Protein 5BS6 (pdb70)

Nearest PDB structures (foldseek):
  5bs6-assembly1_B  TM=1.003E+00  e=2.722E-42  Bacteroides thetaiotaomicron VPI-5482
  5bs6-assembly2_D  TM=9.965E-01  e=1.262E-39  Bacteroides thetaiotaomicron VPI-5482
  5deq-assembly1_A  TM=8.181E-01  e=1.836E-32  Bacteroides thetaiotaomicron VPI-5482
  7q92-assembly1_A  TM=7.296E-01  e=8.599E-11  Agrobacterium fabrum str. C58
  5kq4-assembly1_B  TM=6.463E-01  e=1.432E-04  Schizosaccharomyces pombe 972h-

Radius of gyration: 41.74 Å; Cα contacts (8 Å, |Δi|>4): 1568; chains: 4; bounding box: 86×140×81 Å

Sequence (867 aa):
NYYSSNPTFYLGIDCIIFGFNEGEISLLLLKRNFEPAGEWSLGGFVQKDESVDDAAKRVLAELTGLENVYEQVGAFGAIDRDPGERVVSIAYYALININEYDRELVQKHNAYWVNINELPALIFDHPEVDKAREKQKASVEPIGFNLLPKLFTLSQLQSLYEAIYGEPDKRNFRKRVAEDFIEKTDKIDKLGSKRGAALYKFNGKAYRKDPKFKLAKNYYSSNPTFYLGIDCIIFGFNEGEISLLLLKRNFEPAGEWSLGGFVQKDESVDDAAKRVLAELTGLENVYEQVGAFGAIDRDPGERVVSIAYYALININEYDRELVQKHNAYWVNINELPALIFDHPEVDKAREKQKASVEPIGFNLLPKLFTLSQLQSLYEAIYGEPDKRNFRKRVAEDFIEKTDKIDKLGSKRGAALYKFNGKAYRKDPFKLAKNYYSSNPTFYLGIDCIIFGFNEGEISLLLLKRNFEPAGEWSLGGFVQKDESVDDAAKRVLAELTGLENVYEQVGAFGAIDRDPGERVVSIAYYALININEYDRELVQKHNAYWVNINELPALIFDHPEVDKAREKQKASVEPIGFNLLPKLFTLSQLQSLYEAIYGEPDKRNFRKRVAEDFIEKTDKIDKLGSKRGAALYKFNGKAYRKDPKFKLSNAKNYYSSNPTFYLGIDCIIFGFNEGEISLLLLKRNFEPAGEWSLGGFVQKDESVDDAAKRVLAELTGLENVYEQVGAFGAIDRDPGERVVSIAYYALININEYDRELVQKHNAYWVNINELPALIFDHPEVDKAREKQKASVEPIGFNLLPKLFTLSQLQSLYEAIYGEPDKRNFRKRVAEDFIEKTDKIDKLGSKRGAALYKFNGKAYRKDPKFKL

Secondary structure (DSSP, 8-state):
--STTS--BEEEEEEEEEEEETTEEEEEEEE-SSS----EE--EE--TTS-HHHHHHHHHHHHH---S---EEEEE--TTSSTTS-EEEEEEEEE--TTSS-HHHHHHTTEEEEETTSPPPBSTT----HHHH--HHHHHSGGGGGGS-SEE-HHHHHHHHHHHHT---HHHHHHHHH---EEEEEEEEEEETTEEEEEEEE-HHHHHTS-----/---TTTTS--BEEEEEEEEEEEETTEEEEEEEE-SSS----EE--EE--TTS-HHHHHHHHHHHHH---S---EEEEE--TTSSSSS-EEEEEEEEE--TTSS-HHHHHHTTEEEEETTSPPPBSTTTT--HHHH--HHHHHS-GGGGSS-SEE-HHHHHHHHHHHTT---HHHHHHHHH---EEEEEEEEESSSS-EEEEEEE-HHHHHH-----/---TTTTS--BEEEEEEEEEEEETTEEEEEEEE-SSS----EE--EEPPTTS-HHHHHHHHHHHHH---S---EEEEE--TTSSSSS-EEEEEEEEE--TTSS-HHHHHHTTEEEEETTSPPPBPTT----HHHH---HHHHS-GGGGGS-SEE-HHHHHHHHHHHHT---HHHHHHHHH---EEEEEEEEEETTTEEEEEEEE-HHHHHHS-----/-----TTTTS--BEEEEEEEEEEEETTEEEEEEEE-SSS----EE--EE--TTS-HHHHHHHHHHHHH---S---EEEEE--TTSSSSS-EEEEEEEEE--TTSS-HHHHHHTTEEEEETTSPPPBPTTS---HHHH--HHHHHSTTGGGSS-SEE-HHHHHHHHHHHHT---HHHHHHHHH---EEEEEEEEESSTT-EEEEEEE-HHHHHTS-----

B-factor: mean 39.22, std 18.21, range [7.43, 135.19]

Solvent-accessible surface area: 45488 Å² total

CATH classification: 3.90.79.10 (+1 more: 1.10.10.10)

Organism: Bacteroides thetaiotaomicron (strain ATCC 29148 / DSM 2079 / JCM 5827 / CCUG 10774 / NCTC 10582 / VPI-5482 / E50) (NCBI:txid226186)

Foldseek 3Di:
DPCVVDDDAWEKEFEFEWADDDLFIWTKWFCAPDPDDVAIATTDTDDPPDDPVVRNQVVVCQQFVDHPWDFWLAWAFDQPLDVVHRYIYTYDYTAAAPVHTDVVSNVVRRIDIDGPVDDDDYGRCRVCNVSVLPLVCVQQAVPLCRNDPQKDFVVSVQSSNCNSVVHHDPVVSVVLLVPDQWAWDPDWDDPDPPDIGTIIGGHPVVCVVPVGHHD/DPCPPVVDDDAWEKEFEFEWADDPLFIWTKWFCAPDDDDVAIATTDTDDPVDDPVVRNQVVVCLQWVDHPWAFWQDWAFDQCLPVVGGYTYTYDYTAAAPVDTDVVSNVVRRIDIDGPVDDDDYGRCRVCVVSVLVLVCVQFDVRLCRNDPQKDFLVRVQSSNCNSVVHHDSVVSVVQLVPPQWAWDPDWDDPDPPDTGTITGGRVVVPVVDHDGD/DVCPPVVDDDAWEKEFEFEWADDDLFIWTKWFCAPDDDDVAIATTDTDDPPDDPVVRNQVVVCLQFVDHPWDFWLAWAQDQPLPVVGRYTYTYDYTAAAPVHTDPVSNVVRRIDIDGLVDDDDYGGCRVCNVSVLPLVCVFFAVPLCRNDPQKDFLVRVQSSNCNSVVHHDPVVSVVLLVVPQWAWDPDWDDDPDPDIGTITGGRPVVCVVPPGGGD/DPCPDPCVVDDDAWEKEFEFEWADDPLFIWTKWFCAPDPDHVAIATTDTDDPVDDPVVRNQVVVCQQFVDHPWAFWLAWAFDQPLPVVGGYIYTYDYTAAAPVRGDPVSNVVRRIDIDGPVDDDDYGRCRVCCVSNLPLVCVQQAVPLCRNDPQKDALVRVQSSNCNSVVHHDSVVSVVVLVVDQWAWDPDWDDDPPPDTGTIIGGHPVVCVVPPGGGD

Structure (mmCIF, N/CA/C/O backbone):
data_5BS6
#
_entry.id   5BS6
#
_cell.length_a   176.437
_cell.length_b   176.437
_cell.length_c   118.426
_cell.angle_alpha   90.000
_cell.angle_beta   90.000
_cell.angle_gamma   120.000
#
_symmetry.space_group_name_H-M   'H 3'
#
loop_
_entity.id
_entity.type
_entity.pdbx_description
1 polymer 'transcriptional regulator AraR'
2 non-polymer 1,2-ETHANEDIOL
3 water water
#
loop_
_atom_site.group_PDB
_atom_site.id
_atom_site.type_symbol
_atom_site.label_atom_id
_atom_site.label_alt_id
_atom_site.label_comp_id
_atom_site.label_asym_id
_atom_site.label_entity_id
_atom_site.label_seq_id
_atom_site.pdbx_PDB_ins_code
_atom_site.Cartn_x
_atom_site.Cartn_y
_atom_site.Cartn_z
_atom_site.occupancy
_atom_site.B_iso_or_equiv
_atom_site.auth_seq_id
_atom_site.auth_comp_id
_atom_site.auth_asym_id
_atom_site.auth_atom_id
_atom_site.pdbx_PDB_model_num
ATOM 1 N N . ASN A 1 6 ? 123.792 19.314 22.080 1.00 75.61 3 ASN A N 1
ATOM 2 C CA . ASN A 1 6 ? 123.515 19.526 23.535 1.00 74.99 3 ASN A CA 1
ATOM 3 C C . ASN A 1 6 ? 122.023 19.451 23.869 1.00 70.88 3 ASN A C 1
ATOM 4 O O . ASN A 1 6 ? 121.596 18.645 24.716 1.00 68.09 3 ASN A O 1
ATOM 6 N N . TYR A 1 7 ? 121.248 20.291 23.173 1.00 67.49 4 TYR A N 1
ATOM 7 C CA . TYR A 1 7 ? 119.837 20.584 23.518 1.00 62.66 4 TYR A CA 1
ATOM 8 C C . TYR A 1 7 ? 118.849 19.479 23.122 1.00 53.42 4 TYR A C 1
ATOM 9 O O . TYR A 1 7 ? 117.835 19.273 23.787 1.00 52.83 4 TYR A O 1
ATOM 18 N N . TYR A 1 8 ? 119.156 18.786 22.027 1.00 46.73 5 TYR A N 1
ATOM 19 C CA . TYR A 1 8 ? 118.258 17.803 21.443 1.00 40.54 5 TYR A CA 1
ATOM 20 C C . TYR A 1 8 ? 118.458 16.358 21.916 1.00 37.82 5 TYR A C 1
ATOM 21 O O . TYR A 1 8 ? 117.592 15.524 21.663 1.00 36.64 5 TYR A O 1
ATOM 30 N N . SER A 1 9 ? 119.560 16.071 22.622 1.00 36.63 6 SER A N 1
ATOM 31 C CA . SER A 1 9 ? 119.982 14.683 22.923 1.00 36.13 6 SER A CA 1
ATOM 32 C C . SER A 1 9 ? 119.067 13.875 23.863 1.00 35.47 6 SER A C 1
ATOM 33 O O . SER A 1 9 ? 119.137 12.646 23.878 1.00 36.50 6 SER A O 1
ATOM 36 N N . SER A 1 10 ? 118.204 14.535 24.626 1.00 33.79 7 SER A N 1
ATOM 37 C CA . SER A 1 10 ? 117.265 13.807 25.471 1.00 35.41 7 SER A CA 1
ATOM 38 C C . SER A 1 10 ? 116.083 13.220 24.679 1.00 33.81 7 SER A C 1
ATOM 39 O O . SER A 1 10 ? 115.264 12.497 25.209 1.00 35.98 7 SER A O 1
ATOM 42 N N . ASN A 1 11 ? 115.988 13.538 23.403 1.00 32.96 8 ASN A N 1
ATOM 43 C CA . ASN A 1 11 ? 114.935 12.992 22.584 1.00 31.76 8 ASN A CA 1
ATOM 44 C C . ASN A 1 11 ? 115.466 11.787 21.819 1.00 31.36 8 ASN A C 1
ATOM 45 O O . ASN A 1 11 ? 116.671 11.702 21.573 1.00 31.68 8 ASN A O 1
ATOM 50 N N . PRO A 1 12 ? 114.570 10.850 21.442 1.00 30.42 9 PRO A N 1
ATOM 51 C CA . PRO A 1 12 ? 114.958 9.677 20.690 1.00 29.93 9 PRO A CA 1
ATOM 52 C C . PRO A 1 12 ? 115.203 9.988 19.237 1.00 29.45 9 PRO A C 1
ATOM 53 O O . PRO A 1 12 ? 114.839 11.061 18.773 1.00 29.35 9 PRO A O 1
ATOM 57 N N . THR A 1 13 ? 115.792 9.027 18.532 1.00 29.11 10 THR A N 1
ATOM 58 C CA . THR A 1 13 ? 116.046 9.138 17.102 1.00 28.84 10 THR A CA 1
ATOM 59 C C . THR A 1 13 ? 115.386 7.968 16.388 1.00 28.34 10 THR A C 1
ATOM 60 O O . THR A 1 13 ? 115.117 6.956 17.016 1.00 28.61 10 THR A O 1
ATOM 64 N N . PHE A 1 14 ? 115.098 8.128 15.096 1.00 27.72 11 PHE A N 1
ATOM 65 C CA . PHE A 1 14 ? 114.293 7.157 14.350 1.00 27.16 11 PHE A CA 1
ATOM 66 C C . PHE A 1 14 ? 114.847 6.883 12.970 1.00 26.64 11 PHE A C 1
ATOM 67 O O . PHE A 1 14 ? 115.415 7.757 12.333 1.00 26.10 11 PHE A O 1
ATOM 75 N N . TYR A 1 15 ? 114.637 5.659 12.500 1.00 26.56 12 TYR A N 1
ATOM 76 C CA . TYR A 1 15 ? 114.894 5.329 11.112 1.00 26.53 12 TYR A CA 1
ATOM 77 C C . TYR A 1 15 ? 113.944 6.138 10.274 1.00 26.09 12 TYR A C 1
ATOM 78 O O . TYR A 1 15 ? 112.777 6.232 10.607 1.00 25.11 12 TYR A O 1
ATOM 87 N N . LEU A 1 16 ? 114.463 6.748 9.214 1.00 26.59 13 LEU A N 1
ATOM 88 C CA . LEU A 1 16 ? 113.657 7.522 8.277 1.00 26.94 13 LEU A CA 1
ATOM 89 C C . LEU A 1 16 ? 113.594 6.816 6.958 1.00 26.55 13 LEU A C 1
ATOM 90 O O . LEU A 1 16 ? 114.510 6.894 6.154 1.00 26.91 13 LEU A O 1
ATOM 95 N N . GLY A 1 17 ? 112.501 6.123 6.720 1.00 26.15 14 GLY A N 1
ATOM 96 C CA . GLY A 1 17 ? 112.314 5.467 5.453 1.00 25.77 14 GLY A CA 1
ATOM 97 C C . GLY A 1 17 ? 111.941 6.457 4.386 1.00 25.70 14 GLY A C 1
ATOM 98 O O . GLY A 1 17 ? 111.557 7.583 4.656 1.00 25.46 14 GLY A O 1
ATOM 99 N N . ILE A 1 18 ? 112.096 6.012 3.155 1.00 25.98 15 ILE A N 1
ATOM 100 C CA . ILE A 1 18 ? 111.577 6.685 1.985 1.00 26.09 15 ILE A CA 1
ATOM 101 C C . ILE A 1 18 ? 110.748 5.636 1.271 1.00 25.94 15 ILE A C 1
ATOM 102 O O . ILE A 1 18 ? 111.141 4.477 1.198 1.00 26.29 15 ILE A O 1
ATOM 107 N N . ASP A 1 19 ? 109.607 6.009 0.736 1.00 26.06 16 ASP A N 1
ATOM 108 C CA . ASP A 1 19 ? 108.843 5.078 -0.116 1.00 26.13 16 ASP A CA 1
ATOM 109 C C . ASP A 1 19 ? 108.376 5.836 -1.347 1.00 26.01 16 ASP A C 1
ATOM 110 O O . ASP A 1 19 ? 107.978 7.003 -1.232 1.00 25.39 16 ASP A O 1
ATOM 115 N N . CYS A 1 20 ? 108.452 5.182 -2.514 1.00 26.15 17 CYS A N 1
ATOM 116 C CA . CYS A 1 20 ? 108.131 5.830 -3.799 1.00 26.50 17 CYS A CA 1
ATOM 117 C C . CYS A 1 20 ? 106.949 5.232 -4.517 1.00 25.38 17 CYS A C 1
ATOM 118 O O . CYS A 1 20 ? 106.972 4.062 -4.859 1.00 25.60 17 CYS A O 1
ATOM 121 N N . ILE A 1 21 ? 105.928 6.045 -4.762 1.00 24.52 18 ILE A N 1
ATOM 122 C CA . ILE A 1 21 ? 104.815 5.655 -5.593 1.00 23.81 18 ILE A CA 1
ATOM 123 C C . ILE A 1 21 ? 105.124 6.137 -7.011 1.00 23.79 18 ILE A C 1
ATOM 124 O O . ILE A 1 21 ? 105.085 7.346 -7.307 1.00 24.02 18 ILE A O 1
ATOM 129 N N . ILE A 1 22 ? 105.425 5.201 -7.895 1.00 23.30 19 ILE A N 1
ATOM 130 C CA . ILE A 1 22 ? 105.962 5.571 -9.195 1.00 23.16 19 ILE A CA 1
ATOM 131 C C . ILE A 1 22 ? 104.923 5.329 -10.262 1.00 23.14 19 ILE A C 1
ATOM 132 O O . ILE A 1 22 ? 104.618 4.194 -10.580 1.00 22.96 19 ILE A O 1
ATOM 137 N N . PHE A 1 23 ? 104.394 6.412 -10.809 1.00 23.46 20 PHE A N 1
ATOM 138 C CA . PHE A 1 23 ? 103.293 6.364 -11.757 1.00 23.83 20 PHE A CA 1
ATOM 139 C C . PHE A 1 23 ? 103.784 6.274 -13.188 1.00 24.19 20 PHE A C 1
ATOM 140 O O . PHE A 1 23 ? 104.681 6.982 -13.578 1.00 24.10 20 PHE A O 1
ATOM 148 N N . GLY A 1 24 ? 103.148 5.413 -13.957 1.00 24.65 21 GLY A N 1
ATOM 149 C CA . GLY A 1 24 ? 103.403 5.310 -15.390 1.00 25.60 21 GLY A CA 1
ATOM 150 C C . GLY A 1 24 ? 102.085 5.234 -16.144 1.00 26.56 21 GLY A C 1
ATOM 151 O O . GLY A 1 24 ? 101.043 4.918 -15.561 1.00 26.40 21 GLY A O 1
ATOM 152 N N . PHE A 1 25 ? 102.121 5.543 -17.435 1.00 27.96 22 PHE A N 1
ATOM 153 C CA . PHE A 1 25 ? 100.932 5.462 -18.270 1.00 29.23 22 PHE A CA 1
ATOM 154 C C . PHE A 1 25 ? 101.216 4.717 -19.569 1.00 30.51 22 PHE A C 1
ATOM 155 O O . PHE A 1 25 ? 102.219 4.952 -20.236 1.00 30.27 22 PHE A O 1
ATOM 163 N N . ASN A 1 26 ? 100.293 3.831 -19.924 1.00 32.41 23 ASN A N 1
ATOM 164 C CA . ASN A 1 26 ? 100.408 3.005 -21.103 1.00 34.29 23 ASN A CA 1
ATOM 165 C C . ASN A 1 26 ? 99.052 2.411 -21.529 1.00 36.19 23 ASN A C 1
ATOM 166 O O . ASN A 1 26 ? 98.315 1.871 -20.708 1.00 35.17 23 ASN A O 1
ATOM 171 N N . GLU A 1 27 ? 98.740 2.541 -22.823 1.00 39.66 24 GLU A N 1
ATOM 172 C CA . GLU A 1 27 ? 97.522 1.989 -23.431 1.00 41.92 24 GLU A CA 1
ATOM 173 C C . GLU A 1 27 ? 96.250 2.302 -22.659 1.00 40.49 24 GLU A C 1
ATOM 174 O O . GLU A 1 27 ? 95.476 1.406 -22.329 1.00 39.45 24 GLU A O 1
ATOM 180 N N . GLY A 1 28 ? 96.049 3.577 -22.358 1.00 39.58 25 GLY A N 1
ATOM 181 C CA . GLY A 1 28 ? 94.883 4.001 -21.612 1.00 39.65 25 GLY A CA 1
ATOM 182 C C . GLY A 1 28 ? 94.835 3.593 -20.143 1.00 39.16 25 GLY A C 1
ATOM 183 O O . GLY A 1 28 ? 93.803 3.762 -19.494 1.00 39.66 25 GLY A O 1
ATOM 184 N N . GLU A 1 29 ? 95.933 3.079 -19.597 1.00 38.11 26 GLU A N 1
ATOM 185 C CA . GLU A 1 29 ? 95.921 2.625 -18.214 1.00 37.70 26 GLU A CA 1
ATOM 186 C C . GLU A 1 29 ? 97.037 3.263 -17.416 1.00 34.41 26 GLU A C 1
ATOM 187 O O . GLU A 1 29 ? 98.148 3.395 -17.899 1.00 33.71 26 GLU A O 1
ATOM 193 N N . ILE A 1 30 ? 96.733 3.667 -16.191 1.00 31.99 27 ILE A N 1
ATOM 194 C CA . ILE A 1 30 ? 97.772 4.069 -15.253 1.00 30.16 27 ILE A CA 1
ATOM 195 C C . ILE A 1 30 ? 98.208 2.872 -14.441 1.00 27.94 27 ILE A C 1
ATOM 196 O O . ILE A 1 30 ? 97.390 2.065 -14.058 1.00 27.61 27 ILE A O 1
ATOM 201 N N . SER A 1 31 ? 99.509 2.768 -14.198 1.00 26.19 28 SER A N 1
ATOM 202 C CA . SER A 1 31 ? 100.098 1.652 -13.451 1.00 24.80 28 SER A CA 1
ATOM 203 C C . SER A 1 31 ? 101.130 2.181 -12.489 1.00 23.79 28 SER A C 1
ATOM 204 O O . SER A 1 31 ? 101.653 3.290 -12.690 1.00 23.69 28 SER A O 1
ATOM 207 N N . LEU A 1 32 ? 101.431 1.380 -11.466 1.00 22.73 29 LEU A N 1
ATOM 208 C CA . LEU A 1 32 ? 102.509 1.683 -10.546 1.00 22.08 29 LEU A CA 1
ATOM 209 C C . LEU A 1 32 ? 103.651 0.704 -10.755 1.00 21.94 29 LEU A C 1
ATOM 210 O O . LEU A 1 32 ? 103.423 -0.466 -11.104 1.00 21.93 29 LEU A O 1
ATOM 215 N N . LEU A 1 33 ? 104.880 1.169 -10.524 1.00 21.79 30 LEU A N 1
ATOM 216 C CA . LEU A 1 33 ? 106.034 0.283 -10.547 1.00 21.70 30 LEU A CA 1
ATOM 217 C C . LEU A 1 33 ? 106.254 -0.253 -9.130 1.00 21.63 30 LEU A C 1
ATOM 218 O O . LEU A 1 33 ? 106.530 0.519 -8.196 1.00 21.69 30 LEU A O 1
ATOM 223 N N . LEU A 1 34 ? 106.112 -1.568 -8.978 1.00 21.62 31 LEU A N 1
ATOM 224 C CA . LEU A 1 34 ? 106.112 -2.209 -7.678 1.00 21.57 31 LEU A CA 1
ATOM 225 C C . LEU A 1 34 ? 107.182 -3.284 -7.561 1.00 22.10 31 LEU A C 1
ATOM 226 O O . LEU A 1 34 ? 107.535 -3.911 -8.550 1.00 22.43 31 LEU A O 1
ATOM 231 N N . LEU A 1 35 ? 107.692 -3.493 -6.354 1.00 22.55 32 LEU A N 1
ATOM 232 C CA . LEU A 1 35 ? 108.631 -4.570 -6.073 1.00 23.19 32 LEU A CA 1
ATOM 233 C C . LEU A 1 35 ? 107.883 -5.808 -5.655 1.00 23.83 32 LEU A C 1
ATOM 234 O O . LEU A 1 35 ? 107.032 -5.718 -4.763 1.00 23.89 32 LEU A O 1
ATOM 239 N N . LYS A 1 36 ? 108.212 -6.958 -6.241 1.00 24.56 33 LYS A N 1
ATOM 240 C CA . LYS A 1 36 ? 107.849 -8.214 -5.603 1.00 25.72 33 LYS A CA 1
ATOM 241 C C . LYS A 1 36 ? 109.095 -8.678 -4.845 1.00 26.22 33 LYS A C 1
ATOM 242 O O . LYS A 1 36 ? 110.018 -9.260 -5.416 1.00 26.57 33 LYS A O 1
ATOM 248 N N . ARG A 1 37 ? 109.126 -8.381 -3.559 1.00 26.37 34 ARG A N 1
ATOM 249 C CA . ARG A 1 37 ? 110.404 -8.338 -2.846 1.00 26.94 34 ARG A CA 1
ATOM 250 C C . ARG A 1 37 ? 111.288 -9.585 -3.004 1.00 27.60 34 ARG A C 1
ATOM 251 O O . ARG A 1 37 ? 110.859 -10.716 -2.752 1.00 27.83 34 ARG A O 1
ATOM 259 N N . ASN A 1 38 ? 112.519 -9.348 -3.437 1.00 27.83 35 ASN A N 1
ATOM 260 C CA . ASN A 1 38 ? 113.509 -10.392 -3.557 1.00 28.75 35 ASN A CA 1
ATOM 261 C C . ASN A 1 38 ? 114.450 -10.360 -2.328 1.00 29.53 35 ASN A C 1
ATOM 262 O O . ASN A 1 38 ? 115.574 -10.822 -2.398 1.00 29.94 35 ASN A O 1
ATOM 267 N N . PHE A 1 39 ? 113.976 -9.796 -1.223 1.00 30.05 36 PHE A N 1
ATOM 268 C CA . PHE A 1 39 ? 114.742 -9.733 -0.003 1.00 30.92 36 PHE A CA 1
ATOM 269 C C . PHE A 1 39 ? 113.809 -9.760 1.200 1.00 32.00 36 PHE A C 1
ATOM 270 O O . PHE A 1 39 ? 112.601 -9.489 1.099 1.00 31.10 36 PHE A O 1
ATOM 278 N N . GLU A 1 40 ? 114.402 -10.103 2.335 1.00 34.41 37 GLU A N 1
ATOM 279 C CA . GLU A 1 40 ? 113.717 -10.106 3.605 1.00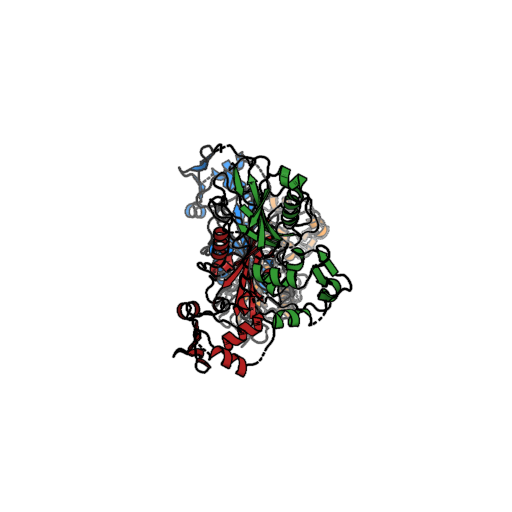 36.31 37 GLU A CA 1
ATOM 280 C C . GLU A 1 40 ? 113.964 -8.717 4.178 1.00 35.11 37 GLU A C 1
ATOM 281 O O . GLU A 1 40 ? 115.062 -8.184 4.032 1.00 36.75 37 GLU A O 1
ATOM 287 N N . PRO A 1 41 ? 112.970 -8.126 4.850 1.00 33.58 38 PRO A N 1
ATOM 288 C CA . PRO A 1 41 ? 111.687 -8.709 5.237 1.00 33.39 38 PRO A CA 1
ATOM 289 C C . PRO A 1 41 ? 110.671 -8.769 4.104 1.00 32.84 38 PRO A C 1
ATOM 290 O O . PRO A 1 41 ? 110.801 -8.048 3.114 1.00 32.25 38 PRO A O 1
ATOM 294 N N . ALA A 1 42 ? 109.694 -9.656 4.260 1.00 33.07 39 ALA A N 1
ATOM 295 C CA . ALA A 1 42 ? 108.544 -9.733 3.361 1.00 33.06 39 ALA A CA 1
ATOM 296 C C . ALA A 1 42 ? 108.925 -10.194 1.960 1.00 33.49 39 ALA A C 1
ATOM 297 O O . ALA A 1 42 ? 108.326 -9.757 0.957 1.00 32.24 39 ALA A O 1
ATOM 307 N N . GLY A 1 44 ? 108.872 -11.945 -1.310 1.00 31.85 41 GLY A N 1
ATOM 308 C CA . GLY A 1 44 ? 107.784 -12.515 -2.079 1.00 30.94 41 GLY A CA 1
ATOM 309 C C . GLY A 1 44 ? 106.526 -11.673 -2.078 1.00 29.90 41 GLY A C 1
ATOM 310 O O . GLY A 1 44 ? 105.604 -11.903 -2.880 1.00 29.90 41 GLY A O 1
ATOM 311 N N . GLU A 1 45 ? 106.472 -10.699 -1.178 1.00 28.89 42 GLU A N 1
ATOM 312 C CA . GLU A 1 45 ? 105.301 -9.831 -1.047 1.00 27.91 42 GLU A CA 1
ATOM 313 C C . GLU A 1 45 ? 105.489 -8.540 -1.806 1.00 26.23 42 GLU A C 1
ATOM 314 O O . GLU A 1 45 ? 106.614 -8.119 -2.097 1.00 26.17 42 GLU A O 1
ATOM 320 N N . TRP A 1 46 ? 104.380 -7.930 -2.187 1.00 24.97 43 TRP A N 1
ATOM 321 C CA . TRP A 1 46 ? 104.433 -6.726 -3.000 1.00 23.74 43 TRP A CA 1
ATOM 322 C C . TRP A 1 46 ? 104.567 -5.470 -2.148 1.00 23.15 43 TRP A C 1
ATOM 323 O O . TRP A 1 46 ? 103.992 -5.389 -1.065 1.00 23.04 43 TRP A O 1
ATOM 334 N N . SER A 1 47 ? 105.354 -4.519 -2.654 1.00 22.50 44 SER A N 1
ATOM 335 C CA . SER A 1 47 ? 105.607 -3.281 -1.957 1.00 22.29 44 SER A CA 1
ATOM 336 C C . SER A 1 47 ? 106.074 -2.184 -2.882 1.00 22.03 44 SER A C 1
ATOM 337 O O . SER A 1 47 ? 106.532 -2.427 -3.999 1.00 21.99 44 SER A O 1
ATOM 340 N N . LEU A 1 48 ? 105.990 -0.970 -2.370 1.00 21.84 45 LEU A N 1
ATOM 341 C CA . LEU A 1 48 ? 106.577 0.193 -3.015 1.00 21.79 45 LEU A CA 1
ATOM 342 C C . LEU A 1 48 ? 108.090 0.067 -2.970 1.00 22.14 45 LEU A C 1
ATOM 343 O O . LEU A 1 48 ? 108.619 -0.724 -2.189 1.00 22.21 45 LEU A O 1
ATOM 356 N N . GLY A 1 50 ? 111.535 1.443 -2.019 1.00 23.33 47 GLY A N 1
ATOM 357 C CA . GLY A 1 50 ? 111.829 2.168 -0.801 1.00 23.45 47 GLY A CA 1
ATOM 358 C C . GLY A 1 50 ? 113.297 2.153 -0.421 1.00 23.89 47 GLY A C 1
ATOM 359 O O . GLY A 1 50 ? 114.132 1.513 -1.068 1.00 24.46 47 GLY A O 1
ATOM 360 N N . GLY A 1 51 ? 113.614 2.870 0.639 1.00 23.95 48 GLY A N 1
ATOM 361 C CA . GLY A 1 51 ? 114.981 2.962 1.122 1.00 24.38 48 GLY A CA 1
ATOM 362 C C . GLY A 1 51 ? 114.989 3.693 2.445 1.00 24.50 48 GLY A C 1
ATOM 363 O O . GLY A 1 51 ? 113.936 3.876 3.048 1.00 24.35 48 GLY A O 1
ATOM 364 N N . PHE A 1 52 ? 116.165 4.120 2.891 1.00 25.02 49 PHE A N 1
ATOM 365 C CA . PHE A 1 52 ? 116.287 4.905 4.120 1.00 25.24 49 PHE A CA 1
ATOM 366 C C . PHE A 1 52 ? 117.116 6.129 3.883 1.00 25.57 49 PHE A C 1
ATOM 367 O O . PHE A 1 52 ? 118.054 6.121 3.092 1.00 25.63 49 PHE A O 1
ATOM 375 N N . VAL A 1 53 ? 116.784 7.186 4.615 1.00 25.84 50 VAL A N 1
ATOM 376 C CA . VAL A 1 53 ? 117.551 8.421 4.518 1.00 26.34 50 VAL A CA 1
ATOM 377 C C . VAL A 1 53 ? 118.912 8.162 5.151 1.00 27.45 50 VAL A C 1
ATOM 378 O O . VAL A 1 53 ? 118.967 7.571 6.225 1.00 27.67 50 VAL A O 1
ATOM 382 N N . GLN A 1 54 ? 119.971 8.575 4.454 1.00 28.78 51 GLN A N 1
ATOM 383 C CA . GLN A 1 54 ? 121.355 8.486 4.921 1.00 30.41 51 GLN A CA 1
ATOM 384 C C . GLN A 1 54 ? 121.827 9.851 5.449 1.00 32.56 51 GLN A C 1
ATOM 385 O O . GLN A 1 54 ? 121.159 10.860 5.267 1.00 32.77 51 GLN A O 1
ATOM 391 N N . LYS A 1 55 ? 122.985 9.881 6.089 1.00 35.73 52 LYS A N 1
ATOM 392 C CA . LYS A 1 55 ? 123.521 11.121 6.698 1.00 38.48 52 LYS A CA 1
ATOM 393 C C . LYS A 1 55 ? 124.070 12.084 5.645 1.00 39.47 52 LYS A C 1
ATOM 394 O O . LYS A 1 55 ? 124.090 13.293 5.829 1.00 38.58 52 LYS A O 1
ATOM 400 N N . ASP A 1 56 ? 124.519 11.506 4.544 1.00 41.90 53 ASP A N 1
ATOM 401 C CA . ASP A 1 56 ? 124.930 12.239 3.349 1.00 44.67 53 ASP A CA 1
ATOM 402 C C . ASP A 1 56 ? 123.924 13.268 2.880 1.00 42.29 53 ASP A C 1
ATOM 403 O O . ASP A 1 56 ? 124.302 14.287 2.321 1.00 43.12 53 ASP A O 1
ATOM 408 N N . GLU A 1 57 ? 122.640 12.969 3.038 1.00 38.66 54 GLU A N 1
ATOM 409 C CA . GLU A 1 57 ? 121.672 13.483 2.094 1.00 36.62 54 GLU A CA 1
ATOM 410 C C . GLU A 1 57 ? 120.445 14.108 2.739 1.00 34.09 54 GLU A C 1
ATOM 411 O O . GLU A 1 57 ? 120.010 13.702 3.816 1.00 33.48 54 GLU A O 1
ATOM 417 N N . SER A 1 58 ? 119.888 15.089 2.044 1.00 32.11 55 SER A N 1
ATOM 418 C CA . SER A 1 58 ? 118.574 15.585 2.362 1.00 30.85 55 SER A CA 1
ATOM 419 C C . SER A 1 58 ? 117.524 14.487 2.150 1.00 29.20 55 SER A C 1
ATOM 420 O O . SER A 1 58 ? 117.781 13.449 1.492 1.00 28.80 55 SER A O 1
ATOM 423 N N . VAL A 1 59 ? 116.339 14.729 2.693 1.00 27.69 56 VAL A N 1
ATOM 424 C CA . VAL A 1 59 ? 115.221 13.822 2.495 1.00 26.67 56 VAL A CA 1
ATOM 425 C C . VAL A 1 59 ? 114.818 13.814 1.032 1.00 26.34 56 VAL A C 1
ATOM 426 O O . VAL A 1 59 ? 114.642 12.752 0.474 1.00 25.92 56 VAL A O 1
ATOM 430 N N . ASP A 1 60 ? 114.682 14.984 0.417 1.00 26.61 57 ASP A N 1
ATOM 431 C CA . ASP A 1 60 ? 114.405 15.062 -1.019 1.00 26.88 57 ASP A CA 1
ATOM 432 C C . ASP A 1 60 ? 115.440 14.264 -1.829 1.00 26.93 57 ASP A C 1
ATOM 433 O O . ASP A 1 60 ? 115.064 13.544 -2.724 1.00 26.64 57 ASP A O 1
ATOM 438 N N . ASP A 1 61 ? 116.728 14.362 -1.511 1.00 27.41 58 ASP A N 1
ATOM 439 C CA . ASP A 1 61 ? 117.737 13.646 -2.319 1.00 27.94 58 ASP A CA 1
ATOM 440 C C . ASP A 1 61 ? 117.685 12.157 -2.122 1.00 27.17 58 ASP A C 1
ATOM 441 O O . ASP A 1 61 ? 117.973 11.405 -3.045 1.00 27.35 58 ASP A O 1
ATOM 446 N N . ALA A 1 62 ? 117.321 11.728 -0.917 1.00 26.57 59 ALA A N 1
ATOM 447 C CA . ALA A 1 62 ? 117.074 10.305 -0.645 1.00 25.83 59 ALA A CA 1
ATOM 448 C C . ALA A 1 62 ? 115.969 9.776 -1.571 1.00 25.43 59 ALA A C 1
ATOM 449 O O . ALA A 1 62 ? 116.077 8.698 -2.156 1.00 25.26 59 ALA A O 1
ATOM 451 N N . ALA A 1 63 ? 114.903 10.543 -1.726 1.00 25.22 60 ALA A N 1
ATOM 452 C CA . ALA A 1 63 ? 113.855 10.126 -2.650 1.00 25.18 60 ALA A CA 1
ATOM 453 C C . ALA A 1 63 ? 114.402 9.994 -4.099 1.00 25.77 60 ALA A C 1
ATOM 454 O O . ALA A 1 63 ? 114.168 8.962 -4.758 1.00 25.29 60 ALA A O 1
ATOM 456 N N . LYS A 1 64 ? 115.150 11.007 -4.558 1.00 26.70 61 LYS A N 1
ATOM 457 C CA . LYS A 1 64 ? 115.799 10.960 -5.871 1.00 27.69 61 LYS A CA 1
ATOM 458 C C . LYS A 1 64 ? 116.697 9.751 -6.017 1.00 27.44 61 LYS A C 1
ATOM 459 O O . LYS A 1 64 ? 116.685 9.096 -7.053 1.00 27.38 61 LYS A O 1
ATOM 465 N N . ARG A 1 65 ? 117.493 9.464 -4.985 1.00 27.34 62 ARG A N 1
ATOM 466 C CA . ARG A 1 65 ? 118.422 8.337 -5.042 1.00 27.33 62 ARG A CA 1
ATOM 467 C C . ARG A 1 65 ? 117.652 7.033 -5.174 1.00 27.10 62 ARG A C 1
ATOM 468 O O . ARG A 1 65 ? 117.935 6.217 -6.051 1.00 27.20 62 ARG A O 1
ATOM 476 N N . VAL A 1 66 ? 116.679 6.830 -4.295 1.00 27.07 63 VAL A N 1
ATOM 477 C CA . VAL A 1 66 ? 115.917 5.571 -4.291 1.00 27.27 63 VAL A CA 1
ATOM 478 C C . VAL A 1 66 ? 115.251 5.323 -5.656 1.00 27.45 63 VAL A C 1
ATOM 479 O O . VAL A 1 66 ? 115.236 4.217 -6.144 1.00 27.34 63 VAL A O 1
ATOM 483 N N . LEU A 1 67 ? 114.721 6.372 -6.252 1.00 28.10 64 LEU A N 1
ATOM 484 C CA . LEU A 1 67 ? 114.146 6.291 -7.593 1.00 29.05 64 LEU A CA 1
ATOM 485 C C . LEU A 1 67 ? 115.173 5.938 -8.669 1.00 29.54 64 LEU A C 1
ATOM 486 O O . LEU A 1 67 ? 114.900 5.109 -9.529 1.00 29.64 64 LEU A O 1
ATOM 491 N N . ALA A 1 68 ? 116.343 6.558 -8.608 1.00 29.95 65 ALA A N 1
ATOM 492 C CA . ALA A 1 68 ? 117.451 6.241 -9.526 1.00 31.14 65 ALA A CA 1
ATOM 493 C C . ALA A 1 68 ? 118.014 4.830 -9.344 1.00 31.36 65 ALA A C 1
ATOM 494 O O . ALA A 1 68 ? 118.403 4.215 -10.310 1.00 31.90 65 ALA A O 1
ATOM 496 N N . GLU A 1 69 ? 118.042 4.312 -8.116 1.00 31.71 66 GLU A N 1
ATOM 497 C CA . GLU A 1 69 ? 118.501 2.939 -7.877 1.00 32.33 66 GLU A CA 1
ATOM 498 C C . GLU A 1 69 ? 117.641 1.908 -8.600 1.00 31.22 66 GLU A C 1
ATOM 499 O O . GLU A 1 69 ? 118.137 0.878 -9.032 1.00 31.54 66 GLU A O 1
ATOM 505 N N . LEU A 1 70 ? 116.353 2.186 -8.721 1.00 30.02 67 LEU A N 1
ATOM 506 C CA . LEU A 1 70 ? 115.440 1.262 -9.359 1.00 29.42 67 LEU A CA 1
ATOM 507 C C . LEU A 1 70 ? 115.372 1.486 -10.853 1.00 29.84 67 LEU A C 1
ATOM 508 O O . LEU A 1 70 ? 115.320 0.527 -11.599 1.00 29.92 67 LEU A O 1
ATOM 513 N N . THR A 1 71 ? 115.351 2.750 -11.288 1.00 30.43 68 THR A N 1
ATOM 514 C CA . THR A 1 71 ? 115.017 3.084 -12.688 1.00 30.67 68 THR A CA 1
ATOM 515 C C . THR A 1 71 ? 116.151 3.663 -13.501 1.00 31.56 68 THR A C 1
ATOM 516 O O . THR A 1 71 ? 116.026 3.794 -14.714 1.00 32.10 68 THR A O 1
ATOM 520 N N . GLY A 1 72 ? 117.225 4.078 -12.842 1.00 32.19 69 GLY A N 1
ATOM 521 C CA . GLY A 1 72 ? 118.299 4.818 -13.516 1.00 32.79 69 GLY A CA 1
ATOM 522 C C . GLY A 1 72 ? 117.955 6.252 -13.913 1.00 33.34 69 GLY A C 1
ATOM 523 O O . GLY A 1 72 ? 118.777 6.944 -14.509 1.00 34.22 69 GLY A O 1
ATOM 524 N N . LEU A 1 73 ? 116.758 6.720 -13.578 1.00 33.32 70 LEU A N 1
ATOM 525 C CA . LEU A 1 73 ? 116.316 8.045 -13.984 1.00 33.77 70 LEU A CA 1
ATOM 526 C C . LEU A 1 73 ? 116.751 9.130 -13.014 1.00 35.06 70 LEU A C 1
ATOM 527 O O . LEU A 1 73 ? 116.858 8.899 -11.806 1.00 34.28 70 LEU A O 1
ATOM 532 N N . GLU A 1 74 ? 116.987 10.316 -13.577 1.00 37.68 71 GLU A N 1
ATOM 533 C CA . GLU A 1 74 ? 117.278 11.538 -12.841 1.00 39.46 71 GLU A CA 1
ATOM 534 C C . GLU A 1 74 ? 116.455 12.692 -13.407 1.00 39.23 71 GLU A C 1
ATOM 535 O O . GLU A 1 74 ? 115.863 12.577 -14.478 1.00 38.82 71 GLU A O 1
ATOM 541 N N . ASN A 1 75 ? 116.392 13.795 -12.671 1.00 39.41 72 ASN A N 1
ATOM 542 C CA . ASN A 1 75 ? 115.558 14.948 -13.049 1.00 39.71 72 ASN A CA 1
ATOM 543 C C . ASN A 1 75 ? 114.095 14.564 -13.200 1.00 37.79 72 ASN A C 1
ATOM 544 O O . ASN A 1 75 ? 113.426 15.039 -14.101 1.00 37.52 72 ASN A O 1
ATOM 549 N N . VAL A 1 76 ? 113.615 13.694 -12.314 1.00 36.19 73 VAL A N 1
ATOM 550 C CA . VAL A 1 76 ? 112.245 13.205 -12.378 1.00 34.95 73 VAL A CA 1
ATOM 551 C C . VAL A 1 76 ? 111.297 14.152 -11.666 1.00 34.05 73 VAL A C 1
ATOM 552 O O . VAL A 1 76 ? 111.611 14.647 -10.599 1.00 33.60 73 VAL A O 1
ATOM 556 N N . TYR A 1 77 ? 110.131 14.382 -12.254 1.00 33.71 74 TYR A N 1
ATOM 557 C CA . TYR A 1 77 ? 109.075 15.125 -11.579 1.00 34.02 74 TYR A CA 1
ATOM 558 C C . TYR A 1 77 ? 108.632 14.356 -10.337 1.00 33.29 74 TYR A C 1
ATOM 559 O O . TYR A 1 77 ? 108.108 13.262 -10.473 1.00 32.39 74 TYR A O 1
ATOM 576 N N . GLU A 1 79 ? 106.814 14.678 -6.145 1.00 33.11 76 GLU A N 1
ATOM 577 C CA . GLU A 1 79 ? 106.154 15.453 -5.092 1.00 32.88 76 GLU A CA 1
ATOM 578 C C . GLU A 1 79 ? 106.118 14.667 -3.813 1.00 30.17 76 GLU A C 1
ATOM 579 O O . GLU A 1 79 ? 105.848 13.481 -3.838 1.00 29.61 76 GLU A O 1
ATOM 585 N N . GLN A 1 80 ? 106.358 15.337 -2.694 1.00 28.40 77 GLN A N 1
ATOM 586 C CA . GLN A 1 80 ? 106.257 14.708 -1.400 1.00 26.92 77 GLN A CA 1
ATOM 587 C C . GLN A 1 80 ? 104.768 14.524 -1.047 1.00 26.38 77 GLN A C 1
ATOM 588 O O . GLN A 1 80 ? 103.979 15.439 -1.191 1.00 26.79 77 GLN A O 1
ATOM 594 N N . VAL A 1 81 ? 104.406 13.327 -0.594 1.00 25.39 78 VAL A N 1
ATOM 595 C CA . VAL A 1 81 ? 103.030 12.953 -0.293 1.00 25.00 78 VAL A CA 1
ATOM 596 C C . VAL A 1 81 ? 102.751 13.172 1.187 1.00 24.91 78 VAL A C 1
ATOM 597 O O . VAL A 1 81 ? 101.708 13.723 1.555 1.00 25.38 78 VAL A O 1
ATOM 601 N N . GLY A 1 82 ? 103.680 12.751 2.040 1.00 24.23 79 GLY A N 1
ATOM 602 C CA . GLY A 1 82 ? 103.549 13.002 3.469 1.00 24.16 79 GLY A CA 1
ATOM 603 C C . GLY A 1 82 ? 104.451 12.138 4.307 1.00 23.71 79 GLY A C 1
ATOM 604 O O . GLY A 1 82 ? 105.151 11.267 3.786 1.00 23.35 79 GLY A O 1
ATOM 605 N N . ALA A 1 83 ? 104.444 12.378 5.619 1.00 23.80 80 ALA A N 1
ATOM 606 C CA . ALA A 1 83 ? 105.237 11.575 6.545 1.00 23.43 80 ALA A CA 1
ATOM 607 C C . ALA A 1 83 ? 104.285 10.657 7.264 1.00 23.48 80 ALA A C 1
ATOM 608 O O . ALA A 1 83 ? 103.389 11.130 7.942 1.00 23.94 80 ALA A O 1
ATOM 610 N N . PHE A 1 84 ? 104.486 9.347 7.083 1.00 23.20 81 PHE A N 1
ATOM 611 C CA . PHE A 1 84 ? 103.676 8.287 7.696 1.00 23.19 81 PHE A CA 1
ATOM 612 C C . PHE A 1 84 ? 104.369 7.750 8.952 1.00 23.23 81 PHE A C 1
ATOM 613 O O . PHE A 1 84 ? 105.443 7.152 8.883 1.00 22.93 81 PHE A O 1
ATOM 621 N N . GLY A 1 85 ? 103.747 7.972 10.097 1.00 23.68 82 GLY A N 1
ATOM 622 C CA . GLY A 1 85 ? 104.405 7.762 11.377 1.00 24.05 82 GLY A CA 1
ATOM 623 C C . GLY A 1 85 ? 103.598 7.068 12.451 1.00 24.61 82 GLY A C 1
ATOM 624 O O . GLY A 1 85 ? 103.772 7.350 13.639 1.00 25.12 82 GLY A O 1
ATOM 625 N N . ALA A 1 86 ? 102.715 6.163 12.045 1.00 24.84 83 ALA A N 1
ATOM 626 C CA . ALA A 1 86 ? 102.021 5.292 12.991 1.00 25.40 83 ALA A CA 1
ATOM 627 C C . ALA A 1 86 ? 103.069 4.370 13.638 1.00 25.75 83 ALA A C 1
ATOM 628 O O . ALA A 1 86 ? 104.067 3.982 12.997 1.00 25.52 83 ALA A O 1
ATOM 630 N N . ILE A 1 87 ? 102.857 4.035 14.904 1.00 26.41 84 ILE A N 1
ATOM 631 C CA . ILE A 1 87 ? 103.858 3.309 15.650 1.00 26.92 84 ILE A CA 1
ATOM 632 C C . ILE A 1 87 ? 104.178 1.957 15.014 1.00 27.56 84 ILE A C 1
ATOM 633 O O . ILE A 1 87 ? 105.337 1.615 14.842 1.00 27.22 84 ILE A O 1
ATOM 638 N N . ASP A 1 88 ? 103.136 1.210 14.658 1.00 29.02 85 ASP A N 1
ATOM 639 C CA . ASP A 1 88 ? 103.256 -0.161 14.152 1.00 30.08 85 ASP A CA 1
ATOM 640 C C . ASP A 1 88 ? 103.153 -0.299 12.623 1.00 29.40 85 ASP A C 1
ATOM 641 O O . ASP A 1 88 ? 102.850 -1.386 12.115 1.00 28.95 85 ASP A O 1
ATOM 646 N N . ARG A 1 89 ? 103.404 0.781 11.885 1.00 28.56 86 ARG A N 1
ATOM 647 C CA . ARG A 1 89 ? 103.320 0.702 10.426 1.00 27.88 86 ARG A CA 1
ATOM 648 C C . ARG A 1 89 ? 104.328 -0.310 9.884 1.00 27.72 86 ARG A C 1
ATOM 649 O O . ARG A 1 89 ? 104.032 -1.022 8.924 1.00 27.81 86 ARG A O 1
ATOM 657 N N . ASP A 1 90 ? 105.508 -0.361 10.496 1.00 27.60 87 ASP A N 1
ATOM 658 C CA . ASP A 1 90 ? 106.517 -1.359 10.175 1.00 27.89 87 ASP A CA 1
ATOM 659 C C . ASP A 1 90 ? 106.690 -2.272 11.395 1.00 29.02 87 ASP A C 1
ATOM 660 O O . ASP A 1 90 ? 107.157 -1.831 12.446 1.00 29.75 87 ASP A O 1
ATOM 665 N N . PRO A 1 91 ? 106.319 -3.544 11.259 1.00 29.79 88 PRO A N 1
ATOM 666 C CA . PRO A 1 91 ? 106.307 -4.482 12.373 1.00 30.84 88 PRO A CA 1
ATOM 667 C C . PRO A 1 91 ? 107.694 -4.913 12.853 1.00 31.66 88 PRO A C 1
ATOM 668 O O . PRO A 1 91 ? 107.810 -5.444 13.946 1.00 31.77 88 PRO A O 1
ATOM 672 N N . GLY A 1 92 ? 108.722 -4.722 12.032 1.00 32.35 89 GLY A N 1
ATOM 673 C CA . GLY A 1 92 ? 110.072 -5.131 12.392 1.00 33.59 89 GLY A CA 1
ATOM 674 C C . GLY A 1 92 ? 110.764 -4.137 13.301 1.00 34.70 89 GLY A C 1
ATOM 675 O O . GLY A 1 92 ? 111.614 -4.507 14.103 1.00 36.17 89 GLY A O 1
ATOM 676 N N . GLU A 1 93 ? 110.402 -2.868 13.180 1.00 34.98 90 GLU A N 1
ATOM 677 C CA . GLU A 1 93 ? 111.095 -1.815 13.881 1.00 35.22 90 GLU A CA 1
ATOM 678 C C . GLU A 1 93 ? 110.289 -0.533 13.728 1.00 32.87 90 GLU A C 1
ATOM 679 O O . GLU A 1 93 ? 109.449 -0.435 12.830 1.00 33.07 90 GLU A O 1
ATOM 685 N N . ARG A 1 94 ? 110.521 0.441 14.603 1.00 30.57 91 ARG A N 1
ATOM 686 C CA . ARG A 1 94 ? 109.900 1.746 14.450 1.00 28.48 91 ARG A CA 1
ATOM 687 C C . ARG A 1 94 ? 110.555 2.461 13.284 1.00 27.26 91 ARG A C 1
ATOM 688 O O . ARG A 1 94 ? 111.731 2.761 13.337 1.00 27.51 91 ARG A O 1
ATOM 696 N N . VAL A 1 95 ? 109.771 2.777 12.260 1.00 26.03 92 VAL A N 1
ATOM 697 C CA . VAL A 1 95 ? 110.258 3.500 11.097 1.00 25.15 92 VAL A CA 1
ATOM 698 C C . VAL A 1 95 ? 109.230 4.519 10.666 1.00 24.71 92 VAL A C 1
ATOM 699 O O . VAL A 1 95 ? 108.085 4.178 10.410 1.00 24.57 92 VAL A O 1
ATOM 703 N N . VAL A 1 96 ? 109.648 5.773 10.574 1.00 24.46 93 VAL A N 1
ATOM 704 C CA . VAL A 1 96 ? 108.807 6.828 10.055 1.00 24.12 93 VAL A CA 1
ATOM 705 C C . VAL A 1 96 ? 109.207 6.981 8.593 1.00 23.91 93 VAL A C 1
ATOM 706 O O . VAL A 1 96 ? 110.364 7.254 8.291 1.00 24.06 93 VAL A O 1
ATOM 710 N N . SER A 1 97 ? 108.263 6.806 7.684 1.00 23.72 94 SER A N 1
ATOM 711 C CA . SER A 1 97 ? 108.581 6.872 6.261 1.00 23.66 94 SER A CA 1
ATOM 712 C C . SER A 1 97 ? 107.994 8.106 5.604 1.00 23.40 94 SER A C 1
ATOM 713 O O . SER A 1 97 ? 106.841 8.461 5.821 1.00 23.36 94 SER A O 1
ATOM 716 N N . ILE A 1 98 ? 108.812 8.766 4.798 1.00 23.05 95 ILE A N 1
ATOM 717 C CA . ILE A 1 98 ? 108.331 9.856 3.994 1.00 22.92 95 ILE A CA 1
ATOM 718 C C . ILE A 1 98 ? 108.068 9.335 2.595 1.00 22.35 95 ILE A C 1
ATOM 719 O O . ILE A 1 98 ? 108.947 8.807 1.951 1.00 22.06 95 ILE A O 1
ATOM 724 N N . ALA A 1 99 ? 106.837 9.510 2.141 1.00 22.00 96 ALA A N 1
ATOM 725 C CA . ALA A 1 99 ? 106.423 9.023 0.841 1.00 21.57 96 ALA A CA 1
ATOM 726 C C . ALA A 1 99 ? 106.508 10.115 -0.199 1.00 21.56 96 ALA A C 1
ATOM 727 O O . ALA A 1 99 ? 106.269 11.274 0.085 1.00 21.76 96 ALA A O 1
ATOM 729 N N . TYR A 1 100 ? 106.887 9.721 -1.402 1.00 21.31 97 TYR A N 1
ATOM 730 C CA . TYR A 1 100 ? 106.961 10.613 -2.537 1.00 21.45 97 TYR A CA 1
ATOM 731 C C . TYR A 1 100 ? 106.272 9.910 -3.678 1.00 21.83 97 TYR A C 1
ATOM 732 O O . TYR A 1 100 ? 106.252 8.670 -3.730 1.00 21.51 97 TYR A O 1
ATOM 741 N N . TYR A 1 101 ? 105.689 10.687 -4.586 1.00 22.59 98 TYR A N 1
ATOM 742 C CA . TYR A 1 101 ? 105.280 10.126 -5.871 1.00 23.08 98 TYR A CA 1
ATOM 743 C C . TYR A 1 101 ? 106.059 10.700 -7.046 1.00 23.34 98 TYR A C 1
ATOM 744 O O . TYR A 1 101 ? 106.560 11.816 -6.997 1.00 23.62 98 TYR A O 1
ATOM 753 N N . ALA A 1 102 ? 106.195 9.904 -8.090 1.00 23.42 99 ALA A N 1
ATOM 754 C CA . ALA A 1 102 ? 106.953 10.315 -9.252 1.00 23.49 99 ALA A CA 1
ATOM 755 C C . ALA A 1 102 ? 106.117 10.018 -10.458 1.00 24.52 99 ALA A C 1
ATOM 756 O O . ALA A 1 102 ? 105.352 9.074 -10.435 1.00 24.30 99 ALA A O 1
ATOM 758 N N . LEU A 1 103 ? 106.255 10.840 -11.492 1.00 25.66 100 LEU A N 1
ATOM 759 C CA . LEU A 1 103 ? 105.633 10.615 -12.773 1.00 26.43 100 LEU A CA 1
ATOM 760 C C . LEU A 1 103 ? 106.736 10.397 -13.745 1.00 26.77 100 LEU A C 1
ATOM 761 O O . LEU A 1 103 ? 107.535 11.304 -13.967 1.00 27.27 100 LEU A O 1
ATOM 766 N N . ILE A 1 104 ? 106.794 9.199 -14.325 1.00 26.67 101 ILE A N 1
ATOM 767 C CA . ILE A 1 104 ? 107.800 8.903 -15.323 1.00 27.13 101 ILE A CA 1
ATOM 768 C C . ILE A 1 104 ? 107.235 8.441 -16.652 1.00 27.74 101 ILE A C 1
ATOM 769 O O . ILE A 1 104 ? 106.086 8.060 -16.740 1.00 27.71 101 ILE A O 1
ATOM 774 N N . ASN A 1 105 ? 108.070 8.485 -17.682 1.00 28.65 102 ASN A N 1
ATOM 775 C CA . ASN A 1 105 ? 107.726 7.933 -18.966 1.00 29.44 102 ASN A CA 1
ATOM 776 C C . ASN A 1 105 ? 107.964 6.446 -18.884 1.00 30.10 102 ASN A C 1
ATOM 777 O O . ASN A 1 105 ? 109.104 5.997 -18.776 1.00 30.04 102 ASN A O 1
ATOM 782 N N . ILE A 1 106 ? 106.882 5.684 -18.948 1.00 31.28 103 ILE A N 1
ATOM 783 C CA . ILE A 1 106 ? 106.938 4.245 -18.789 1.00 32.15 103 ILE A CA 1
ATOM 784 C C . ILE A 1 106 ? 107.763 3.617 -19.904 1.00 34.46 103 ILE A C 1
ATOM 785 O O . ILE A 1 106 ? 108.138 2.463 -19.810 1.00 34.13 103 ILE A O 1
ATOM 790 N N . ASN A 1 107 ? 108.023 4.362 -20.972 1.00 38.12 104 ASN A N 1
ATOM 791 C CA . ASN A 1 107 ? 108.940 3.866 -21.982 1.00 41.60 104 ASN A CA 1
ATOM 792 C C . ASN A 1 107 ? 110.432 4.070 -21.680 1.00 42.81 104 ASN A C 1
ATOM 793 O O . ASN A 1 107 ? 111.260 3.367 -22.236 1.00 44.04 104 ASN A O 1
ATOM 798 N N . GLU A 1 108 ? 110.779 5.003 -20.799 1.00 44.16 105 GLU A N 1
ATOM 799 C CA . GLU A 1 108 ? 112.184 5.311 -20.516 1.00 45.52 105 GLU A CA 1
ATOM 800 C C . GLU A 1 108 ? 112.597 4.985 -19.077 1.00 42.58 105 GLU A C 1
ATOM 801 O O . GLU A 1 108 ? 112.440 5.796 -18.181 1.00 43.85 105 GLU A O 1
ATOM 807 N N . TYR A 1 109 ? 113.135 3.799 -18.864 1.00 40.15 106 TYR A N 1
ATOM 808 C CA . TYR A 1 109 ? 113.728 3.441 -17.583 1.00 38.21 106 TYR A CA 1
ATOM 809 C C . TYR A 1 109 ? 114.765 2.343 -17.821 1.00 38.69 106 TYR A C 1
ATOM 810 O O . TYR A 1 109 ? 114.737 1.668 -18.834 1.00 38.36 106 TYR A O 1
ATOM 819 N N . ASP A 1 110 ? 115.670 2.168 -16.878 1.00 38.72 107 ASP A N 1
ATOM 820 C CA . ASP A 1 110 ? 116.699 1.159 -16.995 1.00 40.26 107 ASP A CA 1
ATOM 821 C C . ASP A 1 110 ? 116.108 -0.235 -16.706 1.00 41.62 107 ASP A C 1
ATOM 822 O O . ASP A 1 110 ? 115.870 -0.600 -15.543 1.00 40.44 107 ASP A O 1
ATOM 827 N N . ARG A 1 111 ? 115.855 -0.997 -17.772 1.00 43.74 108 ARG A N 1
ATOM 828 C CA . ARG A 1 111 ? 115.228 -2.332 -17.657 1.00 45.87 108 ARG A CA 1
ATOM 829 C C . ARG A 1 111 ? 116.059 -3.344 -16.883 1.00 44.80 108 ARG A C 1
ATOM 830 O O . ARG A 1 111 ? 115.516 -4.256 -16.261 1.00 44.16 108 ARG A O 1
ATOM 838 N N . GLU A 1 112 ? 117.373 -3.168 -16.926 1.00 44.30 109 GLU A N 1
ATOM 839 C CA . GLU A 1 112 ? 118.291 -4.012 -16.194 1.00 43.88 109 GLU A CA 1
ATOM 840 C C . GLU A 1 112 ? 118.025 -3.821 -14.714 1.00 40.48 109 GLU A C 1
ATOM 841 O O . GLU A 1 112 ? 117.814 -4.792 -14.000 1.00 39.34 109 GLU A O 1
ATOM 847 N N . LEU A 1 113 ? 118.041 -2.568 -14.254 1.00 37.54 110 LEU A N 1
ATOM 848 C CA . LEU A 1 113 ? 117.849 -2.294 -12.836 1.00 35.89 110 LEU A CA 1
ATOM 849 C C . LEU A 1 113 ? 116.490 -2.808 -12.368 1.00 34.62 110 LEU A C 1
ATOM 850 O O . LEU A 1 113 ? 116.390 -3.438 -11.298 1.00 34.66 110 LEU A O 1
ATOM 855 N N . VAL A 1 114 ? 115.458 -2.565 -13.169 1.00 33.00 111 VAL A N 1
ATOM 856 C CA . VAL A 1 114 ? 114.137 -3.032 -12.809 1.00 32.56 111 VAL A CA 1
ATOM 857 C C . VAL A 1 114 ? 114.094 -4.539 -12.645 1.00 33.27 111 VAL A C 1
ATOM 858 O O . VAL A 1 114 ? 113.571 -5.025 -11.636 1.00 32.34 111 VAL A O 1
ATOM 862 N N . GLN A 1 115 ? 114.659 -5.267 -13.606 1.00 35.36 112 GLN A N 1
ATOM 863 C CA . GLN A 1 115 ? 114.749 -6.735 -13.523 1.00 37.45 112 GLN A CA 1
ATOM 864 C C . GLN A 1 115 ? 115.483 -7.227 -12.281 1.00 37.22 112 GLN A C 1
ATOM 865 O O . GLN A 1 115 ? 115.085 -8.204 -11.671 1.00 37.18 112 GLN A O 1
ATOM 871 N N . LYS A 1 116 ? 116.562 -6.553 -11.923 1.00 37.66 113 LYS A N 1
ATOM 872 C CA . LYS A 1 116 ? 117.340 -6.925 -10.752 1.00 38.77 113 LYS A CA 1
ATOM 873 C C . LYS A 1 116 ? 116.660 -6.605 -9.417 1.00 35.59 113 LYS A C 1
ATOM 874 O O . LYS A 1 116 ? 117.051 -7.132 -8.392 1.00 35.32 113 LYS A O 1
ATOM 880 N N . HIS A 1 117 ? 115.659 -5.740 -9.424 1.00 32.73 114 HIS A N 1
ATOM 881 C CA . HIS A 1 117 ? 114.879 -5.517 -8.226 1.00 30.91 114 HIS A CA 1
ATOM 882 C C . HIS A 1 117 ? 113.612 -6.354 -8.195 1.00 29.61 114 HIS A C 1
ATOM 883 O O . HIS A 1 117 ? 112.823 -6.220 -7.257 1.00 28.56 114 HIS A O 1
ATOM 890 N N . ASN A 1 118 ? 113.428 -7.218 -9.205 1.00 28.94 115 ASN A N 1
ATOM 891 C CA . ASN A 1 118 ? 112.215 -8.032 -9.344 1.00 28.25 115 ASN A CA 1
ATOM 892 C C . ASN A 1 118 ? 110.955 -7.158 -9.334 1.00 26.71 115 ASN A C 1
ATOM 893 O O . ASN A 1 118 ? 109.975 -7.450 -8.642 1.00 26.30 115 ASN A O 1
ATOM 898 N N . ALA A 1 119 ? 111.012 -6.073 -10.098 1.00 25.60 116 ALA A N 1
ATOM 899 C CA . ALA A 1 119 ? 109.973 -5.082 -10.099 1.00 24.79 116 ALA A CA 1
ATOM 900 C C . ALA A 1 119 ? 109.081 -5.167 -11.334 1.00 24.71 116 ALA A C 1
ATOM 901 O O . ALA A 1 119 ? 109.509 -5.614 -12.377 1.00 25.15 116 ALA A O 1
ATOM 903 N N . TYR A 1 120 ? 107.826 -4.748 -11.184 1.00 24.15 117 TYR A N 1
ATOM 904 C CA . TYR A 1 120 ? 106.793 -4.927 -12.206 1.00 24.19 117 TYR A CA 1
ATOM 905 C C . TYR A 1 120 ? 105.827 -3.760 -12.233 1.00 23.60 117 TYR A C 1
ATOM 906 O O . TYR A 1 120 ? 105.463 -3.170 -11.175 1.00 23.06 117 TYR A O 1
ATOM 915 N N . TRP A 1 121 ? 105.381 -3.444 -13.442 1.00 23.45 118 TRP A N 1
ATOM 916 C CA . TRP A 1 121 ? 104.318 -2.475 -13.618 1.00 22.99 118 TRP A CA 1
ATOM 917 C C . TRP A 1 121 ? 102.975 -3.163 -13.441 1.00 23.21 118 TRP A C 1
ATOM 918 O O . TRP A 1 121 ? 102.701 -4.174 -14.107 1.00 23.72 118 TRP A O 1
ATOM 929 N N . VAL A 1 122 ? 102.139 -2.613 -12.558 1.00 22.71 119 VAL A N 1
ATOM 930 C CA . VAL A 1 122 ? 100.816 -3.164 -12.306 1.00 22.99 119 VAL A CA 1
ATOM 931 C C . VAL A 1 122 ? 99.779 -2.064 -12.391 1.00 23.28 119 VAL A C 1
ATOM 932 O O . VAL A 1 122 ? 99.947 -0.988 -11.814 1.00 23.08 119 VAL A O 1
ATOM 936 N N . ASN A 1 123 ? 98.716 -2.336 -13.123 1.00 24.00 120 ASN A N 1
ATOM 937 C CA . ASN A 1 123 ? 97.588 -1.438 -13.250 1.00 24.61 120 ASN A CA 1
ATOM 938 C C . ASN A 1 123 ? 97.095 -1.008 -11.867 1.00 24.50 120 ASN A C 1
ATOM 939 O O . ASN A 1 123 ? 96.976 -1.832 -10.951 1.00 24.51 120 ASN A O 1
ATOM 944 N N . ILE A 1 124 ? 96.793 0.277 -11.730 1.00 24.48 121 ILE A N 1
ATOM 945 C CA . ILE A 1 124 ? 96.553 0.868 -10.421 1.00 24.45 121 ILE A CA 1
ATOM 946 C C . ILE A 1 124 ? 95.208 0.461 -9.844 1.00 25.33 121 ILE A C 1
ATOM 947 O O . ILE A 1 124 ? 94.997 0.589 -8.636 1.00 25.50 121 ILE A O 1
ATOM 952 N N . ASN A 1 125 ? 94.307 -0.017 -10.702 1.00 26.03 122 ASN A N 1
ATOM 953 C CA . ASN A 1 125 ? 93.020 -0.561 -10.270 1.00 26.97 122 ASN A CA 1
ATOM 954 C C . ASN A 1 125 ? 93.016 -2.072 -10.116 1.00 26.94 122 ASN A C 1
ATOM 955 O O . ASN A 1 125 ? 91.990 -2.667 -9.871 1.00 27.75 122 ASN A O 1
ATOM 960 N N . GLU A 1 126 ? 94.156 -2.712 -10.279 1.00 26.23 123 GLU A N 1
ATOM 961 C CA . GLU A 1 126 ? 94.217 -4.153 -10.129 1.00 26.29 123 GLU A CA 1
ATOM 962 C C . GLU A 1 126 ? 95.466 -4.541 -9.361 1.00 25.17 123 GLU A C 1
ATOM 963 O O . GLU A 1 126 ? 96.128 -5.521 -9.684 1.00 24.92 123 GLU A O 1
ATOM 969 N N . LEU A 1 127 ? 95.760 -3.776 -8.317 1.00 24.53 124 LEU A N 1
ATOM 970 C CA . LEU A 1 127 ? 96.972 -3.988 -7.519 1.00 23.71 124 LEU A CA 1
ATOM 971 C C . LEU A 1 127 ? 96.911 -5.230 -6.655 1.00 24.02 124 LEU A C 1
ATOM 972 O O . LEU A 1 127 ? 95.864 -5.567 -6.128 1.00 24.68 124 LEU A O 1
ATOM 977 N N . PRO A 1 128 ? 98.042 -5.926 -6.504 1.00 23.71 125 PRO A N 1
ATOM 978 C CA . PRO A 1 128 ? 98.088 -6.944 -5.470 1.00 24.04 125 PRO A CA 1
ATOM 979 C C . PRO A 1 128 ? 98.067 -6.262 -4.096 1.00 23.97 125 PRO A C 1
ATOM 980 O O . PRO A 1 128 ? 98.161 -5.024 -4.016 1.00 23.62 125 PRO A O 1
ATOM 984 N N . ALA A 1 129 ? 97.895 -7.052 -3.043 1.00 24.34 126 ALA A N 1
ATOM 985 C CA . ALA A 1 129 ? 97.940 -6.524 -1.687 1.00 24.39 126 ALA A CA 1
ATOM 986 C C . ALA A 1 129 ? 99.351 -5.997 -1.446 1.00 23.76 126 ALA A C 1
ATOM 987 O O . ALA A 1 129 ? 100.308 -6.727 -1.632 1.00 24.01 126 ALA A O 1
ATOM 989 N N . LEU A 1 130 ? 99.477 -4.741 -1.060 1.00 23.50 127 LEU A N 1
ATOM 990 C CA . LEU A 1 130 ? 100.762 -4.178 -0.640 1.00 23.10 127 LEU A CA 1
ATOM 991 C C . LEU A 1 130 ? 100.963 -4.317 0.855 1.00 23.50 127 LEU A C 1
ATOM 992 O O . LEU A 1 130 ? 100.019 -4.241 1.621 1.00 24.16 127 LEU A O 1
ATOM 997 N N . ILE A 1 131 ? 102.211 -4.512 1.252 1.00 23.42 128 ILE A N 1
ATOM 998 C CA . ILE A 1 131 ? 102.554 -4.687 2.651 1.00 23.90 128 ILE A CA 1
ATOM 999 C C . ILE A 1 131 ? 102.492 -3.379 3.435 1.00 23.91 128 ILE A C 1
ATOM 1000 O O . ILE A 1 131 ? 102.311 -2.313 2.858 1.00 23.37 128 ILE A O 1
ATOM 1005 N N . PHE A 1 132 ? 102.590 -3.506 4.763 1.00 24.65 129 PHE A N 1
ATOM 1006 C CA . PHE A 1 132 ? 102.655 -2.387 5.705 1.00 24.94 129 PHE A CA 1
ATOM 1007 C C . PHE A 1 132 ? 101.516 -1.399 5.461 1.00 25.12 129 PHE A C 1
ATOM 1008 O O . PHE A 1 132 ? 100.392 -1.827 5.277 1.00 25.78 129 PHE A O 1
ATOM 1016 N N . ASP A 1 133 ? 101.799 -0.102 5.428 1.00 24.66 130 ASP A N 1
ATOM 1017 C CA . ASP A 1 133 ? 100.772 0.922 5.200 1.00 24.90 130 ASP A CA 1
ATOM 1018 C C . ASP A 1 133 ? 100.914 1.482 3.768 1.00 24.33 130 ASP A C 1
ATOM 1019 O O . ASP A 1 133 ? 100.448 2.561 3.444 1.00 24.47 130 ASP A O 1
ATOM 1024 N N . HIS A 1 134 ? 101.561 0.729 2.909 1.00 23.85 131 HIS A N 1
ATOM 1025 C CA . HIS A 1 134 ? 101.724 1.151 1.536 1.00 23.51 131 HIS A CA 1
ATOM 1026 C C . HIS A 1 134 ? 100.408 1.373 0.783 1.00 24.36 131 HIS A C 1
ATOM 1027 O O . HIS A 1 134 ? 100.320 2.309 0.007 1.00 24.02 131 HIS A O 1
ATOM 1034 N N . PRO A 1 135 ? 99.371 0.547 1.029 1.00 25.70 132 PRO A N 1
ATOM 1035 C CA . PRO A 1 135 ? 98.076 0.857 0.379 1.00 26.81 132 PRO A CA 1
ATOM 1036 C C . PRO A 1 135 ? 97.569 2.269 0.716 1.00 27.96 132 PRO A C 1
ATOM 1037 O O . PRO A 1 135 ? 97.052 2.975 -0.141 1.00 28.23 132 PRO A O 1
ATOM 1041 N N . GLU A 1 136 ? 97.729 2.663 1.968 1.00 29.38 133 GLU A N 1
ATOM 1042 C CA . GLU A 1 136 ? 97.338 3.983 2.429 1.00 30.88 133 GLU A CA 1
ATOM 1043 C C . GLU A 1 136 ? 98.118 5.053 1.703 1.00 29.54 133 GLU A C 1
ATOM 1044 O O . GLU A 1 136 ? 97.550 6.052 1.318 1.00 29.53 133 GLU A O 1
ATOM 1058 N N . VAL A 1 138 ? 99.555 4.923 -1.221 1.00 27.77 135 VAL A N 1
ATOM 1059 C CA . VAL A 1 138 ? 99.101 4.926 -2.597 1.00 28.04 135 VAL A CA 1
ATOM 1060 C C . VAL A 1 138 ? 97.802 5.717 -2.761 1.00 29.64 135 VAL A C 1
ATOM 1061 O O . VAL A 1 138 ? 97.659 6.480 -3.724 1.00 29.35 135 VAL A O 1
ATOM 1065 N N . ASP A 1 139 ? 96.867 5.534 -1.835 1.00 31.58 136 ASP A N 1
ATOM 1066 C CA . ASP A 1 139 ? 95.600 6.252 -1.893 1.00 34.29 136 ASP A CA 1
ATOM 1067 C C . ASP A 1 139 ? 95.796 7.757 -1.783 1.00 34.30 136 ASP A C 1
ATOM 1068 O O . ASP A 1 139 ? 95.163 8.521 -2.493 1.00 34.21 136 ASP A O 1
ATOM 1073 N N . LYS A 1 140 ? 96.685 8.180 -0.905 1.00 34.19 137 LYS A N 1
ATOM 1074 C CA . LYS A 1 140 ? 96.887 9.587 -0.708 1.00 35.48 137 LYS A CA 1
ATOM 1075 C C . LYS A 1 140 ? 97.620 10.148 -1.907 1.00 33.61 137 LYS A C 1
ATOM 1076 O O . LYS A 1 140 ? 97.326 11.244 -2.346 1.00 33.13 137 LYS A O 1
ATOM 1082 N N . ALA A 1 141 ? 98.556 9.384 -2.464 1.00 32.53 138 ALA A N 1
ATOM 1083 C CA . ALA A 1 141 ? 99.309 9.858 -3.636 1.00 31.98 138 ALA A CA 1
ATOM 1084 C C . ALA A 1 141 ? 98.399 10.065 -4.827 1.00 32.94 138 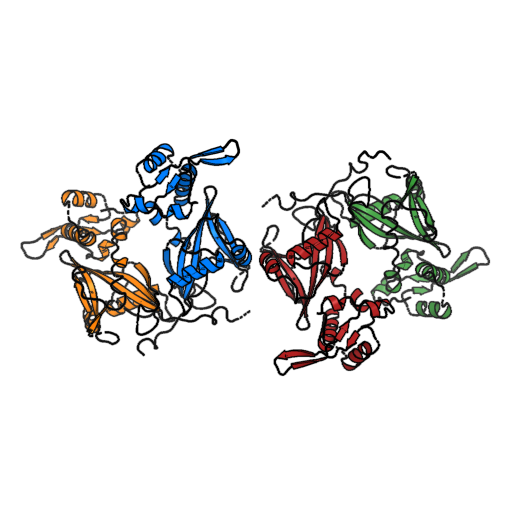ALA A C 1
ATOM 1085 O O . ALA A 1 141 ? 98.529 11.058 -5.512 1.00 32.40 138 ALA A O 1
ATOM 1087 N N . ARG A 1 142 ? 97.479 9.127 -5.061 1.00 34.39 139 ARG A N 1
ATOM 1088 C CA . ARG A 1 142 ? 96.553 9.224 -6.186 1.00 36.10 139 ARG A CA 1
ATOM 1089 C C . ARG A 1 142 ? 95.710 10.465 -6.075 1.00 37.60 139 ARG A C 1
ATOM 1090 O O . ARG A 1 142 ? 95.531 11.177 -7.050 1.00 37.71 139 ARG A O 1
ATOM 1098 N N . GLU A 1 143 ? 95.168 10.699 -4.888 1.00 39.64 140 GLU A N 1
ATOM 1099 C CA . GLU A 1 143 ? 94.275 11.834 -4.678 1.00 42.17 140 GLU A CA 1
ATOM 1100 C C . GLU A 1 143 ? 95.016 13.148 -4.943 1.00 40.32 140 GLU A C 1
ATOM 1101 O O . GLU A 1 143 ? 94.470 14.031 -5.566 1.00 40.73 140 GLU A O 1
ATOM 1123 N N . LYS A 1 146 ? 95.859 13.435 -8.784 1.00 40.33 143 LYS A N 1
ATOM 1124 C CA . LYS A 1 146 ? 94.629 13.786 -9.475 1.00 43.52 143 LYS A CA 1
ATOM 1125 C C . LYS A 1 146 ? 94.367 15.295 -9.349 1.00 45.21 143 LYS A C 1
ATOM 1126 O O . LYS A 1 146 ? 94.140 15.992 -10.349 1.00 45.02 143 LYS A O 1
ATOM 1132 N N . GLN A 1 147 ? 94.456 15.786 -8.118 1.00 45.74 144 GLN A N 1
ATOM 1133 C CA . GLN A 1 147 ? 94.185 17.182 -7.814 1.00 48.26 144 GLN A CA 1
ATOM 1134 C C . GLN A 1 147 ? 95.182 18.114 -8.522 1.00 46.92 144 GLN A C 1
ATOM 1135 O O . GLN A 1 147 ? 94.795 19.122 -9.095 1.00 48.52 144 GLN A O 1
ATOM 1141 N N . LYS A 1 148 ? 96.459 17.776 -8.488 1.00 44.68 145 LYS A N 1
ATOM 1142 C CA . LYS A 1 148 ? 97.470 18.620 -9.103 1.00 44.92 145 LYS A CA 1
ATOM 1143 C C . LYS A 1 148 ? 97.374 18.600 -10.633 1.00 44.61 145 LYS A C 1
ATOM 1144 O O . LYS A 1 148 ? 97.593 19.607 -11.286 1.00 45.11 145 LYS A O 1
ATOM 1150 N N . ALA A 1 149 ? 97.039 17.447 -11.197 1.00 44.03 146 ALA A N 1
ATOM 1151 C CA . ALA A 1 149 ? 97.006 17.272 -12.642 1.00 44.49 146 ALA A CA 1
ATOM 1152 C C . ALA A 1 149 ? 95.880 18.047 -13.317 1.00 47.16 146 ALA A C 1
ATOM 1153 O O . ALA A 1 149 ? 95.918 18.256 -14.527 1.00 46.90 146 ALA A O 1
ATOM 1155 N N . SER A 1 150 ? 94.867 18.437 -12.544 1.00 49.50 147 SER A N 1
ATOM 1156 C CA . SER A 1 150 ? 93.776 19.274 -13.055 1.00 51.50 147 SER A CA 1
ATOM 1157 C C . SER A 1 150 ? 94.163 20.756 -13.158 1.00 52.05 147 SER A C 1
ATOM 1158 O O . SER A 1 150 ? 93.600 21.480 -13.954 1.00 51.91 147 SER A O 1
ATOM 1161 N N . VAL A 1 151 ? 95.109 21.200 -12.334 1.00 52.66 148 VAL A N 1
ATOM 1162 C CA . VAL A 1 151 ? 95.447 22.617 -12.247 1.00 54.34 148 VAL A CA 1
ATOM 1163 C C . VAL A 1 151 ? 96.854 22.923 -12.782 1.00 53.68 148 VAL A C 1
ATOM 1164 O O . VAL A 1 151 ? 97.177 24.070 -13.046 1.00 54.17 148 VAL A O 1
ATOM 1168 N N . GLU A 1 152 ? 97.679 21.894 -12.952 1.00 52.77 149 GLU A N 1
ATOM 1169 C CA . GLU A 1 152 ? 99.024 22.055 -13.504 1.00 52.45 149 GLU A CA 1
ATOM 1170 C C . GLU A 1 152 ? 99.322 20.980 -14.548 1.00 47.64 149 GLU A C 1
ATOM 1171 O O . GLU A 1 152 ? 98.790 19.878 -14.483 1.00 46.39 149 GLU A O 1
ATOM 1177 N N . PRO A 1 153 ? 100.200 21.281 -15.498 1.00 44.95 150 PRO A N 1
ATOM 1178 C CA . PRO A 1 153 ? 100.467 20.348 -16.589 1.00 42.86 150 PRO A CA 1
ATOM 1179 C C . PRO A 1 153 ? 101.493 19.259 -16.228 1.00 40.39 150 PRO A C 1
ATOM 1180 O O . PRO A 1 153 ? 102.419 19.003 -16.988 1.00 40.09 150 PRO A O 1
ATOM 1184 N N . ILE A 1 154 ? 101.305 18.603 -15.090 1.00 38.22 151 ILE A N 1
ATOM 1185 C CA . ILE A 1 154 ? 102.226 17.564 -14.650 1.00 36.23 151 ILE A CA 1
ATOM 1186 C C . ILE A 1 154 ? 101.992 16.287 -15.431 1.00 34.44 151 ILE A C 1
ATOM 1187 O O . ILE A 1 154 ? 102.887 15.459 -15.566 1.00 33.46 151 ILE A O 1
ATOM 1192 N N . GLY A 1 155 ? 100.785 16.150 -15.964 1.00 33.98 152 GLY A N 1
ATOM 1193 C CA . GLY A 1 155 ? 100.432 15.037 -16.823 1.00 32.95 152 GLY A CA 1
ATOM 1194 C C . GLY A 1 155 ? 101.436 14.728 -17.922 1.00 32.62 152 GLY A C 1
ATOM 1195 O O . GLY A 1 155 ? 101.642 13.561 -18.240 1.00 32.19 152 GLY A O 1
ATOM 1196 N N . PHE A 1 156 ? 102.067 15.752 -18.502 1.00 32.90 153 PHE A N 1
ATOM 1197 C CA . PHE A 1 156 ? 102.969 15.539 -19.646 1.00 32.71 153 PHE A CA 1
ATOM 1198 C C . PHE A 1 156 ? 104.232 14.769 -19.282 1.00 32.34 153 PHE A C 1
ATOM 1199 O O . PHE A 1 156 ? 104.898 14.238 -20.163 1.00 32.51 153 PHE A O 1
ATOM 1207 N N . ASN A 1 157 ? 104.544 14.676 -17.991 1.00 31.63 154 ASN A N 1
ATOM 1208 C CA . ASN A 1 157 ? 105.652 13.843 -17.541 1.00 31.35 154 ASN A CA 1
ATOM 1209 C C . ASN A 1 157 ? 105.377 12.361 -17.711 1.00 30.03 154 ASN A C 1
ATOM 1210 O O . ASN A 1 157 ? 106.298 11.562 -17.720 1.00 29.92 154 ASN A O 1
ATOM 1215 N N . LEU A 1 158 ? 104.098 12.003 -17.791 1.00 29.23 155 LEU A N 1
ATOM 1216 C CA . LEU A 1 158 ? 103.682 10.631 -18.041 1.00 28.74 155 LEU A CA 1
ATOM 1217 C C . LEU A 1 158 ? 103.669 10.254 -19.517 1.00 29.30 155 LEU A C 1
ATOM 1218 O O . LEU A 1 158 ? 103.437 9.115 -19.848 1.00 28.96 155 LEU A O 1
ATOM 1223 N N . LEU A 1 159 ? 103.896 11.216 -20.399 1.00 30.57 156 LEU A N 1
ATOM 1224 C CA . LEU A 1 159 ? 103.861 10.984 -21.839 1.00 31.53 156 LEU A CA 1
ATOM 1225 C C . LEU A 1 159 ? 105.230 11.206 -22.415 1.00 32.60 156 LEU A C 1
ATOM 1226 O O . LEU A 1 159 ? 106.073 11.863 -21.798 1.00 33.74 156 LEU A O 1
ATOM 1231 N N . PRO A 1 160 ? 105.473 10.661 -23.609 1.00 33.12 157 PRO A N 1
ATOM 1232 C CA . PRO A 1 160 ? 106.739 10.999 -24.279 1.00 34.22 157 PRO A CA 1
ATOM 1233 C C . PRO A 1 160 ? 106.724 12.460 -24.698 1.00 35.41 157 PRO A C 1
ATOM 1234 O O . PRO A 1 160 ? 105.687 13.113 -24.607 1.00 34.56 157 PRO A O 1
ATOM 1238 N N . LYS A 1 161 ? 107.864 12.971 -25.140 1.00 37.91 158 LYS A N 1
ATOM 1239 C CA . LYS A 1 161 ? 107.958 14.365 -25.504 1.00 40.55 158 LYS A CA 1
ATOM 1240 C C . LYS A 1 161 ? 106.959 14.668 -26.622 1.00 39.74 158 LYS A C 1
ATOM 1241 O O . LYS A 1 161 ? 106.277 15.688 -26.565 1.00 39.78 158 LYS A O 1
ATOM 1247 N N . LEU A 1 162 ? 106.833 13.765 -27.600 1.00 38.35 159 LEU A N 1
ATOM 1248 C CA . LEU A 1 162 ? 105.837 13.916 -28.660 1.00 37.75 159 LEU A CA 1
ATOM 1249 C C . LEU A 1 162 ? 104.649 12.979 -28.455 1.00 35.86 159 LEU A C 1
ATOM 1250 O O . LEU A 1 162 ? 104.825 11.768 -28.378 1.00 35.45 159 LEU A O 1
ATOM 1255 N N . PHE A 1 163 ? 103.441 13.541 -28.413 1.00 34.89 160 PHE A N 1
ATOM 1256 C CA . PHE A 1 163 ? 102.213 12.773 -28.132 1.00 33.60 160 PHE A CA 1
ATOM 1257 C C . PHE A 1 163 ? 101.079 13.181 -29.069 1.00 33.60 160 PHE A C 1
ATOM 1258 O O . PHE A 1 163 ? 101.121 14.249 -29.676 1.00 34.02 160 PHE A O 1
ATOM 1266 N N . THR A 1 164 ? 100.072 12.320 -29.181 1.00 33.24 161 THR A N 1
ATOM 1267 C CA . THR A 1 164 ? 98.880 12.621 -29.958 1.00 33.58 161 THR A CA 1
ATOM 1268 C C . THR A 1 164 ? 97.790 13.050 -29.001 1.00 34.77 161 THR A C 1
ATOM 1269 O O . THR A 1 164 ? 97.881 12.815 -27.788 1.00 34.37 161 THR A O 1
ATOM 1273 N N . LEU A 1 165 ? 96.749 13.663 -29.550 1.00 36.45 162 LEU A N 1
ATOM 1274 C CA . LEU A 1 165 ? 95.644 14.127 -28.739 1.00 38.17 162 LEU A CA 1
ATOM 1275 C C . LEU A 1 165 ? 94.832 12.978 -28.200 1.00 38.39 162 LEU A C 1
ATOM 1276 O O . LEU A 1 165 ? 94.309 13.066 -27.085 1.00 39.02 162 LEU A O 1
ATOM 1281 N N . SER A 1 166 ? 94.713 11.899 -28.971 1.00 38.80 163 SER A N 1
ATOM 1282 C CA . SER A 1 166 ? 93.979 10.734 -28.464 1.00 39.90 163 SER A CA 1
ATOM 1283 C C . SER A 1 166 ? 94.747 10.134 -27.279 1.00 37.84 163 SER A C 1
ATOM 1284 O O . SER A 1 166 ? 94.156 9.753 -26.282 1.00 37.40 163 SER A O 1
ATOM 1287 N N . GLN A 1 167 ? 96.072 10.110 -27.373 1.00 36.45 164 GLN A N 1
ATOM 1288 C CA . GLN A 1 167 ? 96.890 9.703 -26.250 1.00 35.35 164 GLN A CA 1
ATOM 1289 C C . GLN A 1 167 ? 96.673 10.595 -25.037 1.00 34.31 164 GLN A C 1
ATOM 1290 O O . GLN A 1 167 ? 96.610 10.105 -23.912 1.00 33.16 164 GLN A O 1
ATOM 1296 N N . LEU A 1 168 ? 96.588 11.904 -25.270 1.00 33.70 165 LEU A N 1
ATOM 1297 C CA . LEU A 1 168 ? 96.455 12.860 -24.178 1.00 33.43 165 LEU A CA 1
ATOM 1298 C C . LEU A 1 168 ? 95.081 12.734 -23.549 1.00 33.97 165 LEU A C 1
ATOM 1299 O O . LEU A 1 168 ? 94.927 12.768 -22.325 1.00 34.03 165 LEU A O 1
ATOM 1304 N N . GLN A 1 169 ? 94.071 12.607 -24.389 1.00 34.35 166 GLN A N 1
ATOM 1305 C CA . GLN A 1 169 ? 92.721 12.442 -23.882 1.00 35.45 166 GLN A CA 1
ATOM 1306 C C . GLN A 1 169 ? 92.659 11.175 -23.028 1.00 34.69 166 GLN A C 1
ATOM 1307 O O . GLN A 1 169 ? 92.104 11.159 -21.947 1.00 34.81 166 GLN A O 1
ATOM 1313 N N . SER A 1 170 ? 93.264 10.120 -23.542 1.00 33.99 167 SER A N 1
ATOM 1314 C CA . SER A 1 170 ? 93.283 8.836 -22.886 1.00 33.98 167 SER A CA 1
ATOM 1315 C C . SER A 1 170 ? 93.966 8.921 -21.497 1.00 33.61 167 SER A C 1
ATOM 1316 O O . SER A 1 170 ? 93.551 8.259 -20.546 1.00 33.39 167 SER A O 1
ATOM 1319 N N . LEU A 1 171 ? 95.005 9.748 -21.392 1.00 33.31 168 LEU A N 1
ATOM 1320 C CA . LEU A 1 171 ? 95.679 9.979 -20.119 1.00 33.11 168 LEU A CA 1
ATOM 1321 C C . LEU A 1 171 ? 94.731 10.564 -19.096 1.00 34.42 168 LEU A C 1
ATOM 1322 O O . LEU A 1 171 ? 94.622 10.053 -17.978 1.00 34.94 168 LEU A O 1
ATOM 1327 N N . TYR A 1 172 ? 94.027 11.617 -19.484 1.00 36.03 169 TYR A N 1
ATOM 1328 C CA . TYR A 1 172 ? 93.118 12.299 -18.569 1.00 38.05 169 TYR A CA 1
ATOM 1329 C C . TYR A 1 172 ? 91.863 11.495 -18.280 1.00 39.53 169 TYR A C 1
ATOM 1330 O O . TYR A 1 172 ? 91.311 11.592 -17.199 1.00 40.18 169 TYR A O 1
ATOM 1339 N N . GLU A 1 173 ? 91.446 10.657 -19.216 1.00 40.82 170 GLU A N 1
ATOM 1340 C CA . GLU A 1 173 ? 90.394 9.696 -18.915 1.00 42.97 170 GLU A CA 1
ATOM 1341 C C . GLU A 1 173 ? 90.843 8.704 -17.849 1.00 43.65 170 GLU A C 1
ATOM 1342 O O . GLU A 1 173 ? 90.048 8.327 -16.993 1.00 45.18 170 GLU A O 1
ATOM 1348 N N . ALA A 1 174 ? 92.107 8.291 -17.890 1.00 43.05 171 ALA A N 1
ATOM 1349 C CA . ALA A 1 174 ? 92.615 7.320 -16.925 1.00 43.77 171 ALA A CA 1
ATOM 1350 C C . ALA A 1 174 ? 92.809 7.960 -15.551 1.00 45.67 171 ALA A C 1
ATOM 1351 O O . ALA A 1 174 ? 92.494 7.348 -14.533 1.00 45.70 171 ALA A O 1
ATOM 1353 N N . ILE A 1 175 ? 93.296 9.202 -15.526 1.00 48.22 172 ILE A N 1
ATOM 1354 C CA . ILE A 1 175 ? 93.529 9.905 -14.265 1.00 50.04 172 ILE A CA 1
ATOM 1355 C C . ILE A 1 175 ? 92.219 10.109 -13.506 1.00 54.07 172 ILE A C 1
ATOM 1356 O O . ILE A 1 175 ? 92.193 10.019 -12.278 1.00 54.17 172 ILE A O 1
ATOM 1361 N N . TYR A 1 176 ? 91.138 10.374 -14.241 1.00 57.57 173 TYR A N 1
ATOM 1362 C CA . TYR A 1 176 ? 89.847 10.657 -13.621 1.00 60.97 173 TYR A CA 1
ATOM 1363 C C . TYR A 1 176 ? 88.852 9.501 -13.687 1.00 62.26 173 TYR A C 1
ATOM 1364 O O . TYR A 1 176 ? 87.722 9.634 -13.220 1.00 62.85 173 TYR A O 1
ATOM 1373 N N . GLY A 1 177 ? 89.275 8.366 -14.239 1.00 63.36 174 GLY A N 1
ATOM 1374 C CA . GLY A 1 177 ? 88.435 7.165 -14.303 1.00 66.04 174 GLY A CA 1
ATOM 1375 C C . GLY A 1 177 ? 87.066 7.386 -14.932 1.00 69.08 174 GLY A C 1
ATOM 1376 O O . GLY A 1 177 ? 86.096 6.727 -14.555 1.00 69.44 174 GLY A O 1
ATOM 1377 N N . GLU A 1 178 ? 86.977 8.315 -15.886 1.00 70.75 175 GLU A N 1
ATOM 1378 C CA . GLU A 1 178 ? 85.710 8.577 -16.569 1.00 73.50 175 GLU A CA 1
ATOM 1379 C C . GLU A 1 178 ? 85.882 9.190 -17.966 1.00 69.27 175 GLU A C 1
ATOM 1380 O O . GLU A 1 178 ? 86.781 10.000 -18.179 1.00 65.70 175 GLU A O 1
ATOM 1386 N N . PRO A 1 179 ? 85.013 8.804 -18.918 1.00 68.45 176 PRO A N 1
ATOM 1387 C CA . PRO A 1 179 ? 85.114 9.327 -20.288 1.00 67.81 176 PRO A CA 1
ATOM 1388 C C . PRO A 1 179 ? 84.950 10.846 -20.383 1.00 67.85 176 PRO A C 1
ATOM 1389 O O . PRO A 1 179 ? 84.268 11.454 -19.556 1.00 67.75 176 PRO A O 1
ATOM 1401 N N . ASP A 1 181 ? 84.310 14.228 -23.241 1.00 69.61 178 ASP A N 1
ATOM 1402 C CA . ASP A 1 181 ? 83.767 14.530 -24.572 1.00 70.11 178 ASP A CA 1
ATOM 1403 C C . ASP A 1 181 ? 84.892 14.886 -25.530 1.00 68.16 178 ASP A C 1
ATOM 1404 O O . ASP A 1 181 ? 85.627 15.860 -25.326 1.00 65.23 178 ASP A O 1
ATOM 1409 N N . LYS A 1 182 ? 84.991 14.085 -26.586 1.00 67.45 179 LYS A N 1
ATOM 1410 C CA . LYS A 1 182 ? 86.066 14.185 -27.553 1.00 67.64 179 LYS A CA 1
ATOM 1411 C C . LYS A 1 182 ? 86.125 15.571 -28.158 1.00 69.92 179 LYS A C 1
ATOM 1412 O O . LYS A 1 182 ? 87.181 16.195 -28.163 1.00 69.12 179 LYS A O 1
ATOM 1418 N N . ARG A 1 183 ? 84.980 16.048 -28.649 1.00 73.11 180 ARG A N 1
ATOM 1419 C CA . ARG A 1 183 ? 84.902 17.336 -29.335 1.00 74.44 180 ARG A CA 1
ATOM 1420 C C . ARG A 1 183 ? 85.461 18.475 -28.487 1.00 75.69 180 ARG A C 1
ATOM 1421 O O . ARG A 1 183 ? 86.440 19.107 -28.879 1.00 78.10 180 ARG A O 1
ATOM 1423 N N . ASN A 1 184 ? 84.860 18.733 -27.327 1.00 77.19 181 ASN A N 1
ATOM 1424 C CA . ASN A 1 184 ? 85.201 19.941 -26.560 1.00 78.30 181 ASN A CA 1
ATOM 1425 C C . ASN A 1 184 ? 86.540 19.851 -25.850 1.00 75.37 181 ASN A C 1
ATOM 1426 O O . ASN A 1 184 ? 87.135 20.870 -25.507 1.00 76.85 181 ASN A O 1
ATOM 1431 N N . PHE A 1 185 ? 87.017 18.630 -25.635 1.00 72.69 182 PHE A N 1
ATOM 1432 C CA . PHE A 1 185 ? 88.361 18.429 -25.113 1.00 69.34 182 PHE A CA 1
ATOM 1433 C C . PHE A 1 185 ? 89.386 18.943 -26.126 1.00 67.90 182 PHE A C 1
ATOM 1434 O O . PHE A 1 185 ? 90.382 19.562 -25.753 1.00 65.49 182 PHE A O 1
ATOM 1442 N N . ARG A 1 186 ? 89.126 18.690 -27.407 1.00 67.53 183 ARG A N 1
ATOM 1443 C CA . ARG A 1 186 ? 90.022 19.127 -28.481 1.00 68.02 183 ARG A CA 1
ATOM 1444 C C . ARG A 1 186 ? 90.008 20.640 -28.700 1.00 66.37 183 ARG A C 1
ATOM 1445 O O . ARG A 1 186 ? 91.004 21.205 -29.157 1.00 64.27 183 ARG A O 1
ATOM 1453 N N . LYS A 1 187 ? 88.901 21.288 -28.346 1.00 66.25 184 LYS A N 1
ATOM 1454 C CA . LYS A 1 187 ? 88.817 22.743 -28.415 1.00 68.07 184 LYS A CA 1
ATOM 1455 C C . LYS A 1 187 ? 89.634 23.365 -27.289 1.00 68.83 184 LYS A C 1
ATOM 1456 O O . LYS A 1 187 ? 90.293 24.375 -27.498 1.00 70.81 184 LYS A O 1
ATOM 1458 N N . ARG A 1 188 ? 89.617 22.755 -26.108 1.00 71.06 185 ARG A N 1
ATOM 1459 C CA . ARG A 1 188 ? 90.432 23.250 -24.981 1.00 74.47 185 ARG A CA 1
ATOM 1460 C C . ARG A 1 188 ? 91.931 23.240 -25.283 1.00 72.27 185 ARG A C 1
ATOM 1461 O O . ARG A 1 188 ? 92.655 24.124 -24.845 1.00 74.36 185 ARG A O 1
ATOM 1469 N N . VAL A 1 189 ? 92.383 22.235 -26.024 1.00 70.71 186 VAL A N 1
ATOM 1470 C CA . VAL A 1 189 ? 93.782 22.119 -26.442 1.00 69.62 186 VAL A CA 1
ATOM 1471 C C . VAL A 1 189 ? 94.137 23.103 -27.555 1.00 70.75 186 VAL A C 1
ATOM 1472 O O . VAL A 1 189 ? 95.231 23.679 -27.561 1.00 68.39 186 VAL A O 1
ATOM 1476 N N . ALA A 1 190 ? 93.214 23.276 -28.499 1.00 72.27 187 ALA A N 1
ATOM 1477 C CA . ALA A 1 190 ? 93.391 24.220 -29.595 1.00 73.59 187 ALA A CA 1
ATOM 1478 C C . ALA A 1 190 ? 93.744 25.604 -29.065 1.00 77.89 187 ALA A C 1
ATOM 1479 O O . ALA A 1 190 ? 94.723 26.202 -29.502 1.00 79.17 187 ALA A O 1
ATOM 1481 N N . GLU A 1 191 ? 92.964 26.096 -28.103 1.00 81.82 188 GLU A N 1
ATOM 1482 C CA . GLU A 1 191 ? 93.196 27.432 -27.531 1.00 86.08 188 GLU A CA 1
ATOM 1483 C C . GLU A 1 191 ? 94.138 27.434 -26.323 1.00 84.38 188 GLU A C 1
ATOM 1484 O O . GLU A 1 191 ? 94.124 28.364 -25.524 1.00 84.96 188 GLU A O 1
ATOM 1498 N N . ASP A 1 193 ? 97.944 27.563 -25.899 1.00 80.09 190 ASP A N 1
ATOM 1499 C CA . ASP A 1 193 ? 99.008 27.946 -26.826 1.00 80.59 190 ASP A CA 1
ATOM 1500 C C . ASP A 1 193 ? 100.302 27.148 -26.646 1.00 76.14 190 ASP A C 1
ATOM 1501 O O . ASP A 1 193 ? 101.027 26.898 -27.612 1.00 76.16 190 ASP A O 1
ATOM 1506 N N . PHE A 1 194 ? 100.583 26.742 -25.413 1.00 71.04 191 PHE A N 1
ATOM 1507 C CA . PHE A 1 194 ? 101.821 26.022 -25.095 1.00 66.77 191 PHE A CA 1
ATOM 1508 C C . PHE A 1 194 ? 101.782 24.527 -25.484 1.00 62.18 191 PHE A C 1
ATOM 1509 O O . PHE A 1 194 ? 102.733 23.783 -25.233 1.00 60.21 191 PHE A O 1
ATOM 1517 N N . ILE A 1 195 ? 100.679 24.085 -26.074 1.00 59.35 192 ILE A N 1
ATOM 1518 C CA . ILE A 1 195 ? 100.614 22.767 -26.694 1.00 57.19 192 ILE A CA 1
ATOM 1519 C C . ILE A 1 195 ? 100.715 22.949 -28.211 1.00 57.04 192 ILE A C 1
ATOM 1520 O O . ILE A 1 195 ? 99.728 23.278 -28.872 1.00 56.12 192 ILE A O 1
ATOM 1525 N N . GLU A 1 196 ? 101.923 22.749 -28.740 1.00 56.74 193 GLU A N 1
ATOM 1526 C CA . GLU A 1 196 ? 102.235 22.991 -30.150 1.00 55.87 193 GLU A CA 1
ATOM 1527 C C . GLU A 1 196 ? 102.068 21.743 -30.981 1.00 51.45 193 GLU A C 1
ATOM 1528 O O . GLU A 1 196 ? 102.492 20.668 -30.599 1.00 50.43 193 GLU A O 1
ATOM 1534 N N . LYS A 1 197 ? 101.490 21.917 -32.151 1.00 50.09 194 LYS A N 1
ATOM 1535 C CA . LYS A 1 197 ? 101.320 20.844 -33.116 1.00 47.21 194 LYS A CA 1
ATOM 1536 C C . LYS A 1 197 ? 102.545 20.779 -34.006 1.00 45.40 194 LYS A C 1
ATOM 1537 O O . LYS A 1 197 ? 102.967 21.784 -34.538 1.00 45.56 194 LYS A O 1
ATOM 1543 N N . THR A 1 198 ? 103.114 19.595 -34.169 1.00 42.75 195 THR A N 1
ATOM 1544 C CA . THR A 1 198 ? 104.242 19.429 -35.077 1.00 41.97 195 THR A CA 1
ATOM 1545 C C . THR A 1 198 ? 103.781 18.987 -36.462 1.00 41.80 195 THR A C 1
ATOM 1546 O O . THR A 1 198 ? 102.593 18.764 -36.692 1.00 40.95 195 THR A O 1
ATOM 1550 N N . ASP A 1 199 ? 104.739 18.855 -37.373 1.00 43.17 196 ASP A N 1
ATOM 1551 C CA . ASP A 1 199 ? 104.498 18.278 -38.702 1.00 44.02 196 ASP A CA 1
ATOM 1552 C C . ASP A 1 199 ? 104.839 16.774 -38.743 1.00 42.18 196 ASP A C 1
ATOM 1553 O O . ASP A 1 199 ? 104.827 16.161 -39.798 1.00 42.07 196 ASP A O 1
ATOM 1558 N N . LYS A 1 200 ? 105.127 16.188 -37.587 1.00 40.44 197 LYS A N 1
ATOM 1559 C CA . LYS A 1 200 ? 105.409 14.769 -37.483 1.00 40.05 197 LYS A CA 1
ATOM 1560 C C . LYS A 1 200 ? 104.103 14.072 -37.134 1.00 38.72 197 LYS A C 1
ATOM 1561 O O . LYS A 1 200 ? 103.204 14.694 -36.571 1.00 38.28 197 LYS A O 1
ATOM 1567 N N . ILE A 1 201 ? 103.987 12.796 -37.490 1.00 37.88 198 ILE A N 1
ATOM 1568 C CA . ILE A 1 201 ? 102.851 11.986 -37.088 1.00 37.03 198 ILE A CA 1
ATOM 1569 C C . ILE A 1 201 ? 103.337 10.748 -36.360 1.00 36.89 198 ILE A C 1
ATOM 1570 O O . ILE A 1 201 ? 104.442 10.291 -36.595 1.00 36.26 198 ILE A O 1
ATOM 1575 N N . ASP A 1 202 ? 102.488 10.209 -35.493 1.00 37.56 199 ASP A N 1
ATOM 1576 C CA . ASP A 1 202 ? 102.739 8.914 -34.849 1.00 39.47 199 ASP A CA 1
ATOM 1577 C C . ASP A 1 202 ? 102.194 7.820 -35.779 1.00 40.51 199 ASP A C 1
ATOM 1578 O O . ASP A 1 202 ? 101.003 7.762 -36.041 1.00 38.74 199 ASP A O 1
ATOM 1583 N N . LYS A 1 203 ? 103.069 6.961 -36.275 1.00 43.30 200 LYS A N 1
ATOM 1584 C CA . LYS A 1 203 ? 102.664 5.930 -37.216 1.00 46.35 200 LYS A CA 1
ATOM 1585 C C . LYS A 1 203 ? 102.629 4.551 -36.541 1.00 49.16 200 LYS A C 1
ATOM 1586 O O . LYS A 1 203 ? 103.589 3.784 -36.632 1.00 51.27 200 LYS A O 1
ATOM 1592 N N . LEU A 1 204 ? 101.527 4.238 -35.858 1.00 50.85 201 LEU A N 1
ATOM 1593 C CA . LEU A 1 204 ? 101.398 2.939 -35.173 1.00 52.46 201 LEU A CA 1
ATOM 1594 C C . LEU A 1 204 ? 101.579 1.780 -36.151 1.00 53.48 201 LEU A C 1
ATOM 1595 O O . LEU A 1 204 ? 102.228 0.798 -35.833 1.00 59.02 201 LEU A O 1
ATOM 1597 N N . GLY A 1 205 ? 101.017 1.903 -37.345 1.00 52.75 202 GLY A N 1
ATOM 1598 C CA . GLY A 1 205 ? 101.167 0.882 -38.382 1.00 52.35 202 GLY A CA 1
ATOM 1599 C C . GLY A 1 205 ? 100.925 1.496 -39.743 1.00 51.05 202 GLY A C 1
ATOM 1600 O O . GLY A 1 205 ? 100.733 2.713 -39.858 1.00 50.42 202 GLY A O 1
ATOM 1601 N N . SER A 1 206 ? 100.917 0.665 -40.780 1.00 49.88 203 SER A N 1
ATOM 1602 C CA . SER A 1 206 ? 100.733 1.163 -42.138 1.00 49.39 203 SER A CA 1
ATOM 1603 C C . SER A 1 206 ? 99.349 1.810 -42.373 1.00 46.68 203 SER A C 1
ATOM 1604 O O . SER A 1 206 ? 99.192 2.604 -43.281 1.00 46.05 203 SER A O 1
ATOM 1607 N N . LYS A 1 207 ? 98.363 1.477 -41.549 1.00 45.12 204 LYS A N 1
ATOM 1608 C CA . LYS A 1 207 ? 97.021 2.036 -41.661 1.00 43.92 204 LYS A CA 1
ATOM 1609 C C . LYS A 1 207 ? 96.707 3.071 -40.586 1.00 42.53 204 LYS A C 1
ATOM 1610 O O . LYS A 1 207 ? 95.637 3.651 -40.586 1.00 41.92 204 LYS A O 1
ATOM 1616 N N . ARG A 1 208 ? 97.619 3.292 -39.651 1.00 42.68 205 ARG A N 1
ATOM 1617 C CA . ARG A 1 208 ? 97.322 4.128 -38.494 1.00 41.70 205 ARG A CA 1
ATOM 1618 C C . ARG A 1 208 ? 98.305 5.279 -38.431 1.00 38.20 205 ARG A C 1
ATOM 1619 O O . ARG A 1 208 ? 99.517 5.083 -38.518 1.00 38.27 205 ARG A O 1
ATOM 1627 N N . GLY A 1 209 ? 97.762 6.474 -38.275 1.00 36.83 206 GLY A N 1
ATOM 1628 C CA . GLY A 1 209 ? 98.557 7.659 -38.119 1.00 34.13 206 GLY A CA 1
ATOM 1629 C C . GLY A 1 209 ? 97.782 8.737 -37.396 1.00 32.58 206 GLY A C 1
ATOM 1630 O O . GLY A 1 209 ? 96.563 8.794 -37.495 1.00 32.25 206 GLY A O 1
ATOM 1631 N N . ALA A 1 210 ? 98.507 9.611 -36.700 1.00 31.12 207 ALA A N 1
ATOM 1632 C CA . ALA A 1 210 ? 97.911 10.752 -36.002 1.00 30.66 207 ALA A CA 1
ATOM 1633 C C . ALA A 1 210 ? 98.969 11.825 -35.734 1.00 29.87 207 ALA A C 1
ATOM 1634 O O . ALA A 1 210 ? 100.146 11.516 -35.472 1.00 29.86 207 ALA A O 1
ATOM 1636 N N . ALA A 1 211 ? 98.547 13.081 -35.819 1.00 29.74 208 ALA A N 1
ATOM 1637 C CA . ALA A 1 211 ? 99.438 14.222 -35.648 1.00 29.83 208 ALA A CA 1
ATOM 1638 C C . ALA A 1 211 ? 100.106 14.218 -34.267 1.00 30.26 208 ALA A C 1
ATOM 1639 O O . ALA A 1 211 ? 99.442 13.961 -33.259 1.00 30.48 208 ALA A O 1
ATOM 1641 N N . LEU A 1 212 ? 101.406 14.511 -34.226 1.00 30.73 209 LEU A N 1
ATOM 1642 C CA . LEU A 1 212 ? 102.141 14.559 -32.967 1.00 31.37 209 LEU A CA 1
ATOM 1643 C C . LEU A 1 212 ? 102.201 15.989 -32.466 1.00 32.90 209 LEU A C 1
ATOM 1644 O O . LEU A 1 212 ? 102.414 16.922 -33.236 1.00 34.01 209 LEU A O 1
ATOM 1649 N N . TYR A 1 213 ? 101.980 16.154 -31.171 1.00 34.75 210 TYR A N 1
ATOM 1650 C CA . TYR A 1 213 ? 102.068 17.443 -30.508 1.00 36.54 210 TYR A CA 1
ATOM 1651 C C . TYR A 1 213 ? 103.200 17.432 -29.489 1.00 39.09 210 TYR A C 1
ATOM 1652 O O . TYR A 1 213 ? 103.685 16.370 -29.085 1.00 38.79 210 TYR A O 1
ATOM 1661 N N . LYS A 1 214 ? 103.577 18.630 -29.054 1.00 42.68 211 LYS A N 1
ATOM 1662 C CA . LYS A 1 214 ? 104.665 18.844 -28.106 1.00 45.86 211 LYS A CA 1
ATOM 1663 C C . LYS A 1 214 ? 104.178 19.795 -27.021 1.00 45.36 211 LYS A C 1
ATOM 1664 O O . LYS A 1 214 ? 103.331 20.648 -27.276 1.00 44.17 211 LYS A O 1
ATOM 1670 N N . PHE A 1 215 ? 104.698 19.636 -25.809 1.00 46.29 212 PHE A N 1
ATOM 1671 C CA . PHE A 1 215 ? 104.398 20.553 -24.720 1.00 47.68 212 PHE A CA 1
ATOM 1672 C C . PHE A 1 215 ? 105.555 21.531 -24.606 1.00 50.38 212 PHE A C 1
ATOM 1673 O O . PHE A 1 215 ? 106.696 21.128 -24.433 1.00 50.67 212 PHE A O 1
ATOM 1681 N N . ASN A 1 216 ? 105.245 22.818 -24.709 1.00 53.42 213 ASN A N 1
ATOM 1682 C CA . ASN A 1 216 ? 106.252 23.869 -24.688 1.00 58.24 213 ASN A CA 1
ATOM 1683 C C . ASN A 1 216 ? 106.315 24.539 -23.319 1.00 59.74 213 ASN A C 1
ATOM 1684 O O . ASN A 1 216 ? 105.511 25.430 -23.011 1.00 59.29 213 ASN A O 1
ATOM 1689 N N . GLY A 1 217 ? 107.292 24.118 -22.519 1.00 62.26 214 GLY A N 1
ATOM 1690 C CA . GLY A 1 217 ? 107.439 24.575 -21.137 1.00 64.52 214 GLY A CA 1
ATOM 1691 C C . GLY A 1 217 ? 107.631 26.074 -21.005 1.00 68.55 214 GLY A C 1
ATOM 1692 O O . GLY A 1 217 ? 106.975 26.713 -20.178 1.00 70.92 214 GLY A O 1
ATOM 1693 N N . LYS A 1 218 ? 108.525 26.642 -21.812 1.00 72.42 215 LYS A N 1
ATOM 1694 C CA . LYS A 1 218 ? 108.777 28.088 -21.776 1.00 76.07 215 LYS A CA 1
ATOM 1695 C C . LYS A 1 218 ? 107.483 28.861 -22.044 1.00 75.62 215 LYS A C 1
ATOM 1696 O O . LYS A 1 218 ? 107.117 29.746 -21.278 1.00 78.47 215 LYS A O 1
ATOM 1698 N N . ALA A 1 219 ? 106.782 28.496 -23.113 1.00 73.92 216 ALA A N 1
ATOM 1699 C CA . ALA A 1 219 ? 105.539 29.168 -23.490 1.00 73.07 216 ALA A CA 1
ATOM 1700 C C . ALA A 1 219 ? 104.411 28.976 -22.472 1.00 71.79 216 ALA A C 1
ATOM 1701 O O . ALA A 1 219 ? 103.465 29.763 -22.444 1.00 71.84 216 ALA A O 1
ATOM 1703 N N . TYR A 1 220 ? 104.489 27.927 -21.655 1.00 69.54 217 TYR A N 1
ATOM 1704 C CA . TYR A 1 220 ? 103.486 27.714 -20.610 1.00 68.83 217 TYR A CA 1
ATOM 1705 C C . TYR A 1 220 ? 103.653 28.738 -19.499 1.00 72.37 217 TYR A C 1
ATOM 1706 O O . TYR A 1 220 ? 102.679 29.328 -19.049 1.00 73.43 217 TYR A O 1
ATOM 1715 N N . ARG A 1 221 ? 104.892 28.944 -19.066 1.00 77.36 218 ARG A N 1
ATOM 1716 C CA . ARG A 1 221 ? 105.181 29.868 -17.965 1.00 82.98 218 ARG A CA 1
ATOM 1717 C C . ARG A 1 221 ? 104.990 31.346 -18.320 1.00 87.17 218 ARG A C 1
ATOM 1718 O O . ARG A 1 221 ? 104.774 32.163 -17.433 1.00 88.27 218 ARG A O 1
ATOM 1726 N N . LYS A 1 222 ? 105.045 31.683 -19.606 1.00 90.60 219 LYS A N 1
ATOM 1727 C CA . LYS A 1 222 ? 104.629 33.012 -20.070 1.00 95.53 219 LYS A CA 1
ATOM 1728 C C . LYS A 1 222 ? 103.142 33.279 -19.768 1.00 96.50 219 LYS A C 1
ATOM 1729 O O . LYS A 1 222 ? 102.726 34.435 -19.670 1.00 102.10 219 LYS A O 1
ATOM 1731 N N . ASP A 1 223 ? 102.350 32.212 -19.637 1.00 92.69 220 ASP A N 1
ATOM 1732 C CA . ASP A 1 223 ? 100.937 32.312 -19.254 1.00 92.11 220 ASP A CA 1
ATOM 1733 C C . ASP A 1 223 ? 100.452 30.967 -18.664 1.00 85.59 220 ASP A C 1
ATOM 1734 O O . ASP A 1 223 ? 99.911 30.124 -19.388 1.00 84.21 220 ASP A O 1
ATOM 1739 N N . PRO A 1 224 ? 100.669 30.754 -17.349 1.00 80.70 221 PRO A N 1
ATOM 1740 C CA . PRO A 1 224 ? 100.320 29.490 -16.676 1.00 75.66 221 PRO A CA 1
ATOM 1741 C C . PRO A 1 224 ? 98.818 29.217 -16.554 1.00 73.40 221 PRO A C 1
ATOM 1742 O O . PRO A 1 224 ? 98.309 29.047 -15.452 1.00 70.77 221 PRO A O 1
ATOM 1746 N N . LYS A 1 225 ? 98.126 29.150 -17.685 1.00 74.83 222 LYS A N 1
ATOM 1747 C CA . LYS A 1 225 ? 96.679 28.945 -17.702 1.00 74.49 222 LYS A CA 1
ATOM 1748 C C . LYS A 1 225 ? 96.357 27.529 -18.191 1.00 71.22 222 LYS A C 1
ATOM 1749 O O . LYS A 1 225 ? 95.890 27.326 -19.321 1.00 70.11 222 LYS A O 1
ATOM 1751 N N . PHE A 1 226 ? 96.633 26.553 -17.331 1.00 67.52 223 PHE A N 1
ATOM 1752 C CA . PHE A 1 226 ? 96.293 25.163 -17.603 1.00 64.41 223 PHE A CA 1
ATOM 1753 C C . PHE A 1 226 ? 95.030 24.796 -16.858 1.00 66.96 223 PHE A C 1
ATOM 1754 O O . PHE A 1 226 ? 94.987 24.886 -15.632 1.00 68.92 223 PHE A O 1
ATOM 1762 N N . LYS A 1 227 ? 94.015 24.363 -17.591 1.00 69.23 224 LYS A N 1
ATOM 1763 C CA . LYS A 1 227 ? 92.789 23.878 -16.979 1.00 74.82 224 LYS A CA 1
ATOM 1764 C C . LYS A 1 227 ? 92.069 22.986 -17.977 1.00 79.80 224 LYS A C 1
ATOM 1765 O O . LYS A 1 227 ? 91.753 23.427 -19.080 1.00 81.17 224 LYS A O 1
ATOM 1767 N N . LEU A 1 228 ? 91.844 21.728 -17.601 1.00 84.46 225 LEU A N 1
ATOM 1768 C CA . LEU A 1 228 ? 91.021 20.810 -18.399 1.00 87.93 225 LEU A CA 1
ATOM 1769 C C . LEU A 1 228 ? 90.624 19.571 -17.596 1.00 87.67 225 LEU A C 1
ATOM 1770 O O . LEU A 1 228 ? 91.307 19.190 -16.644 1.00 85.42 225 LEU A O 1
ATOM 1775 N N . ALA B 1 3 ? 120.015 -13.036 8.023 1.00 56.28 0 ALA B N 1
ATOM 1776 C CA . ALA B 1 3 ? 120.235 -12.344 6.701 1.00 56.96 0 ALA B CA 1
ATOM 1777 C C . ALA B 1 3 ? 119.736 -10.886 6.702 1.00 56.68 0 ALA B C 1
ATOM 1778 O O . ALA B 1 3 ? 120.439 -9.973 6.265 1.00 57.54 0 ALA B O 1
ATOM 1788 N N . LYS B 1 5 ? 119.250 -9.494 9.419 1.00 52.21 2 LYS B N 1
ATOM 1789 C CA . LYS B 1 5 ? 119.723 -9.147 10.749 1.00 52.90 2 LYS B CA 1
ATOM 1790 C C . LYS B 1 5 ? 119.999 -7.635 10.928 1.00 50.32 2 LYS B C 1
ATOM 1791 O O . LYS B 1 5 ? 119.636 -7.041 11.943 1.00 46.09 2 LYS B O 1
ATOM 1797 N N . ASN B 1 6 ? 120.640 -7.037 9.921 1.00 49.31 3 ASN B N 1
ATOM 1798 C CA . ASN B 1 6 ? 120.995 -5.623 9.929 1.00 47.94 3 ASN B CA 1
ATOM 1799 C C . ASN B 1 6 ? 120.309 -4.826 8.829 1.00 45.89 3 ASN B C 1
ATOM 1800 O O . ASN B 1 6 ? 120.809 -3.779 8.402 1.00 47.04 3 ASN B O 1
ATOM 1805 N N . TYR B 1 7 ? 119.158 -5.308 8.378 1.00 42.27 4 TYR B N 1
ATOM 1806 C CA . TYR B 1 7 ? 118.392 -4.574 7.394 1.00 40.37 4 TYR B CA 1
ATOM 1807 C C . TYR B 1 7 ? 118.026 -3.167 7.902 1.00 38.27 4 TYR B C 1
ATOM 1808 O O . TYR B 1 7 ? 118.040 -2.190 7.146 1.00 37.29 4 TYR B O 1
ATOM 1817 N N . TYR B 1 8 ? 117.697 -3.069 9.183 1.00 36.05 5 TYR B N 1
ATOM 1818 C CA . TYR B 1 8 ? 117.373 -1.780 9.771 1.00 34.85 5 TYR B CA 1
ATOM 1819 C C . TYR B 1 8 ? 118.621 -1.099 10.276 1.00 33.77 5 TYR B C 1
ATOM 1820 O O . TYR B 1 8 ? 118.897 0.035 9.924 1.00 32.88 5 TYR B O 1
ATOM 1829 N N . SER B 1 9 ? 119.380 -1.827 11.086 1.00 33.80 6 SER B N 1
ATOM 1830 C CA . SER B 1 9 ? 120.479 -1.258 11.891 1.00 33.63 6 SER B CA 1
ATOM 1831 C C . SER B 1 9 ? 121.665 -0.750 11.061 1.00 33.38 6 SER B C 1
ATOM 1832 O O . SER B 1 9 ? 122.465 0.019 11.553 1.00 33.03 6 SER B O 1
ATOM 1835 N N . SER B 1 10 ? 121.759 -1.158 9.802 1.00 33.39 7 SER B N 1
ATOM 1836 C CA . SER B 1 10 ? 122.785 -0.628 8.910 1.00 33.92 7 SER B CA 1
ATOM 1837 C C . SER B 1 10 ? 122.508 0.817 8.506 1.00 33.96 7 SER B C 1
ATOM 1838 O O . SER B 1 10 ? 123.360 1.458 7.880 1.00 34.31 7 SER B O 1
ATOM 1841 N N . ASN B 1 11 ? 121.323 1.332 8.852 1.00 33.43 8 ASN B N 1
ATOM 1842 C CA . ASN B 1 11 ? 120.947 2.711 8.523 1.00 32.62 8 ASN B CA 1
ATOM 1843 C C . ASN B 1 11 ? 121.017 3.630 9.724 1.00 31.98 8 ASN B C 1
ATOM 1844 O O . ASN B 1 11 ? 120.881 3.171 10.843 1.00 32.47 8 ASN B O 1
ATOM 1849 N N . PRO B 1 12 ? 121.242 4.932 9.497 1.00 31.14 9 PRO B N 1
ATOM 1850 C CA . PRO B 1 12 ? 121.328 5.877 10.602 1.00 30.92 9 PRO B CA 1
ATOM 1851 C C . PRO B 1 12 ? 119.949 6.249 11.140 1.00 30.59 9 PRO B C 1
ATOM 1852 O O . PRO B 1 12 ? 118.913 5.892 10.530 1.00 30.37 9 PRO B O 1
ATOM 1856 N N . THR B 1 13 ? 119.934 6.971 12.258 1.00 30.19 10 THR B N 1
ATOM 1857 C CA . THR B 1 13 ? 118.690 7.433 12.838 1.00 29.79 10 THR B CA 1
ATOM 1858 C C . THR B 1 13 ? 118.743 8.924 13.035 1.00 29.49 10 THR B C 1
ATOM 1859 O O . THR B 1 13 ? 119.802 9.481 13.213 1.00 29.62 10 THR B O 1
ATOM 1863 N N . PHE B 1 14 ? 117.582 9.554 13.008 1.00 29.07 11 PHE B N 1
ATOM 1864 C CA . PHE B 1 14 ? 117.501 10.994 13.022 1.00 29.31 11 PHE B CA 1
ATOM 1865 C C . PHE B 1 14 ? 116.523 11.465 14.086 1.00 28.81 11 PHE B C 1
ATOM 1866 O O . PHE B 1 14 ? 115.558 10.755 14.400 1.00 27.74 11 PHE B O 1
ATOM 1874 N N . TYR B 1 15 ? 116.789 12.660 14.622 1.00 28.85 12 TYR B N 1
ATOM 1875 C CA . TYR B 1 15 ? 115.780 13.412 15.355 1.00 29.07 12 TYR B CA 1
ATOM 1876 C C . TYR B 1 15 ? 114.607 13.780 14.426 1.00 28.32 12 TYR B C 1
ATOM 1877 O O . TYR B 1 15 ? 114.789 14.246 13.287 1.00 27.17 12 TYR B O 1
ATOM 1886 N N . LEU B 1 16 ? 113.399 13.569 14.941 1.00 28.11 13 LEU B N 1
ATOM 1887 C CA . LEU B 1 16 ? 112.183 13.940 14.250 1.00 27.80 13 LEU B CA 1
ATOM 1888 C C . LEU B 1 16 ? 111.502 15.080 14.965 1.00 27.12 13 LEU B C 1
ATOM 1889 O O . LEU B 1 16 ? 110.860 14.875 15.992 1.00 26.68 13 LEU B O 1
ATOM 1894 N N . GLY B 1 17 ? 111.614 16.265 14.380 1.00 26.72 14 GLY B N 1
ATOM 1895 C CA . GLY B 1 17 ? 111.067 17.457 14.970 1.00 26.66 14 GLY B CA 1
ATOM 1896 C C . GLY B 1 17 ? 109.604 17.590 14.624 1.00 26.49 14 GLY B C 1
ATOM 1897 O O . GLY B 1 17 ? 109.130 17.038 13.627 1.00 26.45 14 GLY B O 1
ATOM 1898 N N . ILE B 1 18 ? 108.894 18.324 15.465 1.00 26.32 15 ILE B N 1
ATOM 1899 C CA . ILE B 1 18 ? 107.543 18.745 15.183 1.00 26.31 15 ILE B CA 1
ATOM 1900 C C . ILE B 1 18 ? 107.543 20.262 15.180 1.00 26.50 15 ILE B C 1
ATOM 1901 O O . ILE B 1 18 ? 108.146 20.875 16.055 1.00 26.61 15 ILE B O 1
ATOM 1906 N N . ASP B 1 19 ? 106.856 20.865 14.218 1.00 26.85 16 ASP B N 1
ATOM 1907 C CA . ASP B 1 19 ? 106.692 22.327 14.190 1.00 27.46 16 ASP B CA 1
ATOM 1908 C C . ASP B 1 19 ? 105.274 22.730 13.838 1.00 27.66 16 ASP B C 1
ATOM 1909 O O . ASP B 1 19 ? 104.708 22.225 12.872 1.00 27.46 16 ASP B O 1
ATOM 1914 N N . CYS B 1 20 ? 104.694 23.633 14.629 1.00 28.43 17 CYS B N 1
ATOM 1915 C CA . CYS B 1 20 ? 103.276 23.997 14.473 1.00 28.83 17 CYS B CA 1
ATOM 1916 C C . CYS B 1 20 ? 103.068 25.422 14.034 1.00 28.00 17 CYS B C 1
ATOM 1917 O O . CYS B 1 20 ? 103.548 26.339 14.685 1.00 28.46 17 CYS B O 1
ATOM 1920 N N . ILE B 1 21 ? 102.349 25.592 12.925 1.00 27.37 18 ILE B N 1
ATOM 1921 C CA . ILE B 1 21 ? 101.861 26.890 12.469 1.00 27.01 18 ILE B CA 1
ATOM 1922 C C . ILE B 1 21 ? 100.417 27.037 12.953 1.00 26.93 18 ILE B C 1
ATOM 1923 O O . ILE B 1 21 ? 99.504 26.337 12.478 1.00 26.92 18 ILE B O 1
ATOM 1928 N N . ILE B 1 22 ? 100.200 27.954 13.884 1.00 26.66 19 ILE B N 1
ATOM 1929 C CA . ILE B 1 22 ? 98.938 28.032 14.573 1.00 26.58 19 ILE B CA 1
ATOM 1930 C C . ILE B 1 22 ? 98.226 29.307 14.149 1.00 26.94 19 ILE B C 1
ATOM 1931 O O . ILE B 1 22 ? 98.656 30.411 14.472 1.00 26.89 19 ILE B O 1
ATOM 1936 N N . PHE B 1 23 ? 97.135 29.141 13.410 1.00 27.18 20 PHE B N 1
ATOM 1937 C CA . PHE B 1 23 ? 96.390 30.258 12.869 1.00 27.46 20 PHE B CA 1
ATOM 1938 C C . PHE B 1 23 ? 95.278 30.701 13.831 1.00 27.95 20 PHE B C 1
ATOM 1939 O O . PHE B 1 23 ? 94.537 29.878 14.399 1.00 27.59 20 PHE B O 1
ATOM 1947 N N . GLY B 1 24 ? 95.173 32.016 13.986 1.00 28.74 21 GLY B N 1
ATOM 1948 C CA . GLY B 1 24 ? 94.056 32.656 14.654 1.00 29.65 21 GLY B CA 1
ATOM 1949 C C . GLY B 1 24 ? 93.489 33.762 13.785 1.00 30.80 21 GLY B C 1
ATOM 1950 O O . GLY B 1 24 ? 94.134 34.221 12.839 1.00 30.43 21 GLY B O 1
ATOM 1951 N N . PHE B 1 25 ? 92.267 34.180 14.107 1.00 32.54 22 PHE B N 1
ATOM 1952 C CA . PHE B 1 25 ? 91.612 35.275 13.421 1.00 33.60 22 PHE B CA 1
ATOM 1953 C C . PHE B 1 25 ? 90.860 36.152 14.409 1.00 35.41 22 PHE B C 1
ATOM 1954 O O . PHE B 1 25 ? 90.131 35.657 15.277 1.00 35.74 22 PHE B O 1
ATOM 1962 N N . ASN B 1 26 ? 91.038 37.458 14.259 1.00 37.70 23 ASN B N 1
ATOM 1963 C CA . ASN B 1 26 ? 90.510 38.439 15.202 1.00 40.25 23 ASN B CA 1
ATOM 1964 C C . ASN B 1 26 ? 90.511 39.823 14.559 1.00 42.78 23 ASN B C 1
ATOM 1965 O O . ASN B 1 26 ? 91.547 40.280 14.062 1.00 41.94 23 ASN B O 1
ATOM 1970 N N . GLU B 1 27 ? 89.342 40.469 14.560 1.00 46.30 24 GLU B N 1
ATOM 1971 C CA . GLU B 1 27 ? 89.180 41.824 14.029 1.00 48.53 24 GLU B CA 1
ATOM 1972 C C . GLU B 1 27 ? 89.681 41.941 12.606 1.00 45.22 24 GLU B C 1
ATOM 1973 O O . GLU B 1 27 ? 90.409 42.854 12.290 1.00 45.01 24 GLU B O 1
ATOM 1979 N N . GLY B 1 28 ? 89.313 40.997 11.756 1.00 44.09 25 GLY B N 1
ATOM 1980 C CA . GLY B 1 28 ? 89.677 41.049 10.342 1.00 42.66 25 GLY B CA 1
ATOM 1981 C C . GLY B 1 28 ? 91.105 40.674 9.950 1.00 42.14 25 GLY B C 1
ATOM 1982 O O . GLY B 1 28 ? 91.479 40.782 8.769 1.00 41.97 25 GLY B O 1
ATOM 1983 N N . GLU B 1 29 ? 91.905 40.220 10.909 1.00 41.28 26 GLU B N 1
ATOM 1984 C CA . GLU B 1 29 ? 93.288 39.832 10.635 1.00 40.96 26 GLU B CA 1
ATOM 1985 C C . GLU B 1 29 ? 93.523 38.367 10.970 1.00 37.72 26 GLU B C 1
ATOM 1986 O O . GLU B 1 29 ? 93.012 37.854 11.961 1.00 36.71 26 GLU B O 1
ATOM 1992 N N . ILE B 1 30 ? 94.348 37.712 10.167 1.00 34.88 27 ILE B N 1
ATOM 1993 C CA . ILE B 1 30 ? 94.876 36.398 10.522 1.00 32.50 27 ILE B CA 1
ATOM 1994 C C . ILE B 1 30 ? 96.195 36.568 11.257 1.00 30.56 27 ILE B C 1
ATOM 1995 O O . ILE B 1 30 ? 97.043 37.342 10.833 1.00 30.14 27 ILE B O 1
ATOM 2000 N N . SER B 1 31 ? 96.354 35.872 12.378 1.00 28.89 28 SER B N 1
ATOM 2001 C CA . SER B 1 31 ? 97.610 35.934 13.135 1.00 27.82 28 SER B CA 1
ATOM 2002 C C . SER B 1 31 ? 98.173 34.545 13.353 1.00 27.01 28 SER B C 1
ATOM 2003 O O . SER B 1 31 ? 97.468 33.555 13.193 1.00 26.79 28 SER B O 1
ATOM 2006 N N . LEU B 1 32 ? 99.460 34.482 13.690 1.00 26.30 29 LEU B N 1
ATOM 2007 C CA . LEU B 1 32 ? 100.107 33.249 14.072 1.00 25.60 29 LEU B CA 1
ATOM 2008 C C . LEU B 1 32 ? 100.550 33.331 15.519 1.00 25.52 29 LEU B C 1
ATOM 2009 O O . LEU B 1 32 ? 100.974 34.379 15.987 1.00 25.63 29 LEU B O 1
ATOM 2014 N N . LEU B 1 33 ? 100.440 32.229 16.248 1.00 25.36 30 LEU B N 1
ATOM 2015 C CA . LEU B 1 33 ? 100.916 32.209 17.631 1.00 25.25 30 LEU B CA 1
ATOM 2016 C C . LEU B 1 33 ? 102.368 31.760 17.578 1.00 25.26 30 LEU B C 1
ATOM 2017 O O . LEU B 1 33 ? 102.641 30.627 17.216 1.00 25.21 30 LEU B O 1
ATOM 2022 N N . LEU B 1 34 ? 103.290 32.657 17.916 1.00 25.32 31 LEU B N 1
ATOM 2023 C CA . LEU B 1 34 ? 104.718 32.385 17.818 1.00 25.41 31 LEU B CA 1
ATOM 2024 C C . LEU B 1 34 ? 105.395 32.462 19.187 1.00 26.00 31 LEU B C 1
ATOM 2025 O O . LEU B 1 34 ? 104.919 33.141 20.109 1.00 26.12 31 LEU B O 1
ATOM 2030 N N . LEU B 1 35 ? 106.522 31.770 19.294 1.00 26.34 32 LEU B N 1
ATOM 2031 C CA . LEU B 1 35 ? 107.382 31.868 20.450 1.00 26.88 32 LEU B CA 1
ATOM 2032 C C . LEU B 1 35 ? 108.411 32.957 20.250 1.00 27.82 32 LEU B C 1
ATOM 2033 O O . LEU B 1 35 ? 109.070 33.008 19.202 1.00 27.76 32 LEU B O 1
ATOM 2038 N N . LYS B 1 36 ? 108.579 33.807 21.262 1.00 28.81 33 LYS B N 1
ATOM 2039 C CA . LYS B 1 36 ? 109.814 34.560 21.404 1.00 29.86 33 LYS B CA 1
ATOM 2040 C C . LYS B 1 36 ? 110.608 33.767 22.409 1.00 30.69 33 LYS B C 1
ATOM 2041 O O . LYS B 1 36 ? 110.375 33.839 23.624 1.00 31.27 33 LYS B O 1
ATOM 2047 N N . ARG B 1 37 ? 111.540 32.992 21.890 1.00 31.30 34 ARG B N 1
ATOM 2048 C CA . ARG B 1 37 ? 112.109 31.903 22.651 1.00 32.28 34 ARG B CA 1
ATOM 2049 C C . ARG B 1 37 ? 112.722 32.337 23.955 1.00 33.33 34 ARG B C 1
ATOM 2050 O O . ARG B 1 37 ? 113.579 33.212 23.972 1.00 33.91 34 ARG B O 1
ATOM 2058 N N . ASN B 1 38 ? 112.297 31.685 25.029 1.00 34.41 35 ASN B N 1
ATOM 2059 C CA . ASN B 1 38 ? 112.898 31.876 26.354 1.00 35.90 35 ASN B CA 1
ATOM 2060 C C . ASN B 1 38 ? 113.882 30.746 26.681 1.00 36.96 35 ASN B C 1
ATOM 2061 O O . ASN B 1 38 ? 114.218 30.521 27.836 1.00 38.47 35 ASN B O 1
ATOM 2066 N N . PHE B 1 39 ? 114.322 30.031 25.652 1.00 37.28 36 PHE B N 1
ATOM 2067 C CA . PHE B 1 39 ? 115.259 28.940 25.815 1.00 37.89 36 PHE B CA 1
ATOM 2068 C C . PHE B 1 39 ? 116.211 28.956 24.631 1.00 38.07 36 PHE B C 1
ATOM 2069 O O . PHE B 1 39 ? 115.980 29.641 23.644 1.00 37.31 36 PHE B O 1
ATOM 2077 N N . GLU B 1 40 ? 117.288 28.199 24.765 1.00 39.22 37 GLU B N 1
ATOM 2078 C CA . GLU B 1 40 ? 118.296 28.056 23.734 1.00 40.15 37 GLU B CA 1
ATOM 2079 C C . GLU B 1 40 ? 117.957 26.746 22.998 1.00 38.80 37 GLU B C 1
ATOM 2080 O O . GLU B 1 40 ? 117.379 25.845 23.594 1.00 38.83 37 GLU B O 1
ATOM 2086 N N . PRO B 1 41 ? 118.289 26.628 21.701 1.00 37.69 38 PRO B N 1
ATOM 2087 C CA . PRO B 1 41 ? 118.988 27.545 20.810 1.00 37.49 38 PRO B CA 1
ATOM 2088 C C . PRO B 1 41 ? 118.112 28.684 20.307 1.00 36.99 38 PRO B C 1
ATOM 2089 O O . PRO B 1 41 ? 116.887 28.596 20.369 1.00 36.48 38 PRO B O 1
ATOM 2093 N N . ALA B 1 42 ? 118.759 29.734 19.804 1.00 37.12 39 ALA B N 1
ATOM 2094 C CA . ALA B 1 42 ? 118.094 30.944 19.299 1.00 37.27 39 ALA B CA 1
ATOM 2095 C C . ALA B 1 42 ? 117.255 31.689 20.347 1.00 37.34 39 ALA B C 1
ATOM 2096 O O . ALA B 1 42 ? 116.203 32.247 20.032 1.00 36.22 39 ALA B O 1
ATOM 2106 N N . GLY B 1 44 ? 115.675 34.423 22.509 1.00 36.08 41 GLY B N 1
ATOM 2107 C CA . GLY B 1 44 ? 115.353 35.792 22.127 1.00 35.89 41 GLY B CA 1
ATOM 2108 C C . GLY B 1 44 ? 114.903 35.966 20.685 1.00 35.15 41 GLY B C 1
ATOM 2109 O O . GLY B 1 44 ? 114.505 37.053 20.289 1.00 34.85 41 GLY B O 1
ATOM 2110 N N . GLU B 1 45 ? 114.959 34.902 19.889 1.00 34.72 42 GLU B N 1
ATOM 2111 C CA . GLU B 1 45 ? 114.482 34.971 18.511 1.00 34.13 42 GLU B CA 1
ATOM 2112 C C . GLU B 1 45 ? 113.118 34.326 18.386 1.00 32.26 42 GLU B C 1
ATOM 2113 O O . GLU B 1 45 ? 112.709 33.543 19.224 1.00 31.88 42 GLU B O 1
ATOM 2119 N N . TRP B 1 46 ? 112.414 34.700 17.335 1.00 31.13 43 TRP B N 1
ATOM 2120 C CA . TRP B 1 46 ? 111.060 34.252 17.118 1.00 30.10 43 TRP B CA 1
ATOM 2121 C C . TRP B 1 46 ? 111.036 32.937 16.361 1.00 29.87 43 TRP B C 1
ATOM 2122 O O . TRP B 1 46 ? 111.795 32.747 15.402 1.00 29.88 43 TRP B O 1
ATOM 2133 N N . SER B 1 47 ? 110.133 32.049 16.775 1.00 29.51 44 SER B N 1
ATOM 2134 C CA . SER B 1 47 ? 109.975 30.763 16.117 1.00 29.52 44 SER B CA 1
ATOM 2135 C C . SER B 1 47 ? 108.572 30.207 16.268 1.00 29.16 44 SER B C 1
ATOM 2136 O O . SER B 1 47 ? 107.754 30.718 17.032 1.00 29.42 44 SER B O 1
ATOM 2139 N N . LEU B 1 48 ? 108.329 29.129 15.536 1.00 28.66 45 LEU B N 1
ATOM 2140 C CA . LEU B 1 48 ? 107.141 28.328 15.679 1.00 28.26 45 LEU B CA 1
ATOM 2141 C C . LEU B 1 48 ? 107.250 27.496 16.944 1.00 28.41 45 LEU B C 1
ATOM 2142 O O . LEU B 1 48 ? 108.349 27.290 17.475 1.00 28.30 45 LEU B O 1
ATOM 2155 N N . GLY B 1 50 ? 107.415 24.153 18.820 1.00 28.74 47 GLY B N 1
ATOM 2156 C CA . GLY B 1 50 ? 108.098 22.933 18.389 1.00 28.41 47 GLY B CA 1
ATOM 2157 C C . GLY B 1 50 ? 108.177 21.835 19.432 1.00 27.88 47 GLY B C 1
ATOM 2158 O O . GLY B 1 50 ? 107.773 21.994 20.574 1.00 28.54 47 GLY B O 1
ATOM 2159 N N . GLY B 1 51 ? 108.703 20.709 19.016 1.00 27.24 48 GLY B N 1
ATOM 2160 C CA . GLY B 1 51 ? 108.793 19.524 19.865 1.00 27.04 48 GLY B CA 1
ATOM 2161 C C . GLY B 1 51 ? 109.500 18.441 19.078 1.00 26.58 48 GLY B C 1
ATOM 2162 O O . GLY B 1 51 ? 109.981 18.687 17.953 1.00 25.93 48 GLY B O 1
ATOM 2163 N N . PHE B 1 52 ? 109.574 17.258 19.671 1.00 26.51 49 PHE B N 1
ATOM 2164 C CA . PHE B 1 52 ? 110.183 16.092 19.025 1.00 26.37 49 PHE B CA 1
ATOM 2165 C C . PHE B 1 52 ? 109.302 14.900 19.254 1.00 26.56 49 PHE B C 1
ATOM 2166 O O . PHE B 1 52 ? 108.752 14.729 20.343 1.00 26.84 49 PHE B O 1
ATOM 2174 N N . VAL B 1 53 ? 109.186 14.063 18.232 1.00 26.68 50 VAL B N 1
ATOM 2175 C CA . VAL B 1 53 ? 108.462 12.792 18.342 1.00 26.80 50 VAL B CA 1
ATOM 2176 C C . VAL B 1 53 ? 109.140 11.893 19.379 1.00 27.47 50 VAL B C 1
ATOM 2177 O O . VAL B 1 53 ? 110.358 11.784 19.389 1.00 27.64 50 VAL B O 1
ATOM 2181 N N . GLN B 1 54 ? 108.348 11.282 20.251 1.00 28.29 51 GLN B N 1
ATOM 2182 C CA . GLN B 1 54 ? 108.852 10.364 21.266 1.00 29.33 51 GLN B CA 1
ATOM 2183 C C . GLN B 1 54 ? 108.562 8.912 20.872 1.00 31.35 51 GLN B C 1
ATOM 2184 O O . GLN B 1 54 ? 107.782 8.652 19.963 1.00 31.12 51 GLN B O 1
ATOM 2190 N N . LYS B 1 55 ? 109.197 7.978 21.570 1.00 34.54 52 LYS B N 1
ATOM 2191 C CA . LYS B 1 55 ? 109.060 6.539 21.296 1.00 37.37 52 LYS B CA 1
ATOM 2192 C C . LYS B 1 55 ? 107.639 5.982 21.446 1.00 37.70 52 LYS B C 1
ATOM 2193 O O . LYS B 1 55 ? 107.225 5.073 20.716 1.00 37.74 52 LYS B O 1
ATOM 2199 N N . ASP B 1 56 ? 106.892 6.508 22.396 1.00 38.36 53 ASP B N 1
ATOM 2200 C CA . ASP B 1 56 ? 105.563 5.961 22.663 1.00 39.81 53 ASP B CA 1
ATOM 2201 C C . ASP B 1 56 ? 104.474 6.509 21.728 1.00 37.46 53 ASP B C 1
ATOM 2202 O O . ASP B 1 56 ? 103.327 6.128 21.858 1.00 38.96 53 ASP B O 1
ATOM 2207 N N . GLU B 1 57 ? 104.801 7.413 20.816 1.00 34.47 54 GLU B N 1
ATOM 2208 C CA . GLU B 1 57 ? 103.750 8.128 20.103 1.00 32.76 54 GLU B CA 1
ATOM 2209 C C . GLU B 1 57 ? 103.959 8.174 18.597 1.00 30.55 54 GLU B C 1
ATOM 2210 O O . GLU B 1 57 ? 105.075 8.161 18.091 1.00 29.68 54 GLU B O 1
ATOM 2216 N N . SER B 1 58 ? 102.843 8.254 17.895 1.00 28.71 55 SER B N 1
ATOM 2217 C CA . SER B 1 58 ? 102.864 8.461 16.489 1.00 27.55 55 SER B CA 1
ATOM 2218 C C . SER B 1 58 ? 103.194 9.926 16.183 1.00 26.66 55 SER B C 1
ATOM 2219 O O . SER B 1 58 ? 103.141 10.797 17.042 1.00 26.52 55 SER B O 1
ATOM 2222 N N . VAL B 1 59 ? 103.536 10.188 14.932 1.00 25.97 56 VAL B N 1
ATOM 2223 C CA . VAL B 1 59 ? 103.847 11.541 14.489 1.00 25.29 56 VAL B CA 1
ATOM 2224 C C . VAL B 1 59 ? 102.648 12.459 14.678 1.00 25.02 56 VAL B C 1
ATOM 2225 O O . VAL B 1 59 ? 102.797 13.525 15.252 1.00 24.92 56 VAL B O 1
ATOM 2229 N N . ASP B 1 60 ? 101.469 12.058 14.213 1.00 24.91 57 ASP B N 1
ATOM 2230 C CA . ASP B 1 60 ? 100.268 12.882 14.456 1.00 25.07 57 ASP B CA 1
ATOM 2231 C C . ASP B 1 60 ? 100.047 13.182 15.935 1.00 25.30 57 ASP B C 1
ATOM 2232 O O . ASP B 1 60 ? 99.747 14.320 16.278 1.00 25.92 57 ASP B O 1
ATOM 2237 N N . ASP B 1 61 ? 100.197 12.193 16.803 1.00 25.37 58 ASP B N 1
ATOM 2238 C CA . ASP B 1 61 ? 99.987 12.420 18.235 1.00 25.68 58 ASP B CA 1
ATOM 2239 C C . ASP B 1 61 ? 101.021 13.342 18.837 1.00 25.15 58 ASP B C 1
ATOM 2240 O O . ASP B 1 61 ? 100.715 14.072 19.765 1.00 25.28 58 ASP B O 1
ATOM 2245 N N . ALA B 1 62 ? 102.236 13.312 18.318 1.00 24.53 59 ALA B N 1
ATOM 2246 C CA . ALA B 1 62 ? 103.247 14.282 18.734 1.00 24.25 59 ALA B CA 1
ATOM 2247 C C . ALA B 1 62 ? 102.768 15.707 18.463 1.00 24.13 59 ALA B C 1
ATOM 2248 O O . ALA B 1 62 ? 102.887 16.606 19.305 1.00 23.99 59 ALA B O 1
ATOM 2250 N N . ALA B 1 63 ? 102.202 15.900 17.274 1.00 24.25 60 ALA B N 1
ATOM 2251 C CA . ALA B 1 63 ? 101.695 17.226 16.877 1.00 24.38 60 ALA B CA 1
ATOM 2252 C C . ALA B 1 63 ? 100.557 17.676 17.803 1.00 24.74 60 ALA B C 1
ATOM 2253 O O . ALA B 1 63 ? 100.465 18.854 18.155 1.00 24.57 60 ALA B O 1
ATOM 2255 N N . LYS B 1 64 ? 99.697 16.743 18.196 1.00 25.24 61 LYS B N 1
ATOM 2256 C CA . LYS B 1 64 ? 98.616 17.083 19.131 1.00 26.10 61 LYS B CA 1
ATOM 2257 C C . LYS B 1 64 ? 99.172 17.480 20.490 1.00 26.01 61 LYS B C 1
ATOM 2258 O O . LYS B 1 64 ? 98.772 18.509 21.052 1.00 25.96 61 LYS B O 1
ATOM 2264 N N . ARG B 1 65 ? 100.111 16.668 20.981 1.00 25.88 62 ARG B N 1
ATOM 2265 C CA . ARG B 1 65 ? 100.725 16.896 22.264 1.00 26.20 62 ARG B CA 1
ATOM 2266 C C . ARG B 1 65 ? 101.379 18.276 22.299 1.00 26.28 62 ARG B C 1
ATOM 2267 O O . ARG B 1 65 ? 101.138 19.059 23.220 1.00 26.35 62 ARG B O 1
ATOM 2275 N N . VAL B 1 66 ? 102.194 18.569 21.284 1.00 26.13 63 VAL B N 1
ATOM 2276 C CA . VAL B 1 66 ? 102.935 19.826 21.236 1.00 26.18 63 VAL B CA 1
ATOM 2277 C C . VAL B 1 66 ? 101.990 21.044 21.289 1.00 26.56 63 VAL B C 1
ATOM 2278 O O . VAL B 1 66 ? 102.213 22.028 22.025 1.00 26.31 63 VAL B O 1
ATOM 2282 N N . LEU B 1 67 ? 100.935 20.961 20.491 1.00 26.84 64 LEU B N 1
ATOM 2283 C CA . LEU B 1 67 ? 99.903 21.962 20.483 1.00 27.47 64 LEU B CA 1
ATOM 2284 C C . LEU B 1 67 ? 99.206 22.116 21.831 1.00 27.88 64 LEU B C 1
ATOM 2285 O O . LEU B 1 67 ? 98.963 23.241 22.289 1.00 27.77 64 LEU B O 1
ATOM 2290 N N . ALA B 1 68 ? 98.862 20.982 22.445 1.00 27.94 65 ALA B N 1
ATOM 2291 C CA . ALA B 1 68 ? 98.295 20.984 23.791 1.00 28.27 65 ALA B CA 1
ATOM 2292 C C . ALA B 1 68 ? 99.275 21.558 24.819 1.00 28.33 65 ALA B C 1
ATOM 2293 O O . ALA B 1 68 ? 98.853 22.287 25.698 1.00 28.78 65 ALA B O 1
ATOM 2295 N N . GLU B 1 69 ? 100.564 21.256 24.712 1.00 28.23 66 GLU B N 1
ATOM 2296 C CA . GLU B 1 69 ? 101.549 21.817 25.651 1.00 28.73 66 GLU B CA 1
ATOM 2297 C C . GLU B 1 69 ? 101.522 23.352 25.642 1.00 28.49 66 GLU B C 1
ATOM 2298 O O . GLU B 1 69 ? 101.752 23.985 26.673 1.00 29.20 66 GLU B O 1
ATOM 2304 N N . LEU B 1 70 ? 101.252 23.946 24.483 1.00 27.76 67 LEU B N 1
ATOM 2305 C CA . LEU B 1 70 ? 101.265 25.402 24.361 1.00 27.50 67 LEU B CA 1
ATOM 2306 C C . LEU B 1 70 ? 99.929 26.073 24.701 1.00 27.97 67 LEU B C 1
ATOM 2307 O O . LEU B 1 70 ? 99.905 27.147 25.310 1.00 27.97 67 LEU B O 1
ATOM 2312 N N . THR B 1 71 ? 98.840 25.447 24.268 1.00 28.22 68 THR B N 1
ATOM 2313 C CA . THR B 1 71 ? 97.524 26.054 24.298 1.00 28.63 68 THR B CA 1
ATOM 2314 C C . THR B 1 71 ? 96.552 25.365 25.247 1.00 29.54 68 THR B C 1
ATOM 2315 O O . THR B 1 71 ? 95.497 25.919 25.543 1.00 29.95 68 THR B O 1
ATOM 2319 N N . GLY B 1 72 ? 96.873 24.149 25.683 1.00 30.03 69 GLY B N 1
ATOM 2320 C CA . GLY B 1 72 ? 95.933 23.342 26.433 1.00 30.74 69 GLY B CA 1
ATOM 2321 C C . GLY B 1 72 ? 94.818 22.738 25.592 1.00 31.27 69 GLY B C 1
ATOM 2322 O O . GLY B 1 72 ? 94.016 21.977 26.104 1.00 31.60 69 GLY B O 1
ATOM 2323 N N . LEU B 1 73 ? 94.763 23.049 24.298 1.00 31.92 70 LEU B N 1
ATOM 2324 C CA . LEU B 1 73 ? 93.644 22.608 23.454 1.00 32.80 70 LEU B CA 1
ATOM 2325 C C . LEU B 1 73 ? 93.769 21.165 23.000 1.00 34.12 70 LEU B C 1
ATOM 2326 O O . LEU B 1 73 ? 94.871 20.677 22.793 1.00 34.23 70 LEU B O 1
ATOM 2331 N N . GLU B 1 74 ? 92.627 20.499 22.831 1.00 36.31 71 GLU B N 1
ATOM 2332 C CA . GLU B 1 74 ? 92.566 19.142 22.273 1.00 38.08 71 GLU B CA 1
ATOM 2333 C C . GLU B 1 74 ? 91.486 19.122 21.197 1.00 37.42 71 GLU B C 1
ATOM 2334 O O . GLU B 1 74 ? 90.759 20.103 21.044 1.00 35.94 71 GLU B O 1
ATOM 2340 N N . ASN B 1 75 ? 91.394 18.025 20.443 1.00 37.52 72 ASN B N 1
ATOM 2341 C CA . ASN B 1 75 ? 90.436 17.911 19.321 1.00 38.08 72 ASN B CA 1
ATOM 2342 C C . ASN B 1 75 ? 90.512 19.111 18.388 1.00 36.65 72 ASN B C 1
ATOM 2343 O O . ASN B 1 75 ? 89.505 19.668 17.967 1.00 36.37 72 ASN B O 1
ATOM 2348 N N . VAL B 1 76 ? 91.741 19.492 18.087 1.00 35.06 73 VAL B N 1
ATOM 2349 C CA . VAL B 1 76 ? 92.045 20.653 17.290 1.00 34.03 73 VAL B CA 1
ATOM 2350 C C . VAL B 1 76 ? 92.117 20.257 15.816 1.00 33.24 73 VAL B C 1
ATOM 2351 O O . VAL B 1 76 ? 92.629 19.194 15.500 1.00 32.91 73 VAL B O 1
ATOM 2355 N N . TYR B 1 77 ? 91.610 21.105 14.927 1.00 32.54 74 TYR B N 1
ATOM 2356 C CA . TYR B 1 77 ? 91.746 20.871 13.493 1.00 32.76 74 TYR B CA 1
ATOM 2357 C C . TYR B 1 77 ? 93.183 21.092 13.034 1.00 31.77 74 TYR B C 1
ATOM 2358 O O . TYR B 1 77 ? 93.668 22.197 13.084 1.00 31.20 74 TYR B O 1
ATOM 2375 N N . GLU B 1 79 ? 96.439 19.899 10.078 1.00 29.85 76 GLU B N 1
ATOM 2376 C CA . GLU B 1 79 ? 96.843 19.245 8.834 1.00 29.86 76 GLU B CA 1
ATOM 2377 C C . GLU B 1 79 ? 98.361 19.145 8.754 1.00 27.86 76 GLU B C 1
ATOM 2378 O O . GLU B 1 79 ? 99.080 20.099 9.041 1.00 27.36 76 GLU B O 1
ATOM 2384 N N . GLN B 1 80 ? 98.851 17.986 8.347 1.00 26.36 77 GLN B N 1
ATOM 2385 C CA . GLN B 1 80 ? 100.255 17.839 8.134 1.00 25.50 77 GLN B CA 1
ATOM 2386 C C . GLN B 1 80 ? 100.656 18.646 6.885 1.00 25.19 77 GLN B C 1
ATOM 2387 O O . GLN B 1 80 ? 100.083 18.483 5.833 1.00 25.00 77 GLN B O 1
ATOM 2393 N N . VAL B 1 81 ? 101.638 19.525 7.052 1.00 24.86 78 VAL B N 1
ATOM 2394 C CA . VAL B 1 81 ? 102.140 20.382 5.988 1.00 24.77 78 VAL B CA 1
ATOM 2395 C C . VAL B 1 81 ? 103.203 19.656 5.170 1.00 24.77 78 VAL B C 1
ATOM 2396 O O . VAL B 1 81 ? 103.192 19.709 3.953 1.00 25.07 78 VAL B O 1
ATOM 2400 N N . GLY B 1 82 ? 104.151 19.007 5.834 1.00 24.49 79 GLY B N 1
ATOM 2401 C CA . GLY B 1 82 ? 105.236 18.386 5.099 1.00 24.41 79 GLY B CA 1
ATOM 2402 C C . GLY B 1 82 ? 106.398 18.016 5.975 1.00 24.21 79 GLY B C 1
ATOM 2403 O O . GLY B 1 82 ? 106.452 18.397 7.133 1.00 24.19 79 GLY B O 1
ATOM 2404 N N . ALA B 1 83 ? 107.320 17.257 5.403 1.00 24.08 80 ALA B N 1
ATOM 2405 C CA . ALA B 1 83 ? 108.524 16.842 6.072 1.00 23.89 80 ALA B CA 1
ATOM 2406 C C . ALA B 1 83 ? 109.679 17.672 5.535 1.00 24.12 80 ALA B C 1
ATOM 2407 O O . ALA B 1 83 ? 109.979 17.660 4.336 1.00 24.40 80 ALA B O 1
ATOM 2409 N N . PHE B 1 84 ? 110.325 18.400 6.423 1.00 24.10 81 PHE B N 1
ATOM 2410 C CA . PHE B 1 84 ? 111.396 19.279 6.031 1.00 24.60 81 PHE B CA 1
ATOM 2411 C C . PHE B 1 84 ? 112.670 18.654 6.484 1.00 25.06 81 PHE B C 1
ATOM 2412 O O . PHE B 1 84 ? 112.873 18.481 7.682 1.00 24.82 81 PHE B O 1
ATOM 2420 N N . GLY B 1 85 ? 113.502 18.303 5.500 1.00 25.95 82 GLY B N 1
ATOM 2421 C CA . GLY B 1 85 ? 114.654 17.435 5.704 1.00 26.79 82 GLY B CA 1
ATOM 2422 C C . GLY B 1 85 ? 115.936 17.882 5.021 1.00 27.87 82 GLY B C 1
ATOM 2423 O O . GLY B 1 85 ? 116.856 17.085 4.839 1.00 27.72 82 GLY B O 1
ATOM 2424 N N . ALA B 1 86 ? 116.024 19.159 4.674 1.00 29.10 83 ALA B N 1
ATOM 2425 C CA . ALA B 1 86 ? 117.296 19.687 4.203 1.00 30.88 83 ALA B CA 1
ATOM 2426 C C . ALA B 1 86 ? 118.335 19.469 5.307 1.00 31.83 83 ALA B C 1
ATOM 2427 O O . ALA B 1 86 ? 118.020 19.550 6.504 1.00 31.85 83 ALA B O 1
ATOM 2429 N N . ILE B 1 87 ? 119.562 19.190 4.892 1.00 33.45 84 ILE B N 1
ATOM 2430 C CA . ILE B 1 87 ? 120.645 18.808 5.807 1.00 34.59 84 ILE B CA 1
ATOM 2431 C C . ILE B 1 87 ? 120.907 19.855 6.892 1.00 35.54 84 ILE B C 1
ATOM 2432 O O . ILE B 1 87 ? 120.970 19.507 8.071 1.00 35.40 84 ILE B O 1
ATOM 2437 N N . ASP B 1 88 ? 121.037 21.124 6.489 1.00 37.07 85 ASP B N 1
ATOM 2438 C CA . ASP B 1 88 ? 121.370 22.237 7.415 1.00 38.50 85 ASP B CA 1
ATOM 2439 C C . ASP B 1 88 ? 120.199 23.150 7.839 1.00 37.34 85 ASP B C 1
ATOM 2440 O O . ASP B 1 88 ? 120.433 24.281 8.250 1.00 37.67 85 ASP B O 1
ATOM 2445 N N . ARG B 1 89 ? 118.955 22.680 7.747 1.00 35.71 86 ARG B N 1
ATOM 2446 C CA . ARG B 1 89 ? 117.813 23.508 8.151 1.00 34.43 86 ARG B CA 1
ATOM 2447 C C . ARG B 1 89 ? 117.968 23.919 9.606 1.00 34.49 86 ARG B C 1
ATOM 2448 O O . ARG B 1 89 ? 117.686 25.044 9.976 1.00 34.65 86 ARG B O 1
ATOM 2456 N N . ASP B 1 90 ? 118.445 22.995 10.425 1.00 34.74 87 ASP B N 1
ATOM 2457 C CA . ASP B 1 90 ? 118.810 23.289 11.780 1.00 34.79 87 ASP B CA 1
ATOM 2458 C C . ASP B 1 90 ? 120.333 23.190 11.828 1.00 36.09 87 ASP B C 1
ATOM 2459 O O . ASP B 1 90 ? 120.877 22.101 11.668 1.00 36.45 87 ASP B O 1
ATOM 2464 N N . PRO B 1 91 ? 121.024 24.325 12.056 1.00 37.23 88 PRO B N 1
ATOM 2465 C CA . PRO B 1 91 ? 122.488 24.381 12.054 1.00 38.04 88 PRO B CA 1
ATOM 2466 C C . PRO B 1 91 ? 123.126 23.701 13.262 1.00 38.59 88 PRO B C 1
ATOM 2467 O O . PRO B 1 91 ? 124.303 23.338 13.209 1.00 39.81 88 PRO B O 1
ATOM 2471 N N . GLY B 1 92 ? 122.359 23.532 14.333 1.00 38.74 89 GLY B N 1
ATOM 2472 C CA . GLY B 1 92 ? 122.878 22.971 15.568 1.00 39.14 89 GLY B CA 1
ATOM 2473 C C . GLY B 1 92 ? 123.093 21.490 15.473 1.00 39.30 89 GLY B C 1
ATOM 2474 O O . GLY B 1 92 ? 124.048 20.956 16.025 1.00 40.40 89 GLY B O 1
ATOM 2475 N N . GLU B 1 93 ? 122.205 20.828 14.749 1.00 39.72 90 GLU B N 1
ATOM 2476 C CA . GLU B 1 93 ? 122.140 19.376 14.728 1.00 39.61 90 GLU B CA 1
ATOM 2477 C C . GLU B 1 93 ? 121.244 18.939 13.561 1.00 36.43 90 GLU B C 1
ATOM 2478 O O . GLU B 1 93 ? 120.414 19.713 13.099 1.00 36.57 90 GLU B O 1
ATOM 2484 N N . ARG B 1 94 ? 121.414 17.722 13.059 1.00 33.42 91 ARG B N 1
ATOM 2485 C CA . ARG B 1 94 ? 120.543 17.247 11.993 1.00 31.08 91 ARG B CA 1
ATOM 2486 C C . ARG B 1 94 ? 119.155 16.914 12.561 1.00 29.26 91 ARG B C 1
ATOM 2487 O O . ARG B 1 94 ? 119.004 16.047 13.429 1.00 29.01 91 ARG B O 1
ATOM 2495 N N . VAL B 1 95 ? 118.147 17.622 12.060 1.00 27.44 92 VAL B N 1
ATOM 2496 C CA . VAL B 1 95 ? 116.774 17.421 12.477 1.00 25.91 92 VAL B CA 1
ATOM 2497 C C . VAL B 1 95 ? 115.887 17.481 11.263 1.00 24.95 92 VAL B C 1
ATOM 2498 O O . VAL B 1 95 ? 115.874 18.469 10.555 1.00 25.06 92 VAL B O 1
ATOM 2502 N N . VAL B 1 96 ? 115.128 16.420 11.042 1.00 23.97 93 VAL B N 1
ATOM 2503 C CA . VAL B 1 96 ? 114.110 16.412 10.020 1.00 23.16 93 VAL B CA 1
ATOM 2504 C C . VAL B 1 96 ? 112.812 16.740 10.728 1.00 22.81 93 VAL B C 1
ATOM 2505 O O . VAL B 1 96 ? 112.419 16.029 11.635 1.00 22.85 93 VAL B O 1
ATOM 2509 N N . SER B 1 97 ? 112.154 17.825 10.335 1.00 22.61 94 SER B N 1
ATOM 2510 C CA . SER B 1 97 ? 110.965 18.262 11.051 1.00 22.37 94 SER B CA 1
ATOM 2511 C C . SER B 1 97 ? 109.718 18.107 10.249 1.00 22.18 94 SER B C 1
ATOM 2512 O O . SER B 1 97 ? 109.679 18.416 9.077 1.00 22.22 94 SER B O 1
ATOM 2515 N N . ILE B 1 98 ? 108.669 17.704 10.943 1.00 22.04 95 ILE B N 1
ATOM 2516 C CA . ILE B 1 98 ? 107.405 17.481 10.321 1.00 22.04 95 ILE B CA 1
ATOM 2517 C C . ILE B 1 98 ? 106.475 18.575 10.781 1.00 22.14 95 ILE B C 1
ATOM 2518 O O . ILE B 1 98 ? 106.090 18.641 11.940 1.00 22.19 95 ILE B O 1
ATOM 2523 N N . ALA B 1 99 ? 106.136 19.446 9.847 1.00 22.33 96 ALA B N 1
ATOM 2524 C CA . ALA B 1 99 ? 105.340 20.615 10.124 1.00 22.42 96 ALA B CA 1
ATOM 2525 C C . ALA B 1 99 ? 103.842 20.332 10.014 1.00 22.66 96 ALA B C 1
ATOM 2526 O O . ALA B 1 99 ? 103.390 19.621 9.109 1.00 22.72 96 ALA B O 1
ATOM 2528 N N . TYR B 1 100 ? 103.092 20.904 10.948 1.00 22.89 97 TYR B N 1
ATOM 2529 C CA . TYR B 1 100 ? 101.641 20.835 10.969 1.00 23.30 97 TYR B CA 1
ATOM 2530 C C . TYR B 1 100 ? 101.090 22.253 11.049 1.00 24.02 97 TYR B C 1
ATOM 2531 O O . TYR B 1 100 ? 101.735 23.154 11.599 1.00 23.98 97 TYR B O 1
ATOM 2540 N N . TYR B 1 101 ? 99.913 22.481 10.486 1.00 25.03 98 TYR B N 1
ATOM 2541 C CA . TYR B 1 101 ? 99.193 23.708 10.821 1.00 25.80 98 TYR B CA 1
ATOM 2542 C C . TYR B 1 101 ? 97.928 23.370 11.603 1.00 25.83 98 TYR B C 1
ATOM 2543 O O . TYR B 1 101 ? 97.412 22.260 11.519 1.00 25.81 98 TYR B O 1
ATOM 2552 N N . ALA B 1 102 ? 97.463 24.328 12.390 1.00 25.91 99 ALA B N 1
ATOM 2553 C CA . ALA B 1 102 ? 96.271 24.148 13.222 1.00 26.18 99 ALA B CA 1
ATOM 2554 C C . ALA B 1 102 ? 95.392 25.393 13.100 1.00 26.60 99 ALA B C 1
ATOM 2555 O O . ALA B 1 102 ? 95.905 26.486 12.936 1.00 26.38 99 ALA B O 1
ATOM 2557 N N . LEU B 1 103 ? 94.074 25.216 13.121 1.00 24.04 100 LEU B N 1
ATOM 2558 C CA . LEU B 1 103 ? 93.149 26.338 13.193 1.00 25.17 100 LEU B CA 1
ATOM 2559 C C . LEU B 1 103 ? 92.477 26.305 14.545 1.00 25.72 100 LEU B C 1
ATOM 2560 O O . LEU B 1 103 ? 91.796 25.331 14.879 1.00 26.36 100 LEU B O 1
ATOM 2565 N N . ILE B 1 104 ? 92.674 27.363 15.326 1.00 25.74 101 ILE B N 1
ATOM 2566 C CA . ILE B 1 104 ? 92.046 27.479 16.619 1.00 25.98 101 ILE B CA 1
ATOM 2567 C C . ILE B 1 104 ? 91.248 28.767 16.757 1.00 27.26 101 ILE B C 1
ATOM 2568 O O . ILE B 1 104 ? 91.452 29.750 16.037 1.00 27.13 101 ILE B O 1
ATOM 2573 N N . ASN B 1 105 ? 90.330 28.732 17.710 1.00 28.78 102 ASN B N 1
ATOM 2574 C CA . ASN B 1 105 ? 89.558 29.882 18.093 1.00 30.00 102 ASN B CA 1
ATOM 2575 C C . ASN B 1 105 ? 90.418 30.667 19.057 1.00 30.25 102 ASN B C 1
ATOM 2576 O O . ASN B 1 105 ? 90.646 30.232 20.175 1.00 30.82 102 ASN B O 1
ATOM 2581 N N . ILE B 1 106 ? 90.886 31.825 18.615 1.00 30.75 103 ILE B N 1
ATOM 2582 C CA . ILE B 1 106 ? 91.735 32.698 19.415 1.00 31.25 103 ILE B CA 1
ATOM 2583 C C . ILE B 1 106 ? 91.097 33.216 20.728 1.00 32.97 103 ILE B C 1
ATOM 2584 O O . ILE B 1 106 ? 91.810 33.725 21.606 1.00 32.12 103 ILE B O 1
ATOM 2589 N N . ASN B 1 107 ? 89.773 33.110 20.858 1.00 34.83 104 ASN B N 1
ATOM 2590 C CA . ASN B 1 107 ? 89.094 33.516 22.095 1.00 37.33 104 ASN B CA 1
ATOM 2591 C C . ASN B 1 107 ? 89.076 32.439 23.167 1.00 38.64 104 ASN B C 1
ATOM 2592 O O . ASN B 1 107 ? 88.621 32.693 24.268 1.00 40.50 104 ASN B O 1
ATOM 2597 N N . GLU B 1 108 ? 89.554 31.237 22.858 1.00 38.93 105 GLU B N 1
ATOM 2598 C CA . GLU B 1 108 ? 89.570 30.156 23.837 1.00 39.75 105 GLU B CA 1
ATOM 2599 C C . GLU B 1 108 ? 90.869 29.383 23.808 1.00 37.28 105 GLU B C 1
ATOM 2600 O O . GLU B 1 108 ? 91.036 28.469 23.019 1.00 36.04 105 GLU B O 1
ATOM 2606 N N . TYR B 1 109 ? 91.783 29.754 24.689 1.00 36.76 106 TYR B N 1
ATOM 2607 C CA . TYR B 1 109 ? 92.984 28.978 24.919 1.00 35.81 106 TYR B CA 1
ATOM 2608 C C . TYR B 1 109 ? 93.550 29.285 26.302 1.00 36.40 106 TYR B C 1
ATOM 2609 O O . TYR B 1 109 ? 93.164 30.264 26.945 1.00 36.61 106 TYR B O 1
ATOM 2618 N N . ASP B 1 110 ? 94.475 28.438 26.743 1.00 36.34 107 ASP B N 1
ATOM 2619 C CA . ASP B 1 110 ? 95.093 28.584 28.041 1.00 36.83 107 ASP B CA 1
ATOM 2620 C C . ASP B 1 110 ? 96.179 29.647 28.000 1.00 37.57 107 ASP B C 1
ATOM 2621 O O . ASP B 1 110 ? 97.303 29.369 27.583 1.00 36.27 107 ASP B O 1
ATOM 2626 N N . ARG B 1 111 ? 95.837 30.839 28.475 1.00 39.93 108 ARG B N 1
ATOM 2627 C CA . ARG B 1 111 ? 96.736 31.977 28.473 1.00 42.80 108 ARG B CA 1
ATOM 2628 C C . ARG B 1 111 ? 97.980 31.805 29.334 1.00 42.94 108 ARG B C 1
ATOM 2629 O O . ARG B 1 111 ? 99.043 32.273 28.944 1.00 43.26 108 ARG B O 1
ATOM 2637 N N . GLU B 1 112 ? 97.888 31.137 30.480 1.00 43.46 109 GLU B N 1
ATOM 2638 C CA . GLU B 1 112 ? 99.103 30.970 31.290 1.00 45.11 109 GLU B CA 1
ATOM 2639 C C . GLU B 1 112 ? 100.067 29.976 30.647 1.00 41.83 109 GLU B C 1
ATOM 2640 O O . GLU B 1 112 ? 101.278 30.139 30.724 1.00 41.67 109 GLU B O 1
ATOM 2646 N N . LEU B 1 113 ? 99.528 28.978 29.970 1.00 39.00 110 LEU B N 1
ATOM 2647 C CA . LEU B 1 113 ? 100.350 28.068 29.169 1.00 37.04 110 LEU B CA 1
ATOM 2648 C C . LEU B 1 113 ? 101.061 28.828 28.045 1.00 35.33 110 LEU B C 1
ATOM 2649 O O . LEU B 1 113 ? 102.255 28.652 27.822 1.00 33.80 110 LEU B O 1
ATOM 2654 N N . VAL B 1 114 ? 100.327 29.702 27.375 1.00 34.99 111 VAL B N 1
ATOM 2655 C CA . VAL B 1 114 ? 100.921 30.578 26.372 1.00 35.69 111 VAL B CA 1
ATOM 2656 C C . VAL B 1 114 ? 101.989 31.502 26.975 1.00 37.68 111 VAL B C 1
ATOM 2657 O O . VAL B 1 114 ? 103.070 31.651 26.396 1.00 37.14 111 VAL B O 1
ATOM 2661 N N . GLN B 1 115 ? 101.691 32.104 28.130 1.00 40.22 112 GLN B N 1
ATOM 2662 C CA . GLN B 1 115 ? 102.659 32.972 28.834 1.00 42.82 112 GLN B CA 1
ATOM 2663 C C . GLN B 1 115 ? 103.899 32.241 29.302 1.00 42.47 112 GLN B C 1
ATOM 2664 O O . GLN B 1 115 ? 105.000 32.777 29.234 1.00 40.92 112 GLN B O 1
ATOM 2670 N N . LYS B 1 116 ? 103.708 31.019 29.784 1.00 42.85 113 LYS B N 1
ATOM 2671 C CA . LYS B 1 116 ? 104.809 30.176 30.209 1.00 43.92 113 LYS B CA 1
ATOM 2672 C C . LYS B 1 116 ? 105.806 29.981 29.064 1.00 41.03 113 LYS B C 1
ATOM 2673 O O . LYS B 1 116 ? 107.006 30.099 29.266 1.00 40.88 113 LYS B O 1
ATOM 2679 N N . HIS B 1 117 ? 105.298 29.708 27.862 1.00 37.90 114 HIS B N 1
ATOM 2680 C CA . HIS B 1 117 ? 106.136 29.565 26.667 1.00 35.77 114 HIS B CA 1
ATOM 2681 C C . HIS B 1 117 ? 106.556 30.890 26.021 1.00 34.14 114 HIS B C 1
ATOM 2682 O O . HIS B 1 117 ? 107.236 30.887 24.986 1.00 32.69 114 HIS B O 1
ATOM 2689 N N . ASN B 1 118 ? 106.160 32.004 26.629 1.00 33.13 115 ASN B N 1
ATOM 2690 C CA . ASN B 1 118 ? 106.465 33.335 26.112 1.00 32.55 115 ASN B CA 1
ATOM 2691 C C . ASN B 1 118 ? 106.043 33.499 24.633 1.00 30.91 115 ASN B C 1
ATOM 2692 O O . ASN B 1 118 ? 106.820 33.926 23.779 1.00 29.80 115 ASN B O 1
ATOM 2697 N N . ALA B 1 119 ? 104.800 33.138 24.348 1.00 29.58 116 ALA B N 1
ATOM 2698 C CA . ALA B 1 119 ? 104.308 33.149 22.999 1.00 28.35 116 ALA B CA 1
ATOM 2699 C C . ALA B 1 119 ? 103.319 34.292 22.781 1.00 28.15 116 ALA B C 1
ATOM 2700 O O . ALA B 1 119 ? 102.659 34.766 23.714 1.00 28.94 116 ALA B O 1
ATOM 2702 N N . TYR B 1 120 ? 103.234 34.745 21.536 1.00 27.27 117 TYR B N 1
ATOM 2703 C CA . TYR B 1 120 ? 102.467 35.938 21.212 1.00 27.14 117 TYR B CA 1
ATOM 2704 C C . TYR B 1 120 ? 101.831 35.804 19.847 1.00 26.26 117 TYR B C 1
ATOM 2705 O O . TYR B 1 120 ? 102.432 35.269 18.931 1.00 25.19 117 TYR B O 1
ATOM 2714 N N . TRP B 1 121 ? 100.611 36.308 19.731 1.00 26.19 118 TRP B N 1
ATOM 2715 C CA . TRP B 1 121 ? 99.937 36.369 18.461 1.00 25.95 118 TRP B CA 1
ATOM 2716 C C . TRP B 1 121 ? 100.487 37.512 17.639 1.00 26.46 118 TRP B C 1
ATOM 2717 O O . TRP B 1 121 ? 100.580 38.621 18.136 1.00 27.34 118 TRP B O 1
ATOM 2728 N N . VAL B 1 122 ? 100.832 37.241 16.379 1.00 26.37 119 VAL B N 1
ATOM 2729 C CA . VAL B 1 122 ? 101.377 38.259 15.471 1.00 26.77 119 VAL B CA 1
ATOM 2730 C C . VAL B 1 122 ? 100.677 38.172 14.129 1.00 27.10 119 VAL B C 1
ATOM 2731 O O . VAL B 1 122 ? 100.517 37.084 13.582 1.00 26.53 119 VAL B O 1
ATOM 2735 N N . ASN B 1 123 ? 100.294 39.335 13.606 1.00 28.29 120 ASN B N 1
ATOM 2736 C CA . ASN B 1 123 ? 99.664 39.487 12.308 1.00 28.97 120 ASN B CA 1
ATOM 2737 C C . ASN B 1 123 ? 100.484 38.833 11.218 1.00 29.20 120 ASN B C 1
ATOM 2738 O O . ASN B 1 123 ? 101.670 39.110 11.074 1.00 29.71 120 ASN B O 1
ATOM 2743 N N . ILE B 1 124 ? 99.848 37.982 10.429 1.00 29.21 121 ILE B N 1
ATOM 2744 C CA . ILE B 1 124 ? 100.576 37.148 9.491 1.00 29.34 121 ILE B CA 1
ATOM 2745 C C . ILE B 1 124 ? 101.254 37.936 8.391 1.00 30.84 121 ILE B C 1
ATOM 2746 O O . ILE B 1 124 ? 102.157 37.428 7.748 1.00 31.04 121 ILE B O 1
ATOM 2751 N N . ASN B 1 125 ? 100.837 39.174 8.171 1.00 32.54 122 ASN B N 1
ATOM 2752 C CA . ASN B 1 125 ? 101.507 40.003 7.186 1.00 34.34 122 ASN B CA 1
ATOM 2753 C C . ASN B 1 125 ? 102.593 40.894 7.764 1.00 34.83 122 ASN B C 1
ATOM 2754 O O . ASN B 1 125 ? 103.321 41.531 7.025 1.00 36.25 122 ASN B O 1
ATOM 2759 N N . GLU B 1 126 ? 102.716 40.928 9.079 1.00 34.71 123 GLU B N 1
ATOM 2760 C CA . GLU B 1 126 ? 103.733 41.750 9.733 1.00 34.94 123 GLU B CA 1
ATOM 2761 C C . GLU B 1 126 ? 104.505 40.930 10.755 1.00 32.96 123 GLU B C 1
ATOM 2762 O O . GLU B 1 126 ? 104.726 41.363 11.878 1.00 32.49 123 GLU B O 1
ATOM 2768 N N . LEU B 1 127 ? 104.933 39.751 10.313 1.00 31.38 124 LEU B N 1
ATOM 2769 C CA . LEU B 1 127 ? 105.692 38.817 11.115 1.00 30.18 124 LEU B CA 1
ATOM 2770 C C . LEU B 1 127 ? 107.124 39.257 11.335 1.00 30.30 124 LEU B C 1
ATOM 2771 O O . LEU B 1 127 ? 107.714 39.921 10.474 1.00 30.62 124 LEU B O 1
ATOM 2776 N N . PRO B 1 128 ? 107.703 38.866 12.497 1.00 29.59 125 PRO B N 1
ATOM 2777 C CA . PRO B 1 128 ? 109.125 39.048 12.678 1.00 29.76 125 PRO B CA 1
ATOM 2778 C C . PRO B 1 128 ? 109.869 37.982 11.904 1.00 29.48 125 PRO B C 1
ATOM 2779 O O . PRO B 1 128 ? 109.283 36.989 11.509 1.00 28.56 125 PRO B O 1
ATOM 2783 N N . ALA B 1 129 ? 111.163 38.190 11.720 1.00 30.52 126 ALA B N 1
ATOM 2784 C CA . ALA B 1 129 ? 112.045 37.170 11.178 1.00 30.61 126 ALA B CA 1
ATOM 2785 C C . ALA B 1 129 ? 111.956 35.929 12.047 1.00 30.23 126 ALA B C 1
ATOM 2786 O O . ALA B 1 129 ? 112.099 36.017 13.264 1.00 31.08 126 ALA B O 1
ATOM 2788 N N . LEU B 1 130 ? 111.680 34.792 11.416 1.00 29.68 127 LEU B N 1
ATOM 2789 C CA . LEU B 1 130 ? 111.644 33.502 12.082 1.00 28.92 127 LEU B CA 1
ATOM 2790 C C . LEU B 1 130 ? 112.930 32.750 11.789 1.00 28.87 127 LEU B C 1
ATOM 2791 O O . LEU B 1 130 ? 113.509 32.878 10.723 1.00 29.51 127 LEU B O 1
ATOM 2796 N N . ILE B 1 131 ? 113.354 31.956 12.750 1.00 28.71 128 ILE B N 1
ATOM 2797 C CA . ILE B 1 131 ? 114.599 31.226 12.670 1.00 29.45 128 ILE B CA 1
ATOM 2798 C C . ILE B 1 131 ? 114.521 30.001 11.752 1.00 29.28 128 ILE B C 1
ATOM 2799 O O . ILE B 1 131 ? 113.432 29.529 11.365 1.00 28.60 128 ILE B O 1
ATOM 2804 N N . PHE B 1 132 ? 115.697 29.487 11.411 1.00 30.16 129 PHE B N 1
ATOM 2805 C CA . PHE B 1 132 ? 115.822 28.268 10.613 1.00 30.31 129 PHE B CA 1
ATOM 2806 C C . PHE B 1 132 ? 115.018 28.373 9.297 1.00 29.30 129 PHE B C 1
ATOM 2807 O O . PHE B 1 132 ? 115.113 29.359 8.595 1.00 29.38 129 PHE B O 1
ATOM 2815 N N . ASP B 1 133 ? 114.221 27.357 8.981 1.00 28.31 130 ASP B N 1
ATOM 2816 C CA . ASP B 1 133 ? 113.419 27.313 7.756 1.00 27.67 130 ASP B CA 1
ATOM 2817 C C . ASP B 1 133 ? 111.925 27.565 8.058 1.00 26.65 130 ASP B C 1
ATOM 2818 O O . ASP B 1 133 ? 111.052 27.272 7.232 1.00 26.28 130 ASP B O 1
ATOM 2823 N N . HIS B 1 134 ? 111.637 28.121 9.238 1.00 25.94 131 HIS B N 1
ATOM 2824 C CA . HIS B 1 134 ? 110.259 28.373 9.642 1.00 25.16 131 HIS B CA 1
ATOM 2825 C C . HIS B 1 134 ? 109.513 29.299 8.668 1.00 25.53 131 HIS B C 1
ATOM 2826 O O . HIS B 1 134 ? 108.319 29.107 8.440 1.00 24.76 131 HIS B O 1
ATOM 2833 N N . PRO B 1 135 ? 110.209 30.278 8.063 1.00 26.43 132 PRO B N 1
ATOM 2834 C CA . PRO B 1 135 ? 109.495 31.079 7.054 1.00 27.27 132 PRO B CA 1
ATOM 2835 C C . PRO B 1 135 ? 108.967 30.230 5.890 1.00 28.30 132 PRO B C 1
ATOM 2836 O O . PRO B 1 135 ? 107.856 30.479 5.374 1.00 28.68 132 PRO B O 1
ATOM 2840 N N . GLU B 1 136 ? 109.750 29.235 5.485 1.00 28.84 133 GLU B N 1
ATOM 2841 C CA . GLU B 1 136 ? 109.366 28.373 4.381 1.00 29.87 133 GLU B CA 1
ATOM 2842 C C . GLU B 1 136 ? 108.153 27.532 4.805 1.00 28.45 133 GLU B C 1
ATOM 2843 O O . GLU B 1 136 ? 107.240 27.305 4.022 1.00 28.14 133 GLU B O 1
ATOM 2857 N N . VAL B 1 138 ? 105.816 28.339 7.040 1.00 25.87 135 VAL B N 1
ATOM 2858 C CA . VAL B 1 138 ? 104.662 29.221 7.074 1.00 25.82 135 VAL B CA 1
ATOM 2859 C C . VAL B 1 138 ? 104.078 29.457 5.673 1.00 27.34 135 VAL B C 1
ATOM 2860 O O . VAL B 1 138 ? 102.859 29.346 5.488 1.00 27.18 135 VAL B O 1
ATOM 2864 N N . ASP B 1 139 ? 104.942 29.793 4.708 1.00 29.02 136 ASP B N 1
ATOM 2865 C CA . ASP B 1 139 ? 104.531 29.966 3.307 1.00 31.15 136 ASP B CA 1
ATOM 2866 C C . ASP B 1 139 ? 103.765 28.767 2.788 1.00 31.59 136 ASP B C 1
ATOM 2867 O O . ASP B 1 139 ? 102.716 28.905 2.186 1.00 31.78 136 ASP B O 1
ATOM 2872 N N . LYS B 1 140 ? 104.301 27.580 3.014 1.00 32.25 137 LYS B N 1
ATOM 2873 C CA . LYS B 1 140 ? 103.660 26.367 2.504 1.00 33.70 137 LYS B CA 1
ATOM 2874 C C . LYS B 1 140 ? 102.326 26.131 3.228 1.00 31.49 137 LYS B C 1
ATOM 2875 O O . LYS B 1 140 ? 101.317 25.779 2.604 1.00 30.91 137 LYS B O 1
ATOM 2881 N N . ALA B 1 141 ? 102.323 26.375 4.538 1.00 29.68 138 ALA B N 1
ATOM 2882 C CA . ALA B 1 141 ? 101.110 26.246 5.338 1.00 28.96 138 ALA B CA 1
ATOM 2883 C C . ALA B 1 141 ? 100.043 27.235 4.869 1.00 30.00 138 ALA B C 1
ATOM 2884 O O . ALA B 1 141 ? 98.882 26.856 4.711 1.00 29.81 138 ALA B O 1
ATOM 2886 N N . ARG B 1 142 ? 100.431 28.484 4.618 1.00 33.22 139 ARG B N 1
ATOM 2887 C CA . ARG B 1 142 ? 99.455 29.469 4.152 1.00 33.96 139 ARG B CA 1
ATOM 2888 C C . ARG B 1 142 ? 98.838 28.985 2.868 1.00 34.08 139 ARG B C 1
ATOM 2889 O O . ARG B 1 142 ? 97.615 28.939 2.749 1.00 33.21 139 ARG B O 1
ATOM 2897 N N . GLU B 1 143 ? 99.693 28.609 1.916 1.00 35.23 140 GLU B N 1
ATOM 2898 C CA . GLU B 1 143 ? 99.232 28.155 0.608 1.00 36.09 140 GLU B CA 1
ATOM 2899 C C . GLU B 1 143 ? 98.258 26.982 0.752 1.00 35.38 140 GLU B C 1
ATOM 2900 O O . GLU B 1 143 ? 97.199 26.994 0.143 1.00 35.65 140 GLU B O 1
ATOM 2918 N N . LYS B 1 146 ? 94.881 28.034 2.525 1.00 37.77 143 LYS B N 1
ATOM 2919 C CA . LYS B 1 146 ? 94.087 28.790 1.564 1.00 41.21 143 LYS B CA 1
ATOM 2920 C C . LYS B 1 146 ? 93.339 27.900 0.562 1.00 41.83 143 LYS B C 1
ATOM 2921 O O . LYS B 1 146 ? 92.151 28.082 0.316 1.00 42.05 143 LYS B O 1
ATOM 2927 N N . GLN B 1 147 ? 94.041 26.936 -0.004 1.00 42.59 144 GLN B N 1
ATOM 2928 C CA . GLN B 1 147 ? 93.439 25.991 -0.927 1.00 45.55 144 GLN B CA 1
ATOM 2929 C C . GLN B 1 147 ? 92.313 25.212 -0.242 1.00 44.02 144 GLN B C 1
ATOM 2930 O O . GLN B 1 147 ? 91.204 25.108 -0.761 1.00 44.97 144 GLN B O 1
ATOM 2936 N N . LYS B 1 148 ? 92.590 24.685 0.939 1.00 42.07 145 LYS B N 1
ATOM 2937 C CA . LYS B 1 148 ? 91.619 23.856 1.625 1.00 42.07 145 LYS B CA 1
ATOM 2938 C C . LYS B 1 148 ? 90.389 24.660 2.016 1.00 41.50 145 LYS B C 1
ATOM 2939 O O . LYS B 1 148 ? 89.265 24.187 1.866 1.00 42.80 145 LYS B O 1
ATOM 2945 N N . ALA B 1 149 ? 90.586 25.883 2.481 1.00 39.72 146 ALA B N 1
ATOM 2946 C CA . ALA B 1 149 ? 89.450 26.691 2.940 1.00 40.63 146 ALA B CA 1
ATOM 2947 C C . ALA B 1 149 ? 88.489 27.109 1.815 1.00 43.91 146 ALA B C 1
ATOM 2948 O O . ALA B 1 149 ? 87.365 27.537 2.086 1.00 45.27 146 ALA B O 1
ATOM 2950 N N . SER B 1 150 ? 88.906 26.980 0.559 1.00 45.26 147 SER B N 1
ATOM 2951 C CA . SER B 1 150 ? 88.012 27.316 -0.546 1.00 48.52 147 SER B CA 1
ATOM 2952 C C . SER B 1 150 ? 87.110 26.146 -0.893 1.00 50.38 147 SER B C 1
ATOM 2953 O O . SER B 1 150 ? 86.059 26.332 -1.487 1.00 53.14 147 SER B O 1
ATOM 2956 N N . VAL B 1 151 ? 87.511 24.946 -0.494 1.00 50.10 148 VAL B N 1
ATOM 2957 C CA . VAL B 1 151 ? 86.808 23.731 -0.894 1.00 52.65 148 VAL B CA 1
ATOM 2958 C C . VAL B 1 151 ? 86.210 22.951 0.290 1.00 52.30 148 VAL B C 1
ATOM 2959 O O . VAL B 1 151 ? 85.387 22.073 0.091 1.00 54.52 148 VAL B O 1
ATOM 2963 N N . GLU B 1 152 ? 86.625 23.266 1.512 1.00 50.31 149 GLU B N 1
ATOM 2964 C CA . GLU B 1 152 ? 86.025 22.678 2.703 1.00 50.40 149 GLU B CA 1
ATOM 2965 C C . GLU B 1 152 ? 85.799 23.773 3.732 1.00 46.15 149 GLU B C 1
ATOM 2966 O O . GLU B 1 152 ? 86.417 24.818 3.634 1.00 43.29 149 GLU B O 1
ATOM 2972 N N . PRO B 1 153 ? 84.906 23.533 4.714 1.00 41.60 150 PRO B N 1
ATOM 2973 C CA . PRO B 1 153 ? 84.519 24.511 5.734 1.00 39.65 150 PRO B CA 1
ATOM 2974 C C . PRO B 1 153 ? 85.412 24.520 6.970 1.00 38.27 150 PRO B C 1
ATOM 2975 O O . PRO B 1 153 ? 84.916 24.560 8.105 1.00 37.44 150 PRO B O 1
ATOM 2979 N N . ILE B 1 154 ? 86.719 24.505 6.747 1.00 37.22 151 ILE B N 1
ATOM 2980 C CA . ILE B 1 154 ? 87.689 24.486 7.834 1.00 36.10 151 ILE B CA 1
ATOM 2981 C C . ILE B 1 154 ? 87.818 25.855 8.523 1.00 35.06 151 ILE B C 1
ATOM 2982 O O . ILE B 1 154 ? 88.284 25.940 9.661 1.00 34.99 151 ILE B O 1
ATOM 2987 N N . GLY B 1 155 ? 87.400 26.915 7.835 1.00 34.17 152 GLY B N 1
ATOM 2988 C CA . GLY B 1 155 ? 87.452 28.264 8.368 1.00 33.14 152 GLY B CA 1
ATOM 2989 C C . GLY B 1 155 ? 86.695 28.453 9.666 1.00 32.83 152 GLY B C 1
ATOM 2990 O O . GLY B 1 155 ? 87.091 29.245 10.503 1.00 32.49 152 GLY B O 1
ATOM 2991 N N . PHE B 1 156 ? 85.614 27.711 9.850 1.00 32.98 153 PHE B N 1
ATOM 2992 C CA . PHE B 1 156 ? 84.794 27.843 11.043 1.00 32.95 153 PHE B CA 1
ATOM 2993 C C . PHE B 1 156 ? 85.518 27.460 12.342 1.00 32.54 153 PHE B C 1
ATOM 2994 O O . PHE B 1 156 ? 85.021 27.762 13.442 1.00 33.13 153 PHE B O 1
ATOM 3002 N N . ASN B 1 157 ? 86.687 26.827 12.231 1.00 31.36 154 ASN B N 1
ATOM 3003 C CA . ASN B 1 157 ? 87.508 26.536 13.403 1.00 30.62 154 ASN B CA 1
ATOM 3004 C C . ASN B 1 157 ? 88.186 27.788 13.930 1.00 29.92 154 ASN B C 1
ATOM 3005 O O . ASN B 1 157 ? 88.603 27.826 15.092 1.00 29.94 154 ASN B O 1
ATOM 3010 N N . LEU B 1 158 ? 88.300 28.800 13.067 1.00 29.21 155 LEU B N 1
ATOM 3011 C CA . LEU B 1 158 ? 88.889 30.103 13.413 1.00 28.93 155 LEU B CA 1
ATOM 3012 C C . LEU B 1 158 ? 87.893 31.034 14.085 1.00 29.56 155 LEU B C 1
ATOM 3013 O O . LEU B 1 158 ? 88.282 32.051 14.648 1.00 29.50 155 LEU B O 1
ATOM 3018 N N . LEU B 1 159 ? 86.611 30.675 14.018 1.00 30.53 156 LEU B N 1
ATOM 3019 C CA . LEU B 1 159 ? 85.529 31.493 14.529 1.00 31.41 156 LEU B CA 1
ATOM 3020 C C . LEU B 1 159 ? 84.908 30.853 15.752 1.00 32.88 156 LEU B C 1
ATOM 3021 O O . LEU B 1 159 ? 84.985 29.646 15.937 1.00 34.33 156 LEU B O 1
ATOM 3026 N N . PRO B 1 160 ? 84.285 31.664 16.603 1.00 34.02 157 PRO B N 1
ATOM 3027 C CA . PRO B 1 160 ? 83.511 31.098 17.680 1.00 34.98 157 PRO B CA 1
ATOM 3028 C C . PRO B 1 160 ? 82.352 30.289 17.131 1.00 36.02 157 PRO B C 1
ATOM 3029 O O . PRO B 1 160 ? 82.033 30.370 15.942 1.00 35.03 157 PRO B O 1
ATOM 3033 N N . LYS B 1 161 ? 81.728 29.508 18.003 1.00 38.50 158 LYS B N 1
ATOM 3034 C CA . LYS B 1 161 ? 80.585 28.701 17.625 1.00 40.45 158 LYS B CA 1
ATOM 3035 C C . LYS B 1 161 ? 79.518 29.581 16.965 1.00 39.00 158 LYS B C 1
ATOM 3036 O O . LYS B 1 161 ? 78.919 29.187 15.961 1.00 37.96 158 LYS B O 1
ATOM 3042 N N . LEU B 1 162 ? 79.295 30.772 17.520 1.00 38.22 159 LEU B N 1
ATOM 3043 C CA . LEU B 1 162 ? 78.352 31.730 16.942 1.00 37.66 159 LEU B CA 1
ATOM 3044 C C . LEU B 1 162 ? 79.111 32.883 16.327 1.00 36.40 159 LEU B C 1
ATOM 3045 O O . LEU B 1 162 ? 79.977 33.460 16.973 1.00 36.70 159 LEU B O 1
ATOM 3050 N N . PHE B 1 163 ? 78.753 33.230 15.093 1.00 35.33 160 PHE B N 1
ATOM 3051 C CA . PHE B 1 163 ? 79.447 34.271 14.330 1.00 34.26 160 PHE B CA 1
ATOM 3052 C C . PHE B 1 163 ? 78.477 35.071 13.447 1.00 34.40 160 PHE B C 1
ATOM 3053 O O . PHE B 1 163 ? 77.420 34.576 13.045 1.00 33.85 160 PHE B O 1
ATOM 3061 N N . THR B 1 164 ? 78.852 36.313 13.155 1.00 34.58 161 THR B N 1
ATOM 3062 C CA . THR B 1 164 ? 78.061 37.183 12.276 1.00 35.17 161 THR B CA 1
ATOM 3063 C C . THR B 1 164 ? 78.571 37.030 10.852 1.00 34.50 161 THR B C 1
ATOM 3064 O O . THR B 1 164 ? 79.708 36.591 10.654 1.00 33.83 161 THR B O 1
ATOM 3068 N N . LEU B 1 165 ? 77.742 37.379 9.868 1.00 34.73 162 LEU B N 1
ATOM 3069 C CA . LEU B 1 165 ? 78.154 37.273 8.461 1.00 34.68 162 LEU B CA 1
ATOM 3070 C C . LEU B 1 165 ? 79.251 38.257 8.173 1.00 34.58 162 LEU B C 1
ATOM 3071 O O . LEU B 1 165 ? 80.086 38.033 7.305 1.00 34.85 162 LEU B O 1
ATOM 3076 N N . SER B 1 166 ? 79.225 39.363 8.903 1.00 34.99 163 SER B N 1
ATOM 3077 C CA . SER B 1 166 ? 80.266 40.371 8.836 1.00 35.02 163 SER B CA 1
ATOM 3078 C C . SER B 1 166 ? 81.610 39.755 9.241 1.00 33.60 163 SER B C 1
ATOM 3079 O O . SER B 1 166 ? 82.601 39.930 8.549 1.00 33.29 163 SER B O 1
ATOM 3082 N N . GLN B 1 167 ? 81.630 38.996 10.333 1.00 32.92 164 GLN B N 1
ATOM 3083 C CA . GLN B 1 167 ? 82.864 38.333 10.769 1.00 32.25 164 GLN B CA 1
ATOM 3084 C C . GLN B 1 167 ? 83.284 37.278 9.771 1.00 32.26 164 GLN B C 1
ATOM 3085 O O . GLN B 1 167 ? 84.469 37.133 9.477 1.00 31.78 164 GLN B O 1
ATOM 3091 N N . LEU B 1 168 ? 82.309 36.545 9.242 1.00 32.48 165 LEU B N 1
ATOM 3092 C CA . LEU B 1 168 ? 82.613 35.495 8.276 1.00 33.08 165 LEU B CA 1
ATOM 3093 C C . LEU B 1 168 ? 83.238 36.082 7.026 1.00 33.99 165 LEU B C 1
ATOM 3094 O O . LEU B 1 168 ? 84.287 35.627 6.575 1.00 34.21 165 LEU B O 1
ATOM 3099 N N . GLN B 1 169 ? 82.597 37.092 6.463 1.00 35.26 166 GLN B N 1
ATOM 3100 C CA . GLN B 1 169 ? 83.126 37.706 5.250 1.00 36.56 166 GLN B CA 1
ATOM 3101 C C . GLN B 1 169 ? 84.509 38.257 5.502 1.00 36.49 166 GLN B C 1
ATOM 3102 O O . GLN B 1 169 ? 85.421 38.068 4.708 1.00 37.74 166 GLN B O 1
ATOM 3108 N N . SER B 1 170 ? 84.654 38.936 6.627 1.00 35.91 167 SER B N 1
ATOM 3109 C CA . SER B 1 170 ? 85.931 39.491 7.020 1.00 35.73 167 SER B CA 1
ATOM 3110 C C . SER B 1 170 ? 87.024 38.400 7.051 1.00 35.32 167 SER B C 1
ATOM 3111 O O . SER B 1 170 ? 88.150 38.624 6.611 1.00 35.18 167 SER B O 1
ATOM 3114 N N . LEU B 1 171 ? 86.671 37.222 7.566 1.00 34.72 168 LEU B N 1
ATOM 3115 C CA . LEU B 1 171 ? 87.611 36.132 7.692 1.00 34.43 168 LEU B CA 1
ATOM 3116 C C . LEU B 1 171 ? 88.087 35.692 6.331 1.00 35.96 168 LEU B C 1
ATOM 3117 O O . LEU B 1 171 ? 89.277 35.508 6.127 1.00 36.00 168 LEU B O 1
ATOM 3122 N N . TYR B 1 172 ? 87.155 35.513 5.402 1.00 37.33 169 TYR B N 1
ATOM 3123 C CA . TYR B 1 172 ? 87.505 35.023 4.086 1.00 38.91 169 TYR B CA 1
ATOM 3124 C C . TYR B 1 172 ? 88.267 36.070 3.283 1.00 40.86 169 TYR B C 1
ATOM 3125 O O . TYR B 1 172 ? 89.123 35.720 2.453 1.00 40.73 169 TYR B O 1
ATOM 3134 N N . GLU B 1 173 ? 87.989 37.346 3.559 1.00 41.61 170 GLU B N 1
ATOM 3135 C CA . GLU B 1 173 ? 88.749 38.425 2.938 1.00 43.84 170 GLU B CA 1
ATOM 3136 C C . GLU B 1 173 ? 90.187 38.372 3.405 1.00 44.15 170 GLU B C 1
ATOM 3137 O O . GLU B 1 173 ? 91.093 38.580 2.617 1.00 45.85 170 GLU B O 1
ATOM 3143 N N . ALA B 1 174 ? 90.383 38.068 4.687 1.00 44.39 171 ALA B N 1
ATOM 3144 C CA . ALA B 1 174 ? 91.711 37.910 5.266 1.00 44.49 171 ALA B CA 1
ATOM 3145 C C . ALA B 1 174 ? 92.402 36.643 4.751 1.00 46.38 171 ALA B C 1
ATOM 3146 O O . ALA B 1 174 ? 93.598 36.652 4.513 1.00 47.44 171 ALA B O 1
ATOM 3148 N N . ILE B 1 175 ? 91.653 35.559 4.567 1.00 48.10 172 ILE B N 1
ATOM 3149 C CA . ILE B 1 175 ? 92.232 34.320 4.049 1.00 49.92 172 ILE B CA 1
ATOM 3150 C C . ILE B 1 175 ? 92.801 34.608 2.674 1.00 53.02 172 ILE B C 1
ATOM 3151 O O . ILE B 1 175 ? 93.964 34.332 2.404 1.00 54.07 172 ILE B O 1
ATOM 3156 N N . TYR B 1 176 ? 91.963 35.177 1.815 1.00 56.50 173 TYR B N 1
ATOM 3157 C CA . TYR B 1 176 ? 92.314 35.417 0.418 1.00 59.65 173 TYR B CA 1
ATOM 3158 C C . TYR B 1 176 ? 92.999 36.761 0.186 1.00 60.87 173 TYR B C 1
ATOM 3159 O O . TYR B 1 176 ? 93.317 37.105 -0.946 1.00 60.61 173 TYR B O 1
ATOM 3168 N N . GLY B 1 177 ? 93.217 37.527 1.250 1.00 62.12 174 GLY B N 1
ATOM 3169 C CA . GLY B 1 177 ? 93.924 38.798 1.148 1.00 64.56 174 GLY B CA 1
ATOM 3170 C C . GLY B 1 177 ? 93.332 39.717 0.098 1.00 68.46 174 GLY B C 1
ATOM 3171 O O . GLY B 1 177 ? 94.067 40.431 -0.581 1.00 69.34 174 GLY B O 1
ATOM 3172 N N . GLU B 1 178 ? 92.005 39.697 -0.036 1.00 71.23 175 GLU B N 1
ATOM 3173 C CA . GLU B 1 178 ? 91.310 40.558 -0.993 1.00 74.65 175 GLU B CA 1
ATOM 3174 C C . GLU B 1 178 ? 89.839 40.773 -0.624 1.00 73.87 175 GLU B C 1
ATOM 3175 O O . GLU B 1 178 ? 89.225 39.916 0.015 1.00 72.42 175 GLU B O 1
ATOM 3181 N N . PRO B 1 179 ? 89.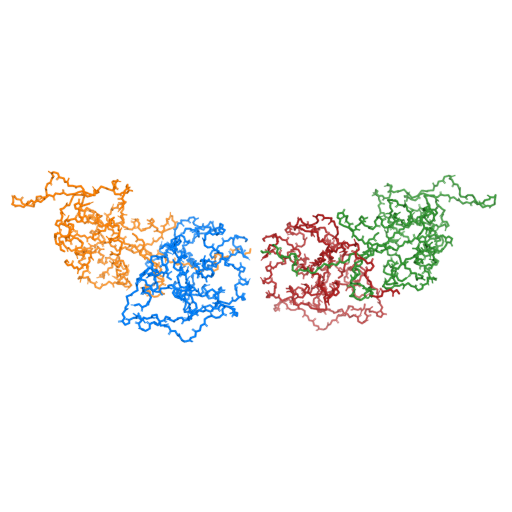267 41.914 -1.051 1.00 75.15 176 PRO B N 1
ATOM 3182 C CA . PRO B 1 179 ? 87.869 42.218 -0.746 1.00 73.60 176 PRO B CA 1
ATOM 3183 C C . PRO B 1 179 ? 86.892 41.431 -1.614 1.00 72.45 176 PRO B C 1
ATOM 3184 O O . PRO B 1 179 ? 87.183 41.133 -2.771 1.00 70.68 176 PRO B O 1
ATOM 3196 N N . ASP B 1 181 ? 82.593 40.771 -2.774 1.00 68.83 178 ASP B N 1
ATOM 3197 C CA . ASP B 1 181 ? 81.337 41.464 -2.986 1.00 69.22 178 ASP B CA 1
ATOM 3198 C C . ASP B 1 181 ? 80.375 41.054 -1.888 1.00 66.46 178 ASP B C 1
ATOM 3199 O O . ASP B 1 181 ? 79.974 39.899 -1.818 1.00 64.39 178 ASP B O 1
ATOM 3204 N N . LYS B 1 182 ? 80.011 42.010 -1.042 1.00 66.02 179 LYS B N 1
ATOM 3205 C CA . LYS B 1 182 ? 79.145 41.764 0.112 1.00 65.57 179 LYS B CA 1
ATOM 3206 C C . LYS B 1 182 ? 77.834 41.090 -0.279 1.00 65.86 179 LYS B C 1
ATOM 3207 O O . LYS B 1 182 ? 77.346 40.213 0.418 1.00 65.53 179 LYS B O 1
ATOM 3213 N N . ARG B 1 183 ? 77.286 41.483 -1.417 1.00 69.54 180 ARG B N 1
ATOM 3214 C CA . ARG B 1 183 ? 75.977 41.007 -1.853 1.00 71.69 180 ARG B CA 1
ATOM 3215 C C . ARG B 1 183 ? 76.013 39.551 -2.327 1.00 68.46 180 ARG B C 1
ATOM 3216 O O . ARG B 1 183 ? 75.164 38.746 -1.944 1.00 66.15 180 ARG B O 1
ATOM 3224 N N . ASN B 1 184 ? 76.996 39.221 -3.162 1.00 67.32 181 ASN B N 1
ATOM 3225 C CA . ASN B 1 184 ? 77.150 37.859 -3.684 1.00 66.93 181 ASN B CA 1
ATOM 3226 C C . ASN B 1 184 ? 77.558 36.876 -2.589 1.00 65.42 181 ASN B C 1
ATOM 3227 O O . ASN B 1 184 ? 77.198 35.700 -2.634 1.00 64.91 181 ASN B O 1
ATOM 3229 N N . PHE B 1 185 ? 78.309 37.374 -1.608 1.00 64.38 182 PHE B N 1
ATOM 3230 C CA . PHE B 1 185 ? 78.731 36.586 -0.453 1.00 61.72 182 PHE B CA 1
ATOM 3231 C C . PHE B 1 185 ? 77.531 36.171 0.396 1.00 62.33 182 PHE B C 1
ATOM 3232 O O . PHE B 1 185 ? 77.397 34.999 0.752 1.00 60.24 182 PHE B O 1
ATOM 3240 N N . ARG B 1 186 ? 76.676 37.142 0.719 1.00 63.85 183 ARG B N 1
ATOM 3241 C CA . ARG B 1 186 ? 75.410 36.884 1.418 1.00 65.35 183 ARG B CA 1
ATOM 3242 C C . ARG B 1 186 ? 74.547 35.834 0.706 1.00 65.32 183 ARG B C 1
ATOM 3243 O O . ARG B 1 186 ? 73.975 34.965 1.353 1.00 61.39 183 ARG B O 1
ATOM 3251 N N . LYS B 1 187 ? 74.459 35.916 -0.621 1.00 69.53 184 LYS B N 1
ATOM 3252 C CA . LYS B 1 187 ? 73.719 34.919 -1.407 1.00 71.87 184 LYS B CA 1
ATOM 3253 C C . LYS B 1 187 ? 74.244 33.492 -1.219 1.00 69.88 184 LYS B C 1
ATOM 3254 O O . LYS B 1 187 ? 73.466 32.575 -0.961 1.00 68.70 184 LYS B O 1
ATOM 3260 N N . ARG B 1 188 ? 75.556 33.304 -1.352 1.00 69.30 185 ARG B N 1
ATOM 3261 C CA . ARG B 1 188 ? 76.162 31.971 -1.181 1.00 69.53 185 ARG B CA 1
ATOM 3262 C C . ARG B 1 188 ? 75.989 31.384 0.236 1.00 66.20 185 ARG B C 1
ATOM 3263 O O . ARG B 1 188 ? 75.915 30.165 0.408 1.00 65.87 185 ARG B O 1
ATOM 3271 N N . VAL B 1 189 ? 75.911 32.251 1.239 1.00 61.81 186 VAL B N 1
ATOM 3272 C CA . VAL B 1 189 ? 75.666 31.814 2.609 1.00 57.57 186 VAL B CA 1
ATOM 3273 C C . VAL B 1 189 ? 74.188 31.476 2.815 1.00 56.00 186 VAL B C 1
ATOM 3274 O O . VAL B 1 189 ? 73.852 30.526 3.531 1.00 53.95 186 VAL B O 1
ATOM 3278 N N . ALA B 1 190 ? 73.306 32.254 2.196 1.00 56.18 187 ALA B N 1
ATOM 3279 C CA . ALA B 1 190 ? 71.864 31.999 2.293 1.00 56.53 187 ALA B CA 1
ATOM 3280 C C . ALA B 1 190 ? 71.492 30.636 1.725 1.00 57.51 187 ALA B C 1
ATOM 3281 O O . ALA B 1 190 ? 70.575 29.998 2.226 1.00 55.49 187 ALA B O 1
ATOM 3283 N N . GLU B 1 191 ? 72.220 30.195 0.699 1.00 61.52 188 GLU B N 1
ATOM 3284 C CA . GLU B 1 191 ? 71.951 28.929 0.026 1.00 65.84 188 GLU B CA 1
ATOM 3285 C C . GLU B 1 191 ? 72.585 27.717 0.702 1.00 67.52 188 GLU B C 1
ATOM 3286 O O . GLU B 1 191 ? 72.324 26.583 0.302 1.00 73.28 188 GLU B O 1
ATOM 3300 N N . ASP B 1 193 ? 72.628 25.341 3.693 1.00 65.76 190 ASP B N 1
ATOM 3301 C CA . ASP B 1 193 ? 71.717 24.935 4.762 1.00 67.08 190 ASP B CA 1
ATOM 3302 C C . ASP B 1 193 ? 72.434 24.710 6.111 1.00 64.82 190 ASP B C 1
ATOM 3303 O O . ASP B 1 193 ? 71.837 24.910 7.179 1.00 65.26 190 ASP B O 1
ATOM 3308 N N . PHE B 1 194 ? 73.709 24.315 6.047 1.00 60.63 191 PHE B N 1
ATOM 3309 C CA . PHE B 1 194 ? 74.540 24.029 7.238 1.00 58.68 191 PHE B CA 1
ATOM 3310 C C . PHE B 1 194 ? 75.061 25.278 7.978 1.00 54.41 191 PHE B C 1
ATOM 3311 O O . PHE B 1 194 ? 75.745 25.157 8.998 1.00 52.53 191 PHE B O 1
ATOM 3319 N N . ILE B 1 195 ? 74.770 26.459 7.430 1.00 50.68 192 ILE B N 1
ATOM 3320 C CA . ILE B 1 195 ? 74.982 27.732 8.107 1.00 46.58 192 ILE B CA 1
ATOM 3321 C C . ILE B 1 195 ? 73.609 28.274 8.499 1.00 45.31 192 ILE B C 1
ATOM 3322 O O . ILE B 1 195 ? 72.951 28.964 7.724 1.00 42.75 192 ILE B O 1
ATOM 3327 N N . GLU B 1 196 ? 73.183 27.916 9.709 1.00 46.35 193 GLU B N 1
ATOM 3328 C CA . GLU B 1 196 ? 71.860 28.241 10.223 1.00 46.05 193 GLU B CA 1
ATOM 3329 C C . GLU B 1 196 ? 71.874 29.614 10.868 1.00 42.89 193 GLU B C 1
ATOM 3330 O O . GLU B 1 196 ? 72.778 29.934 11.631 1.00 40.96 193 GLU B O 1
ATOM 3336 N N . LYS B 1 197 ? 70.854 30.411 10.570 1.00 42.08 194 LYS B N 1
ATOM 3337 C CA . LYS B 1 197 ? 70.629 31.690 11.240 1.00 41.53 194 LYS B CA 1
ATOM 3338 C C . LYS B 1 197 ? 70.000 31.472 12.621 1.00 40.67 194 LYS B C 1
ATOM 3339 O O . LYS B 1 197 ? 69.176 30.600 12.794 1.00 40.45 194 LYS B O 1
ATOM 3345 N N . THR B 1 198 ? 70.404 32.276 13.592 1.00 41.06 195 THR B N 1
ATOM 3346 C CA . THR B 1 198 ? 69.937 32.145 14.980 1.00 42.03 195 THR B CA 1
ATOM 3347 C C . THR B 1 198 ? 69.041 33.326 15.320 1.00 40.47 195 THR B C 1
ATOM 3348 O O . THR B 1 198 ? 69.026 34.328 14.585 1.00 39.66 195 THR B O 1
ATOM 3352 N N . ASP B 1 199 ? 68.297 33.195 16.417 1.00 40.13 196 ASP B N 1
ATOM 3353 C CA . ASP B 1 199 ? 67.578 34.312 17.012 1.00 41.25 196 ASP B CA 1
ATOM 3354 C C . ASP B 1 199 ? 68.413 35.051 18.080 1.00 40.51 196 ASP B C 1
ATOM 3355 O O . ASP B 1 199 ? 67.867 35.755 18.923 1.00 41.37 196 ASP B O 1
ATOM 3360 N N . LYS B 1 200 ? 69.733 34.925 18.014 1.00 39.11 197 LYS B N 1
ATOM 3361 C CA . LYS B 1 200 ? 70.635 35.622 18.925 1.00 39.58 197 LYS B CA 1
ATOM 3362 C C . LYS B 1 200 ? 71.427 36.678 18.165 1.00 37.71 197 LYS B C 1
ATOM 3363 O O . LYS B 1 200 ? 71.618 36.572 16.954 1.00 35.51 197 LYS B O 1
ATOM 3369 N N . ILE B 1 201 ? 71.872 37.705 18.882 1.00 37.44 198 ILE B N 1
ATOM 3370 C CA . ILE B 1 201 ? 72.691 38.754 18.275 1.00 37.71 198 ILE B CA 1
ATOM 3371 C C . ILE B 1 201 ? 73.967 38.950 19.076 1.00 38.73 198 ILE B C 1
ATOM 3372 O O . ILE B 1 201 ? 73.981 38.736 20.267 1.00 38.82 198 ILE B O 1
ATOM 3377 N N . ASP B 1 202 ? 75.025 39.353 18.391 1.00 41.10 199 ASP B N 1
ATOM 3378 C CA . ASP B 1 202 ? 76.282 39.723 18.997 1.00 44.38 199 ASP B CA 1
ATOM 3379 C C . ASP B 1 202 ? 76.157 41.167 19.429 1.00 47.41 199 ASP B C 1
ATOM 3380 O O . ASP B 1 202 ? 75.883 42.023 18.603 1.00 48.10 199 ASP B O 1
ATOM 3385 N N . LYS B 1 203 ? 76.349 41.426 20.720 1.00 51.43 200 LYS B N 1
ATOM 3386 C CA . LYS B 1 203 ? 76.245 42.768 21.289 1.00 55.60 200 LYS B CA 1
ATOM 3387 C C . LYS B 1 203 ? 77.619 43.249 21.736 1.00 59.03 200 LYS B C 1
ATOM 3388 O O . LYS B 1 203 ? 78.239 42.630 22.605 1.00 58.92 200 LYS B O 1
ATOM 3394 N N . LEU B 1 204 ? 78.090 44.344 21.141 1.00 63.41 201 LEU B N 1
ATOM 3395 C CA . LEU B 1 204 ? 79.374 44.943 21.514 1.00 67.73 201 LEU B CA 1
ATOM 3396 C C . LEU B 1 204 ? 79.125 46.011 22.569 1.00 68.59 201 LEU B C 1
ATOM 3397 O O . LEU B 1 204 ? 79.744 45.992 23.629 1.00 72.21 201 LEU B O 1
ATOM 3402 N N . GLY B 1 205 ? 78.210 46.932 22.287 1.00 66.21 202 GLY B N 1
ATOM 3403 C CA . GLY B 1 205 ? 77.768 47.892 23.293 1.00 65.52 202 GLY B CA 1
ATOM 3404 C C . GLY B 1 205 ? 76.267 47.816 23.467 1.00 63.25 202 GLY B C 1
ATOM 3405 O O . GLY B 1 205 ? 75.661 46.762 23.295 1.00 61.92 202 GLY B O 1
ATOM 3406 N N . SER B 1 206 ? 75.660 48.935 23.826 1.00 55.44 203 SER B N 1
ATOM 3407 C CA . SER B 1 206 ? 74.210 49.056 23.733 1.00 54.23 203 SER B CA 1
ATOM 3408 C C . SER B 1 206 ? 73.776 49.550 22.338 1.00 52.60 203 SER B C 1
ATOM 3409 O O . SER B 1 206 ? 72.597 49.512 22.021 1.00 52.84 203 SER B O 1
ATOM 3412 N N . LYS B 1 207 ? 74.720 49.992 21.507 1.00 52.17 204 LYS B N 1
ATOM 3413 C CA . LYS B 1 207 ? 74.391 50.534 20.187 1.00 52.56 204 LYS B CA 1
ATOM 3414 C C . LYS B 1 207 ? 74.708 49.583 19.034 1.00 51.80 204 LYS B C 1
ATOM 3415 O O . LYS B 1 207 ? 74.318 49.850 17.899 1.00 50.70 204 LYS B O 1
ATOM 3421 N N . ARG B 1 208 ? 75.416 48.489 19.317 1.00 51.95 205 ARG B N 1
ATOM 3422 C CA . ARG B 1 208 ? 75.842 47.562 18.268 1.00 51.70 205 ARG B CA 1
ATOM 3423 C C . ARG B 1 208 ? 75.201 46.189 18.421 1.00 47.67 205 ARG B C 1
ATOM 3424 O O . ARG B 1 208 ? 75.206 45.596 19.499 1.00 49.46 205 ARG B O 1
ATOM 3432 N N . GLY B 1 209 ? 74.644 45.690 17.330 1.00 43.24 206 GLY B N 1
ATOM 3433 C CA . GLY B 1 209 ? 74.056 44.378 17.323 1.00 40.17 206 GLY B CA 1
ATOM 3434 C C . GLY B 1 209 ? 74.085 43.812 15.924 1.00 37.96 206 GLY B C 1
ATOM 3435 O O . GLY B 1 209 ? 73.994 44.558 14.944 1.00 36.59 206 GLY B O 1
ATOM 3436 N N . ALA B 1 210 ? 74.194 42.490 15.832 1.00 35.85 207 ALA B N 1
ATOM 3437 C CA . ALA B 1 210 ? 74.176 41.817 14.535 1.00 35.01 207 ALA B CA 1
ATOM 3438 C C . ALA B 1 210 ? 73.765 40.355 14.689 1.00 33.89 207 ALA B C 1
ATOM 3439 O O . ALA B 1 210 ? 74.135 39.699 15.672 1.00 33.18 207 ALA B O 1
ATOM 3441 N N . ALA B 1 211 ? 72.989 39.855 13.729 1.00 33.32 208 ALA B N 1
ATOM 3442 C CA . ALA B 1 211 ? 72.499 38.473 13.775 1.00 33.38 208 ALA B CA 1
ATOM 3443 C C . ALA B 1 211 ? 73.644 37.463 13.754 1.00 32.62 208 ALA B C 1
ATOM 3444 O O . ALA B 1 211 ? 74.600 37.608 12.980 1.00 31.68 208 ALA B O 1
ATOM 3446 N N . LEU B 1 212 ? 73.525 36.458 14.623 1.00 32.83 209 LEU B N 1
ATOM 3447 C CA . LEU B 1 212 ? 74.500 35.387 14.754 1.00 32.82 209 LEU B CA 1
ATOM 3448 C C . LEU B 1 212 ? 74.058 34.135 13.995 1.00 33.99 209 LEU B C 1
ATOM 3449 O O . LEU B 1 212 ? 72.863 33.834 13.865 1.00 35.24 209 LEU B O 1
ATOM 3454 N N . TYR B 1 213 ? 75.055 33.423 13.500 1.00 34.64 210 TYR B N 1
ATOM 3455 C CA . TYR B 1 213 ? 74.882 32.191 12.764 1.00 36.17 210 TYR B CA 1
ATOM 3456 C C . TYR B 1 213 ? 75.725 31.093 13.393 1.00 37.89 210 TYR B C 1
ATOM 3457 O O . TYR B 1 213 ? 76.631 31.359 14.195 1.00 37.61 210 TYR B O 1
ATOM 3466 N N . LYS B 1 214 ? 75.428 29.867 12.975 1.00 40.61 211 LYS B N 1
ATOM 3467 C CA . LYS B 1 214 ? 76.015 28.659 13.519 1.00 43.45 211 LYS B CA 1
ATOM 3468 C C . LYS B 1 214 ? 76.343 27.723 12.366 1.00 43.40 211 LYS B C 1
ATOM 3469 O O . LYS B 1 214 ? 75.633 27.677 11.372 1.00 42.68 211 LYS B O 1
ATOM 3475 N N . PHE B 1 215 ? 77.419 26.970 12.497 1.00 44.51 212 PHE B N 1
ATOM 3476 C CA . PHE B 1 215 ? 77.753 25.977 11.492 1.00 45.99 212 PHE B CA 1
ATOM 3477 C C . PHE B 1 215 ? 77.255 24.635 11.986 1.00 48.15 212 PHE B C 1
ATOM 3478 O O . PHE B 1 215 ? 77.588 24.222 13.087 1.00 48.28 212 PHE B O 1
ATOM 3486 N N . ASN B 1 216 ? 76.442 23.973 11.178 1.00 50.47 213 ASN B N 1
ATOM 3487 C CA . ASN B 1 216 ? 75.923 22.670 11.526 1.00 54.89 213 ASN B CA 1
ATOM 3488 C C . ASN B 1 216 ? 76.698 21.573 10.795 1.00 56.77 213 ASN B C 1
ATOM 3489 O O . ASN B 1 216 ? 76.337 21.187 9.683 1.00 56.30 213 ASN B O 1
ATOM 3494 N N . GLY B 1 217 ? 77.766 21.086 11.428 1.00 59.13 214 GLY B N 1
ATOM 3495 C CA . GLY B 1 217 ? 78.591 20.005 10.871 1.00 61.37 214 GLY B CA 1
ATOM 3496 C C . GLY B 1 217 ? 77.785 18.776 10.469 1.00 65.13 214 GLY B C 1
ATOM 3497 O O . GLY B 1 217 ? 77.959 18.251 9.367 1.00 63.56 214 GLY B O 1
ATOM 3498 N N . LYS B 1 218 ? 76.902 18.332 11.371 1.00 71.21 215 LYS B N 1
ATOM 3499 C CA . LYS B 1 218 ? 75.943 17.238 11.115 1.00 75.64 215 LYS B CA 1
ATOM 3500 C C . LYS B 1 218 ? 75.280 17.430 9.748 1.00 74.44 215 LYS B C 1
ATOM 3501 O O . LYS B 1 218 ? 75.389 16.577 8.862 1.00 75.29 215 LYS B O 1
ATOM 3507 N N . ALA B 1 219 ? 74.618 18.571 9.585 1.00 72.44 216 ALA B N 1
ATOM 3508 C CA . ALA B 1 219 ? 73.945 18.910 8.338 1.00 71.47 216 ALA B CA 1
ATOM 3509 C C . ALA B 1 219 ? 74.930 18.971 7.181 1.00 68.23 216 ALA B C 1
ATOM 3510 O O . ALA B 1 219 ? 74.626 18.521 6.084 1.00 68.92 216 ALA B O 1
ATOM 3512 N N . TYR B 1 220 ? 76.112 19.523 7.430 1.00 65.92 217 TYR B N 1
ATOM 3513 C CA . TYR B 1 220 ? 77.104 19.664 6.377 1.00 63.69 217 TYR B CA 1
ATOM 3514 C C . TYR B 1 220 ? 77.545 18.310 5.847 1.00 67.15 217 TYR B C 1
ATOM 3515 O O . TYR B 1 220 ? 77.500 18.080 4.638 1.00 66.43 217 TYR B O 1
ATOM 3524 N N . ARG B 1 221 ? 77.975 17.424 6.743 1.00 71.60 218 ARG B N 1
ATOM 3525 C CA . ARG B 1 221 ? 78.471 16.108 6.327 1.00 76.54 218 ARG B CA 1
ATOM 3526 C C . ARG B 1 221 ? 77.376 15.244 5.696 1.00 79.52 218 ARG B C 1
ATOM 3527 O O . ARG B 1 221 ? 77.680 14.314 4.962 1.00 79.04 218 ARG B O 1
ATOM 3535 N N . LYS B 1 222 ? 76.110 15.557 5.972 1.00 83.75 219 LYS B N 1
ATOM 3536 C CA . LYS B 1 222 ? 74.996 14.969 5.222 1.00 87.00 219 LYS B CA 1
ATOM 3537 C C . LYS B 1 222 ? 75.057 15.372 3.735 1.00 86.98 219 LYS B C 1
ATOM 3538 O O . LYS B 1 222 ? 74.717 14.571 2.865 1.00 89.84 219 LYS B O 1
ATOM 3540 N N . ASP B 1 223 ? 75.502 16.597 3.446 1.00 84.92 220 ASP B N 1
ATOM 3541 C CA . ASP B 1 223 ? 75.600 17.081 2.063 1.00 84.51 220 ASP B CA 1
ATOM 3542 C C . ASP B 1 223 ? 76.584 18.255 1.886 1.00 80.30 220 ASP B C 1
ATOM 3543 O O . ASP B 1 223 ? 76.216 19.412 2.099 1.00 81.44 220 ASP B O 1
ATOM 3548 N N . PRO B 1 224 ? 77.840 17.960 1.499 1.00 75.78 221 PRO B N 1
ATOM 3549 C CA . PRO B 1 224 ? 78.793 19.028 1.159 1.00 72.66 221 PRO B CA 1
ATOM 3550 C C . PRO B 1 224 ? 78.368 19.880 -0.031 1.00 71.48 221 PRO B C 1
ATOM 3551 O O . PRO B 1 224 ? 78.960 20.929 -0.259 1.00 66.73 221 PRO B O 1
ATOM 3555 N N . PHE B 1 226 ? 80.370 22.833 -0.224 1.00 58.23 223 PHE B N 1
ATOM 3556 C CA . PHE B 1 226 ? 80.940 24.091 0.256 1.00 58.32 223 PHE B CA 1
ATOM 3557 C C . PHE B 1 226 ? 81.826 24.800 -0.768 1.00 59.32 223 PHE B C 1
ATOM 3558 O O . PHE B 1 226 ? 82.804 24.241 -1.240 1.00 58.59 223 PHE B O 1
ATOM 3566 N N . LYS B 1 227 ? 81.475 26.044 -1.080 1.00 63.19 224 LYS B N 1
ATOM 3567 C CA . LYS B 1 227 ? 82.275 26.910 -1.944 1.00 66.46 224 LYS B CA 1
ATOM 3568 C C . LYS B 1 227 ? 81.847 28.346 -1.683 1.00 69.81 224 LYS B C 1
ATOM 3569 O O . LYS B 1 227 ? 80.684 28.698 -1.928 1.00 72.10 224 LYS B O 1
ATOM 3571 N N . LEU B 1 228 ? 82.768 29.158 -1.158 1.00 72.86 225 LEU B N 1
ATOM 3572 C CA . LEU B 1 228 ? 82.534 30.599 -1.005 1.00 77.07 225 LEU B CA 1
ATOM 3573 C C . LEU B 1 228 ? 83.822 31.443 -1.032 1.00 76.35 225 LEU B C 1
ATOM 3574 O O . LEU B 1 228 ? 84.938 30.918 -1.046 1.00 73.48 225 LEU B O 1
ATOM 3579 N N . ALA C 1 3 ? 99.319 -14.037 -20.910 1.00 77.38 0 ALA C N 1
ATOM 3580 C CA . ALA C 1 3 ? 100.618 -14.359 -20.245 1.00 76.03 0 ALA C CA 1
ATOM 3581 C C . ALA C 1 3 ? 100.917 -15.844 -20.382 1.00 73.91 0 ALA C C 1
ATOM 3582 O O . ALA C 1 3 ? 101.581 -16.254 -21.333 1.00 71.15 0 ALA C O 1
ATOM 3592 N N . LYS C 1 5 ? 98.797 -17.960 -21.099 1.00 72.27 2 LYS C N 1
ATOM 3593 C CA . LYS C 1 5 ? 98.069 -18.327 -22.318 1.00 71.18 2 LYS C CA 1
ATOM 3594 C C . LYS C 1 5 ? 99.026 -18.775 -23.449 1.00 70.08 2 LYS C C 1
ATOM 3595 O O . LYS C 1 5 ? 98.760 -19.770 -24.130 1.00 68.63 2 LYS C O 1
ATOM 3597 N N . ASN C 1 6 ? 100.139 -18.043 -23.615 1.00 67.17 3 ASN C N 1
ATOM 3598 C CA . ASN C 1 6 ? 101.130 -18.279 -24.678 1.00 61.65 3 ASN C CA 1
ATOM 3599 C C . ASN C 1 6 ? 102.462 -18.831 -24.173 1.00 56.91 3 ASN C C 1
ATOM 3600 O O . ASN C 1 6 ? 103.440 -18.893 -24.923 1.00 59.32 3 ASN C O 1
ATOM 3602 N N . TYR C 1 7 ? 102.515 -19.230 -22.907 1.00 50.22 4 TYR C N 1
ATOM 3603 C CA . TYR C 1 7 ? 103.767 -19.714 -22.322 1.00 45.68 4 TYR C CA 1
ATOM 3604 C C . TYR C 1 7 ? 104.189 -21.064 -22.946 1.00 42.73 4 TYR C C 1
ATOM 3605 O O . TYR C 1 7 ? 105.349 -21.279 -23.284 1.00 41.21 4 TYR C O 1
ATOM 3614 N N . TYR C 1 8 ? 103.230 -21.960 -23.093 1.00 39.87 5 TYR C N 1
ATOM 3615 C CA . TYR C 1 8 ? 103.482 -23.212 -23.737 1.00 38.12 5 TYR C CA 1
ATOM 3616 C C . TYR C 1 8 ? 103.526 -23.000 -25.249 1.00 37.26 5 TYR C C 1
ATOM 3617 O O . TYR C 1 8 ? 104.544 -23.272 -25.901 1.00 35.91 5 TYR C O 1
ATOM 3626 N N . SER C 1 9 ? 102.431 -22.472 -25.787 1.00 38.94 6 SER C N 1
ATOM 3627 C CA . SER C 1 9 ? 102.170 -22.483 -27.235 1.00 38.28 6 SER C CA 1
ATOM 3628 C C . SER C 1 9 ? 103.149 -21.687 -28.110 1.00 36.84 6 SER C C 1
ATOM 3629 O O . SER C 1 9 ? 103.155 -21.856 -29.316 1.00 36.27 6 SER C O 1
ATOM 3632 N N . SER C 1 10 ? 103.982 -20.844 -27.517 1.00 36.37 7 SER C N 1
ATOM 3633 C CA . SER C 1 10 ? 105.053 -20.198 -28.274 1.00 36.03 7 SER C CA 1
ATOM 3634 C C . SER C 1 10 ? 106.220 -21.142 -28.576 1.00 34.59 7 SER C C 1
ATOM 3635 O O . SER C 1 10 ? 107.216 -20.728 -29.186 1.00 35.14 7 SER C O 1
ATOM 3638 N N . ASN C 1 11 ? 106.112 -22.397 -28.133 1.00 32.52 8 ASN C N 1
ATOM 3639 C CA . ASN C 1 11 ? 107.137 -23.400 -28.370 1.00 30.94 8 ASN C CA 1
ATOM 3640 C C . ASN C 1 11 ? 106.663 -24.475 -29.363 1.00 29.71 8 ASN C C 1
ATOM 3641 O O . ASN C 1 11 ? 105.464 -24.783 -29.449 1.00 29.68 8 ASN C O 1
ATOM 3646 N N . PRO C 1 12 ? 107.610 -25.051 -30.120 1.00 28.40 9 PRO C N 1
ATOM 3647 C CA . PRO C 1 12 ? 107.276 -26.125 -31.019 1.00 27.44 9 PRO C CA 1
ATOM 3648 C C . PRO C 1 12 ? 106.941 -27.418 -30.273 1.00 26.68 9 PRO C C 1
ATOM 3649 O O . PRO C 1 12 ? 107.214 -27.532 -29.073 1.00 26.80 9 PRO C O 1
ATOM 3653 N N . THR C 1 13 ? 106.345 -28.370 -30.991 1.00 25.71 10 THR C N 1
ATOM 3654 C CA . THR C 1 13 ? 106.021 -29.680 -30.458 1.00 25.23 10 THR C CA 1
ATOM 3655 C C . THR C 1 13 ? 106.656 -30.736 -31.341 1.00 24.58 10 THR C C 1
ATOM 3656 O O . THR C 1 13 ? 106.848 -30.503 -32.521 1.00 24.38 10 THR C O 1
ATOM 3660 N N . PHE C 1 14 ? 106.943 -31.905 -30.769 1.00 24.13 11 PHE C N 1
ATOM 3661 C CA . PHE C 1 14 ? 107.700 -32.942 -31.472 1.00 23.83 11 PHE C CA 1
ATOM 3662 C C . PHE C 1 14 ? 107.057 -34.307 -31.350 1.00 23.50 11 PHE C C 1
ATOM 3663 O O . PHE C 1 14 ? 106.445 -34.612 -30.324 1.00 23.45 11 PHE C O 1
ATOM 3671 N N . TYR C 1 15 ? 107.236 -35.139 -32.378 1.00 23.25 12 TYR C N 1
ATOM 3672 C CA . TYR C 1 15 ? 106.968 -36.560 -32.269 1.00 22.96 12 TYR C CA 1
ATOM 3673 C C . TYR C 1 15 ? 107.859 -37.169 -31.209 1.00 22.98 12 TYR C C 1
ATOM 3674 O O . TYR C 1 15 ? 109.050 -36.906 -31.200 1.00 22.92 12 TYR C O 1
ATOM 3683 N N . LEU C 1 16 ? 107.273 -37.986 -30.331 1.00 23.05 13 LEU C N 1
ATOM 3684 C CA . LEU C 1 16 ? 107.987 -38.680 -29.285 1.00 23.23 13 LEU C CA 1
ATOM 3685 C C . LEU C 1 16 ? 107.996 -40.172 -29.551 1.00 23.01 13 LEU C C 1
ATOM 3686 O O . LEU C 1 16 ? 107.018 -40.884 -29.299 1.00 22.74 13 LEU C O 1
ATOM 3691 N N . GLY C 1 17 ? 109.135 -40.655 -30.015 1.00 23.02 14 GLY C N 1
ATOM 3692 C CA . GLY C 1 17 ? 109.311 -42.062 -30.318 1.00 22.92 14 GLY C CA 1
ATOM 3693 C C . GLY C 1 17 ? 109.652 -42.901 -29.104 1.00 22.89 14 GLY C C 1
ATOM 3694 O O . GLY C 1 17 ? 110.135 -42.415 -28.076 1.00 23.09 14 GLY C O 1
ATOM 3695 N N . ILE C 1 18 ? 109.360 -44.182 -29.219 1.00 22.79 15 ILE C N 1
ATOM 3696 C CA . ILE C 1 18 ? 109.804 -45.146 -28.269 1.00 22.64 15 ILE C CA 1
ATOM 3697 C C . ILE C 1 18 ? 110.610 -46.157 -29.075 1.00 22.72 15 ILE C C 1
ATOM 3698 O O . ILE C 1 18 ? 110.189 -46.555 -30.139 1.00 22.52 15 ILE C O 1
ATOM 3703 N N . ASP C 1 19 ? 111.769 -46.552 -28.558 1.00 23.09 16 ASP C N 1
ATOM 3704 C CA . ASP C 1 19 ? 112.522 -47.660 -29.105 1.00 23.47 16 ASP C CA 1
ATOM 3705 C C . ASP C 1 19 ? 112.970 -48.610 -27.971 1.00 23.80 16 ASP C C 1
ATOM 3706 O O . ASP C 1 19 ? 113.468 -48.172 -26.906 1.00 23.78 16 ASP C O 1
ATOM 3711 N N . CYS C 1 20 ? 112.780 -49.908 -28.212 1.00 24.16 17 CYS C N 1
ATOM 3712 C CA . CYS C 1 20 ? 113.057 -50.943 -27.235 1.00 24.40 17 CYS C CA 1
ATOM 3713 C C . CYS C 1 20 ? 114.234 -51.813 -27.595 1.00 23.86 17 CYS C C 1
ATOM 3714 O O . CYS C 1 20 ? 114.269 -52.409 -28.660 1.00 24.00 17 CYS C O 1
ATOM 3717 N N . ILE C 1 21 ? 115.205 -51.899 -26.691 1.00 23.41 18 ILE C N 1
ATOM 3718 C CA . ILE C 1 21 ? 116.287 -52.866 -26.820 1.00 23.07 18 ILE C CA 1
ATOM 3719 C C . ILE C 1 21 ? 115.877 -54.055 -25.983 1.00 22.60 18 ILE C C 1
ATOM 3720 O O . ILE C 1 21 ? 115.843 -53.966 -24.778 1.00 22.62 18 ILE C O 1
ATOM 3725 N N . ILE C 1 22 ? 115.544 -55.160 -26.627 1.00 22.20 19 ILE C N 1
ATOM 3726 C CA . ILE C 1 22 ? 115.004 -56.306 -25.931 1.00 21.98 19 ILE C CA 1
ATOM 3727 C C . ILE C 1 22 ? 116.047 -57.416 -25.852 1.00 22.08 19 ILE C C 1
ATOM 3728 O O . ILE C 1 22 ? 116.382 -58.027 -26.875 1.00 22.17 19 ILE C O 1
ATOM 3733 N N . PHE C 1 23 ? 116.536 -57.673 -24.641 1.00 22.13 20 PHE C N 1
ATOM 3734 C CA . PHE C 1 23 ? 117.580 -58.657 -24.414 1.00 22.37 20 PHE C CA 1
ATOM 3735 C C . PHE C 1 23 ? 117.003 -60.024 -24.090 1.00 22.84 20 PHE C C 1
ATOM 3736 O O . PHE C 1 23 ? 116.039 -60.136 -23.365 1.00 22.59 20 PHE C O 1
ATOM 3744 N N . GLY C 1 24 ? 117.638 -61.059 -24.632 1.00 23.64 21 GLY C N 1
ATOM 3745 C CA . GLY C 1 24 ? 117.376 -62.433 -24.242 1.00 24.26 21 GLY C CA 1
ATOM 3746 C C . GLY C 1 24 ? 118.679 -63.211 -24.101 1.00 25.19 21 GLY C C 1
ATOM 3747 O O . GLY C 1 24 ? 119.742 -62.773 -24.536 1.00 25.49 21 GLY C O 1
ATOM 3748 N N . PHE C 1 25 ? 118.590 -64.383 -23.505 1.00 26.16 22 PHE C N 1
ATOM 3749 C CA . PHE C 1 25 ? 119.763 -65.217 -23.270 1.00 27.41 22 PHE C CA 1
ATOM 3750 C C . PHE C 1 25 ? 119.451 -66.682 -23.567 1.00 29.07 22 PHE C C 1
ATOM 3751 O O . PHE C 1 25 ? 118.472 -67.256 -23.063 1.00 29.17 22 PHE C O 1
ATOM 3759 N N . ASN C 1 26 ? 120.294 -67.287 -24.383 1.00 31.55 23 ASN C N 1
ATOM 3760 C CA . ASN C 1 26 ? 120.116 -68.671 -24.764 1.00 33.85 23 ASN C CA 1
ATOM 3761 C C . ASN C 1 26 ? 121.470 -69.272 -25.112 1.00 35.66 23 ASN C C 1
ATOM 3762 O O . ASN C 1 26 ? 122.238 -68.678 -25.882 1.00 34.95 23 ASN C O 1
ATOM 3767 N N . GLU C 1 27 ? 121.770 -70.416 -24.488 1.00 38.33 24 GLU C N 1
ATOM 3768 C CA . GLU C 1 27 ? 122.945 -71.236 -24.816 1.00 40.36 24 GLU C CA 1
ATOM 3769 C C . GLU C 1 27 ? 124.224 -70.422 -24.827 1.00 39.56 24 GLU C C 1
ATOM 3770 O O . GLU C 1 27 ? 124.970 -70.409 -25.810 1.00 39.76 24 GLU C O 1
ATOM 3776 N N . GLY C 1 28 ? 124.446 -69.697 -23.744 1.00 38.33 25 GLY C N 1
ATOM 3777 C CA . GLY C 1 28 ? 125.661 -68.911 -23.602 1.00 38.19 25 GLY C CA 1
ATOM 3778 C C . GLY C 1 28 ? 125.750 -67.640 -24.414 1.00 37.44 25 GLY C C 1
ATOM 3779 O O . GLY C 1 28 ? 126.728 -66.925 -24.298 1.00 38.29 25 GLY C O 1
ATOM 3780 N N . GLU C 1 29 ? 124.738 -67.336 -25.226 1.00 36.37 26 GLU C N 1
ATOM 3781 C CA . GLU C 1 29 ? 124.755 -66.125 -26.043 1.00 35.39 26 GLU C CA 1
ATOM 3782 C C . GLU C 1 29 ? 123.626 -65.180 -25.629 1.00 32.58 26 GLU C C 1
ATOM 3783 O O . GLU C 1 29 ? 122.522 -65.596 -25.295 1.00 31.46 26 GLU C O 1
ATOM 3789 N N . ILE C 1 30 ? 123.936 -63.894 -25.642 1.00 30.87 27 ILE C N 1
ATOM 3790 C CA . ILE C 1 30 ? 122.938 -62.848 -25.477 1.00 29.02 27 ILE C CA 1
ATOM 3791 C C . ILE C 1 30 ? 122.497 -62.392 -26.852 1.00 27.71 27 ILE C C 1
ATOM 3792 O O . ILE C 1 30 ? 123.334 -62.146 -27.703 1.00 27.98 27 ILE C O 1
ATOM 3797 N N . SER C 1 31 ? 121.180 -62.300 -27.049 1.00 26.69 28 SER C N 1
ATOM 3798 C CA . SER C 1 31 ? 120.602 -61.812 -28.308 1.00 25.44 28 SER C CA 1
ATOM 3799 C C . SER C 1 31 ? 119.629 -60.686 -28.078 1.00 24.12 28 SER C C 1
ATOM 3800 O O . SER C 1 31 ? 119.135 -60.475 -26.966 1.00 24.02 28 SER C O 1
ATOM 3803 N N . LEU C 1 32 ? 119.358 -59.974 -29.162 1.00 23.12 29 LEU C N 1
ATOM 3804 C CA . LEU C 1 32 ? 118.391 -58.921 -29.205 1.00 22.04 29 LEU C CA 1
ATOM 3805 C C . LEU C 1 32 ? 117.270 -59.324 -30.133 1.00 21.57 29 LEU C C 1
ATOM 3806 O O . LEU C 1 32 ? 117.486 -59.939 -31.183 1.00 21.78 29 LEU C O 1
ATOM 3811 N N . LEU C 1 33 ? 116.056 -58.962 -29.744 1.00 21.01 30 LEU C N 1
ATOM 3812 C CA . LEU C 1 33 ? 114.890 -59.180 -30.580 1.00 20.69 30 LEU C CA 1
ATOM 3813 C C . LEU C 1 33 ? 114.750 -57.973 -31.518 1.00 20.49 30 LEU C C 1
ATOM 3814 O O . LEU C 1 33 ? 114.398 -56.897 -31.096 1.00 20.29 30 LEU C O 1
ATOM 3819 N N . LEU C 1 34 ? 115.047 -58.160 -32.795 1.00 20.69 31 LEU C N 1
ATOM 3820 C CA . LEU C 1 34 ? 115.037 -57.055 -33.742 1.00 20.64 31 LEU C CA 1
ATOM 3821 C C . LEU C 1 34 ? 113.965 -57.240 -34.803 1.00 20.83 31 LEU C C 1
ATOM 3822 O O . LEU C 1 34 ? 113.553 -58.358 -35.091 1.00 21.05 31 LEU C O 1
ATOM 3827 N N . LEU C 1 35 ? 113.520 -56.143 -35.396 1.00 20.96 32 LEU C N 1
ATOM 3828 C CA . LEU C 1 35 ? 112.615 -56.203 -36.532 1.00 21.42 32 LEU C CA 1
ATOM 3829 C C . LEU C 1 35 ? 113.415 -56.117 -37.809 1.00 22.26 32 LEU C C 1
ATOM 3830 O O . LEU C 1 35 ? 114.274 -55.242 -37.948 1.00 22.22 32 LEU C O 1
ATOM 3835 N N . LYS C 1 36 ? 113.129 -57.022 -38.736 1.00 23.19 33 LYS C N 1
ATOM 3836 C CA . LYS C 1 36 ? 113.463 -56.793 -40.130 1.00 24.27 33 LYS C CA 1
ATOM 3837 C C . LYS C 1 36 ? 112.212 -56.230 -40.783 1.00 24.85 33 LYS C C 1
ATOM 3838 O O . LYS C 1 36 ? 111.271 -56.959 -41.100 1.00 25.16 33 LYS C O 1
ATOM 3844 N N . ARG C 1 37 ? 112.200 -54.924 -40.991 1.00 25.43 34 ARG C N 1
ATOM 3845 C CA . ARG C 1 37 ? 110.931 -54.202 -41.158 1.00 25.97 34 ARG C CA 1
ATOM 3846 C C . ARG C 1 37 ? 110.073 -54.678 -42.320 1.00 27.14 34 ARG C C 1
ATOM 3847 O O . ARG C 1 37 ? 110.539 -54.733 -43.468 1.00 27.96 34 ARG C O 1
ATOM 3855 N N . ASN C 1 38 ? 108.818 -55.016 -42.014 1.00 27.63 35 ASN C N 1
ATOM 3856 C CA . ASN C 1 38 ? 107.812 -55.332 -43.049 1.00 28.58 35 ASN C CA 1
ATOM 3857 C C . ASN C 1 38 ? 106.916 -54.113 -43.338 1.00 29.02 35 ASN C C 1
ATOM 3858 O O . ASN C 1 38 ? 105.845 -54.263 -43.869 1.00 29.38 35 ASN C O 1
ATOM 3863 N N . PHE C 1 39 ? 107.345 -52.914 -42.944 1.00 29.21 36 PHE C N 1
ATOM 3864 C CA . PHE C 1 39 ? 106.583 -51.677 -43.186 1.00 29.64 36 PHE C CA 1
ATOM 3865 C C . PHE C 1 39 ? 107.554 -50.559 -43.515 1.00 29.96 36 PHE C C 1
ATOM 3866 O O . PHE C 1 39 ? 108.751 -50.715 -43.307 1.00 29.75 36 PHE C O 1
ATOM 3874 N N . GLU C 1 40 ? 107.031 -49.456 -44.044 1.00 30.93 37 GLU C N 1
ATOM 3875 C CA . GLU C 1 40 ? 107.820 -48.269 -44.320 1.00 31.55 37 GLU C CA 1
ATOM 3876 C C . GLU C 1 40 ? 107.688 -47.341 -43.119 1.00 31.11 37 GLU C C 1
ATOM 3877 O O . GLU C 1 40 ? 106.658 -47.347 -42.449 1.00 31.10 37 GLU C O 1
ATOM 3883 N N . PRO C 1 41 ? 108.724 -46.535 -42.834 1.00 30.51 38 PRO C N 1
ATOM 3884 C CA . PRO C 1 41 ? 109.954 -46.353 -43.606 1.00 30.74 38 PRO C CA 1
ATOM 3885 C C . PRO C 1 41 ? 111.021 -47.407 -43.351 1.00 30.56 38 PRO C C 1
ATOM 3886 O O . PRO C 1 41 ? 110.902 -48.196 -42.411 1.00 30.15 38 PRO C O 1
ATOM 3890 N N . ALA C 1 42 ? 112.053 -47.411 -44.198 1.00 31.07 39 ALA C N 1
ATOM 3891 C CA . ALA C 1 42 ? 113.166 -48.357 -44.094 1.00 31.20 39 ALA C CA 1
ATOM 3892 C C . ALA C 1 42 ? 112.698 -49.822 -44.122 1.00 31.60 39 ALA C C 1
ATOM 3893 O O . ALA C 1 42 ? 113.216 -50.683 -43.403 1.00 31.16 39 ALA C O 1
ATOM 3903 N N . GLY C 1 44 ? 112.454 -53.561 -45.104 1.00 31.61 41 GLY C N 1
ATOM 3904 C CA . GLY C 1 44 ? 113.524 -54.514 -45.418 1.00 31.07 41 GLY C CA 1
ATOM 3905 C C . GLY C 1 44 ? 114.847 -54.260 -44.699 1.00 30.34 41 GLY C C 1
ATOM 3906 O O . GLY C 1 44 ? 115.820 -54.967 -44.952 1.00 31.16 41 GLY C O 1
ATOM 3907 N N . GLU C 1 45 ? 114.901 -53.275 -43.803 1.00 28.91 42 GLU C N 1
ATOM 3908 C CA . GLU C 1 45 ? 116.110 -53.016 -43.022 1.00 28.31 42 GLU C CA 1
ATOM 3909 C C . GLU C 1 45 ? 115.872 -53.365 -41.571 1.00 26.45 42 GLU C C 1
ATOM 3910 O O . GLU C 1 45 ? 114.741 -53.474 -41.146 1.00 26.09 42 GLU C O 1
ATOM 3916 N N . TRP C 1 46 ? 116.948 -53.602 -40.836 1.00 25.34 43 TRP C N 1
ATOM 3917 C CA . TRP C 1 46 ? 116.850 -54.052 -39.456 1.00 24.22 43 TRP C CA 1
ATOM 3918 C C . TRP C 1 46 ? 116.745 -52.861 -38.513 1.00 23.39 43 TRP C C 1
ATOM 3919 O O . TRP C 1 46 ? 117.419 -51.864 -38.723 1.00 23.59 43 TRP C O 1
ATOM 3930 N N . SER C 1 47 ? 115.909 -52.980 -37.480 1.00 22.43 44 SER C N 1
ATOM 3931 C CA . SER C 1 47 ? 115.763 -51.943 -36.476 1.00 21.68 44 SER C CA 1
ATOM 3932 C C . SER C 1 47 ? 115.288 -52.512 -35.141 1.00 21.39 44 SER C C 1
ATOM 3933 O O . SER C 1 47 ? 114.958 -53.680 -35.035 1.00 21.46 44 SER C O 1
ATOM 3936 N N . LEU C 1 48 ? 115.257 -51.663 -34.123 1.00 21.04 45 LEU C N 1
ATOM 3937 C CA . LEU C 1 48 ? 114.668 -51.985 -32.834 1.00 20.66 45 LEU C CA 1
ATOM 3938 C C . LEU C 1 48 ? 113.162 -51.955 -32.963 1.00 20.52 45 LEU C C 1
ATOM 3939 O O . LEU C 1 48 ? 112.624 -51.409 -33.928 1.00 20.65 45 LEU C O 1
ATOM 3952 N N . GLY C 1 50 ? 109.736 -50.386 -32.057 1.00 19.92 47 GLY C N 1
ATOM 3953 C CA . GLY C 1 50 ? 109.500 -48.999 -31.790 1.00 19.76 47 GLY C CA 1
ATOM 3954 C C . GLY C 1 50 ? 108.050 -48.612 -31.920 1.00 19.75 47 GLY C C 1
ATOM 3955 O O . GLY C 1 50 ? 107.221 -49.399 -32.378 1.00 20.04 47 GLY C O 1
ATOM 3956 N N . GLY C 1 51 ? 107.753 -47.392 -31.465 1.00 19.62 48 GLY C N 1
ATOM 3957 C CA . GLY C 1 51 ? 106.407 -46.845 -31.445 1.00 19.70 48 GLY C CA 1
ATOM 3958 C C . GLY C 1 51 ? 106.465 -45.347 -31.236 1.00 19.71 48 GLY C C 1
ATOM 3959 O O . GLY C 1 51 ? 107.547 -44.747 -31.283 1.00 19.57 48 GLY C O 1
ATOM 3960 N N . PHE C 1 52 ? 105.293 -44.747 -31.017 1.00 19.87 49 PHE C N 1
ATOM 3961 C CA . PHE C 1 52 ? 105.202 -43.353 -30.639 1.00 20.01 49 PHE C CA 1
ATOM 3962 C C . PHE C 1 52 ? 104.313 -43.203 -29.407 1.00 20.19 49 PHE C C 1
ATOM 3963 O O . PHE C 1 52 ? 103.314 -43.916 -29.241 1.00 20.32 49 PHE C O 1
ATOM 3971 N N . VAL C 1 53 ? 104.685 -42.280 -28.536 1.00 20.30 50 VAL C N 1
ATOM 3972 C CA . VAL C 1 53 ? 103.866 -41.947 -27.379 1.00 20.63 50 VAL C CA 1
ATOM 3973 C C . VAL C 1 53 ? 102.520 -41.343 -27.850 1.00 21.28 50 VAL C C 1
ATOM 3974 O O . VAL C 1 53 ? 102.467 -40.504 -28.729 1.00 21.47 50 VAL C O 1
ATOM 3978 N N . GLN C 1 54 ? 101.432 -41.812 -27.258 1.00 21.83 51 GLN C N 1
ATOM 3979 C CA . GLN C 1 54 ? 100.106 -41.330 -27.592 1.00 22.70 51 GLN C CA 1
ATOM 3980 C C . GLN C 1 54 ? 99.592 -40.357 -26.530 1.00 23.79 51 GLN C C 1
ATOM 3981 O O . GLN C 1 54 ? 100.116 -40.299 -25.412 1.00 23.69 51 GLN C O 1
ATOM 3987 N N . LYS C 1 55 ? 98.557 -39.604 -26.888 1.00 25.24 52 LYS C N 1
ATOM 3988 C CA . LYS C 1 55 ? 97.847 -38.770 -25.918 1.00 26.61 52 LYS C CA 1
ATOM 3989 C C . LYS C 1 55 ? 97.281 -39.616 -24.790 1.00 27.11 52 LYS C C 1
ATOM 3990 O O . LYS C 1 55 ? 96.863 -40.754 -24.967 1.00 27.50 52 LYS C O 1
ATOM 3996 N N . ASP C 1 56 ? 97.260 -39.085 -23.605 1.00 27.77 53 ASP C N 1
ATOM 3997 C CA . ASP C 1 56 ? 96.729 -39.901 -22.519 1.00 28.42 53 ASP C CA 1
ATOM 3998 C C . ASP C 1 56 ? 97.431 -41.267 -22.310 1.00 27.46 53 ASP C C 1
ATOM 3999 O O . ASP C 1 56 ? 96.812 -42.203 -21.840 1.00 28.17 53 ASP C O 1
ATOM 4001 N N . GLU C 1 57 ? 98.705 -41.387 -22.658 1.00 26.25 54 GLU C N 1
ATOM 4002 C CA . GLU C 1 57 ? 99.536 -42.406 -22.042 1.00 25.36 54 GLU C CA 1
ATOM 4003 C C . GLU C 1 57 ? 100.851 -41.779 -21.625 1.00 24.49 54 GLU C C 1
ATOM 4004 O O . GLU C 1 57 ? 101.388 -40.896 -22.303 1.00 24.22 54 GLU C O 1
ATOM 4010 N N . SER C 1 58 ? 101.356 -42.222 -20.479 1.00 23.92 55 SER C N 1
ATOM 4011 C CA . SER C 1 58 ? 102.680 -41.809 -20.034 1.00 23.33 55 SER C CA 1
ATOM 4012 C C . SER C 1 58 ? 103.741 -42.410 -20.956 1.00 22.36 55 SER C C 1
ATOM 4013 O O . SER C 1 58 ? 103.483 -43.362 -21.703 1.00 21.98 55 SER C O 1
ATOM 4016 N N . VAL C 1 59 ? 104.935 -41.841 -20.910 1.00 21.81 56 VAL C N 1
ATOM 4017 C CA . VAL C 1 59 ? 106.050 -42.356 -21.677 1.00 21.13 56 VAL C CA 1
ATOM 4018 C C . VAL C 1 59 ? 106.363 -43.786 -21.272 1.00 20.87 56 VAL C C 1
ATOM 4019 O O . VAL C 1 59 ? 106.567 -44.640 -22.143 1.00 20.51 56 VAL C O 1
ATOM 4023 N N . ASP C 1 60 ? 106.383 -44.062 -19.965 1.00 21.08 57 ASP C N 1
ATOM 4024 C CA . ASP C 1 60 ? 106.609 -45.437 -19.483 1.00 20.98 57 ASP C CA 1
ATOM 4025 C C . ASP C 1 60 ? 105.543 -46.388 -20.003 1.00 20.84 57 ASP C C 1
ATOM 4026 O O . ASP C 1 60 ? 105.847 -47.512 -20.390 1.00 20.58 57 ASP C O 1
ATOM 4031 N N . ASP C 1 61 ? 104.294 -45.942 -20.013 1.00 21.10 58 ASP C N 1
ATOM 4032 C CA . ASP C 1 61 ? 103.215 -46.790 -20.491 1.00 21.26 58 ASP C CA 1
ATOM 4033 C C . ASP C 1 61 ? 103.337 -47.034 -21.985 1.00 20.92 58 ASP C C 1
ATOM 4034 O O . ASP C 1 61 ? 103.018 -48.118 -22.475 1.00 20.94 58 ASP C O 1
ATOM 4039 N N . ALA C 1 62 ? 103.845 -46.045 -22.703 1.00 20.70 59 ALA C N 1
ATOM 4040 C CA . ALA C 1 62 ? 104.026 -46.196 -24.116 1.00 20.38 59 ALA C CA 1
ATOM 4041 C C . ALA C 1 62 ? 105.033 -47.303 -24.334 1.00 20.07 59 ALA C C 1
ATOM 4042 O O . ALA C 1 62 ? 104.844 -48.156 -25.233 1.00 19.97 59 ALA C O 1
ATOM 4044 N N . ALA C 1 63 ? 106.091 -47.296 -23.515 1.00 19.94 60 ALA C N 1
ATOM 4045 C CA . ALA C 1 63 ? 107.142 -48.323 -23.617 1.00 19.79 60 ALA C CA 1
ATOM 4046 C C . ALA C 1 63 ? 106.608 -49.729 -23.324 1.00 19.90 60 ALA C C 1
ATOM 4047 O O . ALA C 1 63 ? 106.945 -50.679 -24.050 1.00 19.76 60 ALA C O 1
ATOM 4049 N N . LYS C 1 64 ? 105.762 -49.850 -22.302 1.00 20.22 61 LYS C N 1
ATOM 4050 C CA . LYS C 1 64 ? 105.133 -51.131 -21.987 1.00 20.55 61 LYS C CA 1
ATOM 4051 C C . LYS C 1 64 ? 104.232 -51.633 -23.100 1.00 20.54 61 LYS C C 1
ATOM 4052 O O . LYS C 1 64 ? 104.204 -52.831 -23.387 1.00 20.55 61 LYS C O 1
ATOM 4058 N N . ARG C 1 65 ? 103.477 -50.713 -23.700 1.00 20.56 62 ARG C N 1
ATOM 4059 C CA . ARG C 1 65 ? 102.571 -51.051 -24.786 1.00 20.60 62 ARG C CA 1
ATOM 4060 C C . ARG C 1 65 ? 103.351 -51.571 -25.984 1.00 20.57 62 ARG C C 1
ATOM 4061 O O . ARG C 1 65 ? 103.017 -52.606 -26.545 1.00 20.71 62 ARG C O 1
ATOM 4069 N N . VAL C 1 66 ? 104.393 -50.854 -26.371 1.00 20.64 63 VAL C N 1
ATOM 4070 C CA . VAL C 1 66 ? 105.164 -51.208 -27.563 1.00 20.85 63 VAL C CA 1
ATOM 4071 C C . VAL C 1 66 ? 105.726 -52.614 -27.456 1.00 21.07 63 VAL C C 1
ATOM 4072 O O . VAL C 1 66 ? 105.624 -53.412 -28.404 1.00 21.18 63 VAL C O 1
ATOM 4076 N N . LEU C 1 67 ? 106.307 -52.905 -26.294 1.00 21.31 64 LEU C N 1
ATOM 4077 C CA . LEU C 1 67 ? 106.810 -54.224 -25.965 1.00 21.66 64 LEU C CA 1
ATOM 4078 C C . LEU C 1 67 ? 105.735 -55.326 -25.999 1.00 21.94 64 LEU C C 1
ATOM 4079 O O . LEU C 1 67 ? 105.940 -56.412 -26.579 1.00 21.97 64 LEU C O 1
ATOM 4084 N N . ALA C 1 68 ? 104.583 -55.042 -25.394 1.00 22.09 65 ALA C N 1
ATOM 4085 C CA . ALA C 1 68 ? 103.456 -55.974 -25.428 1.00 22.36 65 ALA C CA 1
ATOM 4086 C C . ALA C 1 68 ? 102.931 -56.230 -26.841 1.00 22.59 65 ALA C C 1
ATOM 4087 O O . ALA C 1 68 ? 102.483 -57.320 -27.146 1.00 22.80 65 ALA C O 1
ATOM 4089 N N . GLU C 1 69 ? 102.984 -55.227 -27.709 1.00 22.62 66 GLU C N 1
ATOM 4090 C CA . GLU C 1 69 ? 102.505 -55.388 -29.089 1.00 22.77 66 GLU C CA 1
ATOM 4091 C C . GLU C 1 69 ? 103.365 -56.401 -29.809 1.00 22.38 66 GLU C C 1
ATOM 4092 O O . GLU C 1 69 ? 102.912 -57.090 -30.712 1.00 22.78 66 GLU C O 1
ATOM 4098 N N . LEU C 1 70 ? 104.622 -56.494 -29.418 1.00 21.74 67 LEU C N 1
ATOM 4099 C CA . LEU C 1 70 ? 105.537 -57.391 -30.100 1.00 21.50 67 LEU C CA 1
ATOM 4100 C C . LEU C 1 70 ? 105.539 -58.756 -29.440 1.00 21.84 67 LEU C C 1
ATOM 4101 O O . LEU C 1 70 ? 105.541 -59.759 -30.128 1.00 21.82 67 LEU C O 1
ATOM 4106 N N . THR C 1 71 ? 105.559 -58.782 -28.104 1.00 22.08 68 THR C N 1
ATOM 4107 C CA . THR C 1 71 ? 105.805 -60.023 -27.364 1.00 22.47 68 THR C CA 1
ATOM 4108 C C . THR C 1 71 ? 104.609 -60.546 -26.625 1.00 23.19 68 THR C C 1
ATOM 4109 O O . THR C 1 71 ? 104.643 -61.653 -26.104 1.00 23.50 68 THR C O 1
ATOM 4113 N N . GLY C 1 72 ? 103.564 -59.742 -26.528 1.00 23.78 69 GLY C N 1
ATOM 4114 C CA . GLY C 1 72 ? 102.462 -60.060 -25.631 1.00 24.61 69 GLY C CA 1
ATOM 4115 C C . GLY C 1 72 ? 102.818 -60.140 -24.147 1.00 25.16 69 GLY C C 1
ATOM 4116 O O . GLY C 1 72 ? 101.988 -60.540 -23.339 1.00 25.21 69 GLY C O 1
ATOM 4117 N N . LEU C 1 73 ? 104.033 -59.747 -23.774 1.00 25.89 70 LEU C N 1
ATOM 4118 C CA . LEU C 1 73 ? 104.426 -59.782 -22.364 1.00 27.02 70 LEU C CA 1
ATOM 4119 C C . LEU C 1 73 ? 104.000 -58.537 -21.592 1.00 28.32 70 LEU C C 1
ATOM 4120 O O . LEU C 1 73 ? 104.048 -57.416 -22.114 1.00 27.75 70 LEU C O 1
ATOM 4125 N N . GLU C 1 74 ? 103.600 -58.752 -20.339 1.00 30.95 71 GLU C N 1
ATOM 4126 C CA . GLU C 1 74 ? 103.352 -57.670 -19.378 1.00 33.33 71 GLU C CA 1
ATOM 4127 C C . GLU C 1 74 ? 104.188 -57.906 -18.140 1.00 32.73 71 GLU C C 1
ATOM 4128 O O . GLU C 1 74 ? 104.757 -58.966 -17.998 1.00 32.89 71 GLU C O 1
ATOM 4134 N N . ASN C 1 75 ? 104.255 -56.918 -17.257 1.00 32.51 72 ASN C N 1
ATOM 4135 C CA . ASN C 1 75 ? 105.133 -56.956 -16.080 1.00 32.84 72 ASN C CA 1
ATOM 4136 C C . ASN C 1 75 ? 106.563 -57.330 -16.426 1.00 31.74 72 ASN C C 1
ATOM 4137 O O . ASN C 1 75 ? 107.183 -58.173 -15.771 1.00 32.53 72 ASN C O 1
ATOM 4142 N N . VAL C 1 76 ? 107.083 -56.698 -17.467 1.00 30.11 73 VAL C N 1
ATOM 4143 C CA . VAL C 1 76 ? 108.435 -56.953 -17.935 1.00 28.91 73 VAL C CA 1
ATOM 4144 C C . VAL C 1 76 ? 109.393 -56.021 -17.231 1.00 28.41 73 VAL C C 1
ATOM 4145 O O . VAL C 1 76 ? 109.055 -54.864 -17.006 1.00 28.19 73 VAL C O 1
ATOM 4149 N N . TYR C 1 77 ? 110.590 -56.508 -16.913 1.00 28.25 74 TYR C N 1
ATOM 4150 C CA . TYR C 1 77 ? 111.646 -55.662 -16.386 1.00 28.48 74 TYR C CA 1
ATOM 4151 C C . TYR C 1 77 ? 112.145 -54.705 -17.495 1.00 27.97 74 TYR C C 1
ATOM 4152 O O . TYR C 1 77 ? 112.651 -55.167 -18.535 1.00 26.90 74 TYR C O 1
ATOM 4169 N N . GLU C 1 79 ? 113.989 -50.573 -18.202 1.00 26.89 76 GLU C N 1
ATOM 4170 C CA . GLU C 1 79 ? 114.727 -49.426 -17.697 1.00 27.04 76 GLU C CA 1
ATOM 4171 C C . GLU C 1 79 ? 114.848 -48.429 -18.841 1.00 25.30 76 GLU C C 1
ATOM 4172 O O . GLU C 1 79 ? 115.139 -48.804 -19.974 1.00 24.58 76 GLU C O 1
ATOM 4178 N N . GLN C 1 80 ? 114.641 -47.164 -18.529 1.00 24.30 77 GLN C N 1
ATOM 4179 C CA . GLN C 1 80 ? 114.805 -46.107 -19.491 1.00 23.39 77 GLN C CA 1
ATOM 4180 C C . GLN C 1 80 ? 116.290 -45.890 -19.746 1.00 23.31 77 GLN C C 1
ATOM 4181 O O . GLN C 1 80 ? 117.048 -45.760 -18.806 1.00 23.89 77 GLN C O 1
ATOM 4187 N N . VAL C 1 81 ? 116.690 -45.902 -21.018 1.00 22.59 78 VAL C N 1
ATOM 4188 C CA . VAL C 1 81 ? 118.089 -45.764 -21.408 1.00 22.69 78 VAL C CA 1
ATOM 4189 C C . VAL C 1 81 ? 118.431 -44.290 -21.548 1.00 22.76 78 VAL C C 1
ATOM 4190 O O . VAL C 1 81 ? 119.444 -43.832 -21.046 1.00 23.33 78 VAL C O 1
ATOM 4194 N N . GLY C 1 82 ? 117.586 -43.552 -22.260 1.00 22.14 79 GLY C N 1
ATOM 4195 C CA . GLY C 1 82 ? 117.806 -42.128 -22.429 1.00 22.30 79 GLY C CA 1
ATOM 4196 C C . GLY C 1 82 ? 116.923 -41.537 -23.508 1.00 21.79 79 GLY C C 1
ATOM 4197 O O . GLY C 1 82 ? 116.310 -42.267 -24.303 1.00 21.31 79 GLY C O 1
ATOM 4198 N N . ALA C 1 83 ? 116.859 -40.214 -23.545 1.00 21.95 80 ALA C N 1
ATOM 4199 C CA . ALA C 1 83 ? 116.173 -39.516 -24.614 1.00 21.66 80 ALA C CA 1
ATOM 4200 C C . ALA C 1 83 ? 117.182 -39.128 -25.681 1.00 21.87 80 ALA C C 1
ATOM 4201 O O . ALA C 1 83 ? 118.142 -38.404 -25.423 1.00 22.41 80 ALA C O 1
ATOM 4203 N N . PHE C 1 84 ? 116.938 -39.600 -26.887 1.00 21.58 81 PHE C N 1
ATOM 4204 C CA . PHE C 1 84 ? 117.824 -39.375 -28.017 1.00 21.85 81 PHE C CA 1
ATOM 4205 C C . PHE C 1 84 ? 117.198 -38.305 -28.890 1.00 22.06 81 PHE C C 1
ATOM 4206 O O . PHE C 1 84 ? 116.092 -38.472 -29.409 1.00 21.73 81 PHE C O 1
ATOM 4214 N N . GLY C 1 85 ? 117.899 -37.190 -29.024 1.00 22.94 82 GLY C N 1
ATOM 4215 C CA . GLY C 1 85 ? 117.304 -35.988 -29.604 1.00 23.46 82 GLY C CA 1
ATOM 4216 C C . GLY C 1 85 ? 118.174 -35.227 -30.578 1.00 24.31 82 GLY C C 1
ATOM 4217 O O . GLY C 1 85 ? 117.974 -34.033 -30.773 1.00 24.51 82 GLY C O 1
ATOM 4218 N N . ALA C 1 86 ? 119.143 -35.905 -31.180 1.00 24.89 83 ALA C N 1
ATOM 4219 C CA . ALA C 1 86 ? 119.909 -35.301 -32.274 1.00 26.05 83 ALA C CA 1
ATOM 4220 C C . ALA C 1 86 ? 118.930 -34.926 -33.384 1.00 26.57 83 ALA C C 1
ATOM 4221 O O . ALA C 1 86 ? 117.962 -35.647 -33.640 1.00 26.13 83 ALA C O 1
ATOM 4223 N N . ILE C 1 87 ? 119.181 -33.794 -34.032 1.00 27.99 84 ILE C N 1
ATOM 4224 C CA . ILE C 1 87 ? 118.225 -33.253 -34.986 1.00 28.91 84 ILE C CA 1
ATOM 4225 C C . ILE C 1 87 ? 118.008 -34.199 -36.170 1.00 29.57 84 ILE C C 1
ATOM 4226 O O . ILE C 1 87 ? 116.874 -34.383 -36.609 1.00 29.68 84 ILE C O 1
ATOM 4231 N N . ASP C 1 88 ? 119.083 -34.819 -36.650 1.00 30.60 85 ASP C N 1
ATOM 4232 C CA . ASP C 1 88 ? 119.004 -35.690 -37.823 1.00 31.58 85 ASP C CA 1
ATOM 4233 C C 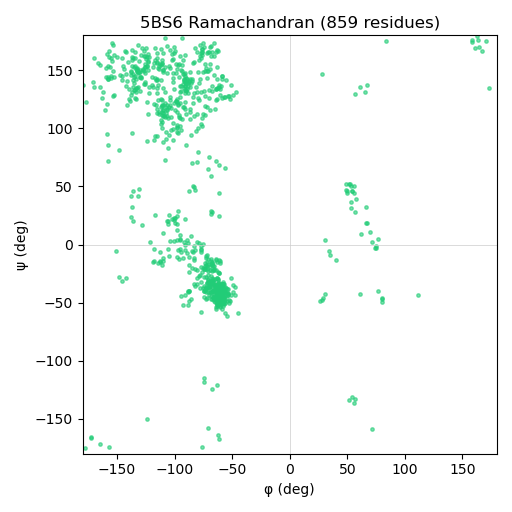. ASP C 1 88 ? 118.897 -37.191 -37.549 1.00 30.25 85 ASP C C 1
ATOM 4234 O O . ASP C 1 88 ? 119.011 -37.959 -38.476 1.00 30.37 85 ASP C O 1
ATOM 4239 N N . ARG C 1 89 ? 118.625 -37.608 -36.316 1.00 29.11 86 ARG C N 1
ATOM 4240 C CA . ARG C 1 89 ? 118.631 -39.040 -35.989 1.00 28.38 86 ARG C CA 1
ATOM 4241 C C . ARG C 1 89 ? 117.669 -39.846 -36.847 1.00 28.34 86 ARG C C 1
ATOM 4242 O O . ARG C 1 89 ? 117.996 -40.949 -37.267 1.00 28.72 86 ARG C O 1
ATOM 4250 N N . ASP C 1 90 ? 116.491 -39.288 -37.104 1.00 28.41 87 ASP C N 1
ATOM 4251 C CA . ASP C 1 90 ? 115.525 -39.864 -38.021 1.00 28.32 87 ASP C CA 1
ATOM 4252 C C . ASP C 1 90 ? 115.473 -38.949 -39.241 1.00 29.12 87 ASP C C 1
ATOM 4253 O O . ASP C 1 90 ? 114.987 -37.833 -39.134 1.00 29.24 87 ASP C O 1
ATOM 4258 N N . PRO C 1 91 ? 115.978 -39.414 -40.403 1.00 29.69 88 PRO C N 1
ATOM 4259 C CA . PRO C 1 91 ? 116.129 -38.532 -41.576 1.00 30.69 88 PRO C CA 1
ATOM 4260 C C . PRO C 1 91 ? 114.795 -38.159 -42.255 1.00 31.41 88 PRO C C 1
ATOM 4261 O O . PRO C 1 91 ? 114.766 -37.237 -43.042 1.00 32.08 88 PRO C O 1
ATOM 4265 N N . GLY C 1 92 ? 113.707 -38.864 -41.947 1.00 31.81 89 GLY C N 1
ATOM 4266 C CA . GLY C 1 92 ? 112.399 -38.561 -42.532 1.00 32.39 89 GLY C CA 1
ATOM 4267 C C . GLY C 1 92 ? 111.669 -37.428 -41.832 1.00 33.04 89 GLY C C 1
ATOM 4268 O O . GLY C 1 92 ? 110.966 -36.645 -42.449 1.00 34.05 89 GLY C O 1
ATOM 4269 N N . GLU C 1 93 ? 111.819 -37.339 -40.521 1.00 33.05 90 GLU C N 1
ATOM 4270 C CA . GLU C 1 93 ? 111.055 -36.376 -39.751 1.00 32.58 90 GLU C CA 1
ATOM 4271 C C . GLU C 1 93 ? 111.767 -36.150 -38.420 1.00 29.82 90 GLU C C 1
ATOM 4272 O O . GLU C 1 93 ? 112.489 -37.041 -37.938 1.00 29.16 90 GLU C O 1
ATOM 4278 N N . ARG C 1 94 ? 111.613 -34.965 -37.830 1.00 27.88 91 ARG C N 1
ATOM 4279 C CA . ARG C 1 94 ? 112.193 -34.736 -36.499 1.00 26.26 91 ARG C CA 1
ATOM 4280 C C . ARG C 1 94 ? 111.495 -35.647 -35.484 1.00 24.65 91 ARG C C 1
ATOM 4281 O O . ARG C 1 94 ? 110.293 -35.534 -35.269 1.00 24.58 91 ARG C O 1
ATOM 4289 N N . VAL C 1 95 ? 112.239 -36.560 -34.885 1.00 23.19 92 VAL C N 1
ATOM 4290 C CA . VAL C 1 95 ? 111.673 -37.412 -33.867 1.00 22.18 92 VAL C CA 1
ATOM 4291 C C . VAL C 1 95 ? 112.623 -37.450 -32.692 1.00 21.77 92 VAL C C 1
ATOM 4292 O O . VAL C 1 95 ? 113.793 -37.764 -32.850 1.00 22.01 92 VAL C O 1
ATOM 4296 N N . VAL C 1 96 ? 112.140 -37.129 -31.511 1.00 21.34 93 VAL C N 1
ATOM 4297 C CA . VAL C 1 96 ? 112.938 -37.343 -30.334 1.00 21.06 93 VAL C CA 1
ATOM 4298 C C . VAL C 1 96 ? 112.513 -38.686 -29.791 1.00 20.53 93 VAL C C 1
ATOM 4299 O O . VAL C 1 96 ? 111.345 -38.896 -29.569 1.00 20.37 93 VAL C O 1
ATOM 4303 N N . SER C 1 97 ? 113.462 -39.594 -29.562 1.00 20.35 94 SER C N 1
ATOM 4304 C CA . SER C 1 97 ? 113.094 -40.934 -29.152 1.00 19.99 94 SER C CA 1
ATOM 4305 C C . SER C 1 97 ? 113.632 -41.324 -27.809 1.00 20.04 94 SER C C 1
ATOM 4306 O O . SER C 1 97 ? 114.795 -41.117 -27.508 1.00 20.30 94 SER C O 1
ATOM 4309 N N . ILE C 1 98 ? 112.764 -41.941 -27.025 1.00 19.87 95 ILE C N 1
ATOM 4310 C CA . ILE C 1 98 ? 113.125 -42.393 -25.690 1.00 19.98 95 ILE C CA 1
ATOM 4311 C C . ILE C 1 98 ? 113.341 -43.878 -25.742 1.00 19.78 95 ILE C C 1
ATOM 4312 O O . ILE C 1 98 ? 112.409 -44.649 -25.930 1.00 19.54 95 ILE C O 1
ATOM 4317 N N . ALA C 1 99 ? 114.597 -44.256 -25.600 1.00 19.96 96 ALA C N 1
ATOM 4318 C CA . ALA C 1 99 ? 114.983 -45.631 -25.649 1.00 19.88 96 ALA C CA 1
ATOM 4319 C C . ALA C 1 99 ? 114.825 -46.290 -24.283 1.00 20.00 96 ALA C C 1
ATOM 4320 O O . ALA C 1 99 ? 115.063 -45.680 -23.276 1.00 20.30 96 ALA C O 1
ATOM 4322 N N . TYR C 1 100 ? 114.353 -47.536 -24.297 1.00 19.81 97 TYR C N 1
ATOM 4323 C CA . TYR C 1 100 ? 114.203 -48.397 -23.109 1.00 19.96 97 TYR C CA 1
ATOM 4324 C C . TYR C 1 100 ? 114.824 -49.731 -23.419 1.00 19.99 97 TYR C C 1
ATOM 4325 O O . TYR C 1 100 ? 114.804 -50.159 -24.567 1.00 19.77 97 TYR C O 1
ATOM 4334 N N . TYR C 1 101 ? 115.371 -50.409 -22.415 1.00 20.33 98 TYR C N 1
ATOM 4335 C CA . TYR C 1 101 ? 115.748 -51.797 -22.588 1.00 20.41 98 TYR C CA 1
ATOM 4336 C C . TYR C 1 101 ? 114.881 -52.673 -21.723 1.00 20.44 98 TYR C C 1
ATOM 4337 O O . TYR C 1 101 ? 114.345 -52.224 -20.716 1.00 20.58 98 TYR C O 1
ATOM 4346 N N . ALA C 1 102 ? 114.725 -53.921 -22.160 1.00 20.40 99 ALA C N 1
ATOM 4347 C CA . ALA C 1 102 ? 113.916 -54.924 -21.460 1.00 20.53 99 ALA C CA 1
ATOM 4348 C C . ALA C 1 102 ? 114.683 -56.230 -21.390 1.00 20.95 99 ALA C C 1
ATOM 4349 O O . ALA C 1 102 ? 115.445 -56.570 -22.294 1.00 20.94 99 ALA C O 1
ATOM 4351 N N . LEU C 1 103 ? 114.501 -56.939 -20.294 1.00 21.47 100 LEU C N 1
ATOM 4352 C CA . LEU C 1 103 ? 115.123 -58.217 -20.117 1.00 22.05 100 LEU C CA 1
ATOM 4353 C C . LEU C 1 103 ? 114.017 -59.235 -20.046 1.00 22.33 100 LEU C C 1
ATOM 4354 O O . LEU C 1 103 ? 113.269 -59.227 -19.080 1.00 22.58 100 LEU C O 1
ATOM 4359 N N . ILE C 1 104 ? 113.925 -60.116 -21.034 1.00 22.57 101 ILE C N 1
ATOM 4360 C CA . ILE C 1 104 ? 112.876 -61.131 -21.034 1.00 23.08 101 ILE C CA 1
ATOM 4361 C C . ILE C 1 104 ? 113.421 -62.544 -21.088 1.00 24.10 101 ILE C C 1
ATOM 4362 O O . ILE C 1 104 ? 114.560 -62.774 -21.460 1.00 24.30 101 ILE C O 1
ATOM 4367 N N . ASN C 1 105 ? 112.571 -63.481 -20.710 1.00 25.25 102 ASN C N 1
ATOM 4368 C CA . ASN C 1 105 ? 112.826 -64.899 -20.895 1.00 26.58 102 ASN C CA 1
ATOM 4369 C C . ASN C 1 105 ? 112.613 -65.251 -22.363 1.00 27.43 102 ASN C C 1
ATOM 4370 O O . ASN C 1 105 ? 111.503 -65.213 -22.870 1.00 26.89 102 ASN C O 1
ATOM 4375 N N . ILE C 1 106 ? 113.696 -65.590 -23.045 1.00 29.31 103 ILE C N 1
ATOM 4376 C CA . ILE C 1 106 ? 113.627 -65.905 -24.466 1.00 30.90 103 ILE C CA 1
ATOM 4377 C C . ILE C 1 106 ? 112.725 -67.099 -24.785 1.00 33.60 103 ILE C C 1
ATOM 4378 O O . ILE C 1 106 ? 112.406 -67.319 -25.944 1.00 34.12 103 ILE C O 1
ATOM 4383 N N . ASN C 1 107 ? 112.347 -67.874 -23.767 1.00 37.41 104 ASN C N 1
ATOM 4384 C CA . ASN C 1 107 ? 111.468 -69.031 -23.938 1.00 41.35 104 ASN C CA 1
ATOM 4385 C C . ASN C 1 107 ? 109.992 -68.678 -23.864 1.00 42.19 104 ASN C C 1
ATOM 4386 O O . ASN C 1 107 ? 109.165 -69.480 -24.265 1.00 43.20 104 ASN C O 1
ATOM 4391 N N . GLU C 1 108 ? 109.659 -67.514 -23.317 1.00 42.63 105 GLU C N 1
ATOM 4392 C CA . GLU C 1 108 ? 108.272 -67.183 -22.998 1.00 43.75 105 GLU C CA 1
ATOM 4393 C C . GLU C 1 108 ? 107.916 -65.903 -23.696 1.00 39.77 105 GLU C C 1
ATOM 4394 O O . GLU C 1 108 ? 108.106 -64.843 -23.155 1.00 41.94 105 GLU C O 1
ATOM 4400 N N . TYR C 1 109 ? 107.423 -66.001 -24.913 1.00 35.76 106 TYR C N 1
ATOM 4401 C CA . TYR C 1 109 ? 106.883 -64.850 -25.612 1.00 32.72 106 TYR C CA 1
ATOM 4402 C C . TYR C 1 109 ? 105.923 -65.360 -26.679 1.00 31.87 106 TYR C C 1
ATOM 4403 O O . TYR C 1 109 ? 105.975 -66.505 -27.042 1.00 31.25 106 TYR C O 1
ATOM 4412 N N . ASP C 1 110 ? 105.048 -64.493 -27.163 1.00 31.44 107 ASP C 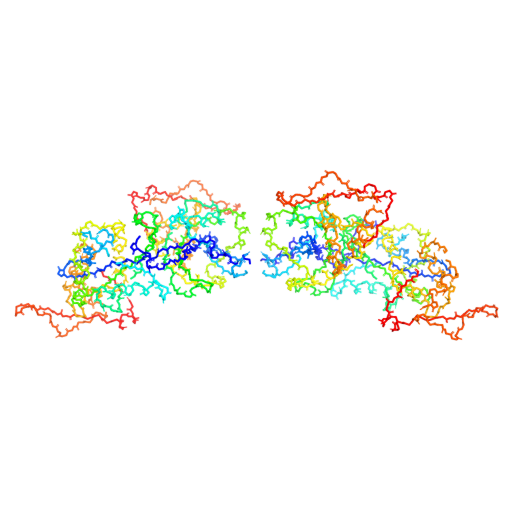N 1
ATOM 4413 C CA . ASP C 1 110 ? 104.063 -64.857 -28.156 1.00 31.55 107 ASP C CA 1
ATOM 4414 C C . ASP C 1 110 ? 104.719 -64.938 -29.518 1.00 31.97 107 ASP C C 1
ATOM 4415 O O . ASP C 1 110 ? 105.010 -63.917 -30.130 1.00 31.07 107 ASP C O 1
ATOM 4420 N N . ARG C 1 111 ? 104.955 -66.164 -29.979 1.00 33.63 108 ARG C N 1
ATOM 4421 C CA . ARG C 1 111 ? 105.631 -66.422 -31.263 1.00 35.32 108 ARG C CA 1
ATOM 4422 C C . ARG C 1 111 ? 104.838 -65.884 -32.455 1.00 35.24 108 ARG C C 1
ATOM 4423 O O . ARG C 1 111 ? 105.399 -65.477 -33.464 1.00 34.93 108 ARG C O 1
ATOM 4431 N N . GLU C 1 112 ? 103.532 -65.834 -32.294 1.00 35.89 109 GLU C N 1
ATOM 4432 C CA . GLU C 1 112 ? 102.623 -65.388 -33.325 1.00 37.04 109 GLU C CA 1
ATOM 4433 C C . GLU C 1 112 ? 102.720 -63.864 -33.512 1.00 35.04 109 GLU C C 1
ATOM 4434 O O . GLU C 1 112 ? 102.704 -63.368 -34.645 1.00 34.70 109 GLU C O 1
ATOM 4440 N N . LEU C 1 113 ? 102.829 -63.113 -32.410 1.00 32.45 110 LEU C N 1
ATOM 4441 C CA . LEU C 1 113 ? 103.014 -61.663 -32.509 1.00 30.90 110 LEU C CA 1
ATOM 4442 C C . LEU C 1 113 ? 104.390 -61.321 -33.087 1.00 30.41 110 LEU C C 1
ATOM 4443 O O . LEU C 1 113 ? 104.524 -60.427 -33.921 1.00 30.25 110 LEU C O 1
ATOM 4448 N N . VAL C 1 114 ? 105.408 -62.049 -32.666 1.00 30.59 111 VAL C N 1
ATOM 4449 C CA . VAL C 1 114 ? 106.733 -61.836 -33.208 1.00 30.58 111 VAL C CA 1
ATOM 4450 C C . VAL C 1 114 ? 106.771 -62.084 -34.724 1.00 31.91 111 VAL C C 1
ATOM 4451 O O . VAL C 1 114 ? 107.369 -61.291 -35.460 1.00 31.40 111 VAL C O 1
ATOM 4455 N N . GLN C 1 115 ? 106.123 -63.152 -35.183 1.00 34.01 112 GLN C N 1
ATOM 4456 C CA . GLN C 1 115 ? 106.038 -63.428 -36.619 1.00 36.36 112 GLN C CA 1
ATOM 4457 C C . GLN C 1 115 ? 105.300 -62.327 -37.374 1.00 35.32 112 GLN C C 1
ATOM 4458 O O . GLN C 1 115 ? 105.680 -61.938 -38.455 1.00 34.60 112 GLN C O 1
ATOM 4464 N N . LYS C 1 116 ? 104.243 -61.822 -36.776 1.00 35.47 113 LYS C N 1
ATOM 4465 C CA . LYS C 1 116 ? 103.491 -60.712 -37.339 1.00 35.69 113 LYS C CA 1
ATOM 4466 C C . LYS C 1 116 ? 104.388 -59.497 -37.608 1.00 32.27 113 LYS C C 1
ATOM 4467 O O . LYS C 1 116 ? 104.214 -58.796 -38.590 1.00 31.36 113 LYS C O 1
ATOM 4473 N N . HIS C 1 117 ? 105.350 -59.253 -36.729 1.00 29.31 114 HIS C N 1
ATOM 4474 C CA . HIS C 1 117 ? 106.218 -58.100 -36.881 1.00 27.44 114 HIS C CA 1
ATOM 4475 C C . HIS C 1 117 ? 107.512 -58.402 -37.685 1.00 26.64 114 HIS C C 1
ATOM 4476 O O . HIS C 1 117 ? 108.360 -57.537 -37.840 1.00 25.70 114 HIS C O 1
ATOM 4483 N N . ASN C 1 118 ? 107.657 -59.625 -38.172 1.00 26.70 115 ASN C N 1
ATOM 4484 C CA . ASN C 1 118 ? 108.884 -60.076 -38.840 1.0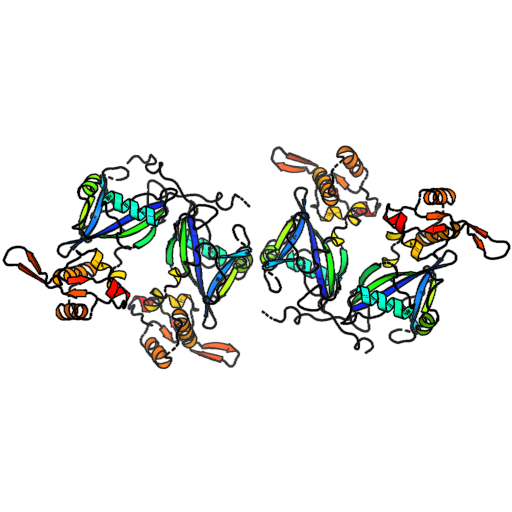0 26.57 115 ASN C CA 1
ATOM 4485 C C . ASN C 1 118 ? 110.151 -59.841 -38.018 1.00 25.59 115 ASN C C 1
ATOM 4486 O O . ASN C 1 118 ? 111.126 -59.260 -38.512 1.00 25.11 115 ASN C O 1
ATOM 4491 N N . ALA C 1 119 ? 110.123 -60.318 -36.772 1.00 24.99 116 ALA C N 1
ATOM 4492 C CA . ALA C 1 119 ? 111.184 -60.074 -35.823 1.00 24.06 116 ALA C CA 1
ATOM 4493 C C . ALA C 1 119 ? 111.951 -61.339 -35.546 1.00 24.28 116 ALA C C 1
ATOM 4494 O O . ALA C 1 119 ? 111.387 -62.441 -35.595 1.00 24.99 116 ALA C O 1
ATOM 4496 N N . TYR C 1 120 ? 113.238 -61.164 -35.238 1.00 23.69 117 TYR C N 1
ATOM 4497 C CA . TYR C 1 120 ? 114.154 -62.271 -35.090 1.00 23.87 117 TYR C CA 1
ATOM 4498 C C . TYR C 1 120 ? 115.132 -62.036 -33.981 1.00 23.07 117 TYR C C 1
ATOM 4499 O O . TYR C 1 120 ? 115.549 -60.911 -33.757 1.00 22.69 117 TYR C O 1
ATOM 4508 N N . TRP C 1 121 ? 115.521 -63.103 -33.302 1.00 22.81 118 TRP C N 1
ATOM 4509 C CA . TRP C 1 121 ? 116.568 -62.996 -32.308 1.00 22.47 118 TRP C CA 1
ATOM 4510 C C . TRP C 1 121 ? 117.914 -63.064 -32.999 1.00 23.15 118 TRP C C 1
ATOM 4511 O O . TRP C 1 121 ? 118.142 -63.948 -33.797 1.00 23.99 118 TRP C O 1
ATOM 4522 N N . VAL C 1 122 ? 118.810 -62.134 -32.697 1.00 23.47 119 VAL C N 1
ATOM 4523 C CA . VAL C 1 122 ? 120.146 -62.114 -33.306 1.00 24.22 119 VAL C CA 1
ATOM 4524 C C . VAL C 1 122 ? 121.167 -61.846 -32.238 1.00 24.44 119 VAL C C 1
ATOM 4525 O O . VAL C 1 122 ? 121.009 -60.912 -31.443 1.00 23.76 119 VAL C O 1
ATOM 4529 N N . ASN C 1 123 ? 122.218 -62.655 -32.266 1.00 25.53 120 ASN C N 1
ATOM 4530 C CA . ASN C 1 123 ? 123.338 -62.555 -31.378 1.00 26.34 120 ASN C CA 1
ATOM 4531 C C . ASN C 1 123 ? 123.862 -61.120 -31.331 1.00 26.46 120 ASN C C 1
ATOM 4532 O O . ASN C 1 123 ? 124.162 -60.496 -32.372 1.00 26.59 120 ASN C O 1
ATOM 4537 N N . ILE C 1 124 ? 124.002 -60.607 -30.117 1.00 26.44 121 ILE C N 1
ATOM 4538 C CA . ILE C 1 124 ? 124.302 -59.194 -29.930 1.00 26.95 121 ILE C CA 1
ATOM 4539 C C . ILE C 1 124 ? 125.684 -58.791 -30.431 1.00 28.01 121 ILE C C 1
ATOM 4540 O O . ILE C 1 124 ? 125.908 -57.627 -30.711 1.00 28.18 121 ILE C O 1
ATOM 4545 N N . ASN C 1 125 ? 126.593 -59.756 -30.540 1.00 29.18 122 ASN C N 1
ATOM 4546 C CA . ASN C 1 125 ? 127.933 -59.531 -31.083 1.00 30.48 122 ASN C CA 1
ATOM 4547 C C . ASN C 1 125 ? 128.039 -59.709 -32.611 1.00 31.33 122 ASN C C 1
ATOM 4548 O O . ASN C 1 125 ? 129.083 -59.436 -33.184 1.00 31.79 122 ASN C O 1
ATOM 4553 N N . GLU C 1 126 ? 126.977 -60.183 -33.261 1.00 31.43 123 GLU C N 1
ATOM 4554 C CA . GLU C 1 126 ? 126.987 -60.410 -34.712 1.00 32.03 123 GLU C CA 1
ATOM 4555 C C . GLU C 1 126 ? 125.734 -59.785 -35.318 1.00 30.47 123 GLU C C 1
ATOM 4556 O O . GLU C 1 126 ? 125.075 -60.382 -36.172 1.00 30.90 123 GLU C O 1
ATOM 4562 N N . LEU C 1 127 ? 125.386 -58.591 -34.855 1.00 28.69 124 LEU C N 1
ATOM 4563 C CA . LEU C 1 127 ? 124.172 -57.930 -35.312 1.00 27.33 124 LEU C CA 1
ATOM 4564 C C . LEU C 1 127 ? 124.307 -57.488 -36.759 1.00 27.61 124 LEU C C 1
ATOM 4565 O O . LEU C 1 127 ? 125.414 -57.236 -37.246 1.00 27.99 124 LEU C O 1
ATOM 4570 N N . PRO C 1 128 ? 123.166 -57.348 -37.453 1.00 27.05 125 PRO C N 1
ATOM 4571 C CA . PRO C 1 128 ? 123.159 -56.700 -38.756 1.00 27.10 125 PRO C CA 1
ATOM 4572 C C . PRO C 1 128 ? 123.283 -55.224 -38.561 1.00 26.71 125 PRO C C 1
ATOM 4573 O O . PRO C 1 128 ? 123.225 -54.754 -37.412 1.00 26.22 125 PRO C O 1
ATOM 4577 N N . ALA C 1 129 ? 123.427 -54.503 -39.668 1.00 26.95 126 ALA C N 1
ATOM 4578 C CA . ALA C 1 129 ? 123.366 -53.059 -39.668 1.00 26.69 126 ALA C CA 1
ATOM 4579 C C . ALA C 1 129 ? 121.982 -52.606 -39.227 1.00 25.79 126 ALA C C 1
ATOM 4580 O O . ALA C 1 129 ? 120.989 -53.042 -39.801 1.00 26.17 126 ALA C O 1
ATOM 4582 N N . LEU C 1 130 ? 121.920 -51.761 -38.204 1.00 24.96 127 LEU C N 1
ATOM 4583 C CA . LEU C 1 130 ? 120.670 -51.169 -37.756 1.00 24.18 127 LEU C CA 1
ATOM 4584 C C . LEU C 1 130 ? 120.528 -49.724 -38.271 1.00 24.05 127 LEU C C 1
ATOM 4585 O O . LEU C 1 130 ? 121.495 -48.986 -38.327 1.00 24.39 127 LEU C O 1
ATOM 4590 N N . ILE C 1 131 ? 119.307 -49.331 -38.613 1.00 23.60 128 ILE C N 1
ATOM 4591 C CA . ILE C 1 131 ? 119.016 -47.980 -39.084 1.00 23.59 128 ILE C CA 1
ATOM 4592 C C . ILE C 1 131 ? 119.118 -46.887 -37.991 1.00 23.03 128 ILE C C 1
ATOM 4593 O O . ILE C 1 131 ? 119.170 -47.170 -36.789 1.00 22.36 128 ILE C O 1
ATOM 4598 N N . PHE C 1 132 ? 119.153 -45.640 -38.457 1.00 23.19 129 PHE C N 1
ATOM 4599 C CA . PHE C 1 132 ? 119.098 -44.431 -37.622 1.00 23.00 129 PHE C CA 1
ATOM 4600 C C . PHE C 1 132 ? 120.185 -44.409 -36.565 1.00 23.03 129 PHE C C 1
ATOM 4601 O O . PHE C 1 132 ? 121.291 -44.745 -36.855 1.00 23.66 129 PHE C O 1
ATOM 4609 N N . ASP C 1 133 ? 119.866 -44.030 -35.337 1.00 22.75 130 ASP C N 1
ATOM 4610 C CA . ASP C 1 133 ? 120.827 -44.036 -34.263 1.00 23.02 130 ASP C CA 1
ATOM 4611 C C . ASP C 1 133 ? 120.640 -45.273 -33.367 1.00 22.75 130 ASP C C 1
ATOM 4612 O O . ASP C 1 133 ? 121.064 -45.296 -32.201 1.00 22.79 130 ASP C O 1
ATOM 4617 N N . HIS C 1 134 ? 120.039 -46.317 -33.915 1.00 22.44 131 HIS C N 1
ATOM 4618 C CA . HIS C 1 134 ? 119.813 -47.518 -33.127 1.00 22.22 131 HIS C CA 1
ATOM 4619 C C . HIS C 1 134 ? 121.063 -48.211 -32.614 1.00 22.82 131 HIS C C 1
ATOM 4620 O O . HIS C 1 134 ? 121.055 -48.687 -31.492 1.00 22.93 131 HIS C O 1
ATOM 4627 N N . PRO C 1 135 ? 122.128 -48.269 -33.413 1.00 23.71 132 PRO C N 1
ATOM 4628 C CA . PRO C 1 135 ? 123.372 -48.840 -32.886 1.00 24.52 132 PRO C CA 1
ATOM 4629 C C . PRO C 1 135 ? 123.885 -48.125 -31.634 1.00 25.16 132 PRO C C 1
ATOM 4630 O O . PRO C 1 135 ? 124.406 -48.766 -30.728 1.00 25.42 132 PRO C O 1
ATOM 4634 N N . GLU C 1 136 ? 123.727 -46.811 -31.593 1.00 25.90 133 GLU C N 1
ATOM 4635 C CA . GLU C 1 136 ? 124.141 -45.997 -30.455 1.00 26.81 133 GLU C CA 1
ATOM 4636 C C . GLU C 1 136 ? 123.247 -46.313 -29.233 1.00 25.62 133 GLU C C 1
ATOM 4637 O O . GLU C 1 136 ? 123.733 -46.435 -28.109 1.00 25.80 133 GLU C O 1
ATOM 4651 N N . VAL C 1 138 ? 121.719 -49.148 -28.727 1.00 23.87 135 VAL C N 1
ATOM 4652 C CA . VAL C 1 138 ? 122.132 -50.495 -28.348 1.00 24.30 135 VAL C CA 1
ATOM 4653 C C . VAL C 1 138 ? 123.394 -50.460 -27.492 1.00 25.63 135 VAL C C 1
ATOM 4654 O O . VAL C 1 138 ? 123.480 -51.121 -26.465 1.00 25.02 135 VAL C O 1
ATOM 4658 N N . ASP C 1 139 ? 124.362 -49.667 -27.925 1.00 27.72 136 ASP C N 1
ATOM 4659 C CA . ASP C 1 139 ? 125.603 -49.519 -27.186 1.00 29.91 136 ASP C CA 1
ATOM 4660 C C . ASP C 1 139 ? 125.391 -48.970 -25.799 1.00 30.04 136 ASP C C 1
ATOM 4661 O O . ASP C 1 139 ? 125.969 -49.477 -24.847 1.00 30.90 136 ASP C O 1
ATOM 4666 N N . LYS C 1 140 ? 124.565 -47.936 -25.683 1.00 30.28 137 LYS C N 1
ATOM 4667 C CA . LYS C 1 140 ? 124.312 -47.327 -24.389 1.00 31.21 137 LYS C CA 1
ATOM 4668 C C . LYS C 1 140 ? 123.506 -48.257 -23.481 1.00 29.65 137 LYS C C 1
ATOM 4669 O O . LYS C 1 140 ? 123.695 -48.257 -22.253 1.00 29.34 137 LYS C O 1
ATOM 4675 N N . ALA C 1 141 ? 122.615 -49.042 -24.081 1.00 27.95 138 ALA C N 1
ATOM 4676 C CA . ALA C 1 141 ? 121.815 -49.975 -23.318 1.00 27.33 138 ALA C CA 1
ATOM 4677 C C . ALA C 1 141 ? 122.661 -51.137 -22.806 1.00 28.01 138 ALA C C 1
ATOM 4678 O O . ALA C 1 141 ? 122.510 -51.558 -21.670 1.00 27.32 138 ALA C O 1
ATOM 4680 N N . ARG C 1 142 ? 123.566 -51.627 -23.640 1.00 29.27 139 ARG C N 1
ATOM 4681 C CA . ARG C 1 142 ? 124.500 -52.651 -23.225 1.00 31.33 139 ARG C CA 1
ATOM 4682 C C . ARG C 1 142 ? 125.306 -52.236 -22.016 1.00 32.61 139 ARG C C 1
ATOM 4683 O O . ARG C 1 142 ? 125.405 -52.992 -21.059 1.00 31.79 139 ARG C O 1
ATOM 4691 N N . GLU C 1 143 ? 125.897 -51.047 -22.078 1.00 34.59 140 GLU C N 1
ATOM 4692 C CA . GLU C 1 143 ? 126.744 -50.578 -20.985 1.00 37.79 140 GLU C CA 1
ATOM 4693 C C . GLU C 1 143 ? 125.959 -50.377 -19.678 1.00 36.62 140 GLU C C 1
ATOM 4694 O O . GLU C 1 143 ? 126.452 -50.688 -18.599 1.00 36.18 140 GLU C O 1
ATOM 4716 N N . LYS C 1 146 ? 125.055 -53.857 -18.336 1.00 37.23 143 LYS C N 1
ATOM 4717 C CA . LYS C 1 146 ? 126.268 -54.449 -17.797 1.00 39.84 143 LYS C CA 1
ATOM 4718 C C . LYS C 1 146 ? 126.560 -53.914 -16.392 1.00 40.97 143 LYS C C 1
ATOM 4719 O O . LYS C 1 146 ? 126.850 -54.686 -15.490 1.00 42.62 143 LYS C O 1
ATOM 4725 N N . GLN C 1 147 ? 126.458 -52.603 -16.196 1.00 41.63 144 GLN C N 1
ATOM 4726 C CA . GLN C 1 147 ? 126.707 -52.011 -14.888 1.00 43.28 144 GLN C CA 1
ATOM 4727 C C . GLN C 1 147 ? 125.662 -52.452 -13.885 1.00 41.14 144 GLN C C 1
ATOM 4728 O O . GLN C 1 147 ? 125.994 -52.863 -12.784 1.00 41.76 144 GLN C O 1
ATOM 4734 N N . LYS C 1 148 ? 124.396 -52.351 -14.259 1.00 38.71 145 LYS C N 1
ATOM 4735 C CA . LYS C 1 148 ? 123.326 -52.652 -13.328 1.00 38.42 145 LYS C CA 1
ATOM 4736 C C . LYS C 1 148 ? 123.376 -54.115 -12.896 1.00 37.49 145 LYS C C 1
ATOM 4737 O O . LYS C 1 148 ? 123.082 -54.428 -11.744 1.00 37.14 145 LYS C O 1
ATOM 4743 N N . ALA C 1 149 ? 123.799 -54.992 -13.807 1.00 36.65 146 ALA C N 1
ATOM 4744 C CA . ALA C 1 149 ? 123.809 -56.437 -13.553 1.00 36.87 146 ALA C CA 1
ATOM 4745 C C . ALA C 1 149 ? 124.897 -56.895 -12.589 1.00 38.38 146 ALA C C 1
ATOM 4746 O O . ALA C 1 149 ? 124.882 -58.046 -12.151 1.00 37.10 146 ALA C O 1
ATOM 4748 N N . SER C 1 150 ? 125.846 -56.011 -12.279 1.00 40.77 147 SER C N 1
ATOM 4749 C CA . SER C 1 150 ? 126.933 -56.348 -11.348 1.00 43.18 147 SER C CA 1
ATOM 4750 C C . SER C 1 150 ? 126.533 -56.061 -9.907 1.00 44.36 147 SER C C 1
ATOM 4751 O O . SER C 1 150 ? 127.055 -56.682 -8.977 1.00 45.32 147 SER C O 1
ATOM 4754 N N . VAL C 1 151 ? 125.578 -55.152 -9.743 1.00 44.88 148 VAL C N 1
ATOM 4755 C CA . VAL C 1 151 ? 125.212 -54.628 -8.432 1.00 46.89 148 VAL C CA 1
ATOM 4756 C C . VAL C 1 151 ? 123.743 -54.913 -8.061 1.00 45.69 148 VAL C C 1
ATOM 4757 O O . VAL C 1 151 ? 123.357 -54.792 -6.909 1.00 46.88 148 VAL C O 1
ATOM 4761 N N . GLU C 1 152 ? 122.927 -55.297 -9.031 1.00 44.98 149 GLU C N 1
ATOM 4762 C CA . GLU C 1 152 ? 121.558 -55.698 -8.746 1.00 44.38 149 GLU C CA 1
ATOM 4763 C C . GLU C 1 152 ? 121.245 -56.972 -9.487 1.00 39.39 149 GLU C C 1
ATOM 4764 O O . GLU C 1 152 ? 121.848 -57.234 -10.511 1.00 39.31 149 GLU C O 1
ATOM 4770 N N . PRO C 1 153 ? 120.301 -57.764 -8.969 1.00 35.97 150 PRO C N 1
ATOM 4771 C CA . PRO C 1 153 ? 119.965 -59.072 -9.522 1.00 33.95 150 PRO C CA 1
ATOM 4772 C C . PRO C 1 153 ? 119.006 -59.034 -10.719 1.00 31.60 150 PRO C C 1
ATOM 4773 O O . PRO C 1 153 ? 118.062 -59.815 -10.779 1.00 31.19 150 PRO C O 1
ATOM 4777 N N . ILE C 1 154 ? 119.261 -58.165 -11.683 1.00 29.68 151 ILE C N 1
ATOM 4778 C CA . ILE C 1 154 ? 118.358 -58.019 -12.818 1.00 28.32 151 ILE C CA 1
ATOM 4779 C C . ILE C 1 154 ? 118.515 -59.159 -13.839 1.00 26.93 151 ILE C C 1
ATOM 4780 O O . ILE C 1 154 ? 117.626 -59.404 -14.657 1.00 25.98 151 ILE C O 1
ATOM 4785 N N . GLY C 1 155 ? 119.648 -59.856 -13.778 1.00 26.49 152 GLY C N 1
ATOM 4786 C CA . GLY C 1 155 ? 119.960 -60.932 -14.718 1.00 25.53 152 GLY C CA 1
ATOM 4787 C C . GLY C 1 155 ? 118.987 -62.079 -14.676 1.00 25.05 152 GLY C C 1
ATOM 4788 O O . GLY C 1 155 ? 118.831 -62.794 -15.646 1.00 25.00 152 GLY C O 1
ATOM 4789 N N . PHE C 1 156 ? 118.313 -62.265 -13.556 1.00 24.99 153 PHE C N 1
ATOM 4790 C CA . PHE C 1 156 ? 117.374 -63.365 -13.441 1.00 24.80 153 PHE C CA 1
ATOM 4791 C C . PHE C 1 156 ? 116.153 -63.222 -14.325 1.00 24.28 153 PHE C C 1
ATOM 4792 O O . PHE C 1 156 ? 115.471 -64.212 -14.579 1.00 24.75 153 PHE C O 1
ATOM 4800 N N . ASN C 1 157 ? 115.884 -62.016 -14.813 1.00 23.56 154 ASN C N 1
ATOM 4801 C CA . ASN C 1 157 ? 114.824 -61.814 -15.785 1.00 22.83 154 ASN C CA 1
ATOM 4802 C C . ASN C 1 157 ? 115.140 -62.431 -17.126 1.00 22.24 154 ASN C C 1
ATOM 4803 O O . ASN C 1 157 ? 114.245 -62.598 -17.952 1.00 22.18 154 ASN C O 1
ATOM 4808 N N . LEU C 1 158 ? 116.413 -62.740 -17.351 1.00 21.98 155 LEU C N 1
ATOM 4809 C CA . LEU C 1 158 ? 116.857 -63.378 -18.598 1.00 21.79 155 LEU C CA 1
ATOM 4810 C C . LEU C 1 158 ? 116.845 -64.903 -18.487 1.00 22.44 155 LEU C C 1
ATOM 4811 O O . LEU C 1 158 ? 117.121 -65.595 -19.462 1.00 22.69 155 LEU C O 1
ATOM 4816 N N . LEU C 1 159 ? 116.545 -65.419 -17.295 1.00 22.95 156 LEU C N 1
ATOM 4817 C CA . LEU C 1 159 ? 116.578 -66.835 -17.049 1.00 23.53 156 LEU C CA 1
ATOM 4818 C C . LEU C 1 159 ? 115.183 -67.305 -16.699 1.00 24.17 156 LEU C C 1
ATOM 4819 O O . LEU C 1 159 ? 114.349 -66.510 -16.282 1.00 24.30 156 LEU C O 1
ATOM 4824 N N . PRO C 1 160 ? 114.919 -68.604 -16.864 1.00 24.84 157 PRO C N 1
ATOM 4825 C CA . PRO C 1 160 ? 113.654 -69.147 -16.351 1.00 25.72 157 PRO C CA 1
ATOM 4826 C C . PRO C 1 160 ? 113.608 -69.091 -14.832 1.00 26.76 157 PRO C C 1
ATOM 4827 O O . PRO C 1 160 ? 114.651 -68.942 -14.187 1.00 26.39 157 PRO C O 1
ATOM 4831 N N . LYS C 1 161 ? 112.410 -69.203 -14.270 1.00 28.26 158 LYS C N 1
ATOM 4832 C CA . LYS C 1 161 ? 112.264 -69.122 -12.827 1.00 30.03 158 LYS C CA 1
ATOM 4833 C C . LYS C 1 161 ? 113.194 -70.123 -12.140 1.00 29.19 158 LYS C C 1
ATOM 4834 O O . LYS C 1 161 ? 113.772 -69.830 -11.099 1.00 29.53 158 LYS C O 1
ATOM 4840 N N . LEU C 1 162 ? 113.328 -71.301 -12.734 1.00 28.06 159 LEU C N 1
ATOM 4841 C CA . LEU C 1 162 ? 114.205 -72.335 -12.245 1.00 27.48 159 LEU C CA 1
ATOM 4842 C C . LEU C 1 162 ? 115.379 -72.487 -13.237 1.00 26.68 159 LEU C C 1
ATOM 4843 O O . LEU C 1 162 ? 115.192 -72.783 -14.422 1.00 26.23 159 LEU C O 1
ATOM 4848 N N . PHE C 1 163 ? 116.586 -72.277 -12.731 1.00 26.10 160 PHE C N 1
ATOM 4849 C CA . PHE C 1 163 ? 117.785 -72.243 -13.537 1.00 25.46 160 PHE C CA 1
ATOM 4850 C C . PHE C 1 163 ? 118.900 -73.007 -12.834 1.00 25.93 160 PHE C C 1
ATOM 4851 O O . PHE C 1 163 ? 118.933 -73.107 -11.606 1.00 26.07 160 PHE C O 1
ATOM 4859 N N . THR C 1 164 ? 119.835 -73.517 -13.620 1.00 26.18 161 THR C N 1
ATOM 4860 C CA . THR C 1 164 ? 120.996 -74.200 -13.065 1.00 26.81 161 THR C CA 1
ATOM 4861 C C . THR C 1 164 ? 122.127 -73.205 -12.847 1.00 27.31 161 THR C C 1
ATOM 4862 O O . THR C 1 164 ? 122.123 -72.097 -13.415 1.00 26.93 161 THR C O 1
ATOM 4866 N N . LEU C 1 165 ? 123.104 -73.606 -12.037 1.00 28.42 162 LEU C N 1
ATOM 4867 C CA . LEU C 1 165 ? 124.288 -72.788 -11.836 1.00 29.24 162 LEU C CA 1
ATOM 4868 C C . LEU C 1 165 ? 125.063 -72.614 -13.113 1.00 29.02 162 LEU C C 1
ATOM 4869 O O . LEU C 1 165 ? 125.632 -71.571 -13.361 1.00 28.60 162 LEU C O 1
ATOM 4874 N N . SER C 1 166 ? 125.068 -73.648 -13.929 1.00 29.41 163 SER C N 1
ATOM 4875 C CA . SER C 1 166 ? 125.730 -73.591 -15.214 1.00 29.87 163 SER C CA 1
ATOM 4876 C C . SER C 1 166 ? 125.108 -72.510 -16.102 1.00 29.24 163 SER C C 1
ATOM 4877 O O . SER C 1 166 ? 125.825 -71.721 -16.693 1.00 29.09 163 SER C O 1
ATOM 4880 N N . GLN C 1 167 ? 123.778 -72.446 -16.169 1.00 28.94 164 GLN C N 1
ATOM 4881 C CA . GLN C 1 167 ? 123.130 -71.373 -16.924 1.00 28.67 164 GLN C CA 1
ATOM 4882 C C . GLN C 1 167 ? 123.508 -70.007 -16.376 1.00 28.13 164 GLN C C 1
ATOM 4883 O O . GLN C 1 167 ? 123.801 -69.083 -17.136 1.00 27.95 164 GLN C O 1
ATOM 4889 N N . LEU C 1 168 ? 123.491 -69.867 -15.053 1.00 27.96 165 LEU C N 1
ATOM 4890 C CA . LEU C 1 168 ? 123.749 -68.567 -14.449 1.00 27.78 165 LEU C CA 1
ATOM 4891 C C . LEU C 1 168 ? 125.166 -68.098 -14.762 1.00 28.30 165 LEU C C 1
ATOM 4892 O O . LEU C 1 168 ? 125.386 -66.958 -15.161 1.00 27.84 165 LEU C O 1
ATOM 4897 N N . GLN C 1 169 ? 126.132 -68.980 -14.569 1.00 29.30 166 GLN C N 1
ATOM 4898 C CA . GLN C 1 169 ? 127.508 -68.631 -14.883 1.00 30.31 166 GLN C CA 1
ATOM 4899 C C . GLN C 1 169 ? 127.632 -68.315 -16.377 1.00 30.04 166 GLN C C 1
ATOM 4900 O O . GLN C 1 169 ? 128.256 -67.341 -16.762 1.00 30.01 166 GLN C O 1
ATOM 4906 N N . SER C 1 170 ? 127.021 -69.141 -17.211 1.00 29.97 167 SER C N 1
ATOM 4907 C CA . SER C 1 170 ? 127.038 -68.910 -18.648 1.00 30.23 167 SER C CA 1
ATOM 4908 C C . SER C 1 170 ? 126.446 -67.524 -19.010 1.00 30.11 167 SER C C 1
ATOM 4909 O O . SER C 1 170 ? 126.906 -66.856 -19.946 1.00 29.93 167 SER C O 1
ATOM 4912 N N . LEU C 1 171 ? 125.455 -67.081 -18.240 1.00 30.02 168 LEU C N 1
ATOM 4913 C CA . LEU C 1 171 ? 124.853 -65.763 -18.447 1.00 30.02 168 LEU C CA 1
ATOM 4914 C C . LEU C 1 171 ? 125.835 -64.644 -18.132 1.00 30.68 168 LEU C C 1
ATOM 4915 O O . LEU C 1 171 ? 125.956 -63.665 -18.878 1.00 29.88 168 LEU C O 1
ATOM 4920 N N . TYR C 1 172 ? 126.531 -64.782 -17.017 1.00 32.16 169 TYR C N 1
ATOM 4921 C CA . TYR C 1 172 ? 127.449 -63.752 -16.609 1.00 33.84 169 TYR C CA 1
ATOM 4922 C C . TYR C 1 172 ? 128.667 -63.729 -17.513 1.00 34.93 169 TYR C C 1
ATOM 4923 O O . TYR C 1 172 ? 129.227 -62.678 -17.778 1.00 35.20 169 TYR C O 1
ATOM 4932 N N . GLU C 1 173 ? 129.037 -64.870 -18.050 1.00 35.63 170 GLU C N 1
ATOM 4933 C CA . GLU C 1 173 ? 130.118 -64.883 -19.009 1.00 37.51 170 GLU C CA 1
ATOM 4934 C C . GLU C 1 173 ? 129.739 -64.138 -20.270 1.00 37.15 170 GLU C C 1
ATOM 4935 O O . GLU C 1 173 ? 130.593 -63.506 -20.874 1.00 38.65 170 GLU C O 1
ATOM 4941 N N . ALA C 1 174 ? 128.479 -64.217 -20.674 1.00 36.24 171 ALA C N 1
ATOM 4942 C CA . ALA C 1 174 ? 128.032 -63.548 -21.893 1.00 36.12 171 ALA C CA 1
ATOM 4943 C C . ALA C 1 174 ? 127.897 -62.034 -21.699 1.00 36.31 171 ALA C C 1
ATOM 4944 O O . ALA C 1 174 ? 128.272 -61.244 -22.568 1.00 36.88 171 ALA C O 1
ATOM 4946 N N . ILE C 1 175 ? 127.386 -61.637 -20.545 1.00 36.06 172 ILE C N 1
ATOM 4947 C CA . ILE C 1 175 ? 127.253 -60.233 -20.218 1.00 35.82 172 ILE C CA 1
ATOM 4948 C C . ILE C 1 175 ? 128.611 -59.552 -20.178 1.00 37.20 172 ILE C C 1
ATOM 4949 O O . ILE C 1 175 ? 128.745 -58.442 -20.693 1.00 39.63 172 ILE C O 1
ATOM 4954 N N . TYR C 1 176 ? 129.608 -60.183 -19.570 1.00 92.80 173 TYR C N 1
ATOM 4955 C CA . TYR C 1 176 ? 130.920 -59.545 -19.428 1.00 93.33 173 TYR C CA 1
ATOM 4956 C C . TYR C 1 176 ? 131.918 -59.959 -20.478 1.00 95.23 173 TYR C C 1
ATOM 4957 O O . TYR C 1 176 ? 133.003 -59.422 -20.519 1.00 96.54 173 TYR C O 1
ATOM 4966 N N . GLY C 1 177 ? 131.544 -60.897 -21.340 1.00 96.22 174 GLY C N 1
ATOM 4967 C CA . GLY C 1 177 ? 132.384 -61.299 -22.462 1.00 99.49 174 GLY C CA 1
ATOM 4968 C C . GLY C 1 177 ? 133.680 -61.977 -22.065 1.00 100.83 174 GLY C C 1
ATOM 4969 O O . GLY C 1 177 ? 134.597 -62.061 -22.868 1.00 103.71 174 GLY C O 1
ATOM 4970 N N . GLU C 1 178 ? 133.755 -62.464 -20.829 1.00 99.84 175 GLU C N 1
ATOM 4971 C CA . GLU C 1 178 ? 134.955 -63.125 -20.311 1.00 102.04 175 GLU C CA 1
ATOM 4972 C C . GLU C 1 178 ? 134.543 -64.271 -19.388 1.00 100.31 175 GLU C C 1
ATOM 4973 O O . GLU C 1 178 ? 133.482 -64.210 -18.770 1.00 97.55 175 GLU C O 1
ATOM 4979 N N . PRO C 1 179 ? 135.379 -65.319 -19.289 1.00 102.65 176 PRO C N 1
ATOM 4980 C CA . PRO C 1 179 ? 135.054 -66.444 -18.415 1.00 101.85 176 PRO C CA 1
ATOM 4981 C C . PRO C 1 179 ? 135.162 -66.089 -16.939 1.00 102.21 176 PRO C C 1
ATOM 4982 O O . PRO C 1 179 ? 136.047 -65.333 -16.567 1.00 103.03 176 PRO C O 1
ATOM 4994 N N . ASP C 1 181 ? 135.674 -67.266 -12.844 1.00 107.67 178 ASP C N 1
ATOM 4995 C CA . ASP C 1 181 ? 136.328 -68.322 -12.082 1.00 109.10 178 ASP C CA 1
ATOM 4996 C C . ASP C 1 181 ? 135.225 -69.219 -11.540 1.00 105.44 178 ASP C C 1
ATOM 4997 O O . ASP C 1 181 ? 134.352 -68.759 -10.819 1.00 102.21 178 ASP C O 1
ATOM 5002 N N . LYS C 1 182 ? 135.270 -70.496 -11.886 1.00 105.30 179 LYS C N 1
ATOM 5003 C CA . LYS C 1 182 ? 134.201 -71.417 -11.530 1.00 103.43 179 LYS C CA 1
ATOM 5004 C C . LYS C 1 182 ? 134.107 -71.636 -10.024 1.00 103.92 179 LYS C C 1
ATOM 5005 O O . LYS C 1 182 ? 133.022 -71.592 -9.457 1.00 101.93 179 LYS C O 1
ATOM 5011 N N . ARG C 1 183 ? 135.253 -71.856 -9.388 1.00 107.81 180 ARG C N 1
ATOM 5012 C CA . ARG C 1 183 ? 135.315 -72.156 -7.957 1.00 109.85 180 ARG C CA 1
ATOM 5013 C C . ARG C 1 183 ? 134.829 -70.967 -7.128 1.00 108.22 180 ARG C C 1
ATOM 5014 O O . ARG C 1 183 ? 134.133 -71.132 -6.127 1.00 107.78 180 ARG C O 1
ATOM 5022 N N . ASN C 1 184 ? 135.194 -69.769 -7.561 1.00 107.11 181 ASN C N 1
ATOM 5023 C CA . ASN C 1 184 ? 134.838 -68.558 -6.845 1.00 105.92 181 ASN C CA 1
ATOM 5024 C C . ASN C 1 184 ? 133.416 -68.113 -7.147 1.00 101.57 181 ASN C C 1
ATOM 5025 O O . ASN C 1 184 ? 132.744 -67.567 -6.282 1.00 101.45 181 ASN C O 1
ATOM 5030 N N . PHE C 1 185 ? 132.964 -68.344 -8.376 1.00 99.06 182 PHE C N 1
ATOM 5031 C CA . PHE C 1 185 ? 131.583 -68.037 -8.773 1.00 96.07 182 PHE C CA 1
ATOM 5032 C C . PHE C 1 185 ? 130.594 -68.830 -7.925 1.00 96.33 182 PHE C C 1
ATOM 5033 O O . PHE C 1 185 ? 129.688 -68.262 -7.318 1.00 95.02 182 PHE C O 1
ATOM 5041 N N . ARG C 1 186 ? 130.776 -70.147 -7.899 1.00 98.49 183 ARG C N 1
ATOM 5042 C CA . ARG C 1 186 ? 129.934 -71.043 -7.103 1.00 100.50 183 ARG C CA 1
ATOM 5043 C C . ARG C 1 186 ? 129.851 -70.540 -5.670 1.00 103.05 183 ARG C C 1
ATOM 5044 O O . ARG C 1 186 ? 128.785 -70.506 -5.068 1.00 101.74 183 ARG C O 1
ATOM 5052 N N . LYS C 1 187 ? 130.996 -70.135 -5.144 1.00 52.83 184 LYS C N 1
ATOM 5053 C CA . LYS C 1 187 ? 131.111 -69.674 -3.762 1.00 57.73 184 LYS C CA 1
ATOM 5054 C C . LYS C 1 187 ? 130.222 -68.461 -3.446 1.00 56.18 184 LYS C C 1
ATOM 5055 O O . LYS C 1 187 ? 129.465 -68.474 -2.470 1.00 56.34 184 LYS C O 1
ATOM 5061 N N . ARG C 1 188 ? 130.318 -67.418 -4.266 1.00 56.12 185 ARG C N 1
ATOM 5062 C CA . ARG C 1 188 ? 129.455 -66.231 -4.114 1.00 56.91 185 ARG C CA 1
ATOM 5063 C C . ARG C 1 188 ? 127.952 -66.555 -4.185 1.00 52.45 185 ARG C C 1
ATOM 5064 O O . ARG C 1 188 ? 127.152 -65.968 -3.457 1.00 49.62 185 ARG C O 1
ATOM 5072 N N . VAL C 1 189 ? 127.585 -67.498 -5.047 1.00 51.29 186 VAL C N 1
ATOM 5073 C CA . VAL C 1 189 ? 126.200 -67.965 -5.150 1.00 50.04 186 VAL C CA 1
ATOM 5074 C C . VAL C 1 189 ? 125.746 -68.678 -3.883 1.00 51.38 186 VAL C C 1
ATOM 5075 O O . VAL C 1 189 ? 124.642 -68.431 -3.380 1.00 51.33 186 VAL C O 1
ATOM 5079 N N . ALA C 1 190 ? 126.593 -69.576 -3.392 1.00 52.87 187 ALA C N 1
ATOM 5080 C CA . ALA C 1 190 ? 126.306 -70.319 -2.176 1.00 55.53 187 ALA C CA 1
ATOM 5081 C C . ALA C 1 190 ? 126.035 -69.366 -1.011 1.00 58.49 187 ALA C C 1
ATOM 5082 O O . ALA C 1 190 ? 125.112 -69.577 -0.224 1.00 60.18 187 ALA C O 1
ATOM 5084 N N . GLU C 1 191 ? 126.823 -68.301 -0.934 1.00 60.78 188 GLU C N 1
ATOM 5085 C CA . GLU C 1 191 ? 126.677 -67.319 0.121 1.00 64.19 188 GLU C CA 1
ATOM 5086 C C . GLU C 1 191 ? 125.423 -66.447 0.008 1.00 61.55 188 GLU C C 1
ATOM 5087 O O . GLU C 1 191 ? 124.962 -65.901 1.012 1.00 63.27 188 GLU C O 1
ATOM 5101 N N . ASP C 1 193 ? 121.799 -65.969 0.020 1.00 53.28 190 ASP C N 1
ATOM 5102 C CA . ASP C 1 193 ? 120.757 -66.782 0.624 1.00 54.29 190 ASP C CA 1
ATOM 5103 C C . ASP C 1 193 ? 119.474 -66.727 -0.180 1.00 50.70 190 ASP C C 1
ATOM 5104 O O . ASP C 1 193 ? 118.691 -67.671 -0.184 1.00 51.14 190 ASP C O 1
ATOM 5109 N N . PHE C 1 194 ? 119.273 -65.616 -0.871 1.00 47.64 191 PHE C N 1
ATOM 5110 C CA . PHE C 1 194 ? 118.096 -65.421 -1.703 1.00 45.60 191 PHE C CA 1
ATOM 5111 C C . PHE C 1 194 ? 118.191 -66.180 -3.033 1.00 43.37 191 PHE C C 1
ATOM 5112 O O . PHE C 1 194 ? 117.273 -66.102 -3.843 1.00 43.83 191 PHE C O 1
ATOM 5120 N N . ILE C 1 195 ? 119.310 -66.871 -3.272 1.00 40.96 192 ILE C N 1
ATOM 5121 C CA . ILE C 1 195 ? 119.429 -67.808 -4.387 1.00 38.96 192 ILE C CA 1
ATOM 5122 C C . ILE C 1 195 ? 119.346 -69.213 -3.803 1.00 39.07 192 ILE C C 1
ATOM 5123 O O . ILE C 1 195 ? 120.360 -69.779 -3.379 1.00 38.51 192 ILE C O 1
ATOM 5128 N N . GLU C 1 196 ? 118.130 -69.764 -3.800 1.00 39.27 193 GLU C N 1
ATOM 5129 C CA . GLU C 1 196 ? 117.822 -71.023 -3.120 1.00 38.83 193 GLU C CA 1
ATOM 5130 C C . GLU C 1 196 ? 118.047 -72.193 -4.040 1.00 36.04 193 GLU C C 1
ATOM 5131 O O . GLU C 1 196 ? 117.612 -72.180 -5.191 1.00 36.12 193 GLU C O 1
ATOM 5137 N N . LYS C 1 197 ? 118.712 -73.206 -3.518 1.00 34.12 194 LYS C N 1
ATOM 5138 C CA . LYS C 1 197 ? 118.837 -74.484 -4.179 1.00 32.95 194 LYS C CA 1
ATOM 5139 C C . LYS C 1 197 ? 117.568 -75.293 -3.928 1.00 32.42 194 LYS C C 1
ATOM 5140 O O . LYS C 1 197 ? 117.074 -75.316 -2.796 1.00 33.11 194 LYS C O 1
ATOM 5146 N N . THR C 1 198 ? 117.038 -75.942 -4.969 1.00 30.26 195 THR C N 1
ATOM 5147 C CA . THR C 1 198 ? 115.847 -76.768 -4.823 1.00 30.42 195 THR C CA 1
ATOM 5148 C C . THR C 1 198 ? 116.207 -78.245 -4.887 1.00 29.91 195 THR C C 1
ATOM 5149 O O . THR C 1 198 ? 117.323 -78.598 -5.220 1.00 29.01 195 THR C O 1
ATOM 5153 N N . ASP C 1 199 ? 115.237 -79.100 -4.587 1.00 30.69 196 ASP C N 1
ATOM 5154 C CA . ASP C 1 199 ? 115.362 -80.528 -4.833 1.00 30.83 196 ASP C CA 1
ATOM 5155 C C . ASP C 1 199 ? 114.965 -80.924 -6.262 1.00 29.30 196 ASP C C 1
ATOM 5156 O O . ASP C 1 199 ? 114.892 -82.090 -6.582 1.00 28.76 196 ASP C O 1
ATOM 5161 N N . LYS C 1 200 ? 114.721 -79.954 -7.122 1.00 28.46 197 LYS C N 1
ATOM 5162 C CA . LYS C 1 200 ? 114.357 -80.241 -8.506 1.00 28.27 197 LYS C CA 1
ATOM 5163 C C . LYS C 1 200 ? 115.635 -80.286 -9.356 1.00 27.22 197 LYS C C 1
ATOM 5164 O O . LYS C 1 200 ? 116.612 -79.621 -9.044 1.00 26.31 197 LYS C O 1
ATOM 5170 N N . ILE C 1 201 ? 115.642 -81.120 -10.389 1.00 27.55 198 ILE C N 1
ATOM 5171 C CA . ILE C 1 201 ? 116.716 -81.079 -11.376 1.00 27.87 198 ILE C CA 1
ATOM 5172 C C . ILE C 1 201 ? 116.215 -80.762 -12.778 1.00 29.10 198 ILE C C 1
ATOM 5173 O O . ILE C 1 201 ? 115.086 -81.047 -13.132 1.00 28.93 198 ILE C O 1
ATOM 5178 N N . ASP C 1 202 ? 117.103 -80.172 -13.561 1.00 30.97 199 ASP C N 1
ATOM 5179 C CA . ASP C 1 202 ? 116.875 -79.947 -14.967 1.00 33.65 199 ASP C CA 1
ATOM 5180 C C . ASP C 1 202 ? 117.324 -81.198 -15.677 1.00 34.78 199 ASP C C 1
ATOM 5181 O O . ASP C 1 202 ? 118.500 -81.524 -15.663 1.00 34.14 199 ASP C O 1
ATOM 5186 N N . LYS C 1 203 ? 116.396 -81.908 -16.289 1.00 37.98 200 LYS C N 1
ATOM 5187 C CA . LYS C 1 203 ? 116.704 -83.201 -16.882 1.00 41.76 200 LYS C CA 1
ATOM 5188 C C . LYS C 1 203 ? 116.560 -83.118 -18.411 1.00 45.58 200 LYS C C 1
ATOM 5189 O O . LYS C 1 203 ? 115.466 -82.948 -18.911 1.00 46.63 200 LYS C O 1
ATOM 5195 N N . LEU C 1 204 ? 117.665 -83.230 -19.146 1.00 50.25 201 LEU C N 1
ATOM 5196 C CA . LEU C 1 204 ? 117.634 -83.264 -20.621 1.00 54.13 201 LEU C CA 1
ATOM 5197 C C . LEU C 1 204 ? 117.935 -84.685 -21.080 1.00 54.39 201 LEU C C 1
ATOM 5198 O O . LEU C 1 204 ? 119.101 -85.082 -21.164 1.00 57.99 201 LEU C O 1
ATOM 5203 N N . GLY C 1 205 ? 116.901 -85.465 -21.363 1.00 52.55 202 GLY C N 1
ATOM 5204 C CA . GLY C 1 205 ? 117.093 -86.886 -21.651 1.00 52.19 202 GLY C CA 1
ATOM 5205 C C . GLY C 1 205 ? 117.475 -87.698 -20.412 1.00 50.62 202 GLY C C 1
ATOM 5206 O O . GLY C 1 205 ? 117.230 -87.286 -19.266 1.00 50.47 202 GLY C O 1
ATOM 5207 N N . SER C 1 206 ? 118.088 -88.855 -20.627 1.00 48.17 203 SER C N 1
ATOM 5208 C CA . SER C 1 206 ? 118.335 -89.771 -19.521 1.00 46.13 203 SER C CA 1
ATOM 5209 C C . SER C 1 206 ? 119.733 -89.663 -18.898 1.00 43.85 203 SER C C 1
ATOM 5210 O O . SER C 1 206 ? 119.942 -90.199 -17.825 1.00 42.61 203 SER C O 1
ATOM 5213 N N . LYS C 1 207 ? 120.668 -88.967 -19.549 1.00 42.84 204 LYS C N 1
ATOM 5214 C CA . LYS C 1 207 ? 122.054 -88.894 -19.075 1.00 42.45 204 LYS C CA 1
ATOM 5215 C C . LYS C 1 207 ? 122.495 -87.507 -18.583 1.00 41.32 204 LYS C C 1
ATOM 5216 O O . LYS C 1 207 ? 123.603 -87.354 -18.063 1.00 41.77 204 LYS C O 1
ATOM 5222 N N . ARG C 1 208 ? 121.649 -86.499 -18.745 1.00 40.11 205 ARG C N 1
ATOM 5223 C CA . ARG C 1 208 ? 121.983 -85.158 -18.287 1.00 40.06 205 ARG C CA 1
ATOM 5224 C C . ARG C 1 208 ? 121.040 -84.719 -17.167 1.00 35.57 205 ARG C C 1
ATOM 5225 O O . ARG C 1 208 ? 119.823 -84.858 -17.259 1.00 35.47 205 ARG C O 1
ATOM 5233 N N . GLY C 1 209 ? 121.617 -84.154 -16.128 1.00 32.25 206 GLY C N 1
ATOM 5234 C CA . GLY C 1 209 ? 120.857 -83.687 -14.983 1.00 29.65 206 GLY C CA 1
ATOM 5235 C C . GLY C 1 209 ? 121.687 -82.642 -14.282 1.00 28.10 206 GLY C C 1
ATOM 5236 O O . GLY C 1 209 ? 122.908 -82.750 -14.236 1.00 27.76 206 GLY C O 1
ATOM 5237 N N . ALA C 1 210 ? 121.013 -81.613 -13.773 1.00 26.44 207 ALA C N 1
ATOM 5238 C CA . ALA C 1 210 ? 121.649 -80.556 -13.007 1.00 25.60 207 ALA C CA 1
ATOM 5239 C C . ALA C 1 210 ? 120.631 -79.955 -12.029 1.00 24.78 207 ALA C C 1
ATOM 5240 O O . ALA C 1 210 ? 119.445 -79.862 -12.334 1.00 24.53 207 ALA C O 1
ATOM 5242 N N . ALA C 1 211 ? 121.099 -79.584 -10.851 1.00 24.48 208 ALA C N 1
ATOM 5243 C CA . ALA C 1 211 ? 120.236 -78.986 -9.820 1.00 24.39 208 ALA C CA 1
ATOM 5244 C C . ALA C 1 211 ? 119.654 -77.653 -10.304 1.00 24.36 208 ALA C C 1
ATOM 5245 O O . ALA C 1 211 ? 120.310 -76.868 -10.994 1.00 23.98 208 ALA C O 1
ATOM 5247 N N . LEU C 1 212 ? 118.405 -77.425 -9.933 1.00 24.89 209 LEU C N 1
ATOM 5248 C CA . LEU C 1 212 ? 117.721 -76.199 -10.260 1.00 25.29 209 LEU C CA 1
ATOM 5249 C C . LEU C 1 212 ? 117.711 -75.287 -9.025 1.00 26.00 209 LEU C C 1
ATOM 5250 O O . LEU C 1 212 ? 117.521 -75.742 -7.907 1.00 25.88 209 LEU C O 1
ATOM 5255 N N . TYR C 1 213 ? 117.927 -73.997 -9.276 1.00 27.05 210 TYR C N 1
ATOM 5256 C CA . TYR C 1 213 ? 117.881 -72.959 -8.260 1.00 28.17 210 TYR C CA 1
ATOM 5257 C C . TYR C 1 213 ? 116.759 -71.969 -8.560 1.00 30.15 210 TYR C C 1
ATOM 5258 O O . TYR C 1 213 ? 116.205 -71.950 -9.654 1.00 29.77 210 TYR C O 1
ATOM 5267 N N . LYS C 1 214 ? 116.489 -71.116 -7.574 1.00 32.93 211 LYS C N 1
ATOM 5268 C CA . LYS C 1 214 ? 115.387 -70.178 -7.599 1.00 36.19 211 LYS C CA 1
ATOM 5269 C C . LYS C 1 214 ? 115.817 -68.872 -6.956 1.00 35.52 211 LYS C C 1
ATOM 5270 O O . LYS C 1 214 ? 116.468 -68.874 -5.913 1.00 35.38 211 LYS C O 1
ATOM 5276 N N . PHE C 1 215 ? 115.452 -67.756 -7.569 1.00 35.61 212 PHE C N 1
ATOM 5277 C CA . PHE C 1 215 ? 115.747 -66.446 -6.999 1.00 35.95 212 PHE C CA 1
ATOM 5278 C C . PHE C 1 215 ? 114.570 -65.995 -6.148 1.00 38.65 212 PHE C C 1
ATOM 5279 O O . PHE C 1 215 ? 113.463 -65.834 -6.668 1.00 38.94 212 PHE C O 1
ATOM 5287 N N . ASN C 1 216 ? 114.814 -65.803 -4.849 1.00 40.88 213 ASN C N 1
ATOM 5288 C CA . ASN C 1 216 ? 113.779 -65.394 -3.907 1.00 44.29 213 ASN C CA 1
ATOM 5289 C C . ASN C 1 216 ? 113.773 -63.880 -3.734 1.00 46.32 213 ASN C C 1
ATOM 5290 O O . ASN C 1 216 ? 114.577 -63.320 -2.969 1.00 45.24 213 ASN C O 1
ATOM 5295 N N . GLY C 1 217 ? 112.859 -63.232 -4.459 1.00 48.91 214 GLY C N 1
ATOM 5296 C CA . GLY C 1 217 ? 112.690 -61.786 -4.420 1.00 51.93 214 GLY C CA 1
ATOM 5297 C C . GLY C 1 217 ? 112.477 -61.213 -3.028 1.00 55.76 214 GLY C C 1
ATOM 5298 O O . GLY C 1 217 ? 113.126 -60.238 -2.654 1.00 55.03 214 GLY C O 1
ATOM 5299 N N . LYS C 1 218 ? 111.564 -61.817 -2.269 1.00 60.41 215 LYS C N 1
ATOM 5300 C CA . LYS C 1 218 ? 111.280 -61.378 -0.904 1.00 65.35 215 LYS C CA 1
ATOM 5301 C C . LYS C 1 218 ? 112.541 -61.425 -0.052 1.00 64.17 215 LYS C C 1
ATOM 5302 O O . LYS C 1 218 ? 112.899 -60.438 0.590 1.00 67.74 215 LYS C O 1
ATOM 5308 N N . ALA C 1 219 ? 113.208 -62.576 -0.034 1.00 60.98 216 ALA C N 1
ATOM 5309 C CA . ALA C 1 219 ? 114.412 -62.724 0.775 1.00 59.46 216 ALA C CA 1
ATOM 5310 C C . ALA C 1 219 ? 115.456 -61.705 0.356 1.00 57.18 216 ALA C C 1
ATOM 5311 O O . ALA C 1 219 ? 116.203 -61.214 1.190 1.00 58.75 216 ALA C O 1
ATOM 5313 N N . TYR C 1 220 ? 115.494 -61.380 -0.935 1.00 54.94 217 TYR C N 1
ATOM 5314 C CA . TYR C 1 220 ? 116.443 -60.404 -1.445 1.00 52.36 217 TYR C CA 1
ATOM 5315 C C . TYR C 1 220 ? 116.132 -58.998 -0.922 1.00 54.83 217 TYR C C 1
ATOM 5316 O O . TYR C 1 220 ? 117.031 -58.282 -0.481 1.00 52.50 217 TYR C O 1
ATOM 5325 N N . ARG C 1 221 ? 114.866 -58.603 -0.981 1.00 58.92 218 ARG C N 1
ATOM 5326 C CA . ARG C 1 221 ? 114.474 -57.243 -0.588 1.00 63.64 218 ARG C CA 1
ATOM 5327 C C . ARG C 1 221 ? 114.645 -56.976 0.912 1.00 66.21 218 ARG C C 1
ATOM 5328 O O . ARG C 1 221 ? 114.898 -55.842 1.306 1.00 64.45 218 ARG C O 1
ATOM 5336 N N . LYS C 1 222 ? 114.529 -58.017 1.732 1.00 69.69 219 LYS C N 1
ATOM 5337 C CA . LYS C 1 222 ? 114.799 -57.893 3.166 1.00 74.75 219 LYS C CA 1
ATOM 5338 C C . LYS C 1 222 ? 116.277 -57.605 3.449 1.00 74.65 219 LYS C C 1
ATOM 5339 O O . LYS C 1 222 ? 116.594 -56.919 4.415 1.00 79.23 219 LYS C O 1
ATOM 5345 N N . ASP C 1 223 ? 117.169 -58.109 2.601 1.00 74.07 220 ASP C N 1
ATOM 5346 C CA . ASP C 1 223 ? 118.612 -57.873 2.745 1.00 74.66 220 ASP C CA 1
ATOM 5347 C C . ASP C 1 223 ? 119.304 -57.834 1.364 1.00 70.40 220 ASP C C 1
ATOM 5348 O O . ASP C 1 223 ? 119.879 -58.830 0.922 1.00 67.66 220 ASP C O 1
ATOM 5353 N N . PRO C 1 224 ? 119.232 -56.681 0.672 1.00 69.30 221 PRO C N 1
ATOM 5354 C CA . PRO C 1 224 ? 119.694 -56.568 -0.719 1.00 67.40 221 PRO C CA 1
ATOM 5355 C C . PRO C 1 224 ? 121.202 -56.386 -0.904 1.00 66.08 221 PRO C C 1
ATOM 5356 O O . PRO C 1 224 ? 121.642 -55.309 -1.300 1.00 68.99 221 PRO C O 1
ATOM 5360 N N . LYS C 1 225 ? 121.979 -57.433 -0.638 1.00 65.03 222 LYS C N 1
ATOM 5361 C CA . LYS C 1 225 ? 123.436 -57.405 -0.842 1.00 63.29 222 LYS C CA 1
ATOM 5362 C C . LYS C 1 225 ? 123.811 -58.298 -2.021 1.00 60.28 222 LYS C C 1
ATOM 5363 O O . LYS C 1 225 ? 124.112 -59.476 -1.836 1.00 61.91 222 LYS C O 1
ATOM 5365 N N . PHE C 1 226 ? 123.798 -57.731 -3.228 1.00 57.73 223 PHE C N 1
ATOM 5366 C CA . PHE C 1 226 ? 124.104 -58.478 -4.455 1.00 54.80 223 PHE C CA 1
ATOM 5367 C C . PHE C 1 226 ? 125.397 -58.053 -5.107 1.00 55.00 223 PHE C C 1
ATOM 5368 O O . PHE C 1 226 ? 125.560 -56.897 -5.445 1.00 55.24 223 PHE C O 1
ATOM 5376 N N . LYS C 1 227 ? 126.286 -59.007 -5.339 1.00 57.57 224 LYS C N 1
ATOM 5377 C CA . LYS C 1 227 ? 127.542 -58.749 -6.045 1.00 62.00 224 LYS C CA 1
ATOM 5378 C C . LYS C 1 227 ? 127.978 -60.039 -6.722 1.00 61.28 224 LYS C C 1
ATOM 5379 O O . LYS C 1 227 ? 128.043 -61.091 -6.075 1.00 62.03 224 LYS C O 1
ATOM 5385 N N . LEU C 1 228 ? 128.279 -59.961 -8.017 1.00 61.30 225 LEU C N 1
ATOM 5386 C CA . LEU C 1 228 ? 128.592 -61.160 -8.802 1.00 61.49 225 LEU C CA 1
ATOM 5387 C C . LEU C 1 228 ? 129.459 -60.881 -10.040 1.00 61.57 225 LEU C C 1
ATOM 5388 O O . LEU C 1 228 ? 129.377 -59.810 -10.649 1.00 61.38 225 LEU C O 1
ATOM 5393 N N . SER D 1 1 ? 112.402 -45.440 -49.335 1.00 58.40 -2 SER D N 1
ATOM 5394 C CA . SER D 1 1 ? 110.967 -45.114 -49.078 1.00 57.03 -2 SER D CA 1
ATOM 5395 C C . SER D 1 1 ? 110.556 -43.821 -49.792 1.00 53.81 -2 SER D C 1
ATOM 5396 O O . SER D 1 1 ? 111.360 -43.199 -50.487 1.00 59.09 -2 SER D O 1
ATOM 5399 N N . ASN D 1 2 ? 109.299 -43.429 -49.616 1.00 49.38 -1 ASN D N 1
ATOM 5400 C CA . ASN D 1 2 ? 108.782 -42.170 -50.158 1.00 44.02 -1 ASN D CA 1
ATOM 5401 C C . ASN D 1 2 ? 109.152 -40.984 -49.247 1.00 41.33 -1 ASN D C 1
ATOM 5402 O O . ASN D 1 2 ? 108.461 -40.731 -48.261 1.00 42.07 -1 ASN D O 1
ATOM 5407 N N . ALA D 1 3 ? 110.222 -40.257 -49.590 1.00 55.72 0 ALA D N 1
ATOM 5408 C CA . ALA D 1 3 ? 110.652 -39.067 -48.837 1.00 51.55 0 ALA D CA 1
ATOM 5409 C C . ALA D 1 3 ? 109.601 -37.959 -48.810 1.00 48.26 0 ALA D C 1
ATOM 5410 O O . ALA D 1 3 ? 109.608 -37.122 -47.916 1.00 47.34 0 ALA D O 1
ATOM 5420 N N . LYS D 1 5 ? 106.509 -38.363 -48.286 1.00 39.59 2 LYS D N 1
ATOM 5421 C CA . LYS D 1 5 ? 105.395 -38.773 -47.434 1.00 37.45 2 LYS D CA 1
ATOM 5422 C C . LYS D 1 5 ? 105.786 -38.610 -45.964 1.00 34.48 2 LYS D C 1
ATOM 5423 O O . LYS D 1 5 ? 106.954 -38.738 -45.619 1.00 34.21 2 LYS D O 1
ATOM 5429 N N . ASN D 1 6 ? 104.822 -38.274 -45.106 1.00 33.04 3 ASN D N 1
ATOM 5430 C CA . ASN D 1 6 ? 105.020 -38.351 -43.650 1.00 30.58 3 ASN D CA 1
ATOM 5431 C C . ASN D 1 6 ? 104.352 -39.599 -43.127 1.00 28.97 3 ASN D C 1
ATOM 5432 O O . ASN D 1 6 ? 103.157 -39.621 -42.963 1.00 29.18 3 ASN D O 1
ATOM 5437 N N . TYR D 1 7 ? 105.163 -40.602 -42.809 1.00 28.26 4 TYR D N 1
ATOM 5438 C CA . TYR D 1 7 ? 104.694 -41.883 -42.278 1.00 28.29 4 TYR D CA 1
ATOM 5439 C C . TYR D 1 7 ? 104.232 -41.801 -40.839 1.00 27.60 4 TYR D C 1
ATOM 5440 O O . TYR D 1 7 ? 103.542 -42.709 -40.358 1.00 28.65 4 TYR D O 1
ATOM 5449 N N . TYR D 1 8 ? 104.604 -40.724 -40.149 1.00 28.73 5 TYR D N 1
ATOM 5450 C CA . TYR D 1 8 ? 104.328 -40.607 -38.732 1.00 27.41 5 TYR D CA 1
ATOM 5451 C C . TYR D 1 8 ? 103.080 -39.789 -38.425 1.00 27.44 5 TYR D C 1
ATOM 5452 O O . TYR D 1 8 ? 102.755 -39.572 -37.257 1.00 27.19 5 TYR D O 1
ATOM 5461 N N . SER D 1 9 ? 102.368 -39.369 -39.462 1.00 27.75 6 SER D N 1
ATOM 5462 C CA . SER D 1 9 ? 101.336 -38.313 -39.336 1.00 27.94 6 SER D CA 1
ATOM 5463 C C . SER D 1 9 ? 100.153 -38.643 -38.415 1.00 27.66 6 SER D C 1
ATOM 5464 O O . SER D 1 9 ? 99.510 -37.753 -37.916 1.00 27.71 6 SER D O 1
ATOM 5467 N N . SER D 1 10 ? 99.866 -39.911 -38.196 1.00 27.49 7 SER D N 1
ATOM 5468 C CA . SER D 1 10 ? 98.807 -40.290 -37.277 1.00 27.44 7 SER D CA 1
ATOM 5469 C C . SER D 1 10 ? 99.146 -40.042 -35.783 1.00 26.52 7 SER D C 1
ATOM 5470 O O . SER D 1 10 ? 98.271 -40.093 -34.909 1.00 26.16 7 SER D O 1
ATOM 5473 N N . ASN D 1 11 ? 100.415 -39.776 -35.498 1.00 25.76 8 ASN D N 1
ATOM 5474 C CA . ASN D 1 11 ? 100.856 -39.659 -34.113 1.00 25.08 8 ASN D CA 1
ATOM 5475 C C . ASN D 1 11 ? 100.810 -38.243 -33.646 1.00 24.77 8 ASN D C 1
ATOM 5476 O O . ASN D 1 11 ? 101.030 -37.332 -34.434 1.00 25.04 8 ASN D O 1
ATOM 5481 N N . PRO D 1 12 ? 100.516 -38.049 -32.361 1.00 24.23 9 PRO D N 1
ATOM 5482 C CA . PRO D 1 12 ? 100.458 -36.716 -31.805 1.00 24.11 9 PRO D CA 1
ATOM 5483 C C . PRO D 1 12 ? 101.859 -36.160 -31.590 1.00 23.94 9 PRO D C 1
ATOM 5484 O O . PRO D 1 12 ? 102.830 -36.904 -31.676 1.00 23.68 9 PRO D O 1
ATOM 5488 N N . THR D 1 13 ? 101.952 -34.863 -31.315 1.00 24.06 10 THR D N 1
ATOM 5489 C CA . THR D 1 13 ? 103.216 -34.230 -31.018 1.00 24.04 10 THR D CA 1
ATOM 5490 C C . THR D 1 13 ? 103.111 -33.576 -29.650 1.00 24.06 10 THR D C 1
ATOM 5491 O O . THR D 1 13 ? 102.030 -33.245 -29.231 1.00 24.13 10 THR D O 1
ATOM 5495 N N . PHE D 1 14 ? 104.239 -33.344 -29.002 1.00 24.17 11 PHE D N 1
ATOM 5496 C CA . PHE D 1 14 ? 104.279 -32.927 -27.596 1.00 24.28 11 PHE D CA 1
ATOM 5497 C C . PHE D 1 14 ? 105.318 -31.827 -27.353 1.00 24.50 11 PHE D C 1
ATOM 5498 O O . PHE D 1 14 ? 106.361 -31.794 -28.015 1.00 24.61 11 PHE D O 1
ATOM 5506 N N . TYR D 1 15 ? 105.054 -30.956 -26.379 1.00 24.63 12 TYR D N 1
ATOM 5507 C CA . TYR D 1 15 ? 106.077 -30.037 -25.891 1.00 24.83 12 TYR D CA 1
ATOM 5508 C C . TYR D 1 15 ? 107.162 -30.840 -25.184 1.00 24.60 12 TYR D C 1
ATOM 5509 O O . TYR D 1 15 ? 106.851 -31.769 -24.443 1.00 24.04 12 TYR D O 1
ATOM 5518 N N . LEU D 1 16 ? 108.423 -30.490 -25.455 1.00 24.81 13 LEU D N 1
ATOM 5519 C CA . LEU D 1 16 ? 109.555 -31.102 -24.805 1.00 24.84 13 LEU D CA 1
ATOM 5520 C C . LEU D 1 16 ? 110.235 -30.119 -23.916 1.00 24.92 13 LEU D C 1
ATOM 5521 O O . LEU D 1 16 ? 110.910 -29.194 -24.403 1.00 25.12 13 LEU D O 1
ATOM 5526 N N . GLY D 1 17 ? 110.061 -30.320 -22.608 1.00 24.65 14 GLY D N 1
ATOM 5527 C CA . GLY D 1 17 ? 110.706 -29.498 -21.604 1.00 24.62 14 GLY D CA 1
ATOM 5528 C C . GLY D 1 17 ? 112.167 -29.855 -21.418 1.00 24.61 14 GLY D C 1
ATOM 5529 O O . GLY D 1 17 ? 112.622 -30.927 -21.802 1.00 24.03 14 GLY D O 1
ATOM 5530 N N . ILE D 1 18 ? 112.902 -28.922 -20.837 1.00 24.97 15 ILE D N 1
ATOM 5531 C CA . ILE D 1 18 ? 114.225 -29.172 -20.307 1.00 25.20 15 ILE D CA 1
ATOM 5532 C C . ILE D 1 18 ? 114.201 -28.722 -18.857 1.00 25.60 15 ILE D C 1
ATOM 5533 O O . ILE D 1 18 ? 113.649 -27.675 -18.542 1.00 25.83 15 ILE D O 1
ATOM 5538 N N . ASP D 1 19 ? 114.808 -29.501 -17.982 1.00 25.83 16 ASP D N 1
ATOM 5539 C CA . ASP D 1 19 ? 114.943 -29.104 -16.600 1.00 26.52 16 ASP D CA 1
ATOM 5540 C C . ASP D 1 19 ? 116.335 -29.413 -16.124 1.00 27.29 16 ASP D C 1
ATOM 5541 O O . ASP D 1 19 ? 116.850 -30.487 -16.409 1.00 27.09 16 ASP D O 1
ATOM 5546 N N . CYS D 1 20 ? 116.935 -28.468 -15.406 1.00 28.62 17 CYS D N 1
ATOM 5547 C CA . CYS D 1 20 ? 118.337 -28.547 -15.007 1.00 29.80 17 CYS D CA 1
ATOM 5548 C C . CYS D 1 20 ? 118.512 -28.583 -13.503 1.00 29.60 17 CYS D C 1
ATOM 5549 O O . CYS D 1 20 ? 118.097 -27.653 -12.819 1.00 29.89 17 CYS D O 1
ATOM 5552 N N . ILE D 1 21 ? 119.143 -29.645 -13.005 1.00 26.22 18 ILE D N 1
ATOM 5553 C CA . ILE D 1 21 ? 119.533 -29.729 -11.616 1.00 25.58 18 ILE D CA 1
ATOM 5554 C C . ILE D 1 21 ? 120.983 -29.261 -11.570 1.00 24.80 18 ILE D C 1
ATOM 5555 O O . ILE D 1 21 ? 121.891 -29.968 -12.030 1.00 25.11 18 ILE D O 1
ATOM 5560 N N . ILE D 1 22 ? 121.193 -28.071 -11.000 1.00 24.38 19 ILE D N 1
ATOM 5561 C CA . ILE D 1 22 ? 122.497 -27.425 -10.990 1.00 24.30 19 ILE D CA 1
ATOM 5562 C C . ILE D 1 22 ? 123.133 -27.501 -9.601 1.00 24.10 19 ILE D C 1
ATOM 5563 O O . ILE D 1 22 ? 122.683 -26.840 -8.651 1.00 23.85 19 ILE D O 1
ATOM 5568 N N . PHE D 1 23 ? 124.173 -28.330 -9.509 1.00 24.58 20 PHE D N 1
ATOM 5569 C CA . PHE D 1 23 ? 124.879 -28.594 -8.259 1.00 24.87 20 PHE D CA 1
ATOM 5570 C C . PHE D 1 23 ? 126.049 -27.652 -8.062 1.00 25.88 20 PHE D C 1
ATOM 5571 O O . PHE D 1 23 ? 126.798 -27.379 -8.993 1.00 27.13 20 PHE D O 1
ATOM 5579 N N . GLY D 1 24 ? 126.257 -27.231 -6.824 1.00 26.35 21 GLY D N 1
ATOM 5580 C CA . GLY D 1 24 ? 127.395 -26.395 -6.478 1.00 27.91 21 GLY D CA 1
ATOM 5581 C C . GLY D 1 24 ? 127.898 -26.729 -5.085 1.00 28.61 21 GLY D C 1
ATOM 5582 O O . GLY D 1 24 ? 127.182 -27.344 -4.288 1.00 28.12 21 GLY D O 1
ATOM 5583 N N . PHE D 1 25 ? 129.138 -26.346 -4.796 1.00 30.77 22 PHE D N 1
ATOM 5584 C CA . PHE D 1 25 ? 129.755 -26.690 -3.525 1.00 32.00 22 PHE D CA 1
ATOM 5585 C C . PHE D 1 25 ? 130.443 -25.493 -2.920 1.00 33.89 22 PHE D C 1
ATOM 5586 O O . PHE D 1 25 ? 131.204 -24.803 -3.605 1.00 35.15 22 PHE D O 1
ATOM 5594 N N . ASN D 1 26 ? 130.191 -25.286 -1.628 1.00 34.57 23 ASN D N 1
ATOM 5595 C CA . ASN D 1 26 ? 130.703 -24.144 -0.916 1.00 37.42 23 ASN D CA 1
ATOM 5596 C C . ASN D 1 26 ? 130.601 -24.324 0.598 1.00 38.74 23 ASN D C 1
ATOM 5597 O O . ASN D 1 26 ? 129.565 -24.760 1.107 1.00 37.53 23 ASN D O 1
ATOM 5602 N N . GLU D 1 27 ? 131.677 -23.973 1.307 1.00 41.95 24 GLU D N 1
ATOM 5603 C CA . GLU D 1 27 ? 131.726 -24.060 2.771 1.00 43.97 24 GLU D CA 1
ATOM 5604 C C . GLU D 1 27 ? 131.242 -25.418 3.254 1.00 42.36 24 GLU D C 1
ATOM 5605 O O . GLU D 1 27 ? 130.420 -25.506 4.152 1.00 42.38 24 GLU D O 1
ATOM 5611 N N . GLY D 1 28 ? 131.732 -26.477 2.624 1.00 41.95 25 GLY D N 1
ATOM 5612 C CA . GLY D 1 28 ? 131.387 -27.838 3.033 1.00 41.97 25 GLY D CA 1
ATOM 5613 C C . GLY D 1 28 ? 129.936 -28.256 2.833 1.00 41.60 25 GLY D C 1
ATOM 5614 O O . GLY D 1 28 ? 129.491 -29.244 3.430 1.00 43.12 25 GLY D O 1
ATOM 5615 N N . GLU D 1 29 ? 129.194 -27.532 1.990 1.00 40.10 26 GLU D N 1
ATOM 5616 C CA . GLU D 1 29 ? 127.811 -27.896 1.701 1.00 39.09 26 GLU D CA 1
ATOM 5617 C C . GLU D 1 29 ? 127.527 -27.953 0.211 1.00 34.60 26 GLU D C 1
ATOM 5618 O O . GLU D 1 29 ? 128.053 -27.169 -0.567 1.00 32.88 26 GLU D O 1
ATOM 5624 N N . ILE D 1 30 ? 126.680 -28.895 -0.173 1.00 32.45 27 ILE D N 1
ATOM 5625 C CA . ILE D 1 30 ? 126.180 -28.938 -1.522 1.00 30.18 27 ILE D CA 1
ATOM 5626 C C . ILE D 1 30 ? 124.878 -28.150 -1.636 1.00 29.15 27 ILE D C 1
ATOM 5627 O O . ILE D 1 30 ? 123.950 -28.332 -0.828 1.00 30.20 27 ILE D O 1
ATOM 5632 N N . SER D 1 31 ? 124.833 -27.275 -2.638 1.00 28.03 28 SER D N 1
ATOM 5633 C CA . SER D 1 31 ? 123.632 -26.503 -2.914 1.00 26.99 28 SER D CA 1
ATOM 5634 C C . SER D 1 31 ? 123.104 -26.668 -4.347 1.00 25.75 28 SER D C 1
ATOM 5635 O O . SER D 1 31 ? 123.807 -27.120 -5.223 1.00 25.59 28 SER D O 1
ATOM 5638 N N . LEU D 1 32 ? 121.839 -26.319 -4.547 1.00 24.92 29 LEU D N 1
ATOM 5639 C CA . LEU D 1 32 ? 121.230 -26.301 -5.877 1.00 24.19 29 LEU D CA 1
ATOM 5640 C C . LEU D 1 32 ? 120.833 -24.897 -6.189 1.00 23.72 29 LEU D C 1
ATOM 5641 O O . LEU D 1 32 ? 120.399 -24.157 -5.307 1.00 23.92 29 LEU D O 1
ATOM 5646 N N . LEU D 1 33 ? 120.982 -24.529 -7.452 1.00 23.38 30 LEU D N 1
ATOM 5647 C CA . LEU D 1 33 ? 120.575 -23.222 -7.937 1.00 23.08 30 LEU D CA 1
ATOM 5648 C C . LEU D 1 33 ? 119.155 -23.361 -8.424 1.00 22.61 30 LEU D C 1
ATOM 5649 O O . LEU D 1 33 ? 118.882 -24.128 -9.326 1.00 22.80 30 LEU D O 1
ATOM 5654 N N . LEU D 1 34 ? 118.251 -22.625 -7.800 1.00 22.31 31 LEU D N 1
ATOM 5655 C CA . LEU D 1 34 ? 116.825 -22.756 -8.009 1.00 21.89 31 LEU D CA 1
ATOM 5656 C C . LEU D 1 34 ? 116.211 -21.407 -8.334 1.00 21.57 31 LEU D C 1
ATOM 5657 O O . LEU D 1 34 ? 116.684 -20.393 -7.862 1.00 21.71 31 LEU D O 1
ATOM 5662 N N . LEU D 1 35 ? 115.126 -21.415 -9.096 1.00 21.25 32 LEU D N 1
ATOM 5663 C CA . LEU D 1 35 ? 114.360 -20.212 -9.370 1.00 21.18 32 LEU D CA 1
ATOM 5664 C C . LEU D 1 35 ? 113.239 -20.035 -8.360 1.00 21.75 32 LEU D C 1
ATOM 5665 O O . LEU D 1 35 ? 112.527 -20.986 -8.028 1.00 21.65 32 LEU D O 1
ATOM 5670 N N . LYS D 1 36 ? 113.089 -18.817 -7.863 1.00 22.59 33 LYS D N 1
ATOM 5671 C CA . LYS D 1 36 ? 111.836 -18.419 -7.255 1.00 23.47 33 LYS D CA 1
ATOM 5672 C C . LYS D 1 36 ? 111.103 -17.666 -8.374 1.00 23.50 33 LYS D C 1
ATOM 5673 O O . LYS D 1 36 ? 111.344 -16.489 -8.628 1.00 23.57 33 LYS D O 1
ATOM 5679 N N . ARG D 1 37 ? 110.240 -18.390 -9.065 1.00 23.34 34 ARG D N 1
ATOM 5680 C CA . ARG D 1 37 ? 109.814 -17.986 -10.404 1.00 23.63 34 ARG D CA 1
ATOM 5681 C C . ARG D 1 37 ? 109.295 -16.560 -10.506 1.00 24.23 34 ARG D C 1
ATOM 5682 O O . ARG D 1 37 ? 108.386 -16.173 -9.780 1.00 24.31 34 ARG D O 1
ATOM 5690 N N . ASN D 1 38 ? 109.853 -15.817 -11.457 1.00 24.79 35 ASN D N 1
ATOM 5691 C CA . ASN D 1 38 ? 109.363 -14.485 -11.821 1.00 25.74 35 ASN D CA 1
ATOM 5692 C C . ASN D 1 38 ? 108.435 -14.497 -13.041 1.00 26.46 35 ASN D C 1
ATOM 5693 O O . ASN D 1 38 ? 108.351 -13.514 -13.794 1.00 27.01 35 ASN D O 1
ATOM 5698 N N . PHE D 1 39 ? 107.744 -15.619 -13.219 1.00 26.57 36 PHE D N 1
ATOM 5699 C CA . PHE D 1 39 ? 106.823 -15.781 -14.291 1.00 27.13 36 PHE D CA 1
ATOM 5700 C C . PHE D 1 39 ? 105.789 -16.810 -13.908 1.00 27.71 36 PHE D C 1
ATOM 5701 O O . PHE D 1 39 ? 105.997 -17.633 -13.026 1.00 27.09 36 PHE D O 1
ATOM 5709 N N . GLU D 1 40 ? 104.665 -16.715 -14.589 1.00 29.37 37 GLU D N 1
ATOM 5710 C CA . GLU D 1 40 ? 103.586 -17.651 -14.502 1.00 30.80 37 GLU D CA 1
ATOM 5711 C C . GLU D 1 40 ? 103.853 -18.712 -15.595 1.00 29.98 37 GLU D C 1
ATOM 5712 O O . GLU D 1 40 ? 104.395 -18.381 -16.645 1.00 30.10 37 GLU D O 1
ATOM 5718 N N . PRO D 1 41 ? 103.510 -19.991 -15.351 1.00 29.12 38 PRO D N 1
ATOM 5719 C CA . PRO D 1 41 ? 102.859 -20.591 -14.181 1.00 28.94 38 PRO D CA 1
ATOM 5720 C C . PRO D 1 41 ? 103.750 -20.707 -12.952 1.00 28.19 38 PRO D C 1
ATOM 5721 O O . PRO D 1 41 ? 104.954 -20.719 -13.074 1.00 27.44 38 PRO D O 1
ATOM 5725 N N . ALA D 1 42 ? 103.121 -20.741 -11.781 1.00 28.68 39 ALA D N 1
ATOM 5726 C CA . ALA D 1 42 ? 103.801 -20.925 -10.492 1.00 28.55 39 ALA D CA 1
ATOM 5727 C C . ALA D 1 42 ? 104.730 -19.780 -10.102 1.00 28.58 39 ALA D C 1
ATOM 5728 O O . ALA D 1 42 ? 105.763 -19.996 -9.458 1.00 28.71 39 ALA D O 1
ATOM 5738 N N . GLY D 1 44 ? 106.410 -17.033 -8.048 1.00 28.09 41 GLY D N 1
ATOM 5739 C CA . GLY D 1 44 ? 106.634 -16.988 -6.617 1.00 27.76 41 GLY D CA 1
ATOM 5740 C C . GLY D 1 44 ? 106.940 -18.331 -5.982 1.00 27.17 41 GLY D C 1
ATOM 5741 O O . GLY D 1 44 ? 107.315 -18.391 -4.814 1.00 27.33 41 GLY D O 1
ATOM 5742 N N . GLU D 1 45 ? 106.793 -19.416 -6.740 1.00 26.53 42 GLU D N 1
ATOM 5743 C CA . GLU D 1 45 ? 107.083 -20.755 -6.213 1.00 25.93 42 GLU D CA 1
ATOM 5744 C C . GLU D 1 45 ? 108.448 -21.211 -6.702 1.00 24.33 42 GLU D C 1
ATOM 5745 O O . GLU D 1 45 ? 108.983 -20.669 -7.679 1.00 24.18 42 GLU D O 1
ATOM 5751 N N . TRP D 1 46 ? 109.017 -22.181 -5.999 1.00 23.14 43 TRP D N 1
ATOM 5752 C CA . TRP D 1 46 ? 110.379 -22.623 -6.249 1.00 22.14 43 TRP D CA 1
ATOM 5753 C C . TRP D 1 46 ? 110.453 -23.725 -7.315 1.00 22.00 43 TRP D C 1
ATOM 5754 O O . TRP D 1 46 ? 109.649 -24.652 -7.314 1.00 21.99 43 TRP D O 1
ATOM 5765 N N . SER D 1 47 ? 111.416 -23.613 -8.229 1.00 21.80 44 SER D N 1
ATOM 5766 C CA . SER D 1 47 ? 111.591 -24.635 -9.242 1.00 21.88 44 SER D CA 1
ATOM 5767 C C . SER D 1 47 ? 113.005 -24.760 -9.779 1.00 21.99 44 SER D C 1
ATOM 5768 O O . SER D 1 47 ? 113.828 -23.874 -9.635 1.00 22.18 44 SER D O 1
ATOM 5771 N N . LEU D 1 48 ? 113.279 -25.882 -10.425 1.00 22.20 45 LEU D N 1
ATOM 5772 C CA . LEU D 1 48 ? 114.471 -26.005 -11.236 1.00 22.39 45 LEU D CA 1
ATOM 5773 C C . LEU D 1 48 ? 114.440 -25.021 -12.414 1.00 22.52 45 LEU D C 1
ATOM 5774 O O . LEU D 1 48 ? 113.381 -24.543 -12.816 1.00 22.33 45 LEU D O 1
ATOM 5787 N N . GLY D 1 50 ? 114.491 -24.218 -16.156 1.00 22.98 47 GLY D N 1
ATOM 5788 C CA . GLY D 1 50 ? 113.978 -24.993 -17.261 1.00 22.82 47 GLY D CA 1
ATOM 5789 C C . GLY D 1 50 ? 113.807 -24.201 -18.532 1.00 22.98 47 GLY D C 1
ATOM 5790 O O . GLY D 1 50 ? 114.113 -23.034 -18.588 1.00 23.17 47 GLY D O 1
ATOM 5791 N N . GLY D 1 51 ? 113.345 -24.886 -19.562 1.00 23.12 48 GLY D N 1
ATOM 5792 C CA . GLY D 1 51 ? 113.060 -24.298 -20.859 1.00 23.39 48 GLY D CA 1
ATOM 5793 C C . GLY D 1 51 ? 112.384 -25.351 -21.732 1.00 23.55 48 GLY D C 1
ATOM 5794 O O . GLY D 1 51 ? 111.951 -26.402 -21.225 1.00 23.05 48 GLY D O 1
ATOM 5795 N N . PHE D 1 52 ? 112.297 -25.073 -23.031 1.00 24.05 49 PHE D N 1
ATOM 5796 C CA . PHE D 1 52 ? 111.712 -25.995 -24.004 1.00 24.56 49 PHE D CA 1
ATOM 5797 C C . PHE D 1 52 ? 112.656 -26.185 -25.188 1.00 24.84 49 PHE D C 1
ATOM 5798 O O . PHE D 1 52 ? 113.330 -25.256 -25.640 1.00 25.07 49 PHE D O 1
ATOM 5806 N N . VAL D 1 53 ? 112.672 -27.395 -25.700 1.00 24.80 50 VAL D N 1
ATOM 5807 C CA . VAL D 1 53 ? 113.450 -27.702 -26.877 1.00 25.37 50 VAL D CA 1
ATOM 5808 C C . VAL D 1 53 ? 112.869 -26.992 -28.103 1.00 26.31 50 VAL D C 1
ATOM 5809 O O . VAL D 1 53 ? 111.671 -27.038 -28.330 1.00 26.38 50 VAL D O 1
ATOM 5813 N N . GLN D 1 54 ? 113.737 -26.340 -28.868 1.00 27.31 51 GLN D N 1
ATOM 5814 C CA . GLN D 1 54 ? 113.345 -25.592 -30.056 1.00 28.85 51 GLN D CA 1
ATOM 5815 C C . GLN D 1 54 ? 113.592 -26.390 -31.338 1.00 30.63 51 GLN D C 1
ATOM 5816 O O . GLN D 1 54 ? 114.293 -27.390 -31.341 1.00 29.86 51 GLN D O 1
ATOM 5822 N N . LYS D 1 55 ? 113.012 -25.916 -32.434 1.00 33.75 52 LYS D N 1
ATOM 5823 C CA . LYS D 1 55 ? 113.100 -26.584 -33.741 1.00 35.99 52 LYS D CA 1
ATOM 5824 C C . LYS D 1 55 ? 114.518 -26.730 -34.272 1.00 36.41 52 LYS D C 1
ATOM 5825 O O . LYS D 1 55 ? 114.862 -27.716 -34.908 1.00 36.33 52 LYS D O 1
ATOM 5831 N N . ASP D 1 56 ? 115.350 -25.751 -34.000 1.00 37.35 53 ASP D N 1
ATOM 5832 C CA . ASP D 1 56 ? 116.679 -25.727 -34.587 1.00 39.32 53 ASP D CA 1
ATOM 5833 C C . ASP D 1 56 ? 117.747 -26.444 -33.765 1.00 38.03 53 ASP D C 1
ATOM 5834 O O . ASP D 1 56 ? 118.899 -26.420 -34.151 1.00 39.49 53 ASP D O 1
ATOM 5839 N N . GLU D 1 57 ? 117.385 -27.087 -32.652 1.00 35.78 54 GLU D N 1
ATOM 5840 C CA . GLU D 1 57 ? 118.388 -27.601 -31.726 1.00 33.58 54 GLU D CA 1
ATOM 5841 C C . GLU D 1 57 ? 118.134 -29.035 -31.268 1.00 31.13 54 GLU D C 1
ATOM 5842 O O . GLU D 1 57 ? 116.993 -29.500 -31.183 1.00 30.14 54 GLU D O 1
ATOM 5848 N N . SER D 1 58 ? 119.228 -29.723 -30.968 1.00 29.55 55 SER D N 1
ATOM 5849 C CA . SER D 1 58 ? 119.169 -31.020 -30.330 1.00 28.24 55 SER D CA 1
ATOM 5850 C C . SER D 1 58 ? 118.745 -30.875 -28.859 1.00 26.84 55 SER D C 1
ATOM 5851 O O . SER D 1 58 ? 118.754 -29.779 -28.306 1.00 26.37 55 SER D O 1
ATOM 5854 N N . VAL D 1 59 ? 118.354 -31.987 -28.249 1.00 25.96 56 VAL D N 1
ATOM 5855 C CA . VAL D 1 59 ? 117.927 -31.979 -26.862 1.00 25.25 56 VAL D CA 1
ATOM 5856 C C . VAL D 1 59 ? 119.109 -31.596 -25.963 1.00 25.23 56 VAL D C 1
ATOM 5857 O O . VAL D 1 59 ? 118.967 -30.755 -25.097 1.00 24.50 56 VAL D O 1
ATOM 5861 N N . ASP D 1 60 ? 120.267 -32.201 -26.210 1.00 25.93 57 ASP D N 1
ATOM 5862 C CA . ASP D 1 60 ? 121.481 -31.868 -25.478 1.00 26.39 57 ASP D CA 1
ATOM 5863 C C . ASP D 1 60 ? 121.870 -30.414 -25.601 1.00 26.50 57 ASP D C 1
ATOM 5864 O O . ASP D 1 60 ? 122.298 -29.809 -24.616 1.00 26.55 57 ASP D O 1
ATOM 5869 N N . ASP D 1 61 ? 121.710 -29.839 -26.787 1.00 26.92 58 ASP D N 1
ATOM 5870 C CA . ASP D 1 61 ? 122.035 -28.415 -27.001 1.00 27.21 58 ASP D CA 1
ATOM 5871 C C . ASP D 1 61 ? 121.045 -27.522 -26.271 1.00 26.40 58 ASP D C 1
ATOM 5872 O O . ASP D 1 61 ? 121.421 -26.482 -25.745 1.00 26.37 58 ASP D O 1
ATOM 5877 N N . ALA D 1 62 ? 119.777 -27.924 -26.233 1.00 25.74 59 ALA D N 1
ATOM 5878 C CA . ALA D 1 62 ? 118.806 -27.171 -25.461 1.00 25.16 59 ALA D CA 1
ATOM 5879 C C . ALA D 1 62 ? 119.188 -27.160 -23.990 1.00 24.76 59 ALA D C 1
ATOM 5880 O O . ALA D 1 62 ? 118.972 -26.157 -23.319 1.00 24.57 59 ALA D O 1
ATOM 5882 N N . ALA D 1 63 ? 119.724 -28.276 -23.486 1.00 24.65 60 ALA D N 1
ATOM 5883 C CA . ALA D 1 63 ? 120.108 -28.355 -22.083 1.00 24.72 60 ALA D CA 1
ATOM 5884 C C . ALA D 1 63 ? 121.264 -27.383 -21.815 1.00 25.36 60 ALA D C 1
ATOM 5885 O O . ALA D 1 63 ? 121.228 -26.657 -20.830 1.00 24.89 60 ALA D O 1
ATOM 5887 N N . LYS D 1 64 ? 122.256 -27.361 -22.707 1.00 26.34 61 LYS D N 1
ATOM 5888 C CA . LYS D 1 64 ? 123.363 -26.410 -22.604 1.00 27.42 61 LYS D CA 1
ATOM 5889 C C . LYS D 1 64 ? 122.892 -24.965 -22.610 1.00 27.65 61 LYS D C 1
ATOM 5890 O O . LYS D 1 64 ? 123.341 -24.129 -21.801 1.00 27.71 61 LYS D O 1
ATOM 5896 N N . ARG D 1 65 ? 121.999 -24.678 -23.547 1.00 27.75 62 ARG D N 1
ATOM 5897 C CA . ARG D 1 65 ? 121.457 -23.353 -23.693 1.00 28.21 62 ARG D CA 1
ATOM 5898 C C . ARG D 1 65 ? 120.791 -22.905 -22.399 1.00 27.86 62 ARG D C 1
ATOM 5899 O O . ARG D 1 65 ? 121.058 -21.825 -21.906 1.00 27.86 62 ARG D O 1
ATOM 5907 N N . VAL D 1 66 ? 119.918 -23.745 -21.856 1.00 27.92 63 VAL D N 1
ATOM 5908 C CA . VAL D 1 66 ? 119.116 -23.391 -20.680 1.00 27.88 63 VAL D CA 1
ATOM 5909 C C . VAL D 1 66 ? 120.034 -23.088 -19.492 1.00 27.92 63 VAL D C 1
ATOM 5910 O O . VAL D 1 66 ? 119.802 -22.152 -18.721 1.00 27.69 63 VAL D O 1
ATOM 5914 N N . LEU D 1 67 ? 121.087 -23.882 -19.377 1.00 27.97 64 LEU D N 1
ATOM 5915 C CA . LEU D 1 67 ? 122.078 -23.690 -18.361 1.00 28.18 64 LEU D CA 1
ATOM 5916 C C . LEU D 1 67 ? 122.884 -22.397 -18.578 1.00 28.62 64 LEU D C 1
ATOM 5917 O O . LEU D 1 67 ? 123.184 -21.660 -17.622 1.00 28.72 64 LEU D O 1
ATOM 5922 N N . ALA D 1 68 ? 123.232 -22.112 -19.825 1.00 28.84 65 ALA D N 1
ATOM 5923 C CA . ALA D 1 68 ? 123.977 -20.885 -20.124 1.00 29.43 65 ALA D CA 1
ATOM 5924 C C . ALA D 1 68 ? 123.128 -19.639 -19.926 1.00 29.38 65 ALA D C 1
ATOM 5925 O O . ALA D 1 68 ? 123.665 -18.606 -19.544 1.00 30.05 65 ALA D O 1
ATOM 5927 N N . GLU D 1 69 ? 121.819 -19.736 -20.160 1.00 29.18 66 GLU D N 1
ATOM 5928 C CA . GLU D 1 69 ? 120.890 -18.602 -19.965 1.00 29.50 66 GLU D CA 1
ATOM 5929 C C . GLU D 1 69 ? 120.840 -18.126 -18.525 1.00 28.64 66 GLU D C 1
ATOM 5930 O O . GLU D 1 69 ? 120.692 -16.947 -18.263 1.00 28.74 66 GLU D O 1
ATOM 5936 N N . LEU D 1 70 ? 120.928 -19.061 -17.592 1.00 27.88 67 LEU D N 1
ATOM 5937 C CA . LEU D 1 70 ? 120.862 -18.731 -16.188 1.00 27.23 67 LEU D CA 1
ATOM 5938 C C . LEU D 1 70 ? 122.236 -18.401 -15.633 1.00 27.76 67 LEU D C 1
ATOM 5939 O O . LEU D 1 70 ? 122.351 -17.480 -14.810 1.00 28.04 67 LEU D O 1
ATOM 5944 N N . THR D 1 71 ? 123.261 -19.146 -16.047 1.00 28.03 68 THR D N 1
ATOM 5945 C CA . THR D 1 71 ? 124.574 -19.041 -15.411 1.00 28.88 68 THR D CA 1
ATOM 5946 C C . THR D 1 71 ? 125.667 -18.405 -16.243 1.00 30.50 68 THR D C 1
ATOM 5947 O O . THR D 1 71 ? 126.713 -18.067 -15.708 1.00 31.18 68 THR D O 1
ATOM 5951 N N . GLY D 1 72 ? 125.446 -18.271 -17.545 1.00 31.75 69 GLY D N 1
ATOM 5952 C CA . GLY D 1 72 ? 126.488 -17.798 -18.444 1.00 33.08 69 GLY D CA 1
ATOM 5953 C C . GLY D 1 72 ? 127.569 -18.823 -18.743 1.00 34.15 69 GLY D C 1
ATOM 5954 O O . GLY D 1 72 ? 128.453 -18.551 -19.525 1.00 35.30 69 GLY D O 1
ATOM 5955 N N . LEU D 1 73 ? 127.514 -20.007 -18.144 1.00 34.66 70 LEU D N 1
ATOM 5956 C CA . LEU D 1 73 ? 128.590 -20.974 -18.303 1.00 35.63 70 LEU D CA 1
ATOM 5957 C C . LEU D 1 73 ? 128.330 -21.868 -19.511 1.00 37.21 70 LEU D C 1
ATOM 5958 O O . LEU D 1 73 ? 127.193 -22.241 -19.761 1.00 36.62 70 LEU D O 1
ATOM 5963 N N . GLU D 1 74 ? 129.396 -22.207 -20.239 1.00 40.29 71 GLU D N 1
ATOM 5964 C CA . GLU D 1 74 ? 129.374 -23.213 -21.322 1.00 41.75 71 GLU D CA 1
ATOM 5965 C C . GLU D 1 74 ? 130.486 -24.250 -21.106 1.00 41.61 71 GLU D C 1
ATOM 5966 O O . GLU D 1 74 ? 131.358 -24.065 -20.258 1.00 40.51 71 GLU D O 1
ATOM 5972 N N . ASN D 1 75 ? 130.454 -25.341 -21.869 1.00 41.98 72 ASN D N 1
ATOM 5973 C CA . ASN D 1 75 ? 131.426 -26.429 -21.700 1.00 43.09 72 ASN D CA 1
ATOM 5974 C C . ASN D 1 75 ? 131.404 -26.928 -20.267 1.00 41.35 72 ASN D C 1
ATOM 5975 O O . ASN D 1 75 ? 132.436 -27.138 -19.634 1.00 41.09 72 ASN D O 1
ATOM 5980 N N . VAL D 1 76 ? 130.186 -27.098 -19.773 1.00 38.95 73 VAL D N 1
ATOM 5981 C CA . VAL D 1 76 ? 129.939 -27.549 -18.428 1.00 38.05 73 VAL D CA 1
ATOM 5982 C C . VAL D 1 76 ? 129.773 -29.056 -18.425 1.00 36.71 73 VAL D C 1
ATOM 5983 O O . VAL D 1 76 ? 129.297 -29.640 -19.376 1.00 35.89 73 VAL D O 1
ATOM 5987 N N . TYR D 1 77 ? 130.155 -29.681 -17.330 1.00 36.60 74 TYR D N 1
ATOM 5988 C CA . TYR D 1 77 ? 129.874 -31.084 -17.153 1.00 36.08 74 TYR D CA 1
ATOM 5989 C C . TYR D 1 77 ? 128.381 -31.264 -16.928 1.00 34.64 74 TYR D C 1
ATOM 5990 O O . TYR D 1 77 ? 127.840 -30.742 -15.936 1.00 33.72 74 TYR D O 1
ATOM 6007 N N . GLU D 1 79 ? 124.863 -34.147 -17.548 1.00 32.37 76 GLU D N 1
ATOM 6008 C CA . GLU D 1 79 ? 124.483 -35.540 -17.594 1.00 32.07 76 GLU D CA 1
ATOM 6009 C C . GLU D 1 79 ? 122.984 -35.586 -17.700 1.00 29.09 76 GLU D C 1
ATOM 6010 O O . GLU D 1 79 ? 122.294 -34.897 -16.940 1.00 27.97 76 GLU D O 1
ATOM 6016 N N . GLN D 1 80 ? 122.485 -36.425 -18.600 1.00 26.94 77 GLN D N 1
ATOM 6017 C CA . GLN D 1 80 ? 121.065 -36.589 -18.770 1.00 25.17 77 GLN D CA 1
ATOM 6018 C C . GLN D 1 80 ? 120.548 -37.489 -17.673 1.00 24.24 77 GLN D C 1
ATOM 6019 O O . GLN D 1 80 ? 120.996 -38.567 -17.526 1.00 24.71 77 GLN D O 1
ATOM 6025 N N . VAL D 1 81 ? 119.573 -37.031 -16.918 1.00 23.08 78 VAL D N 1
ATOM 6026 C CA . VAL D 1 81 ? 119.039 -37.798 -15.809 1.00 22.86 78 VAL D CA 1
ATOM 6027 C C . VAL D 1 81 ? 117.923 -38.722 -16.281 1.00 22.70 78 VAL D C 1
ATOM 6028 O O . VAL D 1 81 ? 117.812 -39.855 -15.811 1.00 23.36 78 VAL D O 1
ATOM 6032 N N . GLY D 1 82 ? 117.075 -38.220 -17.190 1.00 21.82 79 GLY D N 1
ATOM 6033 C CA . GLY D 1 82 ? 115.992 -39.003 -17.741 1.00 21.48 79 GLY D CA 1
ATOM 6034 C C . GLY D 1 82 ? 114.857 -38.181 -18.321 1.00 20.86 79 GLY D C 1
ATOM 6035 O O . GLY D 1 82 ? 114.826 -36.950 -18.227 1.00 20.44 79 GLY D O 1
ATOM 6036 N N . ALA D 1 83 ? 113.915 -38.884 -18.934 1.00 20.83 80 ALA D N 1
ATOM 6037 C CA . ALA D 1 83 ? 112.768 -38.272 -19.578 1.00 20.50 80 ALA D CA 1
ATOM 6038 C C . ALA D 1 83 ? 111.538 -38.510 -18.721 1.00 20.54 80 ALA D C 1
ATOM 6039 O O . ALA D 1 83 ? 111.131 -39.634 -18.527 1.00 20.88 80 ALA D O 1
ATOM 6041 N N . PHE D 1 84 ? 110.950 -37.434 -18.216 1.00 20.25 81 PHE D N 1
ATOM 6042 C CA . PHE D 1 84 ? 109.796 -37.522 -17.326 1.00 20.41 81 PHE D CA 1
ATOM 6043 C C . PHE D 1 84 ? 108.508 -37.257 -18.118 1.00 20.61 81 PHE D C 1
ATOM 6044 O O . PHE D 1 84 ? 108.278 -36.173 -18.628 1.00 20.36 81 PHE D O 1
ATOM 6052 N N . GLY D 1 85 ? 107.676 -38.283 -18.195 1.00 21.25 82 GLY D N 1
ATOM 6053 C CA . GLY D 1 85 ? 106.551 -38.340 -19.106 1.00 21.72 82 GLY D CA 1
ATOM 6054 C C . GLY D 1 85 ? 105.207 -38.675 -18.491 1.00 22.53 82 GLY D C 1
ATOM 6055 O O . GLY D 1 85 ? 104.253 -38.986 -19.221 1.00 22.87 82 GLY D O 1
ATOM 6056 N N . ALA D 1 86 ? 105.095 -38.549 -17.171 1.00 23.06 83 ALA D N 1
ATOM 6057 C CA . ALA D 1 86 ? 103.792 -38.711 -16.511 1.00 24.03 83 ALA D CA 1
ATOM 6058 C C . ALA D 1 86 ? 102.814 -37.748 -17.160 1.00 24.52 83 ALA D C 1
ATOM 6059 O O . ALA D 1 86 ? 103.178 -36.628 -17.525 1.00 24.26 83 ALA D O 1
ATOM 6061 N N . ILE D 1 87 ? 101.586 -38.200 -17.336 1.00 25.68 84 ILE D N 1
ATOM 6062 C CA . ILE D 1 87 ? 100.582 -37.430 -18.051 1.00 26.59 84 ILE D CA 1
ATOM 6063 C C . ILE D 1 87 ? 100.300 -36.090 -17.373 1.00 27.41 84 ILE D C 1
ATOM 6064 O O . ILE D 1 87 ? 100.230 -35.067 -18.047 1.00 27.46 84 ILE D O 1
ATOM 6069 N N . ASP D 1 88 ? 100.177 -36.082 -16.051 1.00 28.72 85 ASP D N 1
ATOM 6070 C CA . ASP D 1 88 ? 99.793 -34.858 -15.353 1.00 30.15 85 ASP D CA 1
ATOM 6071 C C . ASP D 1 88 ? 100.916 -34.152 -14.612 1.00 29.48 85 ASP D C 1
ATOM 6072 O O . ASP D 1 88 ? 100.658 -33.416 -13.671 1.00 29.41 85 ASP D O 1
ATOM 6077 N N . ARG D 1 89 ? 102.153 -34.348 -15.047 1.00 28.86 86 ARG D N 1
ATOM 6078 C CA . ARG D 1 89 ? 103.296 -33.794 -14.316 1.00 28.38 86 ARG D CA 1
ATOM 6079 C C . ARG D 1 89 ? 103.294 -32.262 -14.352 1.00 28.91 86 ARG D C 1
ATOM 6080 O O . ARG D 1 89 ? 103.678 -31.593 -13.382 1.00 28.49 86 ARG D O 1
ATOM 6088 N N . ASP D 1 90 ? 102.866 -31.717 -15.481 1.00 30.04 87 ASP D N 1
ATOM 6089 C CA . ASP D 1 90 ? 102.602 -30.299 -15.589 1.00 31.23 87 ASP D CA 1
ATOM 6090 C C . ASP D 1 90 ? 101.071 -30.161 -15.702 1.00 32.77 87 ASP D C 1
ATOM 6091 O O . ASP D 1 90 ? 100.464 -30.652 -16.653 1.00 32.44 87 ASP D O 1
ATOM 6096 N N . PRO D 1 91 ? 100.439 -29.526 -14.695 1.00 34.72 88 PRO D N 1
ATOM 6097 C CA . PRO D 1 91 ? 98.970 -29.465 -14.589 1.00 35.54 88 PRO D CA 1
ATOM 6098 C C . PRO D 1 91 ? 98.327 -28.548 -15.641 1.00 35.43 88 PRO D C 1
ATOM 6099 O O . PRO D 1 91 ? 97.126 -28.635 -15.860 1.00 36.29 88 PRO D O 1
ATOM 6103 N N . GLY D 1 92 ? 99.118 -27.684 -16.276 1.00 34.56 89 GLY D N 1
ATOM 6104 C CA . GLY D 1 92 ? 98.614 -26.809 -17.327 1.00 34.91 89 GLY D CA 1
ATOM 6105 C C . GLY D 1 92 ? 98.538 -27.456 -18.691 1.00 35.20 89 GLY D C 1
ATOM 6106 O O . GLY D 1 92 ? 97.644 -27.177 -19.486 1.00 37.45 89 GLY D O 1
ATOM 6107 N N . GLU D 1 93 ? 99.472 -28.338 -18.984 1.00 34.16 90 GLU D N 1
ATOM 6108 C CA . GLU D 1 93 ? 99.592 -28.842 -20.327 1.00 33.13 90 GLU D CA 1
ATOM 6109 C C . GLU D 1 93 ? 100.472 -30.079 -20.299 1.00 30.47 90 GLU D C 1
ATOM 6110 O O . GLU D 1 93 ? 101.306 -30.226 -19.394 1.00 30.07 90 GLU D O 1
ATOM 6116 N N . ARG D 1 94 ? 100.285 -30.966 -21.278 1.00 28.30 91 ARG D N 1
ATOM 6117 C CA . ARG D 1 94 ? 101.129 -32.142 -21.421 1.00 26.34 91 ARG D CA 1
ATOM 6118 C C . ARG D 1 94 ? 102.524 -31.703 -21.845 1.00 24.79 91 ARG D C 1
ATOM 6119 O O . ARG D 1 94 ? 102.709 -31.135 -22.907 1.00 24.89 91 ARG D O 1
ATOM 6127 N N . VAL D 1 95 ? 103.500 -31.940 -20.978 1.00 23.14 92 VAL D N 1
ATOM 6128 C CA . VAL D 1 95 ? 104.886 -31.622 -21.264 1.00 22.16 92 VAL D CA 1
ATOM 6129 C C . VAL D 1 95 ? 105.718 -32.811 -20.847 1.00 21.86 92 VAL D C 1
ATOM 6130 O O . VAL D 1 95 ? 105.650 -33.281 -19.706 1.00 22.13 92 VAL D O 1
ATOM 6134 N N . VAL D 1 96 ? 106.513 -33.309 -21.770 1.00 21.62 93 VAL D N 1
ATOM 6135 C CA . VAL D 1 96 ? 107.483 -34.324 -21.436 1.00 21.21 93 VAL D CA 1
ATOM 6136 C C . VAL D 1 96 ? 108.791 -33.593 -21.237 1.00 20.91 93 VAL D C 1
ATOM 6137 O O . VAL D 1 96 ? 109.249 -32.896 -22.129 1.00 20.89 93 VAL D O 1
ATOM 6141 N N . SER D 1 97 ? 109.380 -33.751 -20.059 1.00 20.66 94 SER D N 1
ATOM 6142 C CA . SER D 1 97 ? 110.569 -33.021 -19.743 1.00 20.47 94 SER D CA 1
ATOM 6143 C C . SER D 1 97 ? 111.755 -33.941 -19.578 1.00 20.42 94 SER D C 1
ATOM 6144 O O . SER D 1 97 ? 111.673 -35.005 -18.946 1.00 20.60 94 SER D O 1
ATOM 6147 N N . ILE D 1 98 ? 112.865 -33.494 -20.140 1.00 20.27 95 ILE D N 1
ATOM 6148 C CA . ILE D 1 98 ? 114.114 -34.215 -20.093 1.00 20.32 95 ILE D CA 1
ATOM 6149 C C . ILE D 1 98 ? 115.024 -33.479 -19.140 1.00 20.23 95 ILE D C 1
ATOM 6150 O O . ILE D 1 98 ? 115.439 -32.329 -19.404 1.00 20.10 95 ILE D O 1
ATOM 6155 N N . ALA D 1 99 ? 115.309 -34.148 -18.031 1.00 20.31 96 ALA D N 1
ATOM 6156 C CA . ALA D 1 99 ? 116.060 -33.573 -16.938 1.00 20.30 96 ALA D CA 1
ATOM 6157 C C . ALA D 1 99 ? 117.540 -33.829 -17.130 1.00 20.65 96 ALA D C 1
ATOM 6158 O O . ALA D 1 99 ? 117.920 -34.907 -17.531 1.00 21.05 96 ALA D O 1
ATOM 6160 N N . TYR D 1 100 ? 118.362 -32.832 -16.841 1.00 20.79 97 TYR D N 1
ATOM 6161 C CA . TYR D 1 100 ? 119.811 -32.982 -16.788 1.00 21.27 97 TYR D CA 1
ATOM 6162 C C . TYR D 1 100 ? 120.341 -32.485 -15.433 1.00 21.70 97 TYR D C 1
ATOM 6163 O O . TYR D 1 100 ? 119.720 -31.637 -14.777 1.00 21.64 97 TYR D O 1
ATOM 6172 N N . TYR D 1 101 ? 121.471 -33.015 -14.989 1.00 22.41 98 TYR D N 1
ATOM 6173 C CA . TYR D 1 101 ? 122.156 -32.380 -13.880 1.00 22.89 98 TYR D CA 1
ATOM 6174 C C . TYR D 1 101 ? 123.483 -31.819 -14.377 1.00 23.37 98 TYR D C 1
ATOM 6175 O O . TYR D 1 101 ? 124.053 -32.288 -15.358 1.00 23.53 98 TYR D O 1
ATOM 6184 N N . ALA D 1 102 ? 123.920 -30.756 -13.715 1.00 23.73 99 ALA D N 1
ATOM 6185 C CA . ALA D 1 102 ? 125.193 -30.132 -14.004 1.00 24.41 99 ALA D CA 1
ATOM 6186 C C . ALA D 1 102 ? 125.953 -29.952 -12.707 1.00 25.08 99 ALA D C 1
ATOM 6187 O O . ALA D 1 102 ? 125.354 -29.686 -11.663 1.00 24.80 99 ALA D O 1
ATOM 6189 N N . LEU D 1 103 ? 127.268 -30.118 -12.810 1.00 26.20 100 LEU D N 1
ATOM 6190 C CA . LEU D 1 103 ? 128.223 -29.761 -11.780 1.00 27.15 100 LEU D CA 1
ATOM 6191 C C . LEU D 1 103 ? 128.988 -28.506 -12.239 1.00 27.82 100 LEU D C 1
ATOM 6192 O O . LEU D 1 103 ? 129.665 -28.534 -13.282 1.00 28.38 100 LEU D O 1
ATOM 6197 N N . ILE D 1 104 ? 128.864 -27.423 -11.473 1.00 27.91 101 ILE D N 1
ATOM 6198 C CA . ILE D 1 104 ? 129.567 -26.191 -11.757 1.00 28.63 101 ILE D CA 1
ATOM 6199 C C . ILE D 1 104 ? 130.402 -25.684 -10.574 1.00 29.82 101 ILE D C 1
ATOM 6200 O O . ILE D 1 104 ? 130.137 -26.016 -9.412 1.00 29.74 101 ILE D O 1
ATOM 6205 N N . ASN D 1 105 ? 131.429 -24.900 -10.906 1.00 31.24 102 ASN D N 1
ATOM 6206 C CA . ASN D 1 105 ? 132.196 -24.138 -9.922 1.00 32.53 102 ASN D CA 1
ATOM 6207 C C . ASN D 1 105 ? 131.355 -22.924 -9.494 1.00 32.91 102 ASN D C 1
ATOM 6208 O O . ASN D 1 105 ? 131.143 -21.998 -10.257 1.00 32.71 102 ASN D O 1
ATOM 6213 N N . ILE D 1 106 ? 130.857 -22.957 -8.269 1.00 34.60 103 ILE D N 1
ATOM 6214 C CA . ILE D 1 106 ? 129.988 -21.893 -7.750 1.00 35.56 103 ILE D CA 1
ATOM 6215 C C . ILE D 1 106 ? 130.669 -20.517 -7.692 1.00 38.24 103 ILE D C 1
ATOM 6216 O O . ILE D 1 106 ? 129.993 -19.499 -7.510 1.00 39.74 103 ILE D O 1
ATOM 6221 N N . ASN D 1 107 ? 131.994 -20.468 -7.834 1.00 40.42 104 ASN D N 1
ATOM 6222 C CA . ASN D 1 107 ? 132.684 -19.181 -7.857 1.00 42.67 104 ASN D CA 1
ATOM 6223 C C . ASN D 1 107 ? 132.648 -18.502 -9.219 1.00 43.29 104 ASN D C 1
ATOM 6224 O O . ASN D 1 107 ? 133.093 -17.376 -9.338 1.00 43.99 104 ASN D O 1
ATOM 6229 N N . GLU D 1 108 ? 132.106 -19.167 -10.234 1.00 43.86 105 GLU D N 1
ATOM 6230 C CA . GLU D 1 108 ? 132.271 -18.723 -11.624 1.00 45.59 105 GLU D CA 1
ATOM 6231 C C . GLU D 1 108 ? 130.973 -18.347 -12.340 1.00 41.80 105 GLU D C 1
ATOM 6232 O O . GLU D 1 108 ? 131.010 -17.894 -13.476 1.00 42.42 105 GLU D O 1
ATOM 6238 N N . TYR D 1 109 ? 129.832 -18.522 -11.690 1.00 38.75 106 TYR D N 1
ATOM 6239 C CA . TYR D 1 109 ? 128.558 -18.209 -12.324 1.00 37.15 106 TYR D CA 1
ATOM 6240 C C . TYR D 1 109 ? 128.332 -16.714 -12.439 1.00 37.62 106 TYR D C 1
ATOM 6241 O O . TYR D 1 109 ? 128.803 -15.920 -11.610 1.00 38.58 106 TYR D O 1
ATOM 6250 N N . ASP D 1 110 ? 127.572 -16.346 -13.455 1.00 36.99 107 ASP D N 1
ATOM 6251 C CA . ASP D 1 110 ? 127.260 -14.964 -13.712 1.00 37.87 107 ASP D CA 1
ATOM 6252 C C . ASP D 1 110 ? 126.240 -14.447 -12.692 1.00 38.04 107 ASP D C 1
ATOM 6253 O O . ASP D 1 110 ? 125.071 -14.832 -12.743 1.00 37.14 107 ASP D O 1
ATOM 6258 N N . ARG D 1 111 ? 126.662 -13.547 -11.802 1.00 39.78 108 ARG D N 1
ATOM 6259 C CA . ARG D 1 111 ? 125.751 -13.022 -10.761 1.00 41.24 108 ARG D CA 1
ATOM 6260 C C . ARG D 1 111 ? 124.563 -12.265 -11.385 1.00 38.73 108 ARG D C 1
ATOM 6261 O O . ARG D 1 111 ? 123.487 -12.234 -10.817 1.00 36.15 108 ARG D O 1
ATOM 6269 N N . GLU D 1 112 ? 124.766 -11.655 -12.544 1.00 37.90 109 GLU D N 1
ATOM 6270 C CA . GLU D 1 112 ? 123.748 -10.791 -13.121 1.00 38.50 109 GLU D CA 1
ATOM 6271 C C . GLU D 1 112 ? 122.581 -11.579 -13.710 1.00 36.18 109 GLU D C 1
ATOM 6272 O O . GLU D 1 112 ? 121.416 -11.234 -13.498 1.00 34.55 109 GLU D O 1
ATOM 6278 N N . LEU D 1 113 ? 122.904 -12.627 -14.461 1.00 34.45 110 LEU D N 1
ATOM 6279 C CA . LEU D 1 113 ? 121.888 -13.455 -15.059 1.00 33.26 110 LEU D CA 1
ATOM 6280 C C . LEU D 1 113 ? 121.123 -14.166 -13.970 1.00 32.42 110 LEU D C 1
ATOM 6281 O O . LEU D 1 113 ? 119.916 -14.288 -14.051 1.00 31.95 110 LEU D O 1
ATOM 6286 N N . VAL D 1 114 ? 121.819 -14.603 -12.937 1.00 32.44 111 VAL D N 1
ATOM 6287 C CA . VAL D 1 114 ? 121.154 -15.233 -11.817 1.00 32.53 111 VAL D CA 1
ATOM 6288 C C . VAL D 1 114 ? 120.144 -14.288 -11.182 1.00 33.55 111 VAL D C 1
ATOM 6289 O O . VAL D 1 114 ? 119.014 -14.713 -10.885 1.00 32.84 111 VAL D O 1
ATOM 6293 N N . GLN D 1 115 ? 120.515 -13.024 -10.985 1.00 35.38 112 GLN D N 1
ATOM 6294 C CA . GLN D 1 115 ? 119.591 -12.082 -10.321 1.00 37.30 112 GLN D CA 1
ATOM 6295 C C . GLN D 1 115 ? 118.385 -11.733 -11.177 1.00 36.51 112 GLN D C 1
ATOM 6296 O O . GLN D 1 115 ? 117.303 -11.481 -10.639 1.00 35.99 112 GLN D O 1
ATOM 6302 N N . LYS D 1 116 ? 118.582 -11.702 -12.492 1.00 36.00 113 LYS D N 1
ATOM 6303 C CA . LYS D 1 116 ? 117.492 -11.447 -13.439 1.00 36.90 113 LYS D CA 1
ATOM 6304 C C . LYS D 1 116 ? 116.473 -12.588 -13.502 1.00 34.14 113 LYS D C 1
ATOM 6305 O O . LYS D 1 116 ? 115.332 -12.363 -13.855 1.00 33.28 113 LYS D O 1
ATOM 6311 N N . HIS D 1 117 ? 116.901 -13.811 -13.195 1.00 31.60 114 HIS D N 1
ATOM 6312 C CA . HIS D 1 117 ? 115.998 -14.931 -13.130 1.00 29.65 114 HIS D CA 1
ATOM 6313 C C . HIS D 1 117 ? 115.446 -15.094 -11.716 1.00 28.00 114 HIS D C 1
ATOM 6314 O O . HIS D 1 117 ? 114.658 -15.997 -11.468 1.00 27.44 114 HIS D O 1
ATOM 6321 N N . ASN D 1 118 ? 115.850 -14.246 -10.789 1.00 27.17 115 ASN D N 1
ATOM 6322 C CA . ASN D 1 118 ? 115.407 -14.384 -9.380 1.00 26.72 115 ASN D CA 1
ATOM 6323 C C . ASN D 1 118 ? 115.757 -15.790 -8.855 1.00 25.98 115 ASN D C 1
ATOM 6324 O O . ASN D 1 118 ? 114.914 -16.520 -8.311 1.00 25.78 115 ASN D O 1
ATOM 6329 N N . ALA D 1 119 ? 117.011 -16.177 -9.060 1.00 25.45 116 ALA D N 1
ATOM 6330 C CA . ALA D 1 119 ? 117.480 -17.494 -8.683 1.00 24.77 116 ALA D CA 1
ATOM 6331 C C . ALA D 1 119 ? 118.367 -17.426 -7.466 1.00 24.53 116 ALA D C 1
ATOM 6332 O O . ALA D 1 119 ? 119.077 -16.468 -7.282 1.00 24.85 116 ALA D O 1
ATOM 6334 N N . TYR D 1 120 ? 118.322 -18.468 -6.643 1.00 24.20 117 TYR D N 1
ATOM 6335 C CA . TYR D 1 120 ? 119.096 -18.528 -5.408 1.00 24.23 117 TYR D CA 1
ATOM 6336 C C . TYR D 1 120 ? 119.736 -19.897 -5.241 1.00 23.96 117 TYR D C 1
ATOM 6337 O O . TYR D 1 120 ? 119.168 -20.925 -5.654 1.00 23.48 117 TYR D O 1
ATOM 6346 N N . TRP D 1 121 ? 120.924 -19.899 -4.643 1.00 23.97 118 TRP D N 1
ATOM 6347 C CA . TRP D 1 121 ? 121.560 -21.113 -4.199 1.00 24.02 118 TRP D CA 1
ATOM 6348 C C . TRP D 1 121 ? 120.929 -21.501 -2.864 1.00 24.40 118 TRP D C 1
ATOM 6349 O O . TRP D 1 121 ? 120.809 -20.682 -1.956 1.00 24.73 118 TRP D O 1
ATOM 6360 N N . VAL D 1 122 ? 120.534 -22.758 -2.750 1.00 24.58 119 VAL D N 1
ATOM 6361 C CA . VAL D 1 122 ? 119.959 -23.269 -1.519 1.00 25.13 119 VAL D CA 1
ATOM 6362 C C . VAL D 1 122 ? 120.571 -24.631 -1.127 1.00 25.87 119 VAL D C 1
ATOM 6363 O O . VAL D 1 122 ? 120.690 -25.520 -1.961 1.00 25.69 119 VAL D O 1
ATOM 6367 N N . ASN D 1 123 ? 120.976 -24.761 0.134 1.00 26.92 120 ASN D N 1
ATOM 6368 C CA . ASN D 1 123 ? 121.484 -26.026 0.673 1.00 28.10 120 ASN D CA 1
ATOM 6369 C C . ASN D 1 123 ? 120.563 -27.167 0.274 1.00 28.09 120 ASN D C 1
ATOM 6370 O O . ASN D 1 123 ? 119.359 -27.079 0.467 1.00 28.37 120 ASN D O 1
ATOM 6375 N N . ILE D 1 124 ? 121.116 -28.246 -0.251 1.00 28.38 121 ILE D N 1
ATOM 6376 C CA . ILE D 1 124 ? 120.310 -29.341 -0.791 1.00 28.39 121 ILE D CA 1
ATOM 6377 C C . ILE D 1 124 ? 119.619 -30.193 0.298 1.00 29.79 121 ILE D C 1
ATOM 6378 O O . ILE D 1 124 ? 118.758 -31.027 -0.005 1.00 29.60 121 ILE D O 1
ATOM 6383 N N . ASN D 1 125 ? 119.987 -29.982 1.559 1.00 31.17 122 ASN D N 1
ATOM 6384 C CA . ASN D 1 125 ? 119.271 -30.598 2.673 1.00 32.74 122 ASN D CA 1
ATOM 6385 C C . ASN D 1 125 ? 118.311 -29.641 3.348 1.00 33.36 122 ASN D C 1
ATOM 6386 O O . ASN D 1 125 ? 117.700 -29.992 4.359 1.00 35.23 122 ASN D O 1
ATOM 6391 N N . GLU D 1 126 ? 118.185 -28.425 2.831 1.00 32.44 123 GLU D N 1
ATOM 6392 C CA . GLU D 1 126 ? 117.237 -27.488 3.397 1.00 32.19 123 GLU D CA 1
ATOM 6393 C C . GLU D 1 126 ? 116.479 -26.782 2.280 1.00 30.87 123 GLU D C 1
ATOM 6394 O O . GLU D 1 126 ? 116.298 -25.564 2.290 1.00 30.62 123 GLU D O 1
ATOM 6400 N N . LEU D 1 127 ? 116.024 -27.559 1.313 1.00 29.96 124 LEU D N 1
ATOM 6401 C CA . LEU D 1 127 ? 115.358 -26.999 0.138 1.00 28.92 124 LEU D CA 1
ATOM 6402 C C . LEU D 1 127 ? 113.942 -26.553 0.459 1.00 28.19 124 LEU D C 1
ATOM 6403 O O . LEU D 1 127 ? 113.288 -27.133 1.307 1.00 28.70 124 LEU D O 1
ATOM 6408 N N . PRO D 1 128 ? 113.456 -25.518 -0.222 1.00 27.07 125 PRO D N 1
ATOM 6409 C CA . PRO D 1 128 ? 112.009 -25.259 -0.203 1.00 26.73 125 PRO D CA 1
ATOM 6410 C C . PRO D 1 128 ? 111.236 -26.361 -0.929 1.00 26.16 125 PRO D C 1
ATOM 6411 O O . PRO D 1 128 ? 111.822 -27.177 -1.650 1.00 26.00 125 PRO D O 1
ATOM 6415 N N . ALA D 1 129 ? 109.929 -26.400 -0.725 1.00 25.73 126 ALA D N 1
ATOM 6416 C CA . ALA D 1 129 ? 109.090 -27.282 -1.502 1.00 25.17 126 ALA D CA 1
ATOM 6417 C C . ALA D 1 129 ? 109.247 -26.875 -2.965 1.00 24.05 126 ALA D C 1
ATOM 6418 O O . ALA D 1 129 ? 109.125 -25.692 -3.294 1.00 24.07 126 ALA D O 1
ATOM 6420 N N . LEU D 1 130 ? 109.546 -27.828 -3.833 1.00 23.22 127 LEU D N 1
ATOM 6421 C CA . LEU D 1 130 ? 109.602 -27.541 -5.265 1.00 22.35 127 LEU D CA 1
ATOM 6422 C C . LEU D 1 130 ? 108.316 -27.969 -5.967 1.00 22.20 127 LEU D C 1
ATOM 6423 O O . LEU D 1 130 ? 107.620 -28.883 -5.535 1.00 22.69 127 LEU D O 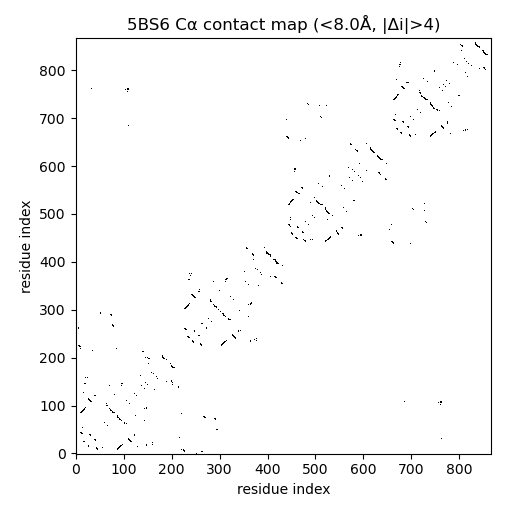1
ATOM 6428 N N . ILE D 1 131 ? 108.041 -27.324 -7.088 1.00 21.61 128 ILE D N 1
ATOM 6429 C CA . ILE D 1 131 ? 106.818 -27.557 -7.826 1.00 21.56 128 ILE D CA 1
ATOM 6430 C C . ILE D 1 131 ? 106.885 -28.802 -8.708 1.00 21.51 128 ILE D C 1
ATOM 6431 O O . ILE D 1 131 ? 107.967 -29.357 -8.968 1.00 21.22 128 ILE D O 1
ATOM 6436 N N . PHE D 1 132 ? 105.702 -29.219 -9.161 1.00 21.80 129 PHE D N 1
ATOM 6437 C CA . PHE D 1 132 ? 105.543 -30.294 -10.153 1.00 21.82 129 PHE D CA 1
ATOM 6438 C C . PHE D 1 132 ? 106.208 -31.569 -9.674 1.00 21.99 129 PHE D C 1
ATOM 6439 O O . PHE D 1 132 ? 105.984 -31.974 -8.520 1.00 22.39 129 PHE D O 1
ATOM 6447 N N . ASP D 1 133 ? 106.990 -32.205 -10.551 1.00 21.63 130 ASP D N 1
ATOM 6448 C CA . ASP D 1 133 ? 107.722 -33.409 -10.222 1.00 22.12 130 ASP D CA 1
ATOM 6449 C C . ASP D 1 133 ? 109.218 -33.110 -10.067 1.00 22.07 130 ASP D C 1
ATOM 6450 O O . ASP D 1 133 ? 110.067 -34.013 -10.159 1.00 22.18 130 ASP D O 1
ATOM 6455 N N . HIS D 1 134 ? 109.547 -31.839 -9.839 1.00 21.90 131 HIS D N 1
ATOM 6456 C CA . HIS D 1 134 ? 110.930 -31.444 -9.668 1.00 21.86 131 HIS D CA 1
ATOM 6457 C C . HIS D 1 134 ? 111.608 -32.104 -8.454 1.00 22.58 131 HIS D C 1
ATOM 6458 O O . HIS D 1 134 ? 112.796 -32.403 -8.526 1.00 22.56 131 HIS D O 1
ATOM 6465 N N . PRO D 1 135 ? 110.871 -32.321 -7.347 1.00 23.43 132 PRO D N 1
ATOM 6466 C CA . PRO D 1 135 ? 111.488 -33.074 -6.246 1.00 24.38 132 PRO D CA 1
ATOM 6467 C C . PRO D 1 135 ? 111.920 -34.483 -6.664 1.00 25.26 132 PRO D C 1
ATOM 6468 O O . PRO D 1 135 ? 112.955 -34.964 -6.229 1.00 25.71 132 PRO D O 1
ATOM 6472 N N . GLU D 1 136 ? 111.141 -35.121 -7.529 1.00 26.12 133 GLU D N 1
ATOM 6473 C CA . GLU D 1 136 ? 111.466 -36.467 -8.050 1.00 27.06 133 GLU D CA 1
ATOM 6474 C C . GLU D 1 136 ? 112.691 -36.372 -8.956 1.00 26.38 133 GLU D C 1
ATOM 6475 O O . GLU D 1 136 ? 113.526 -37.255 -8.966 1.00 26.70 133 GLU D O 1
ATOM 6489 N N . VAL D 1 138 ? 115.110 -34.173 -8.713 1.00 25.85 135 VAL D N 1
ATOM 6490 C CA . VAL D 1 138 ? 116.220 -33.920 -7.816 1.00 26.59 135 VAL D CA 1
ATOM 6491 C C . VAL D 1 138 ? 116.712 -35.200 -7.149 1.00 28.15 135 VAL D C 1
ATOM 6492 O O . VAL D 1 138 ? 117.918 -35.459 -7.144 1.00 28.13 135 VAL D O 1
ATOM 6496 N N . ASP D 1 139 ? 115.788 -36.000 -6.618 1.00 29.85 136 ASP D N 1
ATOM 6497 C CA . ASP D 1 139 ? 116.142 -37.297 -6.028 1.00 32.22 136 ASP D CA 1
ATOM 6498 C C . ASP D 1 139 ? 116.884 -38.215 -6.987 1.00 32.54 136 ASP D C 1
ATOM 6499 O O . ASP D 1 139 ? 117.859 -38.858 -6.609 1.00 32.68 136 ASP D O 1
ATOM 6504 N N . LYS D 1 140 ? 116.438 -38.257 -8.227 1.00 32.51 137 LYS D N 1
ATOM 6505 C CA . LYS D 1 140 ? 117.064 -39.136 -9.198 1.00 33.84 137 LYS D CA 1
ATOM 6506 C C . LYS D 1 140 ? 118.442 -38.619 -9.605 1.00 32.86 137 LYS D C 1
ATOM 6507 O O . LYS D 1 140 ? 119.376 -39.403 -9.773 1.00 32.50 137 LYS D O 1
ATOM 6513 N N . ALA D 1 141 ? 118.577 -37.304 -9.723 1.00 32.15 138 ALA D N 1
ATOM 6514 C CA . ALA D 1 141 ? 119.878 -36.707 -10.033 1.00 32.38 138 ALA D CA 1
ATOM 6515 C C . ALA D 1 141 ? 120.870 -36.903 -8.890 1.00 33.74 138 ALA D C 1
ATOM 6516 O O . ALA D 1 141 ? 122.042 -37.160 -9.135 1.00 33.40 138 ALA D O 1
ATOM 6518 N N . ARG D 1 142 ? 120.392 -36.797 -7.655 1.00 35.61 139 ARG D N 1
ATOM 6519 C CA . ARG D 1 142 ? 121.240 -36.996 -6.483 1.00 38.20 139 ARG D CA 1
ATOM 6520 C C . ARG D 1 142 ? 121.864 -38.376 -6.435 1.00 39.61 139 ARG D C 1
ATOM 6521 O O . ARG D 1 142 ? 123.059 -38.498 -6.185 1.00 40.20 139 ARG D O 1
ATOM 6529 N N . GLU D 1 143 ? 121.069 -39.417 -6.639 1.00 40.83 140 GLU D N 1
ATOM 6530 C CA . GLU D 1 143 ? 121.621 -40.757 -6.552 1.00 43.63 140 GLU D CA 1
ATOM 6531 C C . GLU D 1 143 ? 122.554 -41.034 -7.725 1.00 42.60 140 GLU D C 1
ATOM 6532 O O . GLU D 1 143 ? 123.550 -41.710 -7.554 1.00 42.87 140 GLU D O 1
ATOM 6554 N N . LYS D 1 146 ? 125.924 -39.103 -7.062 1.00 43.46 143 LYS D N 1
ATOM 6555 C CA . LYS D 1 146 ? 126.607 -39.742 -5.938 1.00 47.00 143 LYS D CA 1
ATOM 6556 C C . LYS D 1 146 ? 127.276 -41.038 -6.374 1.00 48.20 143 LYS D C 1
ATOM 6557 O O . LYS D 1 146 ? 128.394 -41.332 -5.963 1.00 47.97 143 LYS D O 1
ATOM 6563 N N . GLN D 1 147 ? 126.579 -41.788 -7.221 1.00 48.70 144 GLN D N 1
ATOM 6564 C CA . GLN D 1 147 ? 127.062 -43.050 -7.753 1.00 52.10 144 GLN D CA 1
ATOM 6565 C C . GLN D 1 147 ? 128.243 -42.824 -8.694 1.00 51.41 144 GLN D C 1
ATOM 6566 O O . GLN D 1 147 ? 129.261 -43.489 -8.585 1.00 54.09 144 GLN D O 1
ATOM 6572 N N . LYS D 1 148 ? 128.116 -41.874 -9.606 1.00 49.64 145 LYS D N 1
ATOM 6573 C CA . LYS D 1 148 ? 129.176 -41.612 -10.563 1.00 49.91 145 LYS D CA 1
ATOM 6574 C C . LYS D 1 148 ? 130.400 -40.991 -9.910 1.00 49.63 145 LYS D C 1
ATOM 6575 O O . LYS D 1 148 ? 131.532 -41.288 -10.304 1.00 49.20 145 LYS D O 1
ATOM 6581 N N . ALA D 1 149 ? 130.180 -40.141 -8.906 1.00 48.43 146 ALA D N 1
ATOM 6582 C CA . ALA D 1 149 ? 131.292 -39.473 -8.212 1.00 48.48 146 ALA D CA 1
ATOM 6583 C C . ALA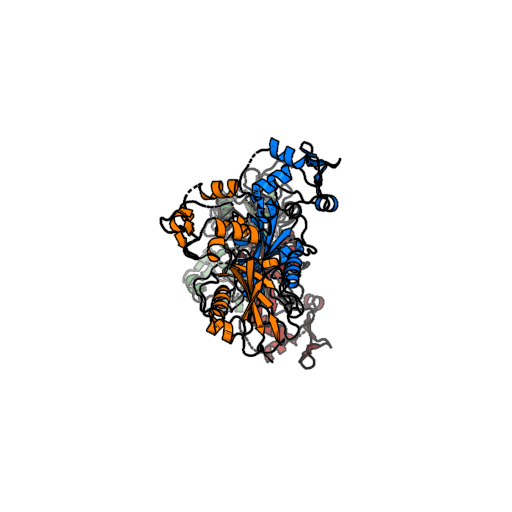 D 1 149 ? 132.164 -40.431 -7.411 1.00 49.99 146 ALA D C 1
ATOM 6584 O O . ALA D 1 149 ? 133.312 -40.116 -7.125 1.00 50.68 146 ALA D O 1
ATOM 6586 N N . SER D 1 150 ? 131.620 -41.583 -7.036 1.00 51.53 147 SER D N 1
ATOM 6587 C CA . SER D 1 150 ? 132.404 -42.591 -6.315 1.00 54.10 147 SER D CA 1
ATOM 6588 C C . SER D 1 150 ? 133.275 -43.426 -7.252 1.00 54.08 147 SER D C 1
ATOM 6589 O O . SER D 1 150 ? 134.254 -44.011 -6.815 1.00 53.73 147 SER D O 1
ATOM 6592 N N . VAL D 1 151 ? 132.910 -43.482 -8.532 1.00 54.15 148 VAL D N 1
ATOM 6593 C CA . VAL D 1 151 ? 133.672 -44.257 -9.509 1.00 56.06 148 VAL D CA 1
ATOM 6594 C C . VAL D 1 151 ? 134.406 -43.395 -10.541 1.00 54.80 148 VAL D C 1
ATOM 6595 O O . VAL D 1 151 ? 135.308 -43.879 -11.205 1.00 56.77 148 VAL D O 1
ATOM 6599 N N . GLU D 1 152 ? 134.016 -42.138 -10.694 1.00 52.43 149 GLU D N 1
ATOM 6600 C CA . GLU D 1 152 ? 134.718 -41.222 -11.596 1.00 52.17 149 GLU D CA 1
ATOM 6601 C C . GLU D 1 152 ? 135.047 -39.877 -10.923 1.00 49.07 149 GLU D C 1
ATOM 6602 O O . GLU D 1 152 ? 134.396 -39.479 -9.946 1.00 48.18 149 GLU D O 1
ATOM 6608 N N . PRO D 1 153 ? 136.049 -39.160 -11.458 1.00 47.48 150 PRO D N 1
ATOM 6609 C CA . PRO D 1 153 ? 136.467 -37.869 -10.923 1.00 44.91 150 PRO D CA 1
ATOM 6610 C C . PRO D 1 153 ? 135.638 -36.686 -11.423 1.00 42.16 150 PRO D C 1
ATOM 6611 O O . PRO D 1 153 ? 136.204 -35.692 -11.872 1.00 42.90 150 PRO D O 1
ATOM 6615 N N . ILE D 1 154 ? 134.314 -36.786 -11.341 1.00 38.91 151 ILE D N 1
ATOM 6616 C CA . ILE D 1 154 ? 133.439 -35.686 -11.722 1.00 36.65 151 ILE D CA 1
ATOM 6617 C C . ILE D 1 154 ? 133.370 -34.599 -10.632 1.00 34.83 151 ILE D C 1
ATOM 6618 O O . ILE D 1 154 ? 133.132 -33.435 -10.922 1.00 33.01 151 ILE D O 1
ATOM 6623 N N . GLY D 1 155 ? 133.603 -34.998 -9.384 1.00 34.59 152 GLY D N 1
ATOM 6624 C CA . GLY D 1 155 ? 133.611 -34.083 -8.252 1.00 33.73 152 GLY D CA 1
ATOM 6625 C C . GLY D 1 155 ? 134.478 -32.858 -8.426 1.00 33.11 152 GLY D C 1
ATOM 6626 O O . GLY D 1 155 ? 134.174 -31.802 -7.885 1.00 32.84 152 GLY D O 1
ATOM 6627 N N . PHE D 1 156 ? 135.539 -32.979 -9.211 1.00 33.52 153 PHE D N 1
ATOM 6628 C CA . PHE D 1 156 ? 136.446 -31.844 -9.435 1.00 33.29 153 PHE D CA 1
ATOM 6629 C C . PHE D 1 156 ? 135.845 -30.689 -10.238 1.00 32.31 153 PHE D C 1
ATOM 6630 O O . PHE D 1 156 ? 136.433 -29.606 -10.307 1.00 32.31 153 PHE D O 1
ATOM 6638 N N . ASN D 1 157 ? 134.693 -30.922 -10.859 1.00 31.23 154 ASN D N 1
ATOM 6639 C CA . ASN D 1 157 ? 133.966 -29.866 -11.546 1.00 30.75 154 ASN D CA 1
ATOM 6640 C C . ASN D 1 157 ? 133.308 -28.935 -10.539 1.00 29.77 154 ASN D C 1
ATOM 6641 O O . ASN D 1 157 ? 132.969 -27.812 -10.887 1.00 29.98 154 ASN D O 1
ATOM 6646 N N . LEU D 1 158 ? 133.112 -29.414 -9.306 1.00 28.86 155 LEU D N 1
ATOM 6647 C CA . LEU D 1 158 ? 132.564 -28.590 -8.230 1.00 28.39 155 LEU D CA 1
ATOM 6648 C C . LEU D 1 158 ? 133.623 -27.726 -7.534 1.00 28.98 155 LEU D C 1
ATOM 6649 O O . LEU D 1 158 ? 133.277 -26.820 -6.775 1.00 29.03 155 LEU D O 1
ATOM 6654 N N . LEU D 1 159 ? 134.899 -27.994 -7.815 1.00 29.69 156 LEU D N 1
ATOM 6655 C CA . LEU D 1 159 ? 136.006 -27.287 -7.203 1.00 29.93 156 LEU D CA 1
ATOM 6656 C C . LEU D 1 159 ? 136.710 -26.433 -8.217 1.00 31.51 156 LEU D C 1
ATOM 6657 O O . LEU D 1 159 ? 136.642 -26.693 -9.411 1.00 32.22 156 LEU D O 1
ATOM 6662 N N . PRO D 1 160 ? 137.398 -25.389 -7.739 1.00 32.73 157 PRO D N 1
ATOM 6663 C CA . PRO D 1 160 ? 138.234 -24.621 -8.653 1.00 34.45 157 PRO D CA 1
ATOM 6664 C C . PRO D 1 160 ? 139.386 -25.466 -9.164 1.00 36.01 157 PRO D C 1
ATOM 6665 O O . PRO D 1 160 ? 139.591 -26.590 -8.699 1.00 35.31 157 PRO D O 1
ATOM 6669 N N . LYS D 1 161 ? 140.134 -24.918 -10.112 1.00 38.75 158 LYS D N 1
ATOM 6670 C CA . LYS D 1 161 ? 141.263 -25.633 -10.695 1.00 41.32 158 LYS D CA 1
ATOM 6671 C C . LYS D 1 161 ? 142.219 -26.045 -9.572 1.00 39.92 158 LYS D C 1
ATOM 6672 O O . LYS D 1 161 ? 142.664 -27.192 -9.502 1.00 40.31 158 LYS D O 1
ATOM 6678 N N . LEU D 1 162 ? 142.527 -25.098 -8.693 1.00 38.06 159 LEU D N 1
ATOM 6679 C CA . LEU D 1 162 ? 143.410 -25.363 -7.564 1.00 37.08 159 LEU D CA 1
ATOM 6680 C C . LEU D 1 162 ? 142.590 -25.486 -6.279 1.00 34.71 159 LEU D C 1
ATOM 6681 O O . LEU D 1 162 ? 141.789 -24.617 -5.973 1.00 33.89 159 LEU D O 1
ATOM 6686 N N . PHE D 1 163 ? 142.791 -26.587 -5.561 1.00 33.59 160 PHE D N 1
ATOM 6687 C CA . PHE D 1 163 ? 142.040 -26.890 -4.365 1.00 32.17 160 PHE D CA 1
ATOM 6688 C C . PHE D 1 163 ? 142.939 -27.498 -3.300 1.00 32.48 160 PHE D C 1
ATOM 6689 O O . PHE D 1 163 ? 143.983 -28.095 -3.602 1.00 33.25 160 PHE D O 1
ATOM 6697 N N . THR D 1 164 ? 142.513 -27.382 -2.050 1.00 31.70 161 THR D N 1
ATOM 6698 C CA . THR D 1 164 ? 143.261 -27.950 -0.947 1.00 31.67 161 THR D CA 1
ATOM 6699 C C . THR D 1 164 ? 142.691 -29.308 -0.629 1.00 32.06 161 THR D C 1
ATOM 6700 O O . THR D 1 164 ? 141.569 -29.630 -1.030 1.00 31.51 161 THR D O 1
ATOM 6704 N N . LEU D 1 165 ? 143.463 -30.109 0.091 1.00 33.52 162 LEU D N 1
ATOM 6705 C CA . LEU D 1 165 ? 142.986 -31.410 0.539 1.00 35.03 162 LEU D CA 1
ATOM 6706 C C . LEU D 1 165 ? 141.824 -31.298 1.537 1.00 35.00 162 LEU D C 1
ATOM 6707 O O . LEU D 1 165 ? 140.922 -32.132 1.517 1.00 35.58 162 LEU D O 1
ATOM 6712 N N . SER D 1 166 ? 141.819 -30.278 2.390 1.00 35.32 163 SER D N 1
ATOM 6713 C CA . SER D 1 166 ? 140.638 -30.019 3.226 1.00 35.72 163 SER D CA 1
ATOM 6714 C C . SER D 1 166 ? 139.385 -29.814 2.386 1.00 35.02 163 SER D C 1
ATOM 6715 O O . SER D 1 166 ? 138.346 -30.395 2.674 1.00 35.15 163 SER D O 1
ATOM 6718 N N . GLN D 1 167 ? 139.488 -28.990 1.349 1.00 34.50 164 GLN D N 1
ATOM 6719 C CA . GLN D 1 167 ? 138.349 -28.739 0.468 1.00 34.51 164 GLN D CA 1
ATOM 6720 C C . GLN D 1 167 ? 137.900 -30.028 -0.233 1.00 34.70 164 GLN D C 1
ATOM 6721 O O . GLN D 1 167 ? 136.709 -30.283 -0.381 1.00 33.96 164 GLN D O 1
ATOM 6727 N N . LEU D 1 168 ? 138.854 -30.846 -0.646 1.00 35.35 165 LEU D N 1
ATOM 6728 C CA . LEU D 1 168 ? 138.514 -32.056 -1.355 1.00 36.56 165 LEU D CA 1
ATOM 6729 C C . LEU D 1 168 ? 137.839 -33.057 -0.438 1.00 37.78 165 LEU D C 1
ATOM 6730 O O . LEU D 1 168 ? 136.889 -33.726 -0.835 1.00 37.54 165 LEU D O 1
ATOM 6735 N N . GLN D 1 169 ? 138.342 -33.172 0.781 1.00 39.50 166 GLN D N 1
ATOM 6736 C CA . GLN D 1 169 ? 137.732 -34.064 1.758 1.00 41.57 166 GLN D CA 1
ATOM 6737 C C . GLN D 1 169 ? 136.334 -33.576 2.129 1.00 40.50 166 GLN D C 1
ATOM 6738 O O . GLN D 1 169 ? 135.396 -34.360 2.218 1.00 40.61 166 GLN D O 1
ATOM 6744 N N . SER D 1 170 ? 136.197 -32.274 2.318 1.00 39.80 167 SER D N 1
ATOM 6745 C CA . SER D 1 170 ? 134.938 -31.708 2.758 1.00 39.92 167 SER D CA 1
ATOM 6746 C C . SER D 1 170 ? 133.850 -31.863 1.671 1.00 39.51 167 SER D C 1
ATOM 6747 O O . SER D 1 170 ? 132.657 -31.993 1.967 1.00 38.22 167 SER D O 1
ATOM 6750 N N . LEU D 1 171 ? 134.280 -31.864 0.407 1.00 39.99 168 LEU D N 1
ATOM 6751 C CA . LEU D 1 171 ? 133.389 -32.138 -0.729 1.00 39.74 168 LEU D CA 1
ATOM 6752 C C . LEU D 1 171 ? 132.857 -33.552 -0.659 1.00 41.26 168 LEU D C 1
ATOM 6753 O O . LEU D 1 171 ? 131.654 -33.772 -0.676 1.00 42.16 168 LEU D O 1
ATOM 6758 N N . TYR D 1 172 ? 133.757 -34.520 -0.596 1.00 43.70 169 TYR D N 1
ATOM 6759 C CA . TYR D 1 172 ? 133.319 -35.902 -0.606 1.00 46.37 169 TYR D CA 1
ATOM 6760 C C . TYR D 1 172 ? 132.424 -36.239 0.596 1.00 48.14 169 TYR D C 1
ATOM 6761 O O . TYR D 1 172 ? 131.412 -36.914 0.434 1.00 49.14 169 TYR D O 1
ATOM 6770 N N . GLU D 1 173 ? 132.753 -35.700 1.769 1.00 49.23 170 GLU D N 1
ATOM 6771 C CA . GLU D 1 173 ? 131.897 -35.834 2.952 1.00 50.24 170 GLU D CA 1
ATOM 6772 C C . GLU D 1 173 ? 130.482 -35.316 2.711 1.00 49.11 170 GLU D C 1
ATOM 6773 O O . GLU D 1 173 ? 129.524 -35.876 3.229 1.00 50.96 170 GLU D O 1
ATOM 6779 N N . ALA D 1 174 ? 130.355 -34.246 1.938 1.00 47.50 171 ALA D N 1
ATOM 6780 C CA . ALA D 1 174 ? 129.050 -33.664 1.653 1.00 46.30 171 ALA D CA 1
ATOM 6781 C C . ALA D 1 174 ? 128.272 -34.503 0.653 1.00 48.65 171 ALA D C 1
ATOM 6782 O O . ALA D 1 174 ? 127.046 -34.633 0.769 1.00 49.27 171 ALA D O 1
ATOM 6784 N N . ILE D 1 175 ? 128.962 -35.068 -0.334 1.00 50.20 172 ILE D N 1
ATOM 6785 C CA . ILE D 1 175 ? 128.286 -35.906 -1.326 1.00 52.11 172 ILE D CA 1
ATOM 6786 C C . ILE D 1 175 ? 127.715 -37.149 -0.667 1.00 57.11 172 ILE D C 1
ATOM 6787 O O . ILE D 1 175 ? 126.627 -37.569 -1.018 1.00 60.43 172 ILE D O 1
ATOM 6792 N N . TYR D 1 176 ? 128.441 -37.731 0.286 1.00 63.74 173 TYR D N 1
ATOM 6793 C CA . TYR D 1 176 ? 127.994 -38.960 0.951 1.00 68.14 173 TYR D CA 1
ATOM 6794 C C . TYR D 1 176 ? 127.310 -38.727 2.302 1.00 70.28 173 TYR D C 1
ATOM 6795 O O . TYR D 1 176 ? 126.712 -39.641 2.861 1.00 71.93 173 TYR D O 1
ATOM 6804 N N . GLY D 1 177 ? 127.389 -37.507 2.819 1.00 72.07 174 GLY D N 1
ATOM 6805 C CA . GLY D 1 177 ? 126.707 -37.154 4.062 1.00 74.40 174 GLY D CA 1
ATOM 6806 C C . GLY D 1 177 ? 127.246 -37.861 5.290 1.00 76.83 174 GLY D C 1
ATOM 6807 O O . GLY D 1 177 ? 126.494 -38.149 6.217 1.00 78.15 174 GLY D O 1
ATOM 6808 N N . GLU D 1 178 ? 128.544 -38.148 5.297 1.00 79.07 175 GLU D N 1
ATOM 6809 C CA . GLU D 1 178 ? 129.181 -38.733 6.473 1.00 83.20 175 GLU D CA 1
ATOM 6810 C C . GLU D 1 178 ? 130.664 -38.420 6.508 1.00 80.67 175 GLU D C 1
ATOM 6811 O O . GLU D 1 178 ? 131.308 -38.379 5.459 1.00 76.28 175 GLU D O 1
ATOM 6817 N N . PRO D 1 179 ? 131.211 -38.217 7.719 1.00 81.32 176 PRO D N 1
ATOM 6818 C CA . PRO D 1 179 ? 132.630 -37.882 7.872 1.00 80.79 176 PRO D CA 1
ATOM 6819 C C . PRO D 1 179 ? 133.542 -38.992 7.366 1.00 79.02 176 PRO D C 1
ATOM 6820 O O . PRO D 1 179 ? 133.128 -40.146 7.291 1.00 78.36 176 PRO D O 1
ATOM 6832 N N . ASP D 1 181 ? 137.738 -40.563 7.444 1.00 72.29 178 ASP D N 1
ATOM 6833 C CA . ASP D 1 181 ? 138.982 -40.553 8.198 1.00 73.19 178 ASP D CA 1
ATOM 6834 C C . ASP D 1 181 ? 139.985 -39.701 7.436 1.00 69.83 178 ASP D C 1
ATOM 6835 O O . ASP D 1 181 ? 140.308 -40.006 6.291 1.00 69.97 178 ASP D O 1
ATOM 6840 N N . LYS D 1 182 ? 140.464 -38.635 8.071 1.00 74.08 179 LYS D N 1
ATOM 6841 C CA . LYS D 1 182 ? 141.382 -37.696 7.433 1.00 72.14 179 LYS D CA 1
ATOM 6842 C C . LYS D 1 182 ? 142.700 -38.361 7.027 1.00 73.14 179 LYS D C 1
ATOM 6843 O O . LYS D 1 182 ? 143.145 -38.234 5.879 1.00 68.92 179 LYS D O 1
ATOM 6849 N N . ARG D 1 183 ? 143.316 -39.066 7.976 1.00 76.70 180 ARG D N 1
ATOM 6850 C CA . ARG D 1 183 ? 144.616 -39.689 7.750 1.00 77.52 180 ARG D CA 1
ATOM 6851 C C . ARG D 1 183 ? 144.525 -40.661 6.579 1.00 78.42 180 ARG D C 1
ATOM 6852 O O . ARG D 1 183 ? 145.368 -40.630 5.682 1.00 79.88 180 ARG D O 1
ATOM 6854 N N . ASN D 1 184 ? 143.492 -41.503 6.575 1.00 78.99 181 ASN D N 1
ATOM 6855 C CA . ASN D 1 184 ? 143.307 -42.497 5.512 1.00 79.30 181 ASN D CA 1
ATOM 6856 C C . ASN D 1 184 ? 142.936 -41.865 4.168 1.00 75.77 181 ASN D C 1
ATOM 6857 O O . ASN D 1 184 ? 143.342 -42.351 3.110 1.00 74.00 181 ASN D O 1
ATOM 6862 N N . PHE D 1 185 ? 142.149 -40.792 4.220 1.00 72.75 182 PHE D N 1
ATOM 6863 C CA . PHE D 1 185 ? 141.773 -40.044 3.026 1.00 68.25 182 PHE D CA 1
ATOM 6864 C C . PHE D 1 185 ? 143.013 -39.438 2.376 1.00 66.96 182 PHE D C 1
ATOM 6865 O O . PHE D 1 185 ? 143.221 -39.587 1.180 1.00 64.75 182 PHE D O 1
ATOM 6873 N N . ARG D 1 186 ? 143.828 -38.756 3.174 1.00 68.87 183 ARG D N 1
ATOM 6874 C CA . ARG D 1 186 ? 145.137 -38.278 2.724 1.00 71.23 183 ARG D CA 1
ATOM 6875 C C . ARG D 1 186 ? 145.932 -39.369 1.996 1.00 74.51 183 ARG D C 1
ATOM 6876 O O . ARG D 1 186 ? 146.544 -39.117 0.958 1.00 74.31 183 ARG D O 1
ATOM 6884 N N . LYS D 1 187 ? 145.918 -40.576 2.550 1.00 79.39 184 LYS D N 1
ATOM 6885 C CA . LYS D 1 187 ? 146.699 -41.685 2.013 1.00 84.08 184 LYS D CA 1
ATOM 6886 C C . LYS D 1 187 ? 146.250 -42.024 0.583 1.00 84.60 184 LYS D C 1
ATOM 6887 O O . LYS D 1 187 ? 147.071 -42.067 -0.328 1.00 87.30 184 LYS D O 1
ATOM 6893 N N . ARG D 1 188 ? 144.954 -42.232 0.378 1.00 83.73 185 ARG D N 1
ATOM 6894 C CA . ARG D 1 188 ? 144.439 -42.569 -0.960 1.00 84.09 185 ARG D CA 1
ATOM 6895 C C . ARG D 1 188 ? 144.776 -41.513 -2.022 1.00 81.06 185 ARG D C 1
ATOM 6896 O O . ARG D 1 188 ? 145.008 -41.840 -3.185 1.00 78.79 185 ARG D O 1
ATOM 6904 N N . VAL D 1 189 ? 144.800 -40.252 -1.607 1.00 77.34 186 VAL D N 1
ATOM 6905 C CA . VAL D 1 189 ? 145.103 -39.141 -2.499 1.00 74.71 186 VAL D CA 1
ATOM 6906 C C . VAL D 1 189 ? 146.583 -39.119 -2.847 1.00 76.69 186 VAL D C 1
ATOM 6907 O O . VAL D 1 189 ? 146.965 -38.775 -3.969 1.00 76.56 186 VAL D O 1
ATOM 6911 N N . ALA D 1 190 ? 147.420 -39.462 -1.874 1.00 78.31 187 ALA D N 1
ATOM 6912 C CA . ALA D 1 190 ? 148.859 -39.479 -2.093 1.00 81.18 187 ALA D CA 1
ATOM 6913 C C . ALA D 1 190 ? 149.175 -40.440 -3.233 1.00 82.95 187 ALA D C 1
ATOM 6914 O O . ALA D 1 190 ? 149.771 -40.053 -4.237 1.00 81.48 187 ALA D O 1
ATOM 6916 N N . GLU D 1 191 ? 148.720 -41.679 -3.095 1.00 86.29 188 GLU D N 1
ATOM 6917 C CA . GLU D 1 191 ? 148.946 -42.689 -4.125 1.00 91.14 188 GLU D CA 1
ATOM 6918 C C . GLU D 1 191 ? 147.859 -42.625 -5.199 1.00 88.25 188 GLU D C 1
ATOM 6919 O O . GLU D 1 191 ? 147.287 -43.641 -5.589 1.00 89.68 188 GLU D O 1
ATOM 6933 N N . ASP D 1 193 ? 148.012 -40.608 -8.689 1.00 77.68 190 ASP D N 1
ATOM 6934 C CA . ASP D 1 193 ? 149.045 -39.818 -9.373 1.00 76.10 190 ASP D CA 1
ATOM 6935 C C . ASP D 1 193 ? 148.543 -38.700 -10.287 1.00 70.41 190 ASP D C 1
ATOM 6936 O O . ASP D 1 193 ? 149.336 -37.915 -10.793 1.00 69.40 190 ASP D O 1
ATOM 6941 N N . PHE D 1 194 ? 147.238 -38.606 -10.487 1.00 65.87 191 PHE D N 1
ATOM 6942 C CA . PHE D 1 194 ? 146.684 -37.528 -11.310 1.00 63.03 191 PHE D CA 1
ATOM 6943 C C . PHE D 1 194 ? 146.217 -36.335 -10.462 1.00 59.02 191 PHE D C 1
ATOM 6944 O O . PHE D 1 194 ? 145.774 -35.318 -11.000 1.00 57.35 191 PHE D O 1
ATOM 6952 N N . ILE D 1 195 ? 146.306 -36.473 -9.142 1.00 56.44 192 ILE D N 1
ATOM 6953 C CA . ILE D 1 195 ? 146.163 -35.351 -8.226 1.00 53.37 192 ILE D CA 1
ATOM 6954 C C . ILE D 1 195 ? 147.571 -34.883 -7.859 1.00 53.30 192 ILE D C 1
ATOM 6955 O O . ILE D 1 195 ? 148.240 -35.513 -7.039 1.00 52.74 192 ILE D O 1
ATOM 6960 N N . GLU D 1 196 ? 148.013 -33.791 -8.491 1.00 52.79 193 GLU D N 1
ATOM 6961 C CA . GLU D 1 196 ? 149.359 -33.243 -8.303 1.00 52.60 193 GLU D CA 1
ATOM 6962 C C . GLU D 1 196 ? 149.383 -32.144 -7.254 1.00 48.95 193 GLU D C 1
ATOM 6963 O O . GLU D 1 196 ? 148.537 -31.250 -7.235 1.00 46.57 193 GLU D O 1
ATOM 6969 N N . LYS D 1 197 ? 150.393 -32.206 -6.403 1.00 47.09 194 LYS D N 1
ATOM 6970 C CA . LYS D 1 197 ? 150.686 -31.145 -5.481 1.00 45.31 194 LYS D CA 1
ATOM 6971 C C . LYS D 1 197 ? 151.417 -30.062 -6.262 1.00 44.90 194 LYS D C 1
ATOM 6972 O O . LYS D 1 197 ? 152.255 -30.373 -7.111 1.00 45.87 194 LYS D O 1
ATOM 6978 N N . THR D 1 198 ? 151.078 -28.801 -5.993 1.00 43.31 195 THR D N 1
ATOM 6979 C CA . THR D 1 198 ? 151.739 -27.652 -6.620 1.00 43.16 195 THR D CA 1
ATOM 6980 C C . THR D 1 198 ? 152.600 -26.956 -5.578 1.00 43.01 195 THR D C 1
ATOM 6981 O O . THR D 1 198 ? 152.602 -27.350 -4.413 1.00 41.91 195 THR D O 1
ATOM 6985 N N . ASP D 1 199 ? 153.300 -25.910 -6.004 1.00 44.71 196 ASP D N 1
ATOM 6986 C CA . ASP D 1 199 ? 154.074 -25.064 -5.099 1.00 46.06 196 ASP D CA 1
ATOM 6987 C C . ASP D 1 199 ? 153.299 -23.780 -4.711 1.00 44.26 196 ASP D C 1
ATOM 6988 O O . ASP D 1 199 ? 153.901 -22.789 -4.310 1.00 43.04 196 ASP D O 1
ATOM 6993 N N . LYS D 1 200 ? 151.965 -23.822 -4.791 1.00 42.94 197 LYS D N 1
ATOM 6994 C CA . LYS D 1 200 ? 151.128 -22.663 -4.465 1.00 42.53 197 LYS D CA 1
ATOM 6995 C C . LYS D 1 200 ? 150.268 -22.939 -3.255 1.00 40.38 197 LYS D C 1
ATOM 6996 O O . LYS D 1 200 ? 149.995 -24.086 -2.923 1.00 40.22 197 LYS D O 1
ATOM 7002 N N . ILE D 1 201 ? 149.839 -21.883 -2.588 1.00 40.10 198 ILE D N 1
ATOM 7003 C CA . ILE D 1 201 ? 149.002 -22.030 -1.389 1.00 40.65 198 ILE D CA 1
ATOM 7004 C C . ILE D 1 201 ? 147.717 -21.238 -1.523 1.00 42.07 198 ILE D C 1
ATOM 7005 O O . ILE D 1 201 ? 147.698 -20.211 -2.170 1.00 41.27 198 ILE D O 1
ATOM 7010 N N . ASP D 1 202 ? 146.642 -21.747 -0.930 1.00 46.19 199 ASP D N 1
ATOM 7011 C CA . ASP D 1 202 ? 145.380 -21.025 -0.846 1.00 50.32 199 ASP D CA 1
ATOM 7012 C C . ASP D 1 202 ? 145.525 -20.034 0.283 1.00 53.59 199 ASP D C 1
ATOM 7013 O O . ASP D 1 202 ? 145.848 -20.415 1.411 1.00 52.21 199 ASP D O 1
ATOM 7018 N N . LYS D 1 203 ? 145.265 -18.770 -0.002 1.00 59.25 200 LYS D N 1
ATOM 7019 C CA . LYS D 1 203 ? 145.491 -17.727 0.988 1.00 66.36 200 LYS D CA 1
ATOM 7020 C C . LYS D 1 203 ? 144.204 -16.954 1.245 1.00 67.49 200 LYS D C 1
ATOM 7021 O O . LYS D 1 203 ? 143.702 -16.273 0.358 1.00 71.14 200 LYS D O 1
ATOM 7027 N N . LEU D 1 204 ? 143.657 -17.111 2.451 1.00 69.43 201 LEU D N 1
ATOM 7028 C CA . LEU D 1 204 ? 142.501 -16.329 2.919 1.00 71.24 201 LEU D CA 1
ATOM 7029 C C . LEU D 1 204 ? 142.942 -15.497 4.130 1.00 69.75 201 LEU D C 1
ATOM 7030 O O . LEU D 1 204 ? 142.945 -15.966 5.266 1.00 69.17 201 LEU D O 1
ATOM 7035 N N . GLY D 1 205 ? 143.348 -14.261 3.858 1.00 68.18 202 GLY D N 1
ATOM 7036 C CA . GLY D 1 205 ? 143.948 -13.398 4.868 1.00 67.99 202 GLY D CA 1
ATOM 7037 C C . GLY D 1 205 ? 145.439 -13.666 5.027 1.00 65.02 202 GLY D C 1
ATOM 7038 O O . GLY D 1 205 ? 145.992 -14.589 4.427 1.00 62.21 202 GLY D O 1
ATOM 7039 N N . SER D 1 206 ? 146.093 -12.865 5.855 1.00 62.53 203 SER D N 1
ATOM 7040 C CA . SER D 1 206 ? 147.530 -12.998 6.052 1.00 61.17 203 SER D CA 1
ATOM 7041 C C . SER D 1 206 ? 147.942 -14.169 6.965 1.00 58.65 203 SER D C 1
ATOM 7042 O O . SER D 1 206 ? 149.125 -14.430 7.097 1.00 57.71 203 SER D O 1
ATOM 7045 N N . LYS D 1 207 ? 146.984 -14.884 7.564 1.00 57.33 204 LYS D N 1
ATOM 7046 C CA . LYS D 1 207 ? 147.295 -15.908 8.566 1.00 55.86 204 LYS D CA 1
ATOM 7047 C C . LYS D 1 207 ? 146.794 -17.319 8.235 1.00 55.25 204 LYS D C 1
ATOM 7048 O O . LYS D 1 207 ? 146.971 -18.235 9.033 1.00 55.09 204 LYS D O 1
ATOM 7054 N N . ARG D 1 208 ? 146.175 -17.499 7.075 1.00 55.13 205 ARG D N 1
ATOM 7055 C CA . ARG D 1 208 ? 145.639 -18.799 6.687 1.00 55.99 205 ARG D CA 1
ATOM 7056 C C . ARG D 1 208 ? 146.227 -19.235 5.349 1.00 51.22 205 ARG D C 1
ATOM 7057 O O . ARG D 1 208 ? 146.075 -18.534 4.346 1.00 50.55 205 ARG D O 1
ATOM 7065 N N . GLY D 1 209 ? 146.866 -20.406 5.339 1.00 46.31 206 GLY D N 1
ATOM 7066 C CA . GLY D 1 209 ? 147.523 -20.946 4.155 1.00 41.58 206 GLY D CA 1
ATOM 7067 C C . GLY D 1 209 ? 147.460 -22.455 4.120 1.00 38.51 206 GLY D C 1
ATOM 7068 O O . GLY D 1 209 ? 147.504 -23.099 5.144 1.00 37.75 206 GLY D O 1
ATOM 7069 N N . ALA D 1 210 ? 147.359 -23.019 2.927 1.00 35.94 207 ALA D N 1
ATOM 7070 C CA . ALA D 1 210 ? 147.310 -24.455 2.786 1.00 35.06 207 ALA D CA 1
ATOM 7071 C C . ALA D 1 210 ? 147.731 -24.850 1.380 1.00 34.15 207 ALA D C 1
ATOM 7072 O O . ALA D 1 210 ? 147.452 -24.138 0.431 1.00 33.94 207 ALA D O 1
ATOM 7074 N N . ALA D 1 211 ? 148.425 -25.975 1.253 1.00 33.90 208 ALA D N 1
ATOM 7075 C CA . ALA D 1 211 ? 148.947 -26.407 -0.034 1.00 33.70 208 ALA D CA 1
ATOM 7076 C C . ALA D 1 211 ? 147.829 -26.642 -1.049 1.00 33.82 208 ALA D C 1
ATOM 7077 O O . ALA D 1 211 ? 146.794 -27.225 -0.722 1.00 33.17 208 ALA D O 1
ATOM 7079 N N . LEU D 1 212 ? 148.058 -26.184 -2.276 1.00 34.19 209 LEU D N 1
ATOM 7080 C CA . LEU D 1 212 ? 147.090 -26.328 -3.345 1.00 34.92 209 LEU D CA 1
ATOM 7081 C C . LEU D 1 212 ? 147.463 -27.489 -4.260 1.00 36.28 209 LEU D C 1
ATOM 7082 O O . LEU D 1 212 ? 148.622 -27.630 -4.653 1.00 36.72 209 LEU D O 1
ATOM 7087 N N . TYR D 1 213 ? 146.466 -28.312 -4.577 1.00 37.12 210 TYR D N 1
ATOM 7088 C CA . TYR D 1 213 ? 146.604 -29.418 -5.508 1.00 38.87 210 TYR D CA 1
ATOM 7089 C C . TYR D 1 213 ? 145.812 -29.161 -6.791 1.00 40.72 210 TYR D C 1
ATOM 7090 O O . TYR D 1 213 ? 144.984 -28.258 -6.884 1.00 39.95 210 TYR D O 1
ATOM 7099 N N . LYS D 1 214 ? 146.079 -29.994 -7.780 1.00 44.54 211 LYS D N 1
ATOM 7100 C CA . LYS D 1 214 ? 145.531 -29.838 -9.114 1.00 47.43 211 LYS D CA 1
ATOM 7101 C C . LYS D 1 214 ? 145.194 -31.218 -9.662 1.00 48.35 211 LYS D C 1
ATOM 7102 O O . LYS D 1 214 ? 145.927 -32.186 -9.441 1.00 48.36 211 LYS D O 1
ATOM 7108 N N . PHE D 1 215 ? 144.076 -31.306 -10.362 1.00 49.11 212 PHE D N 1
ATOM 7109 C CA . PHE D 1 215 ? 143.688 -32.536 -11.023 1.00 50.44 212 PHE D CA 1
ATOM 7110 C C . PHE D 1 215 ? 144.243 -32.539 -12.439 1.00 52.62 212 PHE D C 1
ATOM 7111 O O . PHE D 1 215 ? 143.958 -31.630 -13.219 1.00 53.25 212 PHE D O 1
ATOM 7119 N N . ASN D 1 216 ? 145.031 -33.557 -12.765 1.00 54.04 213 ASN D N 1
ATOM 7120 C CA . ASN D 1 216 ? 145.587 -33.685 -14.106 1.00 57.47 213 ASN D CA 1
ATOM 7121 C C . ASN D 1 216 ? 144.745 -34.642 -14.943 1.00 58.78 213 ASN D C 1
ATOM 7122 O O . ASN D 1 216 ? 144.834 -35.860 -14.779 1.00 58.12 213 ASN D O 1
ATOM 7127 N N . GLY D 1 217 ? 143.931 -34.071 -15.830 1.00 60.72 214 GLY D N 1
ATOM 7128 C CA . GLY D 1 217 ? 143.015 -34.831 -16.677 1.00 63.78 214 GLY D CA 1
ATOM 7129 C C . GLY D 1 217 ? 143.703 -35.807 -17.623 1.00 68.24 214 GLY D C 1
ATOM 7130 O O . GLY D 1 217 ? 143.327 -36.988 -17.693 1.00 68.29 214 GLY D O 1
ATOM 7131 N N . LYS D 1 218 ? 144.711 -35.324 -18.352 1.00 71.60 215 LYS D N 1
ATOM 7132 C CA . LYS D 1 218 ? 145.470 -36.181 -19.267 1.00 74.59 215 LYS D CA 1
ATOM 7133 C C . LYS D 1 218 ? 146.049 -37.362 -18.499 1.00 75.60 215 LYS D C 1
ATOM 7134 O O . LYS D 1 218 ? 145.731 -38.509 -18.798 1.00 78.38 215 LYS D O 1
ATOM 7136 N N . ALA D 1 219 ? 146.862 -37.074 -17.484 1.00 75.68 216 ALA D N 1
ATOM 7137 C CA . ALA D 1 219 ? 147.467 -38.116 -16.641 1.00 75.64 216 ALA D CA 1
ATOM 7138 C C . ALA D 1 219 ? 146.439 -39.133 -16.151 1.00 75.03 216 ALA D C 1
ATOM 7139 O O . ALA D 1 219 ? 146.711 -40.334 -16.128 1.00 77.02 216 ALA D O 1
ATOM 7141 N N . TYR D 1 220 ? 145.259 -38.646 -15.770 1.00 72.33 217 TYR D N 1
ATOM 7142 C CA . TYR D 1 220 ? 144.175 -39.518 -15.318 1.00 70.48 217 TYR D CA 1
ATOM 7143 C C . TYR D 1 220 ? 143.736 -40.498 -16.416 1.00 75.28 217 TYR D C 1
ATOM 7144 O O . TYR D 1 220 ? 143.497 -41.681 -16.141 1.00 74.74 217 TYR D O 1
ATOM 7153 N N . ARG D 1 221 ? 143.619 -39.999 -17.647 1.00 80.00 218 ARG D N 1
ATOM 7154 C CA . ARG D 1 221 ? 143.034 -40.786 -18.744 1.00 84.80 218 ARG D CA 1
ATOM 7155 C C . ARG D 1 221 ? 143.946 -41.928 -19.228 1.00 86.89 218 ARG D C 1
ATOM 7156 O O . ARG D 1 221 ? 143.458 -42.983 -19.619 1.00 85.76 218 ARG D O 1
ATOM 7164 N N . LYS D 1 222 ? 145.260 -41.712 -19.170 1.00 89.39 219 LYS D N 1
ATOM 7165 C CA . LYS D 1 222 ? 146.247 -42.760 -19.435 1.00 93.03 219 LYS D CA 1
ATOM 7166 C C . LYS D 1 222 ? 146.282 -43.871 -18.368 1.00 95.80 219 LYS D C 1
ATOM 7167 O O . LYS D 1 222 ? 146.888 -44.907 -18.603 1.00 102.01 219 LYS D O 1
ATOM 7169 N N . ASP D 1 223 ? 145.660 -43.659 -17.204 1.00 95.47 220 ASP D N 1
ATOM 7170 C CA . ASP D 1 223 ? 145.566 -44.700 -16.159 1.00 94.38 220 ASP D CA 1
ATOM 7171 C C . ASP D 1 223 ? 144.389 -44.448 -15.192 1.00 91.00 220 ASP D C 1
ATOM 7172 O O . ASP D 1 223 ? 144.601 -44.086 -14.038 1.00 91.63 220 ASP D O 1
ATOM 7174 N N . PRO D 1 224 ? 143.145 -44.656 -15.659 1.00 89.02 221 PRO D N 1
ATOM 7175 C CA . PRO D 1 224 ? 141.941 -44.229 -14.921 1.00 87.06 221 PRO D CA 1
ATOM 7176 C C . PRO D 1 224 ? 141.478 -45.140 -13.765 1.00 85.87 221 PRO D C 1
ATOM 7177 O O . PRO D 1 224 ? 140.527 -45.909 -13.914 1.00 83.50 221 PRO D O 1
ATOM 7181 N N . LYS D 1 225 ? 142.131 -45.020 -12.613 1.00 85.32 222 LYS D N 1
ATOM 7182 C CA . LYS D 1 225 ? 141.768 -45.801 -11.430 1.00 84.70 222 LYS D CA 1
ATOM 7183 C C . LYS D 1 225 ? 141.340 -44.848 -10.313 1.00 81.38 222 LYS D C 1
ATOM 7184 O O . LYS D 1 225 ? 142.165 -44.408 -9.517 1.00 81.40 222 LYS D O 1
ATOM 7186 N N . PHE D 1 226 ? 140.049 -44.532 -10.261 1.00 78.98 223 PHE D N 1
ATOM 7187 C CA . PHE D 1 226 ? 139.517 -43.587 -9.279 1.00 76.17 223 PHE D CA 1
ATOM 7188 C C . PHE D 1 226 ? 138.654 -44.262 -8.216 1.00 77.30 223 PHE D C 1
ATOM 7189 O O . PHE D 1 226 ? 137.593 -44.794 -8.537 1.00 78.45 223 PHE D O 1
ATOM 7197 N N . LYS D 1 227 ? 139.090 -44.219 -6.957 1.00 79.68 224 LYS D N 1
ATOM 7198 C CA . LYS D 1 227 ? 138.282 -44.731 -5.840 1.00 83.84 224 LYS D CA 1
ATOM 7199 C C . LYS D 1 227 ? 138.412 -43.835 -4.610 1.00 83.54 224 LYS D C 1
ATOM 7200 O O . LYS D 1 227 ? 139.514 -43.660 -4.073 1.00 82.16 224 LYS D O 1
ATOM 7206 N N . LEU D 1 228 ? 137.278 -43.286 -4.165 1.00 81.06 225 LEU D N 1
ATOM 7207 C CA . LEU D 1 228 ? 137.261 -42.325 -3.063 1.00 79.60 225 LEU D CA 1
ATOM 7208 C C . LEU D 1 228 ? 135.916 -42.304 -2.320 1.00 77.60 225 LEU D C 1
ATOM 7209 O O . LEU D 1 228 ? 134.891 -42.755 -2.835 1.00 75.53 225 LEU D O 1
#

InterPro domains:
  IPR000086 NUDIX hydrolase domain [PF00293] (14-132)
  IPR000086 NUDIX hydrolase domain [PS51462] (12-143)
  IPR015797 NUDIX hydrolase-like domain superfamily [SSF55811] (4-146)
  IPR036388 Winged helix-like DNA-binding domain superfamily [G3DSA:1.10.10.10] (143-225)
  IPR036390 Winged helix DNA-binding domain superfamily [SSF46785] (150-221)
  IPR054105 NrtR, DNA-binding winged helix domain [PF21906] (152-212)